Protein AF-0000000067902935 (afdb_homodimer)

Structure (mmCIF, N/CA/C/O backbone):
data_AF-0000000067902935-model_v1
#
loop_
_entity.id
_entity.type
_entity.pdbx_description
1 polymer Copine-4
#
loop_
_atom_site.group_PDB
_atom_site.id
_atom_site.type_symbol
_atom_site.label_atom_id
_atom_site.label_alt_id
_atom_site.label_comp_id
_atom_site.label_asym_id
_atom_site.label_entity_id
_atom_site.label_seq_id
_atom_site.pdbx_PDB_ins_code
_atom_site.Cartn_x
_atom_site.Cartn_y
_atom_site.Cartn_z
_atom_site.occupancy
_atom_site.B_iso_or_equiv
_atom_site.auth_seq_id
_atom_site.auth_comp_id
_atom_site.auth_asym_id
_atom_site.auth_atom_id
_atom_site.pdbx_PDB_model_num
ATOM 1 N N . MET A 1 1 ? 3.053 -13.406 -24.469 1 23.58 1 MET A N 1
ATOM 2 C CA . MET A 1 1 ? 4.062 -12.812 -23.594 1 23.58 1 MET A CA 1
ATOM 3 C C . MET A 1 1 ? 3.422 -12.242 -22.328 1 23.58 1 MET A C 1
ATOM 5 O O . MET A 1 1 ? 2.545 -11.375 -22.406 1 23.58 1 MET A O 1
ATOM 9 N N . SER A 1 2 ? 3.354 -12.961 -21.328 1 30.78 2 SER A N 1
ATOM 10 C CA . SER A 1 2 ? 2.68 -12.734 -20.047 1 30.78 2 SER A CA 1
ATOM 11 C C . SER A 1 2 ? 3.088 -11.398 -19.438 1 30.78 2 SER A C 1
ATOM 13 O O . SER A 1 2 ? 4.266 -11.031 -19.469 1 30.78 2 SER A O 1
ATOM 15 N N . ASN A 1 3 ? 2.295 -10.492 -19.5 1 35.72 3 ASN A N 1
ATOM 16 C CA . ASN A 1 3 ? 2.441 -9.109 -19.047 1 35.72 3 ASN A CA 1
ATOM 17 C C . ASN A 1 3 ? 3.049 -9.039 -17.656 1 35.72 3 ASN A C 1
ATOM 19 O O . ASN A 1 3 ? 2.463 -9.539 -16.688 1 35.72 3 ASN A O 1
ATOM 23 N N . ILE A 1 4 ? 4.359 -8.969 -17.609 1 37.53 4 ILE A N 1
ATOM 24 C CA . ILE A 1 4 ? 5.246 -8.953 -16.453 1 37.53 4 ILE A CA 1
ATOM 25 C C . ILE A 1 4 ? 4.746 -7.941 -15.43 1 37.53 4 ILE A C 1
ATOM 27 O O . ILE A 1 4 ? 5.152 -7.973 -14.266 1 37.53 4 ILE A O 1
ATOM 31 N N . TYR A 1 5 ? 3.91 -7.035 -15.938 1 38.94 5 TYR A N 1
ATOM 32 C CA . TYR A 1 5 ? 3.678 -5.875 -15.078 1 38.94 5 TYR A CA 1
ATOM 33 C C . TYR A 1 5 ? 2.551 -6.145 -14.086 1 38.94 5 TYR A C 1
ATOM 35 O O . TYR A 1 5 ? 2.436 -5.461 -13.07 1 38.94 5 TYR A O 1
ATOM 43 N N . GLU A 1 6 ? 1.551 -7 -14.5 1 44.5 6 GLU A N 1
ATOM 44 C CA . GLU A 1 6 ? 0.349 -7.133 -13.68 1 44.5 6 GLU A CA 1
ATOM 45 C C . GLU A 1 6 ? 0.418 -8.375 -12.805 1 44.5 6 GLU A C 1
ATOM 47 O O . GLU A 1 6 ? 0.829 -9.445 -13.258 1 44.5 6 GLU A O 1
ATOM 52 N N . SER A 1 7 ? 0.485 -8.078 -11.539 1 46 7 SER A N 1
ATOM 53 C CA . SER A 1 7 ? 0.312 -9.234 -10.664 1 46 7 SER A CA 1
ATOM 54 C C . SER A 1 7 ? -0.774 -10.164 -11.188 1 46 7 SER A C 1
ATOM 56 O O . SER A 1 7 ? -1.818 -9.711 -11.656 1 46 7 SER A O 1
ATOM 58 N N . ALA A 1 8 ? -0.438 -11.422 -11.492 1 42.72 8 ALA A N 1
ATOM 59 C CA . ALA A 1 8 ? -1.375 -12.438 -11.961 1 42.72 8 ALA A CA 1
ATOM 60 C C . ALA A 1 8 ? -2.729 -12.305 -11.273 1 42.72 8 ALA A C 1
ATOM 62 O O . ALA A 1 8 ? -3.775 -12.43 -11.906 1 42.72 8 ALA A O 1
ATOM 63 N N . ALA A 1 9 ? -2.686 -11.969 -10.008 1 43.38 9 ALA A N 1
ATOM 64 C CA . ALA A 1 9 ? -3.902 -11.984 -9.195 1 43.38 9 ALA A CA 1
ATOM 65 C C . ALA A 1 9 ? -4.75 -10.742 -9.461 1 43.38 9 ALA A C 1
ATOM 67 O O . ALA A 1 9 ? -5.98 -10.797 -9.406 1 43.38 9 ALA A O 1
ATOM 68 N N . ASN A 1 10 ? -4.086 -9.562 -9.633 1 45.41 10 ASN A N 1
ATOM 69 C CA . ASN A 1 10 ? -4.848 -8.344 -9.883 1 45.41 10 ASN A CA 1
ATOM 70 C C . ASN A 1 10 ? -5.688 -8.461 -11.156 1 45.41 10 ASN A C 1
ATOM 72 O O . ASN A 1 10 ? -6.781 -7.898 -11.234 1 45.41 10 ASN A O 1
ATOM 76 N N . THR A 1 11 ? -5.109 -9.328 -12.047 1 40.44 11 THR A N 1
ATOM 77 C CA . THR A 1 11 ? -5.875 -9.484 -13.281 1 40.44 11 THR A CA 1
ATOM 78 C C . THR A 1 11 ? -7.188 -10.211 -13.008 1 40.44 11 THR A C 1
ATOM 80 O O . THR A 1 11 ? -8.195 -9.961 -13.672 1 40.44 11 THR A O 1
ATOM 83 N N . LEU A 1 12 ? -7.113 -10.992 -11.906 1 40.5 12 LEU A N 1
ATOM 84 C CA . LEU A 1 12 ? -8.32 -11.766 -11.641 1 40.5 12 LEU A CA 1
ATOM 85 C C . LEU A 1 12 ? -9.258 -11.016 -10.695 1 40.5 12 LEU A C 1
ATOM 87 O O . LEU A 1 12 ? -10.375 -11.461 -10.438 1 40.5 12 LEU A O 1
ATOM 91 N N . GLY A 1 13 ? -8.852 -9.727 -10.398 1 45.22 13 GLY A N 1
ATOM 92 C CA . GLY A 1 13 ? -9.719 -8.922 -9.547 1 45.22 13 GLY A CA 1
ATOM 93 C C . GLY A 1 13 ? -10.055 -9.602 -8.234 1 45.22 13 GLY A C 1
ATOM 94 O O . GLY A 1 13 ? -11.148 -9.414 -7.699 1 45.22 13 GLY A O 1
ATOM 95 N N . ILE A 1 14 ? -9.234 -10.484 -7.75 1 46.34 14 ILE A N 1
ATOM 96 C CA . ILE A 1 14 ? -9.547 -11.305 -6.59 1 46.34 14 ILE A CA 1
ATOM 97 C C . ILE A 1 14 ? -9.578 -10.438 -5.332 1 46.34 14 ILE A C 1
ATOM 99 O O . ILE A 1 14 ? -10.398 -10.664 -4.438 1 46.34 14 ILE A O 1
ATOM 103 N N . PHE A 1 15 ? -8.766 -9.312 -5.402 1 48.47 15 PHE A N 1
ATOM 104 C CA . PHE A 1 15 ? -8.727 -8.586 -4.141 1 48.47 15 PHE A CA 1
ATOM 105 C C . PHE A 1 15 ? -9 -7.102 -4.359 1 48.47 15 PHE A C 1
ATOM 107 O O . PHE A 1 15 ? -8.555 -6.52 -5.348 1 48.47 15 PHE A O 1
ATOM 114 N N . ASP A 1 16 ? -9.992 -6.523 -3.592 1 53.53 16 ASP A N 1
ATOM 115 C CA . ASP A 1 16 ? -10.586 -5.207 -3.777 1 53.53 16 ASP A CA 1
ATOM 116 C C . ASP A 1 16 ? -9.805 -4.137 -3.016 1 53.53 16 ASP A C 1
ATOM 118 O O . ASP A 1 16 ? -10.352 -3.088 -2.67 1 53.53 16 ASP A O 1
ATOM 122 N N . SER A 1 17 ? -8.609 -4.406 -2.516 1 60.03 17 SER A N 1
ATOM 123 C CA . SER A 1 17 ? -7.879 -3.404 -1.746 1 60.03 17 SER A CA 1
ATOM 124 C C . SER A 1 17 ? -6.414 -3.342 -2.164 1 60.03 17 SER A C 1
ATOM 126 O O . SER A 1 17 ? -5.887 -4.293 -2.748 1 60.03 17 SER A O 1
ATOM 128 N N . PRO A 1 18 ? -5.918 -2.084 -2.09 1 66.25 18 PRO A N 1
ATOM 129 C CA . PRO A 1 18 ? -4.469 -2.07 -2.303 1 66.25 18 PRO A CA 1
ATOM 130 C C . PRO A 1 18 ? -3.742 -3.131 -1.479 1 66.25 18 PRO A C 1
ATOM 132 O O . PRO A 1 18 ? -4.105 -3.379 -0.325 1 66.25 18 PRO A O 1
ATOM 135 N N . CYS A 1 19 ? -2.955 -3.797 -2.219 1 72.75 19 CYS A N 1
ATOM 136 C CA . CYS A 1 19 ? -2.232 -4.855 -1.525 1 72.75 19 CYS A CA 1
ATOM 137 C C . CYS A 1 19 ? -1.158 -4.277 -0.613 1 72.75 19 CYS A C 1
ATOM 139 O O . CYS A 1 19 ? -0.722 -3.141 -0.804 1 72.75 19 CYS A O 1
ATOM 141 N N . LEU A 1 20 ? -0.864 -4.996 0.431 1 76.75 20 LEU A N 1
ATOM 142 C CA . LEU A 1 20 ? 0.198 -4.602 1.35 1 76.75 20 LEU A CA 1
ATOM 143 C C . LEU A 1 20 ? 1.546 -4.559 0.636 1 76.75 20 LEU A C 1
ATOM 145 O O . LEU A 1 20 ? 2.338 -3.641 0.852 1 76.75 20 LEU A O 1
ATOM 149 N N . ALA A 1 21 ? 1.732 -5.59 -0.207 1 83.56 21 ALA A N 1
ATOM 150 C CA . ALA A 1 21 ? 3.002 -5.715 -0.919 1 83.56 21 ALA A CA 1
ATOM 151 C C . ALA A 1 21 ? 2.875 -6.676 -2.098 1 83.56 21 ALA A C 1
ATOM 153 O O . ALA A 1 21 ? 1.917 -7.449 -2.178 1 83.56 21 ALA A O 1
ATOM 154 N N . LYS A 1 22 ? 3.773 -6.488 -3.021 1 84.38 22 LYS A N 1
ATOM 155 C CA . LYS A 1 22 ? 3.902 -7.477 -4.086 1 84.38 22 LYS A CA 1
ATOM 156 C C . LYS A 1 22 ? 5.023 -8.469 -3.787 1 84.38 22 LYS A C 1
ATOM 158 O O . LYS A 1 22 ? 6.07 -8.086 -3.262 1 84.38 22 LYS A O 1
ATOM 163 N N . VAL A 1 23 ? 4.75 -9.75 -4.094 1 90.81 23 VAL A N 1
ATOM 164 C CA . VAL A 1 23 ? 5.703 -10.812 -3.787 1 90.81 23 VAL A CA 1
ATOM 165 C C . VAL A 1 23 ? 6.051 -11.578 -5.062 1 90.81 23 VAL A C 1
ATOM 167 O O . VAL A 1 23 ? 5.176 -11.867 -5.879 1 90.81 23 VAL A O 1
ATOM 170 N N . GLU A 1 24 ? 7.316 -11.797 -5.262 1 90.5 24 GLU A N 1
ATOM 171 C CA . GLU A 1 24 ? 7.797 -12.648 -6.348 1 90.5 24 GLU A CA 1
ATOM 172 C C . GLU A 1 24 ? 8.062 -14.07 -5.859 1 90.5 24 GLU A C 1
ATOM 174 O O . GLU A 1 24 ? 8.734 -14.266 -4.84 1 90.5 24 GLU A O 1
ATOM 179 N N . LEU A 1 25 ? 7.488 -15.047 -6.555 1 94.19 25 LEU A N 1
ATOM 180 C CA . LEU A 1 25 ? 7.664 -16.453 -6.215 1 94.19 25 LEU A CA 1
ATOM 181 C C . LEU A 1 25 ? 8.508 -17.172 -7.27 1 94.19 25 LEU A C 1
ATOM 183 O O . LEU A 1 25 ? 8.188 -17.125 -8.461 1 94.19 25 LEU A O 1
ATOM 187 N N . ARG A 1 26 ? 9.594 -17.781 -6.836 1 94.56 26 ARG A N 1
ATOM 188 C CA . ARG A 1 26 ? 10.453 -18.594 -7.688 1 94.56 26 ARG A CA 1
ATOM 189 C C . ARG A 1 26 ? 10.258 -20.078 -7.398 1 94.56 26 ARG A C 1
ATOM 191 O O . ARG A 1 26 ? 10.234 -20.484 -6.238 1 94.56 26 ARG A O 1
ATOM 198 N N . VAL A 1 27 ? 10.125 -20.828 -8.5 1 97.12 27 VAL A N 1
ATOM 199 C CA . VAL A 1 27 ? 9.742 -22.234 -8.312 1 97.12 27 VAL A CA 1
ATOM 200 C C . VAL A 1 27 ? 10.805 -23.141 -8.906 1 97.12 27 VAL A C 1
ATOM 202 O O . VAL A 1 27 ? 11.375 -22.844 -9.961 1 97.12 27 VAL A O 1
ATOM 205 N N . SER A 1 28 ? 11.133 -24.234 -8.234 1 96.44 28 SER A N 1
ATOM 206 C CA . SER A 1 28 ? 11.969 -25.328 -8.703 1 96.44 28 SER A CA 1
ATOM 207 C C . SER A 1 28 ? 11.445 -26.672 -8.219 1 96.44 28 SER A C 1
ATOM 209 O O . SER A 1 28 ? 10.672 -26.734 -7.262 1 96.44 28 SER A O 1
ATOM 211 N N . CYS A 1 29 ? 11.75 -27.688 -8.961 1 96.19 29 CYS A N 1
ATOM 212 C CA . CYS A 1 29 ? 11.344 -29.031 -8.578 1 96.19 29 CYS A CA 1
ATOM 213 C C . CYS A 1 29 ? 12.539 -29.984 -8.578 1 96.19 29 CYS A C 1
ATOM 215 O O . CYS A 1 29 ? 13.57 -29.688 -9.172 1 96.19 29 CYS A O 1
ATOM 217 N N . LYS A 1 30 ? 12.406 -31.016 -7.828 1 94.81 30 LYS A N 1
ATOM 218 C CA . LYS A 1 30 ? 13.422 -32.062 -7.777 1 94.81 30 LYS A CA 1
ATOM 219 C C . LYS A 1 30 ? 12.789 -33.438 -7.891 1 94.81 30 LYS A C 1
ATOM 221 O O . LYS A 1 30 ? 11.727 -33.688 -7.316 1 94.81 30 LYS A O 1
ATOM 226 N N . GLY A 1 31 ? 13.453 -34.25 -8.688 1 92.06 31 GLY A N 1
ATOM 227 C CA . GLY A 1 31 ? 13.102 -35.656 -8.742 1 92.06 31 GLY A CA 1
ATOM 228 C C . GLY A 1 31 ? 11.773 -35.906 -9.43 1 92.06 31 GLY A C 1
ATOM 229 O O . GLY A 1 31 ? 11.008 -36.781 -9 1 92.06 31 GLY A O 1
ATOM 230 N N . ILE A 1 32 ? 11.539 -35.062 -10.484 1 88.75 32 ILE A N 1
ATOM 231 C CA . ILE A 1 32 ? 10.258 -35.25 -11.164 1 88.75 32 ILE A CA 1
ATOM 232 C C . ILE A 1 32 ? 10.312 -36.469 -12.062 1 88.75 32 ILE A C 1
ATOM 234 O O . ILE A 1 32 ? 11.273 -36.656 -12.82 1 88.75 32 ILE A O 1
ATOM 238 N N . SER A 1 33 ? 9.766 -37.656 -11.695 1 73.25 33 SER A N 1
ATOM 239 C CA . SER A 1 33 ? 9.906 -38.844 -12.539 1 73.25 33 SER A CA 1
ATOM 240 C C . SER A 1 33 ? 8.586 -39.219 -13.188 1 73.25 33 SER A C 1
ATOM 242 O O . SER A 1 33 ? 7.527 -39.094 -12.57 1 73.25 33 SER A O 1
ATOM 244 N N . ASP A 1 34 ? 8.461 -38.938 -14.547 1 60.84 34 ASP A N 1
ATOM 245 C CA . ASP A 1 34 ? 7.32 -39.562 -15.195 1 60.84 34 ASP A CA 1
ATOM 246 C C . ASP A 1 34 ? 7.457 -41.094 -15.18 1 60.84 34 ASP A C 1
ATOM 248 O O . ASP A 1 34 ? 8.555 -41.625 -15.023 1 60.84 34 ASP A O 1
ATOM 252 N N . ARG A 1 35 ? 6.293 -41.656 -15.086 1 54.38 35 ARG A N 1
ATOM 253 C CA . ARG A 1 35 ? 6.016 -43.062 -15.18 1 54.38 35 ARG A CA 1
ATOM 254 C C . ARG A 1 35 ? 6.797 -43.719 -16.328 1 54.38 35 ARG A C 1
ATOM 256 O O . ARG A 1 35 ? 7.074 -44.906 -16.297 1 54.38 35 ARG A O 1
ATOM 263 N N . ASP A 1 36 ? 6.836 -42.969 -17.531 1 52.22 36 ASP A N 1
ATOM 264 C CA . ASP A 1 36 ? 7.258 -43.812 -18.641 1 52.22 36 ASP A CA 1
ATOM 265 C C . ASP A 1 36 ? 8.773 -44 -18.641 1 52.22 36 ASP A C 1
ATOM 267 O O . ASP A 1 36 ? 9.523 -43.031 -18.531 1 52.22 36 ASP A O 1
ATOM 271 N N . ALA A 1 37 ? 9.312 -45.031 -18.172 1 51.34 37 ALA A N 1
ATOM 272 C CA . ALA A 1 37 ? 10.664 -45.594 -18.062 1 51.34 37 ALA A CA 1
ATOM 273 C C . ALA A 1 37 ? 11.562 -45.031 -19.172 1 51.34 37 ALA A C 1
ATOM 275 O O . ALA A 1 37 ? 12.773 -44.938 -19 1 51.34 37 ALA A O 1
ATOM 276 N N . LEU A 1 38 ? 10.977 -44.594 -20.328 1 56.69 38 LEU A N 1
ATOM 277 C CA . LEU A 1 38 ? 11.867 -44.438 -21.484 1 56.69 38 LEU A CA 1
ATOM 278 C C . LEU A 1 38 ? 12.156 -42.938 -21.734 1 56.69 38 LEU A C 1
ATOM 280 O O . LEU A 1 38 ? 13.109 -42.625 -22.453 1 56.69 38 LEU A O 1
ATOM 284 N N . SER A 1 39 ? 11.195 -41.938 -21.234 1 70.81 39 SER A N 1
ATOM 285 C CA . SER A 1 39 ? 11.516 -40.562 -21.625 1 70.81 39 SER A CA 1
ATOM 286 C C . SER A 1 39 ? 11.367 -39.594 -20.438 1 70.81 39 SER A C 1
ATOM 288 O O . SER A 1 39 ? 10.461 -39.75 -19.625 1 70.81 39 SER A O 1
ATOM 290 N N . LYS A 1 40 ? 12.438 -38.75 -20.25 1 82.56 40 LYS A N 1
ATOM 291 C CA . LYS A 1 40 ? 12.406 -37.688 -19.234 1 82.56 40 LYS A CA 1
ATOM 292 C C . LYS A 1 40 ? 11.266 -36.719 -19.5 1 82.56 40 LYS A C 1
ATOM 294 O O . LYS A 1 40 ? 10.891 -36.469 -20.641 1 82.56 40 LYS A O 1
ATOM 299 N N . PRO A 1 41 ? 10.617 -36.281 -18.484 1 88.62 41 PRO A N 1
ATOM 300 C CA . PRO A 1 41 ? 9.469 -35.375 -18.641 1 88.62 41 PRO A CA 1
ATOM 301 C C . PRO A 1 41 ? 9.859 -33.969 -19.125 1 88.62 41 PRO A C 1
ATOM 303 O O . PRO A 1 41 ? 11.031 -33.594 -19.031 1 88.62 41 PRO A O 1
ATOM 306 N N . ASP A 1 42 ? 8.891 -33.25 -19.703 1 90.56 42 ASP A N 1
ATOM 307 C CA . ASP A 1 42 ? 8.953 -31.812 -20.016 1 90.56 42 ASP A CA 1
ATOM 308 C C . ASP A 1 42 ? 8.094 -31 -19.062 1 90.56 42 ASP A C 1
ATOM 310 O O . ASP A 1 42 ? 6.996 -30.562 -19.422 1 90.56 42 ASP A O 1
ATOM 314 N N . PRO A 1 43 ? 8.602 -30.75 -17.922 1 93.06 43 PRO A N 1
ATOM 315 C CA . PRO A 1 43 ? 7.793 -30.219 -16.828 1 93.06 43 PRO A CA 1
ATOM 316 C C . PRO A 1 43 ? 7.43 -28.75 -17.031 1 93.06 43 PRO A C 1
ATOM 318 O O . PRO A 1 43 ? 8.203 -27.984 -17.609 1 93.06 43 PRO A O 1
ATOM 321 N N . CYS A 1 44 ? 6.281 -28.375 -16.578 1 95 44 CYS A N 1
ATOM 322 C CA . CYS A 1 44 ? 5.727 -27.031 -16.453 1 95 44 CYS A CA 1
ATOM 323 C C . CYS A 1 44 ? 4.918 -26.891 -15.164 1 95 44 CYS A C 1
ATOM 325 O O . CYS A 1 44 ? 4.211 -27.828 -14.766 1 95 44 CYS A O 1
ATOM 327 N N . VAL A 1 45 ? 5.051 -25.734 -14.523 1 96.5 45 VAL A N 1
ATOM 328 C CA . VAL A 1 45 ? 4.305 -25.516 -13.289 1 96.5 45 VAL A CA 1
ATOM 329 C C . VAL A 1 45 ? 3.191 -24.5 -13.531 1 96.5 45 VAL A C 1
ATOM 331 O O . VAL A 1 45 ? 3.441 -23.406 -14.055 1 96.5 45 VAL A O 1
ATOM 334 N N . ILE A 1 46 ? 2.021 -24.875 -13.109 1 94.69 46 ILE A N 1
ATOM 335 C CA . ILE A 1 46 ? 0.863 -23.984 -13.188 1 94.69 46 ILE A CA 1
ATOM 336 C C . ILE A 1 46 ? 0.516 -23.469 -11.789 1 94.69 46 ILE A C 1
ATOM 338 O O . ILE A 1 46 ? 0.417 -24.266 -10.836 1 94.69 46 ILE A O 1
ATOM 342 N N . LEU A 1 47 ? 0.43 -22.188 -11.633 1 94.94 47 LEU A N 1
ATOM 343 C CA . LEU A 1 47 ? 0.001 -21.578 -10.375 1 94.94 47 LEU A CA 1
ATOM 344 C C . LEU A 1 47 ? -1.489 -21.25 -10.406 1 94.94 47 LEU A C 1
ATOM 346 O O . LEU A 1 47 ? -1.954 -20.531 -11.297 1 94.94 47 LEU A O 1
ATOM 350 N N . LYS A 1 48 ? -2.182 -21.828 -9.477 1 91.81 48 LYS A N 1
ATOM 351 C CA . LYS A 1 48 ? -3.6 -21.531 -9.297 1 91.81 48 LYS A CA 1
ATOM 352 C C . LYS A 1 48 ? -3.859 -20.859 -7.957 1 91.81 48 LYS A C 1
ATOM 354 O O . LYS A 1 48 ? -3.133 -21.094 -6.988 1 91.81 48 LYS A O 1
ATOM 359 N N . MET A 1 49 ? -4.805 -19.984 -7.906 1 87.75 49 MET A N 1
ATOM 360 C CA . MET A 1 49 ? -5.27 -19.328 -6.684 1 87.75 49 MET A CA 1
ATOM 361 C C . MET A 1 49 ? -6.758 -19.594 -6.465 1 87.75 49 MET A C 1
ATOM 363 O O . MET A 1 49 ? -7.52 -19.703 -7.422 1 87.75 49 MET A O 1
ATOM 367 N N . GLN A 1 50 ? -7.078 -19.656 -5.219 1 83.88 50 GLN A N 1
ATOM 368 C CA . GLN A 1 50 ? -8.477 -19.938 -4.891 1 83.88 50 GLN A CA 1
ATOM 369 C C . GLN A 1 50 ? -9.25 -18.641 -4.656 1 83.88 50 GLN A C 1
ATOM 371 O O . GLN A 1 50 ? -8.75 -17.719 -3.998 1 83.88 50 GLN A O 1
ATOM 376 N N . SER A 1 51 ? -10.32 -18.5 -5.305 1 71.5 51 SER A N 1
ATOM 377 C CA . SER A 1 51 ? -11.25 -17.391 -5.094 1 71.5 51 SER A CA 1
ATOM 378 C C . SER A 1 51 ? -12.688 -17.891 -4.973 1 71.5 51 SER A C 1
ATOM 380 O O . SER A 1 51 ? -13.148 -18.656 -5.82 1 71.5 51 SER A O 1
ATOM 382 N N . HIS A 1 52 ? -13.375 -17.594 -3.895 1 65.06 52 HIS A N 1
ATOM 383 C CA . HIS A 1 52 ? -14.75 -18.016 -3.627 1 65.06 52 HIS A CA 1
ATOM 384 C C . HIS A 1 52 ? -14.922 -19.516 -3.795 1 65.06 52 HIS A C 1
ATOM 386 O O . HIS A 1 52 ? -15.852 -19.969 -4.469 1 65.06 52 HIS A O 1
ATOM 392 N N . GLY A 1 53 ? -13.93 -20.25 -3.383 1 71.69 53 GLY A N 1
ATOM 393 C CA . GLY A 1 53 ? -14.016 -21.703 -3.334 1 71.69 53 GLY A CA 1
ATOM 394 C C . GLY A 1 53 ? -13.586 -22.375 -4.629 1 71.69 53 GLY A C 1
ATOM 395 O O . GLY A 1 53 ? -13.523 -23.609 -4.707 1 71.69 53 GLY A O 1
ATOM 396 N N . GLN A 1 54 ? -13.273 -21.562 -5.629 1 76.19 54 GLN A N 1
ATOM 397 C CA . GLN A 1 54 ? -12.867 -22.125 -6.914 1 76.19 54 GLN A CA 1
ATOM 398 C C . GLN A 1 54 ? -11.406 -21.797 -7.215 1 76.19 54 GLN A C 1
ATOM 400 O O . GLN A 1 54 ? -10.906 -20.734 -6.832 1 76.19 54 GLN A O 1
ATOM 405 N N . TRP A 1 55 ? -10.766 -22.75 -7.887 1 83.38 55 TRP A N 1
ATOM 406 C CA . TRP A 1 55 ? -9.367 -22.562 -8.266 1 83.38 55 TRP A CA 1
ATOM 407 C C . TRP A 1 55 ? -9.25 -21.953 -9.664 1 83.38 55 TRP A C 1
ATOM 409 O O . TRP A 1 55 ? -9.922 -22.406 -10.594 1 83.38 55 TRP A O 1
ATOM 419 N N . PHE A 1 56 ? -8.422 -20.953 -9.812 1 77.75 56 PHE A N 1
ATOM 420 C CA . PHE A 1 56 ? -8.195 -20.297 -11.094 1 77.75 56 PHE A CA 1
ATOM 421 C C . PHE A 1 56 ? -6.711 -20.234 -11.422 1 77.75 56 PHE A C 1
ATOM 423 O O . PHE A 1 56 ? -5.891 -19.938 -10.547 1 77.75 56 PHE A O 1
ATOM 430 N N . GLU A 1 57 ? -6.414 -20.609 -12.664 1 83.81 57 GLU A N 1
ATOM 431 C CA . GLU A 1 57 ? -5.031 -20.453 -13.102 1 83.81 57 GLU A CA 1
ATOM 432 C C . GLU A 1 57 ? -4.645 -18.984 -13.188 1 83.81 57 GLU A C 1
ATOM 434 O O . GLU A 1 57 ? -5.359 -18.188 -13.797 1 83.81 57 GLU A O 1
ATOM 439 N N . VAL A 1 58 ? -3.58 -18.688 -12.586 1 82.5 58 VAL A N 1
ATOM 440 C CA . VAL A 1 58 ? -3.145 -17.297 -12.57 1 82.5 58 VAL A CA 1
ATOM 441 C C . VAL A 1 58 ? -1.925 -17.109 -13.469 1 82.5 58 VAL A C 1
ATOM 443 O O . VAL A 1 58 ? -1.736 -16.062 -14.07 1 82.5 58 VAL A O 1
ATOM 446 N N . ASP A 1 59 ? -1.077 -18.078 -13.508 1 87.94 59 ASP A N 1
ATOM 447 C CA . ASP A 1 59 ? 0.153 -18 -14.289 1 87.94 59 ASP A CA 1
ATOM 448 C C . ASP A 1 59 ? 0.77 -19.391 -14.477 1 87.94 59 ASP A C 1
ATOM 450 O O . ASP A 1 59 ? 0.278 -20.375 -13.922 1 87.94 59 ASP A O 1
ATOM 454 N N . ARG A 1 60 ? 1.717 -19.5 -15.336 1 91.69 60 ARG A N 1
ATOM 455 C CA . ARG A 1 60 ? 2.43 -20.75 -15.562 1 91.69 60 ARG A CA 1
ATOM 456 C C . ARG A 1 60 ? 3.877 -20.484 -15.969 1 91.69 60 ARG A C 1
ATOM 458 O O . ARG A 1 60 ? 4.199 -19.422 -16.5 1 91.69 60 ARG A O 1
ATOM 465 N N . THR A 1 61 ? 4.703 -21.438 -15.711 1 93.19 61 THR A N 1
ATOM 466 C CA . THR A 1 61 ? 6.113 -21.312 -16.078 1 93.19 61 THR A CA 1
ATOM 467 C C . THR A 1 61 ? 6.344 -21.766 -17.516 1 93.19 61 THR A C 1
ATOM 469 O O . THR A 1 61 ? 5.414 -22.234 -18.172 1 93.19 61 THR A O 1
ATOM 472 N N . GLU A 1 62 ? 7.574 -21.578 -18.031 1 91.44 62 GLU A N 1
ATOM 473 C CA . GLU A 1 62 ? 7.996 -22.172 -19.297 1 91.44 62 GLU A CA 1
ATOM 474 C C . GLU A 1 62 ? 8.094 -23.703 -19.188 1 91.44 62 GLU A C 1
ATOM 476 O O . GLU A 1 62 ? 8.07 -24.25 -18.078 1 91.44 62 GLU A O 1
ATOM 481 N N . ILE A 1 63 ? 8.117 -24.312 -20.344 1 90.81 63 ILE A N 1
ATOM 482 C CA . ILE A 1 63 ? 8.32 -25.766 -20.422 1 90.81 63 ILE A CA 1
ATOM 483 C C . ILE A 1 63 ? 9.812 -26.062 -20.531 1 90.81 63 ILE A C 1
ATOM 485 O O . ILE A 1 63 ? 10.508 -25.5 -21.391 1 90.81 63 ILE A O 1
ATOM 489 N N . ILE A 1 64 ? 10.328 -26.812 -19.578 1 89.44 64 ILE A N 1
ATOM 490 C CA . ILE A 1 64 ? 11.727 -27.234 -19.672 1 89.44 64 ILE A CA 1
ATOM 491 C C . ILE A 1 64 ? 11.797 -28.641 -20.266 1 89.44 64 ILE A C 1
ATOM 493 O O . ILE A 1 64 ? 11.273 -29.594 -19.688 1 89.44 64 ILE A O 1
ATOM 497 N N . ARG A 1 65 ? 12.523 -28.734 -21.328 1 87.88 65 ARG A N 1
ATOM 498 C CA . ARG A 1 65 ? 12.547 -30 -22.047 1 87.88 65 ARG A CA 1
ATOM 499 C C . ARG A 1 65 ? 13.453 -31.016 -21.359 1 87.88 65 ARG A C 1
ATOM 501 O O . ARG A 1 65 ? 14.594 -30.703 -21 1 87.88 65 ARG A O 1
ATOM 508 N N . THR A 1 66 ? 12.93 -32.219 -21.219 1 87.19 66 THR A N 1
ATOM 509 C CA . THR A 1 66 ? 13.656 -33.375 -20.75 1 87.19 66 THR A CA 1
ATOM 510 C C . THR A 1 66 ? 14.43 -33.062 -19.484 1 87.19 66 THR A C 1
ATOM 512 O O . THR A 1 66 ? 15.656 -33.219 -19.438 1 87.19 66 THR A O 1
ATOM 515 N N . CYS A 1 67 ? 13.742 -32.75 -18.438 1 89.06 67 CYS A N 1
ATOM 516 C CA . CYS A 1 67 ? 14.391 -32.344 -17.203 1 89.06 67 CYS A CA 1
ATOM 517 C C . CYS A 1 67 ? 13.688 -32.938 -15.992 1 89.06 67 CYS A C 1
ATOM 519 O O . CYS A 1 67 ? 12.469 -32.812 -15.852 1 89.06 67 CYS A O 1
ATOM 521 N N . ILE A 1 68 ? 14.5 -33.531 -15.055 1 91.19 68 ILE A N 1
ATOM 522 C CA . ILE A 1 68 ? 13.922 -34.156 -13.859 1 91.19 68 ILE A CA 1
ATOM 523 C C . ILE A 1 68 ? 14.062 -33.188 -12.672 1 91.19 68 ILE A C 1
ATOM 525 O O . ILE A 1 68 ? 13.398 -33.375 -11.648 1 91.19 68 ILE A O 1
ATOM 529 N N . ASN A 1 69 ? 14.961 -32.25 -12.742 1 92.81 69 ASN A N 1
ATOM 530 C CA . ASN A 1 69 ? 15.172 -31.25 -11.703 1 92.81 69 ASN A CA 1
ATOM 531 C C . ASN A 1 69 ? 15.086 -29.828 -12.273 1 92.81 69 ASN A C 1
ATOM 533 O O . ASN A 1 69 ? 16.062 -29.078 -12.211 1 92.81 69 ASN A O 1
ATOM 537 N N . PRO A 1 70 ? 13.906 -29.438 -12.688 1 94.31 70 PRO A N 1
ATOM 538 C CA . PRO A 1 70 ? 13.766 -28.141 -13.359 1 94.31 70 PRO A CA 1
ATOM 539 C C . PRO A 1 70 ? 13.883 -26.969 -12.398 1 94.31 70 PRO A C 1
ATOM 541 O O . PRO A 1 70 ? 13.391 -27.031 -11.266 1 94.31 70 PRO A O 1
ATOM 544 N N . ILE A 1 71 ? 14.648 -25.984 -12.766 1 94.62 71 ILE A N 1
ATOM 545 C CA . ILE A 1 71 ? 14.641 -24.656 -12.18 1 94.62 71 ILE A CA 1
ATOM 546 C C . ILE A 1 71 ? 14.047 -23.656 -13.164 1 94.62 71 ILE A C 1
ATOM 548 O O . ILE A 1 71 ? 14.617 -23.406 -14.234 1 94.62 71 ILE A O 1
ATOM 552 N N . PHE A 1 72 ? 12.961 -23.078 -12.805 1 95.38 72 PHE A N 1
ATOM 553 C CA . PHE A 1 72 ? 12.25 -22.219 -13.742 1 95.38 72 PHE A CA 1
ATOM 554 C C . PHE A 1 72 ? 12.719 -20.781 -13.633 1 95.38 72 PHE A C 1
ATOM 556 O O . PHE A 1 72 ? 12.961 -20.281 -12.531 1 95.38 72 PHE A O 1
ATOM 563 N N . SER A 1 73 ? 12.828 -20.125 -14.727 1 92 73 SER A N 1
ATOM 564 C CA . SER A 1 73 ? 13.234 -18.719 -14.75 1 92 73 SER A CA 1
ATOM 565 C C . SER A 1 73 ? 12.031 -17.797 -14.617 1 92 73 SER A C 1
ATOM 567 O O . SER A 1 73 ? 12.156 -16.672 -14.133 1 92 73 SER A O 1
ATOM 569 N N . LYS A 1 74 ? 10.859 -18.297 -15.094 1 92 74 LYS A N 1
ATOM 570 C CA . LYS A 1 74 ? 9.641 -17.5 -14.953 1 92 74 LYS A CA 1
ATOM 571 C C . LYS A 1 74 ? 9.312 -17.25 -13.484 1 92 74 LYS A C 1
ATOM 573 O O . LYS A 1 74 ? 9.297 -18.172 -12.68 1 92 74 LYS A O 1
ATOM 578 N N . ILE A 1 75 ? 9.117 -15.961 -13.188 1 90.75 75 ILE A N 1
ATOM 579 C CA . ILE A 1 75 ? 8.781 -15.555 -11.828 1 90.75 75 ILE A CA 1
ATOM 580 C C . ILE A 1 75 ? 7.281 -15.281 -11.727 1 90.75 75 ILE A C 1
ATOM 582 O O . ILE A 1 75 ? 6.703 -14.641 -12.609 1 90.75 75 ILE A O 1
ATOM 586 N N . PHE A 1 76 ? 6.652 -15.852 -10.703 1 91.5 76 PHE A N 1
ATOM 587 C CA . PHE A 1 76 ? 5.262 -15.508 -10.43 1 91.5 76 PHE A CA 1
ATOM 588 C C . PHE A 1 76 ? 5.18 -14.273 -9.531 1 91.5 76 PHE A C 1
ATOM 590 O O . PHE A 1 76 ? 5.785 -14.234 -8.461 1 91.5 76 PHE A O 1
ATOM 597 N N . THR A 1 77 ? 4.504 -13.234 -9.938 1 87.75 77 THR A N 1
ATOM 598 C CA . THR A 1 77 ? 4.266 -12.062 -9.109 1 87.75 77 THR A CA 1
ATOM 599 C C . THR A 1 77 ? 2.844 -12.07 -8.555 1 87.75 77 THR A C 1
ATOM 601 O O . THR A 1 77 ? 1.877 -12.141 -9.312 1 87.75 77 THR A O 1
ATOM 604 N N . VAL A 1 78 ? 2.795 -12.008 -7.23 1 87.94 78 VAL A N 1
ATOM 605 C CA . VAL A 1 78 ? 1.48 -12.055 -6.598 1 87.94 78 VAL A CA 1
ATOM 606 C C . VAL A 1 78 ? 1.341 -10.914 -5.598 1 87.94 78 VAL A C 1
ATOM 608 O O . VAL A 1 78 ? 2.326 -10.492 -4.988 1 87.94 78 VAL A O 1
ATOM 611 N N . ASP A 1 79 ? 0.088 -10.398 -5.457 1 83.25 79 ASP A N 1
ATOM 612 C CA . ASP A 1 79 ? -0.224 -9.406 -4.434 1 83.25 79 ASP A CA 1
ATOM 613 C C . ASP A 1 79 ? -0.412 -10.062 -3.068 1 83.25 79 ASP A C 1
ATOM 615 O O . ASP A 1 79 ? -1.104 -11.078 -2.953 1 83.25 79 ASP A O 1
ATOM 619 N N . PHE A 1 80 ? 0.17 -9.523 -2.062 1 89.19 80 PHE A N 1
ATOM 620 C CA . PHE A 1 80 ? 0.096 -10.078 -0.715 1 89.19 80 PHE A CA 1
ATOM 621 C C . PHE A 1 80 ? -0.837 -9.25 0.161 1 89.19 80 PHE A C 1
ATOM 623 O O . PHE A 1 80 ? -0.693 -8.023 0.249 1 89.19 80 PHE A O 1
ATOM 630 N N . TYR A 1 81 ? -1.76 -9.961 0.77 1 82.94 81 TYR A N 1
ATOM 631 C CA . TYR A 1 81 ? -2.666 -9.414 1.771 1 82.94 81 TYR A CA 1
ATOM 632 C C . TYR A 1 81 ? -2.506 -10.133 3.105 1 82.94 81 TYR A C 1
ATOM 634 O O . TYR A 1 81 ? -2.857 -11.305 3.229 1 82.94 81 TYR A O 1
ATOM 642 N N . PHE A 1 82 ? -2.043 -9.445 4.113 1 85.38 82 PHE A N 1
ATOM 643 C CA . PHE A 1 82 ? -1.846 -10.07 5.418 1 85.38 82 PHE A CA 1
ATOM 644 C C . PHE A 1 82 ? -3.172 -10.555 5.988 1 85.38 82 PHE A C 1
ATOM 646 O O . PHE A 1 82 ? -3.232 -11.625 6.602 1 85.38 82 PHE A O 1
ATOM 653 N N . GLU A 1 83 ? -4.168 -9.773 5.82 1 79.31 83 GLU A N 1
ATOM 654 C CA . GLU A 1 83 ? -5.449 -9.961 6.492 1 79.31 83 GLU A CA 1
ATOM 655 C C . GLU A 1 83 ? -6.324 -10.961 5.742 1 79.31 83 GLU A C 1
ATOM 657 O O . GLU A 1 83 ? -7.512 -11.102 6.051 1 79.31 83 GLU A O 1
ATOM 662 N N . GLU A 1 84 ? -5.699 -11.641 4.738 1 82.38 84 GLU A N 1
ATOM 663 C CA . GLU A 1 84 ? -6.441 -12.633 3.965 1 82.38 84 GLU A CA 1
ATOM 664 C C . GLU A 1 84 ? -5.648 -13.93 3.822 1 82.38 84 GLU A C 1
ATOM 666 O O . GLU A 1 84 ? -4.43 -13.906 3.639 1 82.38 84 GLU A O 1
ATOM 671 N N . VAL A 1 85 ? -6.484 -15 3.941 1 85.94 85 VAL A N 1
ATOM 672 C CA . VAL A 1 85 ? -5.879 -16.281 3.588 1 85.94 85 VAL A CA 1
ATOM 673 C C . VAL A 1 85 ? -5.848 -16.438 2.07 1 85.94 85 VAL A C 1
ATOM 675 O O . VAL A 1 85 ? -6.895 -16.531 1.428 1 85.94 85 VAL A O 1
ATOM 678 N N . GLN A 1 86 ? -4.727 -16.375 1.52 1 88.56 86 GLN A N 1
ATOM 679 C CA . GLN A 1 86 ? -4.551 -16.562 0.085 1 88.56 86 GLN A CA 1
ATOM 680 C C . GLN A 1 86 ? -4.059 -17.984 -0.218 1 88.56 86 GLN A C 1
ATOM 682 O O . GLN A 1 86 ? -2.877 -18.281 -0.031 1 88.56 86 GLN A O 1
ATOM 687 N N . ARG A 1 87 ? -4.961 -18.797 -0.715 1 91.19 87 ARG A N 1
ATOM 688 C CA . ARG A 1 87 ? -4.641 -20.188 -0.99 1 91.19 87 ARG A CA 1
ATOM 689 C C . ARG A 1 87 ? -4.051 -20.359 -2.389 1 91.19 87 ARG A C 1
ATOM 691 O O . ARG A 1 87 ? -4.598 -19.828 -3.361 1 91.19 87 ARG A O 1
ATOM 698 N N . LEU A 1 88 ? -2.965 -21.078 -2.463 1 94.81 88 LEU A N 1
ATOM 699 C CA . LEU A 1 88 ? -2.242 -21.312 -3.707 1 94.81 88 LEU A CA 1
ATOM 700 C C . LEU A 1 88 ? -2.119 -22.812 -3.988 1 94.81 88 LEU A C 1
ATOM 702 O O . LEU A 1 88 ? -2.004 -23.609 -3.059 1 94.81 88 LEU A O 1
ATOM 706 N N . ARG A 1 89 ? -2.215 -23.109 -5.254 1 95.88 89 ARG A N 1
ATOM 707 C CA . ARG A 1 89 ? -1.954 -24.469 -5.727 1 95.88 89 ARG A CA 1
ATOM 708 C C . ARG A 1 89 ? -0.944 -24.453 -6.871 1 95.88 89 ARG A C 1
ATOM 710 O O . ARG A 1 89 ? -1.115 -23.734 -7.855 1 95.88 89 ARG A O 1
ATOM 717 N N . PHE A 1 90 ? 0.127 -25.188 -6.664 1 97.38 90 PHE A N 1
ATOM 718 C CA . PHE A 1 90 ? 1.125 -25.391 -7.707 1 97.38 90 PHE A CA 1
ATOM 719 C C . PHE A 1 90 ? 0.974 -26.781 -8.328 1 97.38 90 PHE A C 1
ATOM 721 O O . PHE A 1 90 ? 1.087 -27.797 -7.641 1 97.38 90 PHE A O 1
ATOM 728 N N . GLU A 1 91 ? 0.755 -26.781 -9.664 1 96.06 91 GLU A N 1
ATOM 729 C CA . GLU A 1 91 ? 0.605 -28.047 -10.367 1 96.06 91 GLU A CA 1
ATOM 730 C C . GLU A 1 91 ? 1.737 -28.266 -11.375 1 96.06 91 GLU A C 1
ATOM 732 O O . GLU A 1 91 ? 1.98 -27.422 -12.227 1 96.06 91 GLU A O 1
ATOM 737 N N . VAL A 1 92 ? 2.365 -29.406 -11.266 1 95.56 92 VAL A N 1
ATOM 738 C CA . VAL A 1 92 ? 3.412 -29.781 -12.211 1 95.56 92 VAL A CA 1
ATOM 739 C C . VAL A 1 92 ? 2.84 -30.688 -13.289 1 95.56 92 VAL A C 1
ATOM 741 O O . VAL A 1 92 ? 2.207 -31.703 -12.984 1 95.56 92 VAL A O 1
ATOM 744 N N . HIS A 1 93 ? 3.043 -30.281 -14.508 1 93.12 93 HIS A N 1
ATOM 745 C CA . HIS A 1 93 ? 2.531 -31.047 -15.641 1 93.12 93 HIS A CA 1
ATOM 746 C C . HIS A 1 93 ? 3.652 -31.406 -16.609 1 93.12 93 HIS A C 1
ATOM 748 O O . HIS A 1 93 ? 4.648 -30.703 -16.703 1 93.12 93 HIS A O 1
ATOM 754 N N . ASP A 1 94 ? 3.543 -32.562 -17.156 1 91 94 ASP A N 1
ATOM 755 C CA . ASP A 1 94 ? 4.383 -32.969 -18.281 1 91 94 ASP A CA 1
ATOM 756 C C . ASP A 1 94 ? 3.725 -32.625 -19.609 1 91 94 ASP A C 1
ATOM 758 O O . ASP A 1 94 ? 2.689 -33.188 -19.969 1 91 94 ASP A O 1
ATOM 762 N N . ILE A 1 95 ? 4.332 -31.641 -20.234 1 85.81 95 ILE A N 1
ATOM 763 C CA . ILE A 1 95 ? 3.736 -31.172 -21.469 1 85.81 95 ILE A CA 1
ATOM 764 C C . ILE A 1 95 ? 4.359 -31.906 -22.656 1 85.81 95 ILE A C 1
ATOM 766 O O . ILE A 1 95 ? 5.582 -31.922 -22.812 1 85.81 95 ILE A O 1
ATOM 770 N N . SER A 1 96 ? 3.594 -32.906 -23.266 1 72 96 SER A N 1
ATOM 771 C CA . SER A 1 96 ? 4.117 -33.719 -24.359 1 72 96 SER A CA 1
ATOM 772 C C . SER A 1 96 ? 4.293 -32.875 -25.625 1 72 96 SER A C 1
ATOM 774 O O . SER A 1 96 ? 3.57 -31.906 -25.828 1 72 96 SER A O 1
ATOM 776 N N . SER A 1 97 ? 5.555 -32.875 -26.266 1 59.66 97 SER A N 1
ATOM 777 C CA . SER A 1 97 ? 6.059 -32.156 -27.438 1 59.66 97 SER A CA 1
ATOM 778 C C . SER A 1 97 ? 4.98 -32.062 -28.516 1 59.66 97 SER A C 1
ATOM 780 O O . SER A 1 97 ? 4.953 -31.078 -29.266 1 59.66 97 SER A O 1
ATOM 782 N N . ASN A 1 98 ? 4.254 -33.125 -28.797 1 53.16 98 ASN A N 1
ATOM 783 C CA . ASN A 1 98 ? 3.498 -33.062 -30.031 1 53.16 98 ASN A CA 1
ATOM 784 C C . ASN A 1 98 ? 2.389 -32.031 -29.953 1 53.16 98 ASN A C 1
ATOM 786 O O . ASN A 1 98 ? 1.852 -31.594 -30.984 1 53.16 98 ASN A O 1
ATOM 790 N N . HIS A 1 99 ? 1.575 -31.984 -28.891 1 47.5 99 HIS A N 1
ATOM 791 C CA . HIS A 1 99 ? 0.387 -31.141 -28.922 1 47.5 99 HIS A CA 1
ATOM 792 C C . HIS A 1 99 ? 0.518 -29.969 -27.953 1 47.5 99 HIS A C 1
ATOM 794 O O . HIS A 1 99 ? 0.842 -30.156 -26.781 1 47.5 99 HIS A O 1
ATOM 800 N N . ASN A 1 100 ? 0.926 -28.844 -28.438 1 50.06 100 ASN A N 1
ATOM 801 C CA . ASN A 1 100 ? 1.147 -27.562 -27.797 1 50.06 100 ASN A CA 1
ATOM 802 C C . ASN A 1 100 ? 0.084 -27.266 -26.734 1 50.06 100 ASN A C 1
ATOM 804 O O . ASN A 1 100 ? 0.115 -26.219 -26.078 1 50.06 100 ASN A O 1
ATOM 808 N N . GLY A 1 101 ? -1.005 -28.016 -26.656 1 52.94 101 GLY A N 1
ATOM 809 C CA . GLY A 1 101 ? -2.102 -27.547 -25.828 1 52.94 101 GLY A CA 1
ATOM 810 C C . GLY A 1 101 ? -2.223 -28.297 -24.516 1 52.94 101 GLY A C 1
ATOM 811 O O . GLY A 1 101 ? -1.615 -29.359 -24.344 1 52.94 101 GLY A O 1
ATOM 812 N N . LEU A 1 102 ? -2.574 -27.562 -23.312 1 54.44 102 LEU A N 1
ATOM 813 C CA . LEU A 1 102 ? -2.865 -28.062 -21.984 1 54.44 102 LEU A CA 1
ATOM 814 C C . LEU A 1 102 ? -3.75 -29.312 -22.031 1 54.44 102 LEU A C 1
ATOM 816 O O . LEU A 1 102 ? -3.92 -30 -21.031 1 54.44 102 LEU A O 1
ATOM 820 N N . LYS A 1 103 ? -4.355 -29.641 -23.234 1 56.97 103 LYS A N 1
ATOM 821 C CA . LYS A 1 103 ? -5.355 -30.703 -23.297 1 56.97 103 LYS A CA 1
ATOM 822 C C . LYS A 1 103 ? -4.707 -32.062 -23.125 1 56.97 103 LYS A C 1
ATOM 824 O O . LYS A 1 103 ? -5.309 -33 -22.547 1 56.97 103 LYS A O 1
ATOM 829 N N . ASP A 1 104 ? -3.359 -32.156 -23.516 1 63.44 104 ASP A N 1
ATOM 830 C CA . ASP A 1 104 ? -2.752 -33.469 -23.422 1 63.44 104 ASP A CA 1
ATOM 831 C C . ASP A 1 104 ? -1.639 -33.5 -22.375 1 63.44 104 ASP A C 1
ATOM 833 O O . ASP A 1 104 ? -0.689 -34.281 -22.469 1 63.44 104 ASP A O 1
ATOM 837 N N . ALA A 1 105 ? -1.66 -32.625 -21.375 1 79.19 105 ALA A N 1
ATOM 838 C CA . ALA A 1 105 ? -0.651 -32.531 -20.312 1 79.19 105 ALA A CA 1
ATOM 839 C C . ALA A 1 105 ? -0.913 -33.562 -19.219 1 79.19 105 ALA A C 1
ATOM 841 O O . ALA A 1 105 ? -2.066 -33.844 -18.859 1 79.19 105 ALA A O 1
ATOM 842 N N . ASP A 1 106 ? 0.139 -34.344 -18.891 1 86.69 106 ASP A N 1
ATOM 843 C CA . ASP A 1 106 ? 0.05 -35.281 -17.797 1 86.69 106 ASP A CA 1
ATOM 844 C C . ASP A 1 106 ? 0.35 -34.625 -16.453 1 86.69 106 ASP A C 1
ATOM 846 O O . ASP A 1 106 ? 1.38 -33.969 -16.297 1 86.69 106 ASP A O 1
ATOM 850 N N . PHE A 1 107 ? -0.51 -34.844 -15.586 1 91.88 107 PHE A N 1
ATOM 851 C CA . PHE A 1 107 ? -0.353 -34.312 -14.234 1 91.88 107 PHE A CA 1
ATOM 852 C C . PHE A 1 107 ? 0.659 -35.125 -13.445 1 91.88 107 PHE A C 1
ATOM 854 O O . PHE A 1 107 ? 0.472 -36.312 -13.242 1 91.88 107 PHE A O 1
ATOM 861 N N . LEU A 1 108 ? 1.767 -34.5 -13.016 1 91.44 108 LEU A N 1
ATOM 862 C CA . LEU A 1 108 ? 2.842 -35.188 -12.312 1 91.44 108 LEU A CA 1
ATOM 863 C C . LEU A 1 108 ? 2.68 -35.062 -10.805 1 91.44 108 LEU A C 1
ATOM 865 O O . LEU A 1 108 ? 3.197 -35.906 -10.047 1 91.44 108 LEU A O 1
ATOM 869 N N . GLY A 1 109 ? 2.008 -34.031 -10.344 1 93.94 109 GLY A N 1
ATOM 870 C CA . GLY A 1 109 ? 1.782 -33.781 -8.93 1 93.94 109 GLY A CA 1
ATOM 871 C C . GLY A 1 109 ? 1.574 -32.312 -8.609 1 93.94 109 GLY A C 1
ATOM 872 O O . GLY A 1 109 ? 1.825 -31.438 -9.453 1 93.94 109 GLY A O 1
ATOM 873 N N . GLY A 1 110 ? 1.12 -32.094 -7.363 1 95 110 GLY A N 1
ATOM 874 C CA . GLY A 1 110 ? 0.856 -30.703 -6.984 1 95 110 GLY A CA 1
ATOM 875 C C . GLY A 1 110 ? 1.08 -30.438 -5.508 1 95 110 GLY A C 1
ATOM 876 O O . GLY A 1 110 ? 1.356 -31.359 -4.738 1 95 110 GLY A O 1
ATOM 877 N N . MET A 1 111 ? 1.117 -29.219 -5.152 1 96.38 111 MET A N 1
ATOM 878 C CA . MET A 1 111 ? 1.245 -28.734 -3.777 1 96.38 111 MET A CA 1
ATOM 879 C C . MET A 1 111 ? 0.235 -27.625 -3.49 1 96.38 111 MET A C 1
ATOM 881 O O . MET A 1 111 ? 0.003 -26.766 -4.332 1 96.38 111 MET A O 1
ATOM 885 N N . GLU A 1 112 ? -0.412 -27.766 -2.383 1 95.31 112 GLU A N 1
ATOM 886 C CA . GLU A 1 112 ? -1.307 -26.719 -1.905 1 95.31 112 GLU A CA 1
ATOM 887 C C . GLU A 1 112 ? -0.747 -26.031 -0.659 1 95.31 112 GLU A C 1
ATOM 889 O O . GLU A 1 112 ? -0.188 -26.703 0.217 1 95.31 112 GLU A O 1
ATOM 894 N N . CYS A 1 113 ? -0.823 -24.766 -0.6 1 95.38 113 CYS A N 1
ATOM 895 C CA . CYS A 1 113 ? -0.36 -23.984 0.539 1 95.38 113 CYS A CA 1
ATOM 896 C C . CYS A 1 113 ? -1.013 -22.594 0.554 1 95.38 113 CYS A C 1
ATOM 898 O O . CYS A 1 113 ? -1.955 -22.344 -0.199 1 95.38 113 CYS A O 1
ATOM 900 N N . THR A 1 114 ? -0.593 -21.75 1.5 1 93.88 114 THR A N 1
ATOM 901 C CA . THR A 1 114 ? -1.041 -20.375 1.546 1 93.88 114 THR A CA 1
ATOM 902 C C . THR A 1 114 ? 0.126 -19.422 1.305 1 93.88 114 THR A C 1
ATOM 904 O O . THR A 1 114 ? 1.281 -19.766 1.563 1 93.88 114 THR A O 1
ATOM 907 N N . LEU A 1 115 ? -0.172 -18.281 0.723 1 93.69 115 LEU A N 1
ATOM 908 C CA . LEU A 1 115 ? 0.871 -17.281 0.522 1 93.69 115 LEU A CA 1
ATOM 909 C C . LEU A 1 115 ? 1.496 -16.875 1.852 1 93.69 115 LEU A C 1
ATOM 911 O O . LEU A 1 115 ? 2.699 -16.609 1.923 1 93.69 115 LEU A O 1
ATOM 915 N N . GLY A 1 116 ? 0.661 -16.812 2.945 1 92.62 116 GLY A N 1
ATOM 916 C CA . GLY A 1 116 ? 1.18 -16.516 4.273 1 92.62 116 GLY A CA 1
ATOM 917 C C . GLY A 1 116 ? 2.254 -17.5 4.719 1 92.62 116 GLY A C 1
ATOM 918 O O . GLY A 1 116 ? 3.273 -17.094 5.281 1 92.62 116 GLY A O 1
ATOM 919 N N . GLN A 1 117 ? 2.02 -18.703 4.41 1 92.81 117 GLN A N 1
ATOM 920 C CA . GLN A 1 117 ? 2.994 -19.734 4.746 1 92.81 117 GLN A CA 1
ATOM 921 C C . GLN A 1 117 ? 4.297 -19.547 3.977 1 92.81 117 GLN A C 1
ATOM 923 O O . GLN A 1 117 ? 5.383 -19.672 4.543 1 92.81 117 GLN A O 1
ATOM 928 N N . ILE A 1 118 ? 4.164 -19.234 2.707 1 94.38 118 ILE A N 1
ATOM 929 C CA . ILE A 1 118 ? 5.34 -19.078 1.858 1 94.38 118 ILE A CA 1
ATOM 930 C C . ILE A 1 118 ? 6.168 -17.891 2.338 1 94.38 118 ILE A C 1
ATOM 932 O O . ILE A 1 118 ? 7.387 -18 2.506 1 94.38 118 ILE A O 1
ATOM 936 N N . VAL A 1 119 ? 5.535 -16.781 2.619 1 92.81 119 VAL A N 1
ATOM 937 C CA . VAL A 1 119 ? 6.277 -15.586 2.984 1 92.81 119 VAL A CA 1
ATOM 938 C C . VAL A 1 119 ? 6.855 -15.742 4.387 1 92.81 119 VAL A C 1
ATOM 940 O O . VAL A 1 119 ? 7.934 -15.219 4.684 1 92.81 119 VAL A O 1
ATOM 943 N N . SER A 1 120 ? 6.102 -16.406 5.27 1 91 120 SER A N 1
ATOM 944 C CA . SER A 1 120 ? 6.582 -16.625 6.629 1 91 120 SER A CA 1
ATOM 945 C C . SER A 1 120 ? 7.828 -17.5 6.648 1 91 120 SER A C 1
ATOM 947 O O . SER A 1 120 ? 8.727 -17.297 7.461 1 91 120 SER A O 1
ATOM 949 N N . GLN A 1 121 ? 7.867 -18.438 5.711 1 89.44 121 GLN A N 1
ATOM 950 C CA . GLN A 1 121 ? 9 -19.359 5.668 1 89.44 121 GLN A CA 1
ATOM 951 C C . GLN A 1 121 ? 10.047 -18.906 4.66 1 89.44 121 GLN A C 1
ATOM 953 O O . GLN A 1 121 ? 11.195 -19.344 4.707 1 89.44 121 GLN A O 1
ATOM 958 N N . ARG A 1 122 ? 9.648 -18.031 3.768 1 88.62 122 ARG A N 1
ATOM 959 C CA . ARG A 1 122 ? 10.484 -17.484 2.703 1 88.62 122 ARG A CA 1
ATOM 960 C C . ARG A 1 122 ? 10.812 -18.562 1.662 1 88.62 122 ARG A C 1
ATOM 962 O O . ARG A 1 122 ? 10.836 -18.281 0.462 1 88.62 122 ARG A O 1
ATOM 969 N N . LYS A 1 123 ? 11.227 -19.766 2.148 1 90 123 LYS A N 1
ATOM 970 C CA . LYS A 1 123 ? 11.484 -20.922 1.312 1 90 123 LYS A CA 1
ATOM 971 C C . LYS A 1 123 ? 10.664 -22.125 1.776 1 90 123 LYS A C 1
ATOM 973 O O . LYS A 1 123 ? 10.898 -22.656 2.863 1 90 123 LYS A O 1
ATOM 978 N N . LEU A 1 124 ? 9.727 -22.469 0.965 1 94.06 124 LEU A N 1
ATOM 979 C CA . LEU A 1 124 ? 8.852 -23.594 1.284 1 94.06 124 LEU A CA 1
ATOM 980 C C . LEU A 1 124 ? 9.117 -24.781 0.356 1 94.06 124 LEU A C 1
ATOM 982 O O . LEU A 1 124 ? 9.055 -24.641 -0.868 1 94.06 124 LEU A O 1
ATOM 986 N N . SER A 1 125 ? 9.516 -25.922 0.868 1 94.88 125 SER A N 1
ATOM 987 C CA . SER A 1 125 ? 9.719 -27.141 0.109 1 94.88 125 SER A CA 1
ATOM 988 C C . SER A 1 125 ? 8.773 -28.25 0.579 1 94.88 125 SER A C 1
ATOM 990 O O . SER A 1 125 ? 8.695 -28.531 1.776 1 94.88 125 SER A O 1
ATOM 992 N N . LYS A 1 126 ? 8 -28.75 -0.304 1 95.31 126 LYS A N 1
ATOM 993 C CA . LYS A 1 126 ? 7.066 -29.828 0.012 1 95.31 126 LYS A CA 1
ATOM 994 C C . LYS A 1 126 ? 7.105 -30.906 -1.054 1 95.31 126 LYS A C 1
ATOM 996 O O . LYS A 1 126 ? 7.508 -30.656 -2.191 1 95.31 126 LYS A O 1
ATOM 1001 N N . SER A 1 127 ? 6.727 -32.125 -0.638 1 94.94 127 SER A N 1
ATOM 1002 C CA . SER A 1 127 ? 6.582 -33.219 -1.595 1 94.94 127 SER A CA 1
ATOM 1003 C C . SER A 1 127 ? 5.387 -32.969 -2.516 1 94.94 127 SER A C 1
ATOM 1005 O O . SER A 1 127 ? 4.367 -32.438 -2.094 1 94.94 127 SER A O 1
ATOM 1007 N N . LEU A 1 128 ? 5.598 -33.375 -3.725 1 94.69 128 LEU A N 1
ATOM 1008 C CA . LEU A 1 128 ? 4.48 -33.312 -4.66 1 94.69 128 LEU A CA 1
ATOM 1009 C C . LEU A 1 128 ? 3.471 -34.438 -4.371 1 94.69 128 LEU A C 1
ATOM 1011 O O . LEU A 1 128 ? 3.852 -35.562 -4.051 1 94.69 128 LEU A O 1
ATOM 1015 N N . LEU A 1 129 ? 2.227 -34 -4.406 1 93.44 129 LEU A N 1
ATOM 1016 C CA . LEU A 1 129 ? 1.167 -34.969 -4.129 1 93.44 129 LEU A CA 1
ATOM 1017 C C . LEU A 1 129 ? 0.366 -35.281 -5.391 1 93.44 129 LEU A C 1
ATOM 1019 O O . LEU A 1 129 ? 0.087 -34.375 -6.188 1 93.44 129 LEU A O 1
ATOM 1023 N N . LYS A 1 130 ? 0.15 -36.469 -5.668 1 90.06 130 LYS A N 1
ATOM 1024 C CA . LYS A 1 130 ? -0.728 -36.969 -6.73 1 90.06 130 LYS A CA 1
ATOM 1025 C C . LYS A 1 130 ? -1.853 -37.812 -6.164 1 90.06 130 LYS A C 1
ATOM 1027 O O . LYS A 1 130 ? -1.6 -38.875 -5.586 1 90.06 130 LYS A O 1
ATOM 1032 N N . HIS A 1 131 ? -3.078 -37.375 -6.316 1 84.5 131 HIS A N 1
ATOM 1033 C CA . HIS A 1 131 ? -4.258 -38.062 -5.781 1 84.5 131 HIS A CA 1
ATOM 1034 C C . HIS A 1 131 ? -4.105 -38.344 -4.293 1 84.5 131 HIS A C 1
ATOM 1036 O O . HIS A 1 131 ? -4.344 -39.469 -3.846 1 84.5 131 HIS A O 1
ATOM 1042 N N . GLY A 1 132 ? -3.553 -37.375 -3.484 1 82.56 132 GLY A N 1
ATOM 1043 C CA . GLY A 1 132 ? -3.479 -37.469 -2.033 1 82.56 132 GLY A CA 1
ATOM 1044 C C . GLY A 1 132 ? -2.221 -38.125 -1.534 1 82.56 132 GLY A C 1
ATOM 1045 O O . GLY A 1 132 ? -1.936 -38.125 -0.335 1 82.56 132 GLY A O 1
ATOM 1046 N N . ASN A 1 133 ? -1.429 -38.75 -2.488 1 86.25 133 ASN A N 1
ATOM 1047 C CA . ASN A 1 133 ? -0.204 -39.438 -2.113 1 86.25 133 ASN A CA 1
ATOM 1048 C C . ASN A 1 133 ? 1.034 -38.719 -2.66 1 86.25 133 ASN A C 1
ATOM 1050 O O . ASN A 1 133 ? 0.945 -37.969 -3.627 1 86.25 133 ASN A O 1
ATOM 1054 N N . THR A 1 134 ? 2.098 -39.031 -1.937 1 87.31 134 THR A N 1
ATOM 1055 C CA . THR A 1 134 ? 3.355 -38.469 -2.402 1 87.31 134 THR A CA 1
ATOM 1056 C C . THR A 1 134 ? 3.738 -39.031 -3.766 1 87.31 134 THR A C 1
ATOM 1058 O O . THR A 1 134 ? 3.613 -40.219 -3.996 1 87.31 134 THR A O 1
ATOM 1061 N N . ALA A 1 135 ? 4.062 -38.219 -4.668 1 86.44 135 ALA A N 1
ATOM 1062 C CA . ALA A 1 135 ? 4.5 -38.625 -6.004 1 86.44 135 ALA A CA 1
ATOM 1063 C C . ALA A 1 135 ? 5.98 -38.969 -6.008 1 86.44 135 ALA A C 1
ATOM 1065 O O . ALA A 1 135 ? 6.828 -38.188 -6.398 1 86.44 135 ALA A O 1
ATOM 1066 N N . GLY A 1 136 ? 6.254 -40.156 -5.504 1 82.06 136 GLY A N 1
ATOM 1067 C CA . GLY A 1 136 ? 7.645 -40.594 -5.457 1 82.06 136 GLY A CA 1
ATOM 1068 C C . GLY A 1 136 ? 8.5 -39.75 -4.535 1 82.06 136 GLY A C 1
ATOM 1069 O O . GLY A 1 136 ? 8.133 -39.5 -3.383 1 82.06 136 GLY A O 1
ATOM 1070 N N . LYS A 1 137 ? 9.703 -39.375 -5.109 1 88.31 137 LYS A N 1
ATOM 1071 C CA . LYS A 1 137 ? 10.633 -38.531 -4.363 1 88.31 137 LYS A CA 1
ATOM 1072 C C . LYS A 1 137 ? 10.609 -37.094 -4.875 1 88.31 137 LYS A C 1
ATOM 1074 O O . LYS A 1 137 ? 11.555 -36.344 -4.645 1 88.31 137 LYS A O 1
ATOM 1079 N N . SER A 1 138 ? 9.508 -36.812 -5.602 1 93.25 138 SER A N 1
ATOM 1080 C CA . SER A 1 138 ? 9.422 -35.5 -6.223 1 93.25 138 SER A CA 1
ATOM 1081 C C . SER A 1 138 ? 9.07 -34.438 -5.195 1 93.25 138 SER A C 1
ATOM 1083 O O . SER A 1 138 ? 8.32 -34.688 -4.25 1 93.25 138 SER A O 1
ATOM 1085 N N . SER A 1 139 ? 9.734 -33.281 -5.328 1 95.88 139 SER A N 1
ATOM 1086 C CA . SER A 1 139 ? 9.469 -32.156 -4.445 1 95.88 139 SER A CA 1
ATOM 1087 C C . SER A 1 139 ? 9.445 -30.828 -5.223 1 95.88 139 SER A C 1
ATOM 1089 O O . SER A 1 139 ? 9.969 -30.75 -6.332 1 95.88 139 SER A O 1
ATOM 1091 N N . ILE A 1 140 ? 8.766 -29.969 -4.695 1 96.94 140 ILE A N 1
ATOM 1092 C CA . ILE A 1 140 ? 8.703 -28.609 -5.254 1 96.94 140 ILE A CA 1
ATOM 1093 C C . ILE A 1 140 ? 9.148 -27.594 -4.207 1 96.94 140 ILE A C 1
ATOM 1095 O O . ILE A 1 140 ? 8.852 -27.75 -3.02 1 96.94 140 ILE A O 1
ATOM 1099 N N . THR A 1 141 ? 9.945 -26.656 -4.594 1 96.69 141 THR A N 1
ATOM 1100 C CA . THR A 1 141 ? 10.422 -25.578 -3.727 1 96.69 141 THR A CA 1
ATOM 1101 C C . THR A 1 141 ? 9.984 -24.219 -4.262 1 96.69 141 THR A C 1
ATOM 1103 O O . THR A 1 141 ? 10.133 -23.938 -5.453 1 96.69 141 THR A O 1
ATOM 1106 N N . VAL A 1 142 ? 9.375 -23.422 -3.398 1 96.44 142 VAL A N 1
ATOM 1107 C CA . VAL A 1 142 ? 8.961 -22.078 -3.734 1 96.44 142 VAL A CA 1
ATOM 1108 C C . VAL A 1 142 ? 9.688 -21.062 -2.844 1 96.44 142 VAL A C 1
ATOM 1110 O O . VAL A 1 142 ? 9.656 -21.188 -1.617 1 96.44 142 VAL A O 1
ATOM 1113 N N . ILE A 1 143 ? 10.375 -20.141 -3.457 1 92.69 143 ILE A N 1
ATOM 1114 C CA . ILE A 1 143 ? 11.078 -19.078 -2.736 1 92.69 143 ILE A CA 1
ATOM 1115 C C . ILE A 1 143 ? 10.367 -17.75 -2.963 1 92.69 143 ILE A C 1
ATOM 1117 O O . ILE A 1 143 ? 10.047 -17.391 -4.102 1 92.69 143 ILE A O 1
ATOM 1121 N N . ALA A 1 144 ? 10.109 -17.047 -1.838 1 92.62 144 ALA A N 1
ATOM 1122 C CA . ALA A 1 144 ? 9.406 -15.766 -1.925 1 92.62 144 ALA A CA 1
ATOM 1123 C C . ALA A 1 144 ? 10.359 -14.594 -1.677 1 92.62 144 ALA A C 1
ATOM 1125 O O . ALA A 1 144 ? 11.234 -14.672 -0.815 1 92.62 144 ALA A O 1
ATOM 1126 N N . GLU A 1 145 ? 10.18 -13.531 -2.447 1 88.38 145 GLU A N 1
ATOM 1127 C CA . GLU A 1 145 ? 10.867 -12.258 -2.258 1 88.38 145 GLU A CA 1
ATOM 1128 C C . GLU A 1 145 ? 9.914 -11.086 -2.428 1 88.38 145 GLU A C 1
ATOM 1130 O O . GLU A 1 145 ? 9.055 -11.102 -3.312 1 88.38 145 GLU A O 1
ATOM 1135 N N . GLU A 1 146 ? 10.047 -10.133 -1.515 1 88.19 146 GLU A N 1
ATOM 1136 C CA . GLU A 1 146 ? 9.219 -8.938 -1.624 1 88.19 146 GLU A CA 1
ATOM 1137 C C . GLU A 1 146 ? 9.719 -8.016 -2.73 1 88.19 146 GLU A C 1
ATOM 1139 O O . GLU A 1 146 ? 10.93 -7.805 -2.867 1 88.19 146 GLU A O 1
ATOM 1144 N N . LEU A 1 147 ? 8.789 -7.555 -3.549 1 78.38 147 LEU A N 1
ATOM 1145 C CA . LEU A 1 147 ? 9.117 -6.516 -4.52 1 78.38 147 LEU A CA 1
ATOM 1146 C C . LEU A 1 147 ? 9.109 -5.141 -3.865 1 78.38 147 LEU A C 1
ATOM 1148 O O . LEU A 1 147 ? 8.055 -4.531 -3.703 1 78.38 147 LEU A O 1
ATOM 1152 N N . SER A 1 148 ? 10.18 -4.785 -3.135 1 64.38 148 SER A N 1
ATOM 1153 C CA . SER A 1 148 ? 10.25 -3.594 -2.293 1 64.38 148 SER A CA 1
ATOM 1154 C C . SER A 1 148 ? 10.625 -2.361 -3.111 1 64.38 148 SER A C 1
ATOM 1156 O O . SER A 1 148 ? 11.68 -2.33 -3.752 1 64.38 148 SER A O 1
ATOM 1158 N N . GLY A 1 149 ? 9.852 -1.233 -2.979 1 57.22 149 GLY A N 1
ATOM 1159 C CA . GLY A 1 149 ? 10.258 0.122 -3.318 1 57.22 149 GLY A CA 1
ATOM 1160 C C . GLY A 1 149 ? 10.281 0.38 -4.812 1 57.22 149 GLY A C 1
ATOM 1161 O O . GLY A 1 149 ? 9.609 1.294 -5.301 1 57.22 149 GLY A O 1
ATOM 1162 N N . ASN A 1 150 ? 11.445 -0.226 -5.406 1 59.25 150 ASN A N 1
ATOM 1163 C CA . ASN A 1 150 ? 11.719 0.091 -6.801 1 59.25 150 ASN A CA 1
ATOM 1164 C C . ASN A 1 150 ? 11.203 -1.001 -7.734 1 59.25 150 ASN A C 1
ATOM 1166 O O . ASN A 1 150 ? 11.797 -2.078 -7.828 1 59.25 150 ASN A O 1
ATOM 1170 N N . ASP A 1 151 ? 10.055 -0.724 -8.32 1 68.06 151 ASP A N 1
ATOM 1171 C CA . ASP A 1 151 ? 9.414 -1.689 -9.211 1 68.06 151 ASP A CA 1
ATOM 1172 C C . ASP A 1 151 ? 9.898 -1.517 -10.648 1 68.06 151 ASP A C 1
ATOM 1174 O O . ASP A 1 151 ? 9.234 -1.949 -11.594 1 68.06 151 ASP A O 1
ATOM 1178 N N . ASP A 1 152 ? 11.102 -0.98 -10.703 1 81.75 152 ASP A N 1
ATOM 1179 C CA . ASP A 1 152 ? 11.594 -0.759 -12.055 1 81.75 152 ASP A CA 1
ATOM 1180 C C . ASP A 1 152 ? 11.992 -2.076 -12.719 1 81.75 152 ASP A C 1
ATOM 1182 O O . ASP A 1 152 ? 12.336 -3.041 -12.031 1 81.75 152 ASP A O 1
ATOM 1186 N N . TYR A 1 153 ? 11.852 -2.09 -14.031 1 86.69 153 TYR A N 1
ATOM 1187 C CA . TYR A 1 153 ? 12.273 -3.23 -14.836 1 86.69 153 TYR A CA 1
ATOM 1188 C C . TYR A 1 153 ? 13.406 -2.846 -15.781 1 86.69 153 TYR A C 1
ATOM 1190 O O . TYR A 1 153 ? 13.555 -1.673 -16.141 1 86.69 153 TYR A O 1
ATOM 1198 N N . VAL A 1 154 ? 14.164 -3.83 -16.062 1 91.44 154 VAL A N 1
ATOM 1199 C CA . VAL A 1 154 ? 15.234 -3.631 -17.031 1 91.44 154 VAL A CA 1
ATOM 1200 C C . VAL A 1 154 ? 15.039 -4.566 -18.219 1 91.44 154 VAL A C 1
ATOM 1202 O O . VAL A 1 154 ? 14.68 -5.734 -18.047 1 91.44 154 VAL A O 1
ATOM 1205 N N . GLU A 1 155 ? 15.117 -4.012 -19.359 1 93.38 155 GLU A N 1
ATOM 1206 C CA . GLU A 1 155 ? 15.102 -4.785 -20.609 1 93.38 155 GLU A CA 1
ATOM 1207 C C . GLU A 1 155 ? 16.516 -5.027 -21.125 1 93.38 155 GLU A C 1
ATOM 1209 O O . GLU A 1 155 ? 17.266 -4.082 -21.344 1 93.38 155 GLU A O 1
ATOM 1214 N N . LEU A 1 156 ? 16.844 -6.293 -21.312 1 95.88 156 LEU A N 1
ATOM 1215 C CA . LEU A 1 156 ? 18.188 -6.676 -21.734 1 95.88 156 LEU A CA 1
ATOM 1216 C C . LEU A 1 156 ? 18.156 -7.527 -23 1 95.88 156 LEU A C 1
ATOM 1218 O O . LEU A 1 156 ? 17.188 -8.242 -23.234 1 95.88 156 LEU A O 1
ATOM 1222 N N . SER A 1 157 ? 19.172 -7.363 -23.797 1 96.44 157 SER A N 1
ATOM 1223 C CA . SER A 1 157 ? 19.391 -8.211 -24.969 1 96.44 157 SER A CA 1
ATOM 1224 C C . SER A 1 157 ? 20.859 -8.617 -25.094 1 96.44 157 SER A C 1
ATOM 1226 O O . SER A 1 157 ? 21.75 -7.762 -25.141 1 96.44 157 SER A O 1
ATOM 1228 N N . PHE A 1 158 ? 21.047 -9.93 -25.188 1 97.81 158 PHE A N 1
ATOM 1229 C CA . PHE A 1 158 ? 22.406 -10.461 -25.266 1 97.81 158 PHE A CA 1
ATOM 1230 C C . PHE A 1 158 ? 22.641 -11.133 -26.609 1 97.81 158 PHE A C 1
ATOM 1232 O O . PHE A 1 158 ? 21.703 -11.602 -27.25 1 97.81 158 PHE A O 1
ATOM 1239 N N . SER A 1 159 ? 23.859 -11.094 -27.031 1 98.25 159 SER A N 1
ATOM 1240 C CA . SER A 1 159 ? 24.375 -11.898 -28.141 1 98.25 159 SER A CA 1
ATOM 1241 C C . SER A 1 159 ? 25.766 -12.438 -27.828 1 98.25 159 SER A C 1
ATOM 1243 O O . SER A 1 159 ? 26.375 -12.062 -26.828 1 98.25 159 SER A O 1
ATOM 1245 N N . ALA A 1 160 ? 26.125 -13.438 -28.562 1 98.31 160 ALA A N 1
ATOM 1246 C CA . ALA A 1 160 ? 27.484 -13.977 -28.406 1 98.31 160 ALA A CA 1
ATOM 1247 C C . ALA A 1 160 ? 28.156 -14.156 -29.766 1 98.31 160 ALA A C 1
ATOM 1249 O O . ALA A 1 160 ? 27.5 -14.164 -30.797 1 98.31 160 ALA A O 1
ATOM 1250 N N . ARG A 1 161 ? 29.5 -14.203 -29.703 1 98.06 161 ARG A N 1
ATOM 1251 C CA . ARG A 1 161 ? 30.312 -14.398 -30.891 1 98.06 161 ARG A CA 1
ATOM 1252 C C . ARG A 1 161 ? 31.375 -15.477 -30.672 1 98.06 161 ARG A C 1
ATOM 1254 O O . ARG A 1 161 ? 31.953 -15.555 -29.578 1 98.06 161 ARG A O 1
ATOM 1261 N N . LYS A 1 162 ? 31.484 -16.312 -31.672 1 96.81 162 LYS A N 1
ATOM 1262 C CA . LYS A 1 162 ? 32.562 -17.297 -31.75 1 96.81 162 LYS A CA 1
ATOM 1263 C C . LYS A 1 162 ? 32.562 -18.219 -30.531 1 96.81 162 LYS A C 1
ATOM 1265 O O . LYS A 1 162 ? 33.562 -18.391 -29.859 1 96.81 162 LYS A O 1
ATOM 1270 N N . LEU A 1 163 ? 31.406 -18.688 -30.188 1 97.12 163 LEU A N 1
ATOM 1271 C CA . LEU A 1 163 ? 31.312 -19.641 -29.094 1 97.12 163 LEU A CA 1
ATOM 1272 C C . LEU A 1 163 ? 31.953 -20.969 -29.469 1 97.12 163 LEU A C 1
ATOM 1274 O O . LEU A 1 163 ? 32.031 -21.312 -30.656 1 97.12 163 LEU A O 1
ATOM 1278 N N . ASP A 1 164 ? 32.375 -21.656 -28.484 1 93.31 164 ASP A N 1
ATOM 1279 C CA . ASP A 1 164 ? 32.969 -22.969 -28.719 1 93.31 164 ASP A CA 1
ATOM 1280 C C . ASP A 1 164 ? 31.953 -23.922 -29.328 1 93.31 164 ASP A C 1
ATOM 1282 O O . ASP A 1 164 ? 30.781 -23.922 -28.953 1 93.31 164 ASP A O 1
ATOM 1286 N N . ASP A 1 165 ? 32.438 -24.672 -30.25 1 91.12 165 ASP A N 1
ATOM 1287 C CA . ASP A 1 165 ? 31.656 -25.766 -30.781 1 91.12 165 ASP A CA 1
ATOM 1288 C C . ASP A 1 165 ? 31.797 -27.016 -29.922 1 91.12 165 ASP A C 1
ATOM 1290 O O . ASP A 1 165 ? 32.875 -27.641 -29.891 1 91.12 165 ASP A O 1
ATOM 1294 N N . LYS A 1 166 ? 30.766 -27.375 -29.266 1 84.81 166 LYS A N 1
ATOM 1295 C CA . LYS A 1 166 ? 30.797 -28.516 -28.344 1 84.81 166 LYS A CA 1
ATOM 1296 C C . LYS A 1 166 ? 30.219 -29.766 -29 1 84.81 166 LYS A C 1
ATOM 1298 O O . LYS A 1 166 ? 30.344 -30.859 -28.469 1 84.81 166 LYS A O 1
ATOM 1303 N N . ASP A 1 167 ? 29.656 -29.547 -30.125 1 82 167 ASP A N 1
ATOM 1304 C CA . ASP A 1 167 ? 29.047 -30.688 -30.812 1 82 167 ASP A CA 1
ATOM 1305 C C . ASP A 1 167 ? 29.984 -31.266 -31.859 1 82 167 ASP A C 1
ATOM 1307 O O . ASP A 1 167 ? 30.812 -30.547 -32.438 1 82 167 ASP A O 1
ATOM 1311 N N . PHE A 1 168 ? 29.828 -32.531 -32.188 1 75.69 168 PHE A N 1
ATOM 1312 C CA . PHE A 1 168 ? 30.688 -33.219 -33.156 1 75.69 168 PHE A CA 1
ATOM 1313 C C . PHE A 1 168 ? 30.141 -33.094 -34.562 1 75.69 168 PHE A C 1
ATOM 1315 O O . PHE A 1 168 ? 30.906 -32.875 -35.5 1 75.69 168 PHE A O 1
ATOM 1322 N N . PHE A 1 169 ? 28.828 -33.188 -34.75 1 78.38 169 PHE A N 1
ATOM 1323 C CA . PHE A 1 169 ? 28.281 -33.25 -36.094 1 78.38 169 PHE A CA 1
ATOM 1324 C C . PHE A 1 169 ? 27.531 -31.953 -36.438 1 78.38 169 PHE A C 1
ATOM 1326 O O . PHE A 1 169 ? 27.094 -31.766 -37.562 1 78.38 169 PHE A O 1
ATOM 1333 N N . SER A 1 170 ? 27.281 -31.219 -35.469 1 83.44 170 SER A N 1
ATOM 1334 C CA . SER A 1 170 ? 26.594 -29.953 -35.656 1 83.44 170 SER A CA 1
ATOM 1335 C C . SER A 1 170 ? 27.234 -28.844 -34.812 1 83.44 170 SER A C 1
ATOM 1337 O O . SER A 1 170 ? 28.172 -29.094 -34.062 1 83.44 170 SER A O 1
ATOM 1339 N N . LYS A 1 171 ? 26.797 -27.672 -35.125 1 90.75 171 LYS A N 1
ATOM 1340 C CA . LYS A 1 171 ? 27.25 -26.578 -34.25 1 90.75 171 LYS A CA 1
ATOM 1341 C C . LYS A 1 171 ? 26.516 -26.578 -32.938 1 90.75 171 LYS A C 1
ATOM 1343 O O . LYS A 1 171 ? 25.469 -27.203 -32.781 1 90.75 171 LYS A O 1
ATOM 1348 N N . SER A 1 172 ? 27.094 -25.906 -32 1 93.06 172 SER A N 1
ATOM 1349 C CA . SER A 1 172 ? 26.5 -25.812 -30.688 1 93.06 172 SER A CA 1
ATOM 1350 C C . SER A 1 172 ? 25.141 -25.125 -30.75 1 93.06 172 SER A C 1
ATOM 1352 O O . SER A 1 172 ? 24.875 -24.344 -31.656 1 93.06 172 SER A O 1
ATOM 1354 N N . ASP A 1 173 ? 24.234 -25.406 -29.828 1 95.69 173 ASP A N 1
ATOM 1355 C CA . ASP A 1 173 ? 22.922 -24.797 -29.609 1 95.69 173 ASP A CA 1
ATOM 1356 C C . ASP A 1 173 ? 22.906 -23.969 -28.328 1 95.69 173 ASP A C 1
ATOM 1358 O O . ASP A 1 173 ? 22.328 -24.375 -27.328 1 95.69 173 ASP A O 1
ATOM 1362 N N . PRO A 1 174 ? 23.484 -22.844 -28.391 1 97.44 174 PRO A N 1
ATOM 1363 C CA . PRO A 1 174 ? 23.797 -22.094 -27.172 1 97.44 174 PRO A CA 1
ATOM 1364 C C . PRO A 1 174 ? 22.578 -21.438 -26.547 1 97.44 174 PRO A C 1
ATOM 1366 O O . PRO A 1 174 ? 21.688 -20.984 -27.266 1 97.44 174 PRO A O 1
ATOM 1369 N N . PHE A 1 175 ? 22.484 -21.375 -25.25 1 97.38 175 PHE A N 1
ATOM 1370 C CA . PHE A 1 175 ? 21.594 -20.531 -24.453 1 97.38 175 PHE A CA 1
ATOM 1371 C C . PHE A 1 175 ? 22.328 -19.969 -23.234 1 97.38 175 PHE A C 1
ATOM 1373 O O . PHE A 1 175 ? 23.359 -20.5 -22.828 1 97.38 175 PHE A O 1
ATOM 1380 N N . LEU A 1 176 ? 21.828 -18.922 -22.766 1 98 176 LEU A N 1
ATOM 1381 C CA . LEU A 1 176 ? 22.469 -18.188 -21.672 1 98 176 LEU A CA 1
ATOM 1382 C C . LEU A 1 176 ? 21.594 -18.234 -20.422 1 98 176 LEU A C 1
ATOM 1384 O O . LEU A 1 176 ? 20.375 -18.062 -20.5 1 98 176 LEU A O 1
ATOM 1388 N N . GLU A 1 177 ? 22.203 -18.469 -19.266 1 97.25 177 GLU A N 1
ATOM 1389 C CA . GLU A 1 177 ? 21.562 -18.375 -17.953 1 97.25 177 GLU A CA 1
ATOM 1390 C C . GLU A 1 177 ? 22.234 -17.312 -17.094 1 97.25 177 GLU A C 1
ATOM 1392 O O . GLU A 1 177 ? 23.469 -17.266 -17 1 97.25 177 GLU A O 1
ATOM 1397 N N . ALA A 1 178 ? 21.469 -16.484 -16.531 1 97.06 178 ALA A N 1
ATOM 1398 C CA . ALA A 1 178 ? 21.969 -15.461 -15.602 1 97.06 178 ALA A CA 1
ATOM 1399 C C . ALA A 1 178 ? 21.5 -15.742 -14.172 1 97.06 178 ALA A C 1
ATOM 1401 O O . ALA A 1 178 ? 20.328 -15.984 -13.938 1 97.06 178 ALA A O 1
ATOM 1402 N N . PHE A 1 179 ? 22.453 -15.734 -13.234 1 96.69 179 PHE A N 1
ATOM 1403 C CA . PHE A 1 179 ? 22.188 -15.992 -11.828 1 96.69 179 PHE A CA 1
ATOM 1404 C C . PHE A 1 179 ? 22.547 -14.789 -10.969 1 96.69 179 PHE A C 1
ATOM 1406 O O . PHE A 1 179 ? 23.609 -14.18 -11.172 1 96.69 179 PHE A O 1
ATOM 1413 N N . ARG A 1 180 ? 21.672 -14.43 -10.039 1 95.25 180 ARG A N 1
ATOM 1414 C CA . ARG A 1 180 ? 22.016 -13.469 -9.008 1 95.25 180 ARG A CA 1
ATOM 1415 C C . ARG A 1 180 ? 22.719 -14.148 -7.832 1 95.25 180 ARG A C 1
ATOM 1417 O O . ARG A 1 180 ? 22.25 -15.188 -7.348 1 95.25 180 ARG A O 1
ATOM 1424 N N . MET A 1 181 ? 23.781 -13.562 -7.434 1 93.69 181 MET A N 1
ATOM 1425 C CA . MET A 1 181 ? 24.5 -14.094 -6.273 1 93.69 181 MET A CA 1
ATOM 1426 C C . MET A 1 181 ? 24.016 -13.438 -4.988 1 93.69 181 MET A C 1
ATOM 1428 O O . MET A 1 181 ? 24.141 -12.227 -4.82 1 93.69 181 MET A O 1
ATOM 1432 N N . ASN A 1 182 ? 23.469 -14.242 -4.094 1 86.44 182 ASN A N 1
ATOM 1433 C CA . ASN A 1 182 ? 22.969 -13.711 -2.834 1 86.44 182 ASN A CA 1
ATOM 1434 C C . ASN A 1 182 ? 24.078 -13.625 -1.782 1 86.44 182 ASN A C 1
ATOM 1436 O O . ASN A 1 182 ? 25.141 -14.227 -1.938 1 86.44 182 ASN A O 1
ATOM 1440 N N . ASP A 1 183 ? 23.812 -12.938 -0.756 1 80.38 183 ASP A N 1
ATOM 1441 C CA . ASP A 1 183 ? 24.797 -12.711 0.296 1 80.38 183 ASP A CA 1
ATOM 1442 C C . ASP A 1 183 ? 25.125 -14.008 1.025 1 80.38 183 ASP A C 1
ATOM 1444 O O . ASP A 1 183 ? 26.25 -14.18 1.521 1 80.38 183 ASP A O 1
ATOM 1448 N N . ASP A 1 184 ? 24.234 -14.93 1.033 1 76.69 184 ASP A N 1
ATOM 1449 C CA . ASP A 1 184 ? 24.453 -16.188 1.736 1 76.69 184 ASP A CA 1
ATOM 1450 C C . ASP A 1 184 ? 25.203 -17.188 0.85 1 76.69 184 ASP A C 1
ATOM 1452 O O . ASP A 1 184 ? 25.359 -18.344 1.216 1 76.69 184 ASP A O 1
ATOM 1456 N N . GLY A 1 185 ? 25.562 -16.75 -0.33 1 82 185 GLY A N 1
ATOM 1457 C CA . GLY A 1 185 ? 26.328 -17.594 -1.223 1 82 185 GLY A CA 1
ATOM 1458 C C . GLY A 1 185 ? 25.469 -18.391 -2.186 1 82 185 GLY A C 1
ATOM 1459 O O . GLY A 1 185 ? 25.984 -19.031 -3.105 1 82 185 GLY A O 1
ATOM 1460 N N . THR A 1 186 ? 24.188 -18.328 -1.957 1 85.94 186 THR A N 1
ATOM 1461 C CA . THR A 1 186 ? 23.297 -19.047 -2.863 1 85.94 186 THR A CA 1
ATOM 1462 C C . THR A 1 186 ? 23.078 -18.25 -4.148 1 85.94 186 THR A C 1
ATOM 1464 O O . THR A 1 186 ? 23.328 -17.047 -4.188 1 85.94 186 THR A O 1
ATOM 1467 N N . GLN A 1 187 ? 22.781 -19.031 -5.219 1 91.06 187 GLN A N 1
ATOM 1468 C CA . GLN A 1 187 ? 22.5 -18.406 -6.508 1 91.06 187 GLN A CA 1
ATOM 1469 C C . GLN A 1 187 ? 21.031 -18.562 -6.875 1 91.06 187 GLN A C 1
ATOM 1471 O O . GLN A 1 187 ? 20.391 -19.562 -6.531 1 91.06 187 GLN A O 1
ATOM 1476 N N . GLN A 1 188 ? 20.562 -17.531 -7.465 1 90.94 188 GLN A N 1
ATOM 1477 C CA . GLN A 1 188 ? 19.188 -17.547 -7.918 1 90.94 188 GLN A CA 1
ATOM 1478 C C . GLN A 1 188 ? 19.094 -17.25 -9.414 1 90.94 188 GLN A C 1
ATOM 1480 O O . GLN A 1 188 ? 19.641 -16.25 -9.891 1 90.94 188 GLN A O 1
ATOM 1485 N N . LEU A 1 189 ? 18.406 -18.141 -10.125 1 94.56 189 LEU A N 1
ATOM 1486 C CA . LEU A 1 189 ? 18.234 -17.953 -11.562 1 94.56 189 LEU A CA 1
ATOM 1487 C C . LEU A 1 189 ? 17.359 -16.734 -11.844 1 94.56 189 LEU A C 1
ATOM 1489 O O . LEU A 1 189 ? 16.234 -16.656 -11.344 1 94.56 189 LEU A O 1
ATOM 1493 N N . VAL A 1 190 ? 17.859 -15.859 -12.602 1 93.75 190 VAL A N 1
ATOM 1494 C CA . VAL A 1 190 ? 17.156 -14.625 -12.93 1 93.75 190 VAL A CA 1
ATOM 1495 C C . VAL A 1 190 ? 16.484 -14.758 -14.297 1 93.75 190 VAL A C 1
ATOM 1497 O O . VAL A 1 190 ? 15.367 -14.281 -14.492 1 93.75 190 VAL A O 1
ATOM 1500 N N . HIS A 1 191 ? 17.234 -15.344 -15.234 1 95.19 191 HIS A N 1
ATOM 1501 C CA . HIS A 1 191 ? 16.719 -15.469 -16.594 1 95.19 191 HIS A CA 1
ATOM 1502 C C . HIS A 1 191 ? 17.438 -16.578 -17.359 1 95.19 191 HIS A C 1
ATOM 1504 O O . HIS A 1 191 ? 18.594 -16.875 -17.078 1 95.19 191 HIS A O 1
ATOM 1510 N N . ARG A 1 192 ? 16.703 -17.172 -18.219 1 95.75 192 ARG A N 1
ATOM 1511 C CA . ARG A 1 192 ? 17.219 -18.141 -19.188 1 95.75 192 ARG A CA 1
ATOM 1512 C C . ARG A 1 192 ? 16.766 -17.812 -20.594 1 95.75 192 ARG A C 1
ATOM 1514 O O . ARG A 1 192 ? 15.562 -17.672 -20.859 1 95.75 192 ARG A O 1
ATOM 1521 N N . THR A 1 193 ? 17.672 -17.672 -21.516 1 96.06 193 THR A N 1
ATOM 1522 C CA . THR A 1 193 ? 17.344 -17.344 -22.891 1 96.06 193 THR A CA 1
ATOM 1523 C C . THR A 1 193 ? 16.828 -18.578 -23.641 1 96.06 193 THR A C 1
ATOM 1525 O O . THR A 1 193 ? 16.953 -19.703 -23.156 1 96.06 193 THR A O 1
ATOM 1528 N N . GLU A 1 194 ? 16.281 -18.344 -24.812 1 94.5 194 GLU A N 1
ATOM 1529 C CA . GLU A 1 194 ? 15.938 -19.453 -25.703 1 94.5 194 GLU A CA 1
ATOM 1530 C C . GLU A 1 194 ? 17.188 -20.109 -26.266 1 94.5 194 GLU A C 1
ATOM 1532 O O . GLU A 1 194 ? 18.281 -19.531 -26.219 1 94.5 194 GLU A O 1
ATOM 1537 N N . VAL A 1 195 ? 16.984 -21.344 -26.734 1 94.81 195 VAL A N 1
ATOM 1538 C CA . VAL A 1 195 ? 18.047 -22.078 -27.406 1 94.81 195 VAL A CA 1
ATOM 1539 C C . VAL A 1 195 ? 18.094 -21.703 -28.875 1 94.81 195 VAL A C 1
ATOM 1541 O O . VAL A 1 195 ? 17.062 -21.672 -29.562 1 94.81 195 VAL A O 1
ATOM 1544 N N . ILE A 1 196 ? 19.25 -21.312 -29.281 1 96.12 196 ILE A N 1
ATOM 1545 C CA . ILE A 1 196 ? 19.422 -21.078 -30.719 1 96.12 196 ILE A CA 1
ATOM 1546 C C . ILE A 1 196 ? 20.188 -22.25 -31.328 1 96.12 196 ILE A C 1
ATOM 1548 O O . ILE A 1 196 ? 21.359 -22.484 -31 1 96.12 196 ILE A O 1
ATOM 1552 N N . MET A 1 197 ? 19.531 -22.891 -32.281 1 94.06 197 MET A N 1
ATOM 1553 C CA . MET A 1 197 ? 20.078 -24.141 -32.812 1 94.06 197 MET A CA 1
ATOM 1554 C C . MET A 1 197 ? 21.219 -23.875 -33.781 1 94.06 197 MET A C 1
ATOM 1556 O O . MET A 1 197 ? 21.125 -22.969 -34.625 1 94.06 197 MET A O 1
ATOM 1560 N N . ASN A 1 198 ? 22.203 -24.625 -33.656 1 94.44 198 ASN A N 1
ATOM 1561 C CA . ASN A 1 198 ? 23.328 -24.703 -34.594 1 94.44 198 ASN A CA 1
ATOM 1562 C C . ASN A 1 198 ? 23.859 -23.312 -34.906 1 94.44 198 ASN A C 1
ATOM 1564 O O . ASN A 1 198 ? 23.938 -22.938 -36.094 1 94.44 198 ASN A O 1
ATOM 1568 N N . ASN A 1 199 ? 24.25 -22.625 -33.938 1 95.56 199 ASN A N 1
ATOM 1569 C CA . ASN A 1 199 ? 24.672 -21.234 -34.094 1 95.56 199 ASN A CA 1
ATOM 1570 C C . ASN A 1 199 ? 25.766 -20.859 -33.094 1 95.56 199 ASN A C 1
ATOM 1572 O O . ASN A 1 199 ? 25.516 -20.812 -31.906 1 95.56 199 ASN A O 1
ATOM 1576 N N . LEU A 1 200 ? 26.891 -20.531 -33.594 1 96.38 200 LEU A N 1
ATOM 1577 C CA . LEU A 1 200 ? 28 -20.172 -32.719 1 96.38 200 LEU A CA 1
ATOM 1578 C C . LEU A 1 200 ? 28.016 -18.656 -32.469 1 96.38 200 LEU A C 1
ATOM 1580 O O . LEU A 1 200 ? 28.828 -18.172 -31.672 1 96.38 200 LEU A O 1
ATOM 1584 N N . ASN A 1 201 ? 27.172 -17.922 -33.156 1 97.69 201 ASN A N 1
ATOM 1585 C CA . ASN A 1 201 ? 27 -16.484 -33 1 97.69 201 ASN A CA 1
ATOM 1586 C C . ASN A 1 201 ? 25.531 -16.125 -32.719 1 97.69 201 ASN A C 1
ATOM 1588 O O . ASN A 1 201 ? 24.938 -15.344 -33.469 1 97.69 201 ASN A O 1
ATOM 1592 N N . PRO A 1 202 ? 25.016 -16.594 -31.625 1 97.81 202 PRO A N 1
ATOM 1593 C CA . PRO A 1 202 ? 23.578 -16.422 -31.375 1 97.81 202 PRO A CA 1
ATOM 1594 C C . PRO A 1 202 ? 23.234 -14.992 -30.969 1 97.81 202 PRO A C 1
ATOM 1596 O O . PRO A 1 202 ? 24.031 -14.312 -30.328 1 97.81 202 PRO A O 1
ATOM 1599 N N . ALA A 1 203 ? 22.125 -14.516 -31.359 1 98 203 ALA A N 1
ATOM 1600 C CA . ALA A 1 203 ? 21.438 -13.32 -30.859 1 98 203 ALA A CA 1
ATOM 1601 C C . ALA A 1 203 ? 20.141 -13.688 -30.156 1 98 203 ALA A C 1
ATOM 1603 O O . ALA A 1 203 ? 19.141 -14 -30.812 1 98 203 ALA A O 1
ATOM 1604 N N . TRP A 1 204 ? 20.219 -13.609 -28.875 1 97.62 204 TRP A N 1
ATOM 1605 C CA . TRP A 1 204 ? 19.047 -14.008 -28.109 1 97.62 204 TRP A CA 1
ATOM 1606 C C . TRP A 1 204 ? 18.016 -12.875 -28.062 1 97.62 204 TRP A C 1
ATOM 1608 O O . TRP A 1 204 ? 18.375 -11.703 -28.234 1 97.62 204 TRP A O 1
ATOM 1618 N N . LYS A 1 205 ? 16.75 -13.219 -27.828 1 95.69 205 LYS A N 1
ATOM 1619 C CA . LYS A 1 205 ? 15.648 -12.25 -27.734 1 95.69 205 LYS A CA 1
ATOM 1620 C C . LYS A 1 205 ? 15.789 -11.367 -26.5 1 95.69 205 LYS A C 1
ATOM 1622 O O . LYS A 1 205 ? 16.328 -11.797 -25.484 1 95.69 205 LYS A O 1
ATOM 1627 N N . SER A 1 206 ? 15.281 -10.172 -26.656 1 95.19 206 SER A N 1
ATOM 1628 C CA . SER A 1 206 ? 15.25 -9.281 -25.5 1 95.19 206 SER A CA 1
ATOM 1629 C C . SER A 1 206 ? 14.289 -9.789 -24.422 1 95.19 206 SER A C 1
ATOM 1631 O O . SER A 1 206 ? 13.297 -10.445 -24.734 1 95.19 206 SER A O 1
ATOM 1633 N N . PHE A 1 207 ? 14.641 -9.523 -23.219 1 93.25 207 PHE A N 1
ATOM 1634 C CA . PHE A 1 207 ? 13.781 -9.93 -22.109 1 93.25 207 PHE A CA 1
ATOM 1635 C C . PHE A 1 207 ? 13.734 -8.852 -21.031 1 93.25 207 PHE A C 1
ATOM 1637 O O . PHE A 1 207 ? 14.609 -7.992 -20.969 1 93.25 207 PHE A O 1
ATOM 1644 N N . LYS A 1 208 ? 12.656 -8.898 -20.234 1 89.62 208 LYS A N 1
ATOM 1645 C CA . LYS A 1 208 ? 12.469 -7.945 -19.141 1 89.62 208 LYS A CA 1
ATOM 1646 C C . LYS A 1 208 ? 12.547 -8.641 -17.781 1 89.62 208 LYS A C 1
ATOM 1648 O O . LYS A 1 208 ? 12.047 -9.758 -17.625 1 89.62 208 LYS A O 1
ATOM 1653 N N . VAL A 1 209 ? 13.281 -8.023 -16.875 1 90.5 209 VAL A N 1
ATOM 1654 C CA . VAL A 1 209 ? 13.391 -8.516 -15.508 1 90.5 209 VAL A CA 1
ATOM 1655 C C . VAL A 1 209 ? 13.328 -7.348 -14.531 1 90.5 209 VAL A C 1
ATOM 1657 O O . VAL A 1 209 ? 13.727 -6.23 -14.867 1 90.5 209 VAL A O 1
ATOM 1660 N N . SER A 1 210 ? 12.727 -7.613 -13.375 1 87.88 210 SER A N 1
ATOM 1661 C CA . SER A 1 210 ? 12.719 -6.562 -12.359 1 87.88 210 SER A CA 1
ATOM 1662 C C . SER A 1 210 ? 14.109 -6.32 -11.797 1 87.88 210 SER A C 1
ATOM 1664 O O . SER A 1 210 ? 14.914 -7.25 -11.695 1 87.88 210 SER A O 1
ATOM 1666 N N . LEU A 1 211 ? 14.367 -5.055 -11.438 1 87.5 211 LEU A N 1
ATOM 1667 C CA . LEU A 1 211 ? 15.648 -4.742 -10.797 1 87.5 211 LEU A CA 1
ATOM 1668 C C . LEU A 1 211 ? 15.789 -5.5 -9.477 1 87.5 211 LEU A C 1
ATOM 1670 O O . LEU A 1 211 ? 16.906 -5.867 -9.094 1 87.5 211 LEU A O 1
ATOM 1674 N N . ASN A 1 212 ? 14.703 -5.719 -8.875 1 84.5 212 ASN A N 1
ATOM 1675 C CA . ASN A 1 212 ? 14.711 -6.508 -7.648 1 84.5 212 ASN A CA 1
ATOM 1676 C C . ASN A 1 212 ? 15.219 -7.926 -7.895 1 84.5 212 ASN A C 1
ATOM 1678 O O . ASN A 1 212 ? 16.062 -8.43 -7.145 1 84.5 212 ASN A O 1
ATOM 1682 N N . SER A 1 213 ? 14.742 -8.484 -8.945 1 86.56 213 SER A N 1
ATOM 1683 C CA . SER A 1 213 ? 15.164 -9.836 -9.289 1 86.56 213 SER A CA 1
ATOM 1684 C C . SER A 1 213 ? 16.609 -9.867 -9.758 1 86.56 213 SER A C 1
ATOM 1686 O O . SER A 1 213 ? 17.344 -10.812 -9.477 1 86.56 213 SER A O 1
ATOM 1688 N N . LEU A 1 214 ? 16.953 -8.883 -10.43 1 91.12 214 LEU A N 1
ATOM 1689 C CA . LEU A 1 214 ? 18.281 -8.836 -11.039 1 91.12 214 LEU A CA 1
ATOM 1690 C C . LEU A 1 214 ? 19.359 -8.625 -9.977 1 91.12 214 LEU A C 1
ATOM 1692 O O . LEU A 1 214 ? 20.406 -9.273 -10.008 1 91.12 214 LEU A O 1
ATOM 1696 N N . CYS A 1 215 ? 19.094 -7.711 -8.992 1 89.5 215 CYS A N 1
ATOM 1697 C CA . CYS A 1 215 ? 20.188 -7.379 -8.102 1 89.5 215 CYS A CA 1
ATOM 1698 C C . CYS A 1 215 ? 19.672 -6.992 -6.719 1 89.5 215 CYS A C 1
ATOM 1700 O O . CYS A 1 215 ? 20.422 -6.484 -5.887 1 89.5 215 CYS A O 1
ATOM 1702 N N . SER A 1 216 ? 18.422 -7.168 -6.406 1 80.69 216 SER A N 1
ATOM 1703 C CA . SER A 1 216 ? 17.828 -6.852 -5.113 1 80.69 216 SER A CA 1
ATOM 1704 C C . SER A 1 216 ? 18.141 -5.418 -4.695 1 80.69 216 SER A C 1
ATOM 1706 O O . SER A 1 216 ? 18.5 -5.168 -3.547 1 80.69 216 SER A O 1
ATOM 1708 N N . GLY A 1 217 ? 18.188 -4.535 -5.688 1 75.5 217 GLY A N 1
ATOM 1709 C CA . GLY A 1 217 ? 18.375 -3.115 -5.426 1 75.5 217 GLY A CA 1
ATOM 1710 C C . GLY A 1 217 ? 19.828 -2.709 -5.305 1 75.5 217 GLY A C 1
ATOM 1711 O O . GLY A 1 217 ? 20.141 -1.52 -5.262 1 75.5 217 GLY A O 1
ATOM 1712 N N . ASP A 1 218 ? 20.703 -3.672 -5.223 1 83.81 218 ASP A N 1
ATOM 1713 C CA . ASP A 1 218 ? 22.125 -3.4 -5.164 1 83.81 218 ASP A CA 1
ATOM 1714 C C . ASP A 1 218 ? 22.766 -3.529 -6.543 1 83.81 218 ASP A C 1
ATOM 1716 O O . ASP A 1 218 ? 23.078 -4.637 -6.992 1 83.81 218 ASP A O 1
ATOM 1720 N N . HIS A 1 219 ? 23.125 -2.418 -7.066 1 88.81 219 HIS A N 1
ATOM 1721 C CA . HIS A 1 219 ? 23.625 -2.393 -8.438 1 88.81 219 HIS A CA 1
ATOM 1722 C C . HIS A 1 219 ? 25.016 -3.012 -8.523 1 88.81 219 HIS A C 1
ATOM 1724 O O . HIS A 1 219 ? 25.5 -3.326 -9.609 1 88.81 219 HIS A O 1
ATOM 1730 N N . ASP A 1 220 ? 25.641 -3.264 -7.348 1 90.69 220 ASP A N 1
ATOM 1731 C CA . ASP A 1 220 ? 26.969 -3.846 -7.328 1 90.69 220 ASP A CA 1
ATOM 1732 C C . ASP A 1 220 ? 26.922 -5.348 -7.059 1 90.69 220 ASP A C 1
ATOM 1734 O O . ASP A 1 220 ? 27.953 -6.02 -7.031 1 90.69 220 ASP A O 1
ATOM 1738 N N . ARG A 1 221 ? 25.734 -5.82 -6.918 1 92.88 221 ARG A N 1
ATOM 1739 C CA . ARG A 1 221 ? 25.594 -7.25 -6.668 1 92.88 221 ARG A CA 1
ATOM 1740 C C . ARG A 1 221 ? 26.094 -8.062 -7.859 1 92.88 221 ARG A C 1
ATOM 1742 O O . ARG A 1 221 ? 25.812 -7.723 -9.008 1 92.88 221 ARG A O 1
ATOM 1749 N N . LYS A 1 222 ? 26.75 -9.125 -7.555 1 95.88 222 LYS A N 1
ATOM 1750 C CA . LYS A 1 222 ? 27.344 -9.953 -8.602 1 95.88 222 LYS A CA 1
ATOM 1751 C C . LYS A 1 222 ? 26.281 -10.797 -9.312 1 95.88 222 LYS A C 1
ATOM 1753 O O . LYS A 1 222 ? 25.375 -11.328 -8.672 1 95.88 222 LYS A O 1
ATOM 1758 N N . LEU A 1 223 ? 26.438 -10.82 -10.625 1 97.12 223 LEU A N 1
ATOM 1759 C CA . LEU A 1 223 ? 25.641 -11.688 -11.5 1 97.12 223 LEU A CA 1
ATOM 1760 C C . LEU A 1 223 ? 26.531 -12.688 -12.219 1 97.12 223 LEU A C 1
ATOM 1762 O O . LEU A 1 223 ? 27.547 -12.305 -12.805 1 97.12 223 LEU A O 1
ATOM 1766 N N . LYS A 1 224 ? 26.219 -13.898 -12.102 1 97.56 224 LYS A N 1
ATOM 1767 C CA . LYS A 1 224 ? 26.938 -14.945 -12.82 1 97.56 224 LYS A CA 1
ATOM 1768 C C . LYS A 1 224 ? 26.172 -15.391 -14.062 1 97.56 224 LYS A C 1
ATOM 1770 O O . LYS A 1 224 ? 25.016 -15.789 -13.969 1 97.56 224 LYS A O 1
ATOM 1775 N N . CYS A 1 225 ? 26.812 -15.328 -15.188 1 98.06 225 CYS A N 1
ATOM 1776 C CA . CYS A 1 225 ? 26.219 -15.75 -16.453 1 98.06 225 CYS A CA 1
ATOM 1777 C C . CYS A 1 225 ? 26.938 -16.969 -17.016 1 98.06 225 CYS A C 1
ATOM 1779 O O . CYS A 1 225 ? 28.172 -17.031 -17.016 1 98.06 225 CYS A O 1
ATOM 1781 N N . ILE A 1 226 ? 26.125 -17.906 -17.453 1 98.06 226 ILE A N 1
ATOM 1782 C CA . ILE A 1 226 ? 26.688 -19.156 -17.969 1 98.06 226 ILE A CA 1
ATOM 1783 C C . ILE A 1 226 ? 26.109 -19.438 -19.359 1 98.06 226 ILE A C 1
ATOM 1785 O O . ILE A 1 226 ? 24.891 -19.312 -19.562 1 98.06 226 ILE A O 1
ATOM 1789 N N . VAL A 1 227 ? 26.969 -19.797 -20.266 1 98.31 227 VAL A N 1
ATOM 1790 C CA . VAL A 1 227 ? 26.531 -20.219 -21.594 1 98.31 227 VAL A CA 1
ATOM 1791 C C . VAL A 1 227 ? 26.641 -21.734 -21.719 1 98.31 227 VAL A C 1
ATOM 1793 O O . VAL A 1 227 ? 27.688 -22.312 -21.406 1 98.31 227 VAL A O 1
ATOM 1796 N N . TRP A 1 228 ? 25.578 -22.281 -22.188 1 96.81 228 TRP A N 1
ATOM 1797 C CA . TRP A 1 228 ? 25.484 -23.734 -22.344 1 96.81 228 TRP A CA 1
ATOM 1798 C C . TRP A 1 228 ? 25.266 -24.109 -23.812 1 96.81 228 TRP A C 1
ATOM 1800 O O . TRP A 1 228 ? 24.828 -23.281 -24.609 1 96.81 228 TRP A O 1
ATOM 1810 N N . ASP A 1 229 ? 25.656 -25.266 -24.109 1 96.19 229 ASP A N 1
ATOM 1811 C CA . ASP A 1 229 ? 25.234 -25.953 -25.328 1 96.19 229 ASP A CA 1
ATOM 1812 C C . ASP A 1 229 ? 24.109 -26.938 -25.047 1 96.19 229 ASP A C 1
ATOM 1814 O O . ASP A 1 229 ? 24.312 -27.922 -24.344 1 96.19 229 ASP A O 1
ATOM 1818 N N . TRP A 1 230 ? 22.969 -26.656 -25.641 1 93.69 230 TRP A N 1
ATOM 1819 C CA . TRP A 1 230 ? 21.781 -27.438 -25.359 1 93.69 230 TRP A CA 1
ATOM 1820 C C . TRP A 1 230 ? 21.875 -28.812 -26 1 93.69 230 TRP A C 1
ATOM 1822 O O . TRP A 1 230 ? 22.297 -28.953 -27.156 1 93.69 230 TRP A O 1
ATOM 1832 N N . ASP A 1 231 ? 21.531 -29.859 -25.266 1 90.56 231 ASP A N 1
ATOM 1833 C CA . ASP A 1 231 ? 21.469 -31.234 -25.75 1 90.56 231 ASP A CA 1
ATOM 1834 C C . ASP A 1 231 ? 20.094 -31.844 -25.484 1 90.56 231 ASP A C 1
ATOM 1836 O O . ASP A 1 231 ? 19.484 -31.609 -24.438 1 90.56 231 ASP A O 1
ATOM 1840 N N . SER A 1 232 ? 19.672 -32.688 -26.359 1 84.19 232 SER A N 1
ATOM 1841 C CA . SER A 1 232 ? 18.328 -33.25 -26.297 1 84.19 232 SER A CA 1
ATOM 1842 C C . SER A 1 232 ? 18.188 -34.219 -25.109 1 84.19 232 SER A C 1
ATOM 1844 O O . SER A 1 232 ? 17.078 -34.469 -24.656 1 84.19 232 SER A O 1
ATOM 1846 N N . ASN A 1 233 ? 19.297 -34.719 -24.672 1 82.88 233 ASN A N 1
ATOM 1847 C CA . ASN A 1 233 ? 19.25 -35.688 -23.578 1 82.88 233 ASN A CA 1
ATOM 1848 C C . ASN A 1 233 ? 19.141 -34.969 -22.219 1 82.88 233 ASN A C 1
ATOM 1850 O O . ASN A 1 233 ? 19.016 -35.625 -21.188 1 82.88 233 ASN A O 1
ATOM 1854 N N . GLY A 1 234 ? 19.219 -33.625 -22.203 1 82.75 234 GLY A N 1
ATOM 1855 C CA . GLY A 1 234 ? 19.062 -32.875 -20.969 1 82.75 234 GLY A CA 1
ATOM 1856 C C . GLY A 1 234 ? 20.391 -32.531 -20.312 1 82.75 234 GLY A C 1
ATOM 1857 O O . GLY A 1 234 ? 20.453 -31.656 -19.438 1 82.75 234 GLY A O 1
ATOM 1858 N N . LYS A 1 235 ? 21.391 -33.156 -20.672 1 87.94 235 LYS A N 1
ATOM 1859 C CA . LYS A 1 235 ? 22.719 -32.875 -20.141 1 87.94 235 LYS A CA 1
ATOM 1860 C C . LYS A 1 235 ? 23.453 -31.875 -21.031 1 87.94 235 LYS A C 1
ATOM 1862 O O . LYS A 1 235 ? 24.234 -32.281 -21.891 1 87.94 235 LYS A O 1
ATOM 1867 N N . HIS A 1 236 ? 23.312 -30.719 -20.719 1 92.62 236 HIS A N 1
ATOM 1868 C CA . HIS A 1 236 ? 23.875 -29.641 -21.531 1 92.62 236 HIS A CA 1
ATOM 1869 C C . HIS A 1 236 ? 25.375 -29.5 -21.297 1 92.62 236 HIS A C 1
ATOM 1871 O O . HIS A 1 236 ? 25.859 -29.75 -20.188 1 92.62 236 HIS A O 1
ATOM 1877 N N . ASP A 1 237 ? 26.062 -29.078 -22.266 1 94.75 237 ASP A N 1
ATOM 1878 C CA . ASP A 1 237 ? 27.5 -28.906 -22.172 1 94.75 237 ASP A CA 1
ATOM 1879 C C . ASP A 1 237 ? 27.859 -27.469 -21.812 1 94.75 237 ASP A C 1
ATOM 1881 O O . ASP A 1 237 ? 27.344 -26.516 -22.422 1 94.75 237 ASP A O 1
ATOM 1885 N N . PHE A 1 238 ? 28.703 -27.469 -20.922 1 96.69 238 PHE A N 1
ATOM 1886 C CA . PHE A 1 238 ? 29.203 -26.172 -20.453 1 96.69 238 PHE A CA 1
ATOM 1887 C C . PHE A 1 238 ? 30.125 -25.547 -21.5 1 96.69 238 PHE A C 1
ATOM 1889 O O . PHE A 1 238 ? 31.109 -26.172 -21.922 1 96.69 238 PHE A O 1
ATOM 1896 N N . ILE A 1 239 ? 29.859 -24.312 -21.891 1 96.94 239 ILE A N 1
ATOM 1897 C CA . ILE A 1 239 ? 30.719 -23.609 -22.844 1 96.94 239 ILE A CA 1
ATOM 1898 C C . ILE A 1 239 ? 31.656 -22.672 -22.078 1 96.94 239 ILE A C 1
ATOM 1900 O O . ILE A 1 239 ? 32.875 -22.734 -22.234 1 96.94 239 ILE A O 1
ATOM 1904 N N . GLY A 1 240 ? 31.016 -21.812 -21.25 1 97.94 240 GLY A N 1
ATOM 1905 C CA . GLY A 1 240 ? 31.781 -20.875 -20.469 1 97.94 240 GLY A CA 1
ATOM 1906 C C . GLY A 1 240 ? 30.938 -20 -19.578 1 97.94 240 GLY A C 1
ATOM 1907 O O . GLY A 1 240 ? 29.703 -20.141 -19.531 1 97.94 240 GLY A O 1
ATOM 1908 N N . GLU A 1 241 ? 31.609 -19.172 -18.781 1 98.19 241 GLU A N 1
ATOM 1909 C CA . GLU A 1 241 ? 30.906 -18.297 -17.859 1 98.19 241 GLU A CA 1
ATOM 1910 C C . GLU A 1 241 ? 31.625 -16.953 -17.703 1 98.19 241 GLU A C 1
ATOM 1912 O O . GLU A 1 241 ? 32.781 -16.812 -18.109 1 98.19 241 GLU A O 1
ATOM 1917 N N . PHE A 1 242 ? 30.922 -15.969 -17.234 1 98.06 242 PHE A N 1
ATOM 1918 C CA . PHE A 1 242 ? 31.484 -14.68 -16.844 1 98.06 242 PHE A CA 1
ATOM 1919 C C . PHE A 1 242 ? 30.656 -14.062 -15.719 1 98.06 242 PHE A C 1
ATOM 1921 O O . PHE A 1 242 ? 29.547 -14.516 -15.43 1 98.06 242 PHE A O 1
ATOM 1928 N N . THR A 1 243 ? 31.25 -13.148 -15.031 1 97.56 243 THR A N 1
ATOM 1929 C CA . THR A 1 243 ? 30.578 -12.438 -13.945 1 97.56 243 THR A CA 1
ATOM 1930 C C . THR A 1 243 ? 30.469 -10.945 -14.266 1 97.56 243 THR A C 1
ATOM 1932 O O . THR A 1 243 ? 31.344 -10.375 -14.914 1 97.56 243 THR A O 1
ATOM 1935 N N . THR A 1 244 ? 29.375 -10.391 -13.852 1 97.31 244 THR A N 1
ATOM 1936 C CA . THR A 1 244 ? 29.141 -8.969 -14.07 1 97.31 244 THR A CA 1
ATOM 1937 C C . THR A 1 244 ? 28.266 -8.391 -12.961 1 97.31 244 THR A C 1
ATOM 1939 O O . THR A 1 244 ? 27.969 -9.07 -11.977 1 97.31 244 THR A O 1
ATOM 1942 N N . THR A 1 245 ? 27.969 -7.09 -13.039 1 96.88 245 THR A N 1
ATOM 1943 C CA . THR A 1 245 ? 27.047 -6.383 -12.164 1 96.88 245 THR A CA 1
ATOM 1944 C C . THR A 1 2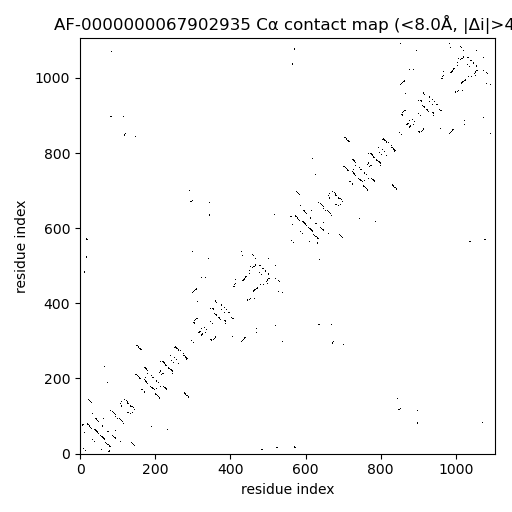45 ? 26.094 -5.508 -12.977 1 96.88 245 THR A C 1
ATOM 1946 O O . THR A 1 245 ? 26.359 -5.215 -14.141 1 96.88 245 THR A O 1
ATOM 1949 N N . PHE A 1 246 ? 24.984 -5.203 -12.336 1 95.06 246 PHE A N 1
ATOM 1950 C CA . PHE A 1 246 ? 24.078 -4.305 -13.031 1 95.06 246 PHE A CA 1
ATOM 1951 C C . PHE A 1 246 ? 24.75 -2.963 -13.312 1 95.06 246 PHE A C 1
ATOM 1953 O O . PHE A 1 246 ? 24.5 -2.344 -14.352 1 95.06 246 PHE A O 1
ATOM 1960 N N . LYS A 1 247 ? 25.531 -2.521 -12.391 1 93.25 247 LYS A N 1
ATOM 1961 C CA . LYS A 1 247 ? 26.281 -1.287 -12.602 1 93.25 247 LYS A CA 1
ATOM 1962 C C . LYS A 1 247 ? 27.078 -1.34 -13.914 1 93.25 247 LYS A C 1
ATOM 1964 O O . LYS A 1 247 ? 27.078 -0.376 -14.68 1 93.25 247 LYS A O 1
ATOM 1969 N N . GLU A 1 248 ? 27.719 -2.42 -14.18 1 95.12 248 GLU A N 1
ATOM 1970 C CA . GLU A 1 248 ? 28.469 -2.609 -15.422 1 95.12 248 GLU A CA 1
ATOM 1971 C C . GLU A 1 248 ? 27.531 -2.666 -16.625 1 95.12 248 GLU A C 1
ATOM 1973 O O . GLU A 1 248 ? 27.828 -2.1 -17.672 1 95.12 248 GLU A O 1
ATOM 1978 N N . MET A 1 249 ? 26.438 -3.332 -16.484 1 95.75 249 MET A N 1
ATOM 1979 C CA . MET A 1 249 ? 25.484 -3.502 -17.578 1 95.75 249 MET A CA 1
ATOM 1980 C C . MET A 1 249 ? 24.906 -2.16 -18 1 95.75 249 MET A C 1
ATOM 1982 O O . MET A 1 249 ? 24.562 -1.97 -19.172 1 95.75 249 MET A O 1
ATOM 1986 N N . ARG A 1 250 ? 24.781 -1.282 -17.047 1 93.19 250 ARG A N 1
ATOM 1987 C CA . ARG A 1 250 ? 24.203 0.027 -17.312 1 93.19 250 ARG A CA 1
ATOM 1988 C C . ARG A 1 250 ? 25.016 0.798 -18.344 1 93.19 250 ARG A C 1
ATOM 1990 O O . ARG A 1 250 ? 24.516 1.739 -18.969 1 93.19 250 ARG A O 1
ATOM 1997 N N . ASP A 1 251 ? 26.234 0.38 -18.5 1 91.25 251 ASP A N 1
ATOM 1998 C CA . ASP A 1 251 ? 27.078 1.016 -19.5 1 91.25 251 ASP A CA 1
ATOM 1999 C C . ASP A 1 251 ? 26.578 0.721 -20.906 1 91.25 251 ASP A C 1
ATOM 2001 O O . ASP A 1 251 ? 26.969 1.389 -21.859 1 91.25 251 ASP A O 1
ATOM 2005 N N . ALA A 1 252 ? 25.766 -0.233 -21.031 1 90.31 252 ALA A N 1
ATOM 2006 C CA . ALA A 1 252 ? 25.188 -0.581 -22.328 1 90.31 252 ALA A CA 1
ATOM 2007 C C . ALA A 1 252 ? 23.922 0.211 -22.578 1 90.31 252 ALA A C 1
ATOM 2009 O O . ALA A 1 252 ? 23.156 -0.115 -23.5 1 90.31 252 ALA A O 1
ATOM 2010 N N . MET A 1 253 ? 23.719 1.238 -21.906 1 87.88 253 MET A N 1
ATOM 2011 C CA . MET A 1 253 ? 22.547 2.082 -22.125 1 87.88 253 MET A CA 1
ATOM 2012 C C . MET A 1 253 ? 22.75 3.025 -23.297 1 87.88 253 MET A C 1
ATOM 2014 O O . MET A 1 253 ? 23.891 3.346 -23.641 1 87.88 253 MET A O 1
ATOM 2018 N N . GLU A 1 254 ? 21.766 3.521 -23.969 1 84 254 GLU A N 1
ATOM 2019 C CA . GLU A 1 254 ? 21.75 4.535 -25.016 1 84 254 GLU A CA 1
ATOM 2020 C C . GLU A 1 254 ? 22.578 4.102 -26.219 1 84 254 GLU A C 1
ATOM 2022 O O . GLU A 1 254 ? 23.422 4.859 -26.703 1 84 254 GLU A O 1
ATOM 2027 N N . GLY A 1 255 ? 22.5 2.891 -26.641 1 82.19 255 GLY A N 1
ATOM 2028 C CA . GLY A 1 255 ? 23.078 2.406 -27.891 1 82.19 255 GLY A CA 1
ATOM 2029 C C . GLY A 1 255 ? 24.469 1.836 -27.703 1 82.19 255 GLY A C 1
ATOM 2030 O O . GLY A 1 255 ? 25.031 1.271 -28.641 1 82.19 255 GLY A O 1
ATOM 2031 N N . ARG A 1 256 ? 25.109 1.923 -26.578 1 89.25 256 ARG A N 1
ATOM 2032 C CA . ARG A 1 256 ? 26.422 1.328 -26.312 1 89.25 256 ARG A CA 1
ATOM 2033 C C . ARG A 1 256 ? 26.297 -0.168 -26.047 1 89.25 256 ARG A C 1
ATOM 2035 O O . ARG A 1 256 ? 25.203 -0.669 -25.797 1 89.25 256 ARG A O 1
ATOM 2042 N N . GLN A 1 257 ? 27.422 -0.782 -26.203 1 94.19 257 GLN A N 1
ATOM 2043 C CA . GLN A 1 257 ? 27.469 -2.213 -25.922 1 94.19 257 GLN A CA 1
ATOM 2044 C C . GLN A 1 257 ? 28.547 -2.523 -24.875 1 94.19 257 GLN A C 1
ATOM 2046 O O . GLN A 1 257 ? 29.516 -1.768 -24.734 1 94.19 257 GLN A O 1
ATOM 2051 N N . VAL A 1 258 ? 28.281 -3.488 -24.156 1 96.94 258 VAL A N 1
ATOM 2052 C CA . VAL A 1 258 ? 29.25 -4.027 -23.203 1 96.94 258 VAL A CA 1
ATOM 2053 C C . VAL A 1 258 ? 29.516 -5.496 -23.516 1 96.94 258 VAL A C 1
ATOM 2055 O O . VAL A 1 258 ? 28.609 -6.223 -23.938 1 96.94 258 VAL A O 1
ATOM 2058 N N . GLN A 1 259 ? 30.75 -5.875 -23.406 1 97.56 259 GLN A N 1
ATOM 2059 C CA . GLN A 1 259 ? 31.078 -7.258 -23.75 1 97.56 259 GLN A CA 1
ATOM 2060 C C . GLN A 1 259 ? 31.938 -7.902 -22.672 1 97.56 259 GLN A C 1
ATOM 2062 O O . GLN A 1 259 ? 32.656 -7.207 -21.938 1 97.56 259 GLN A O 1
ATOM 2067 N N . TRP A 1 260 ? 31.828 -9.18 -22.562 1 98.06 260 TRP A N 1
ATOM 2068 C CA . TRP A 1 260 ? 32.625 -9.984 -21.625 1 98.06 260 TRP A CA 1
ATOM 2069 C C . TRP A 1 260 ? 33.188 -11.219 -22.328 1 98.06 260 TRP A C 1
ATOM 2071 O O . TRP A 1 260 ? 32.562 -11.773 -23.234 1 98.06 260 TRP A O 1
ATOM 2081 N N . GLU A 1 261 ? 34.344 -11.617 -21.906 1 97.81 261 GLU A N 1
ATOM 2082 C CA . GLU A 1 261 ? 34.906 -12.898 -22.344 1 97.81 261 GLU A CA 1
ATOM 2083 C C . GLU A 1 261 ? 34.25 -14.062 -21.625 1 97.81 261 GLU A C 1
ATOM 2085 O O . GLU A 1 261 ? 34.125 -14.055 -20.391 1 97.81 261 GLU A O 1
ATOM 2090 N N . CYS A 1 262 ? 33.75 -14.93 -22.406 1 97.75 262 CYS A N 1
ATOM 2091 C CA . CYS A 1 262 ? 33.219 -16.172 -21.859 1 97.75 262 CYS A CA 1
ATOM 2092 C C . CYS A 1 262 ? 34.344 -17.172 -21.578 1 97.75 262 CYS A C 1
ATOM 2094 O O . CYS A 1 262 ? 35.031 -17.625 -22.5 1 97.75 262 CYS A O 1
ATOM 2096 N N . ILE A 1 263 ? 34.5 -17.562 -20.312 1 97.94 263 ILE A N 1
ATOM 2097 C CA . ILE A 1 263 ? 35.688 -18.312 -19.938 1 97.94 263 ILE A CA 1
ATOM 2098 C C . ILE A 1 263 ? 35.281 -19.719 -19.469 1 97.94 263 ILE A C 1
ATOM 2100 O O . ILE A 1 263 ? 34.312 -19.859 -18.719 1 97.94 263 ILE A O 1
ATOM 2104 N N . ASN A 1 264 ? 35.906 -20.672 -19.922 1 96.94 264 ASN A N 1
ATOM 2105 C CA . ASN A 1 264 ? 35.875 -22.016 -19.375 1 96.94 264 ASN A CA 1
ATOM 2106 C C . ASN A 1 264 ? 37.031 -22.281 -18.422 1 96.94 264 ASN A C 1
ATOM 2108 O O . ASN A 1 264 ? 38.156 -22.484 -18.859 1 96.94 264 ASN A O 1
ATOM 2112 N N . PRO A 1 265 ? 36.719 -22.344 -17.234 1 94.75 265 PRO A N 1
ATOM 2113 C CA . PRO A 1 265 ? 37.812 -22.484 -16.266 1 94.75 265 PRO A CA 1
ATOM 2114 C C . PRO A 1 265 ? 38.656 -23.75 -16.5 1 94.75 265 PRO A C 1
ATOM 2116 O O . PRO A 1 265 ? 39.844 -23.734 -16.266 1 94.75 265 PRO A O 1
ATOM 2119 N N . LYS A 1 266 ? 38.062 -24.797 -16.922 1 94.44 266 LYS A N 1
ATOM 2120 C CA . LYS A 1 266 ? 38.781 -26.047 -17.188 1 94.44 266 LYS A CA 1
ATOM 2121 C C . LYS A 1 266 ? 39.781 -25.859 -18.344 1 94.44 266 LYS A C 1
ATOM 2123 O O . LYS A 1 266 ? 40.938 -26.312 -18.266 1 94.44 266 LYS A O 1
ATOM 2128 N N . TYR A 1 267 ? 39.344 -25.219 -19.422 1 93.5 267 TYR A N 1
ATOM 2129 C CA . TYR A 1 267 ? 40.188 -24.969 -20.562 1 93.5 267 TYR A CA 1
ATOM 2130 C C . TYR A 1 267 ? 41.312 -23.984 -20.203 1 93.5 267 TYR A C 1
ATOM 2132 O O . TYR A 1 267 ? 42.438 -24.109 -20.672 1 93.5 267 TYR A O 1
ATOM 2140 N N . LYS A 1 268 ? 40.969 -23.016 -19.422 1 92.44 268 LYS A N 1
ATOM 2141 C CA . LYS A 1 268 ? 41.969 -22 -19.016 1 92.44 268 LYS A CA 1
ATOM 2142 C C . LYS A 1 268 ? 43.125 -22.641 -18.266 1 92.44 268 LYS A C 1
ATOM 2144 O O . LYS A 1 268 ? 44.281 -22.219 -18.406 1 92.44 268 LYS A O 1
ATOM 2149 N N . THR A 1 269 ? 42.875 -23.641 -17.516 1 92.81 269 THR A N 1
ATOM 2150 C CA . THR A 1 269 ? 43.906 -24.312 -16.734 1 92.81 269 THR A CA 1
ATOM 2151 C C . THR A 1 269 ? 44.656 -25.328 -17.594 1 92.81 269 THR A C 1
ATOM 2153 O O . THR A 1 269 ? 45.844 -25.484 -17.453 1 92.81 269 THR A O 1
ATOM 2156 N N . LYS A 1 270 ? 44.031 -25.969 -18.547 1 92.12 270 LYS A N 1
ATOM 2157 C CA . LYS A 1 270 ? 44.594 -27.109 -19.25 1 92.12 270 LYS A CA 1
ATOM 2158 C C . LYS A 1 270 ? 45.25 -26.688 -20.562 1 92.12 270 LYS A C 1
ATOM 2160 O O . LYS A 1 270 ? 46.25 -27.266 -20.984 1 92.12 270 LYS A O 1
ATOM 2165 N N . LYS A 1 271 ? 44.656 -25.703 -21.156 1 89.38 271 LYS A N 1
ATOM 2166 C CA . LYS A 1 271 ? 45.156 -25.312 -22.484 1 89.38 271 LYS A CA 1
ATOM 2167 C C . LYS A 1 271 ? 46.062 -24.109 -22.391 1 89.38 271 LYS A C 1
ATOM 2169 O O . LYS A 1 271 ? 45.688 -23.047 -21.922 1 89.38 271 LYS A O 1
ATOM 2174 N N . LYS A 1 272 ? 47.312 -24.156 -22.781 1 89 272 LYS A N 1
ATOM 2175 C CA . LYS A 1 272 ? 48.344 -23.125 -22.688 1 89 272 LYS A CA 1
ATOM 2176 C C . LYS A 1 272 ? 47.969 -21.906 -23.516 1 89 272 LYS A C 1
ATOM 2178 O O . LYS A 1 272 ? 48.156 -20.766 -23.078 1 89 272 LYS A O 1
ATOM 2183 N N . ASN A 1 273 ? 47.375 -22.125 -24.812 1 91.19 273 ASN A N 1
ATOM 2184 C CA . ASN A 1 273 ? 47.062 -21 -25.688 1 91.19 273 ASN A CA 1
ATOM 2185 C C . ASN A 1 273 ? 45.594 -20.641 -25.609 1 91.19 273 ASN A C 1
ATOM 2187 O O . ASN A 1 273 ? 45.031 -20.031 -26.547 1 91.19 273 ASN A O 1
ATOM 2191 N N . TYR A 1 274 ? 44.938 -20.906 -24.453 1 93.75 274 TYR A N 1
ATOM 2192 C CA . TYR A 1 274 ? 43.531 -20.625 -24.281 1 93.75 274 TYR A CA 1
ATOM 2193 C C . TYR A 1 274 ? 43.281 -19.141 -24.094 1 93.75 274 TYR A C 1
ATOM 2195 O O . TYR A 1 274 ? 43.938 -18.484 -23.281 1 93.75 274 TYR A O 1
ATOM 2203 N N . LYS A 1 275 ? 42.438 -18.531 -24.797 1 94 275 LYS A N 1
ATOM 2204 C CA . LYS A 1 275 ? 42.031 -17.141 -24.625 1 94 275 LYS A CA 1
ATOM 2205 C C . LYS A 1 275 ? 40.656 -17.031 -24 1 94 275 LYS A C 1
ATOM 2207 O O . LYS A 1 275 ? 40.5 -16.5 -22.891 1 94 275 LYS A O 1
ATOM 2212 N N . ASN A 1 276 ? 39.625 -17.531 -24.703 1 96.56 276 ASN A N 1
ATOM 2213 C CA . ASN A 1 276 ? 38.25 -17.547 -24.25 1 96.56 276 ASN A CA 1
ATOM 2214 C C . ASN A 1 276 ? 37.406 -18.531 -25.062 1 96.56 276 ASN A C 1
ATOM 2216 O O . ASN A 1 276 ? 37.906 -19.141 -26.016 1 96.56 276 ASN A O 1
ATOM 2220 N N . SER A 1 277 ? 36.25 -18.828 -24.656 1 97.31 277 SER A N 1
ATOM 2221 C CA . SER A 1 277 ? 35.312 -19.703 -25.344 1 97.31 277 SER A CA 1
ATOM 2222 C C . SER A 1 277 ? 34.219 -18.906 -26.031 1 97.31 277 SER A C 1
ATOM 2224 O O . SER A 1 277 ? 33.062 -19.328 -26.094 1 97.31 277 SER A O 1
ATOM 2226 N N . GLY A 1 278 ? 34.562 -17.703 -26.406 1 97.31 278 GLY A N 1
ATOM 2227 C CA . GLY A 1 278 ? 33.625 -16.797 -27.062 1 97.31 278 GLY A CA 1
ATOM 2228 C C . GLY A 1 278 ? 33.438 -15.484 -26.328 1 97.31 278 GLY A C 1
ATOM 2229 O O . GLY A 1 278 ? 34.094 -15.258 -25.281 1 97.31 278 GLY A O 1
ATOM 2230 N N . ILE A 1 279 ? 32.719 -14.648 -26.969 1 98.31 279 ILE A N 1
ATOM 2231 C CA . ILE A 1 279 ? 32.469 -13.336 -26.406 1 98.31 279 ILE A CA 1
ATOM 2232 C C . ILE A 1 279 ? 30.938 -13.133 -26.281 1 98.31 279 ILE A C 1
ATOM 2234 O O . ILE A 1 279 ? 30.203 -13.43 -27.219 1 98.31 279 ILE A O 1
ATOM 2238 N N . VAL A 1 280 ? 30.547 -12.75 -25.109 1 98.5 280 VAL A N 1
ATOM 2239 C CA . VAL A 1 280 ? 29.141 -12.422 -24.906 1 98.5 280 VAL A CA 1
ATOM 2240 C C . VAL A 1 280 ? 28.953 -10.906 -24.906 1 98.5 280 VAL A C 1
ATOM 2242 O O . VAL A 1 280 ? 29.734 -10.18 -24.281 1 98.5 280 VAL A O 1
ATOM 2245 N N . ILE A 1 281 ? 27.969 -10.422 -25.656 1 98.25 281 ILE A N 1
ATOM 2246 C CA . ILE A 1 281 ? 27.734 -9 -25.844 1 98.25 281 ILE A CA 1
ATOM 2247 C C . ILE A 1 281 ? 26.359 -8.617 -25.328 1 98.25 281 ILE A C 1
ATOM 2249 O O . ILE A 1 281 ? 25.375 -9.305 -25.609 1 98.25 281 ILE A O 1
ATOM 2253 N N . LEU A 1 282 ? 26.281 -7.57 -24.484 1 98 282 LEU A N 1
ATOM 2254 C CA . LEU A 1 282 ? 25.016 -6.926 -24.141 1 98 282 LEU A CA 1
ATOM 2255 C C . LEU A 1 282 ? 24.688 -5.816 -25.125 1 98 282 LEU A C 1
ATOM 2257 O O . LEU A 1 282 ? 25.344 -4.773 -25.141 1 98 282 LEU A O 1
ATOM 2261 N N . ASN A 1 283 ? 23.672 -6.047 -25.891 1 95.69 283 ASN A N 1
ATOM 2262 C CA . ASN A 1 283 ? 23.328 -5.156 -27 1 95.69 283 ASN A CA 1
ATOM 2263 C C . ASN A 1 283 ? 22.453 -3.994 -26.531 1 95.69 283 ASN A C 1
ATOM 2265 O O . ASN A 1 283 ? 22.406 -2.951 -27.188 1 95.69 283 ASN A O 1
ATOM 2269 N N . GLN A 1 284 ? 21.734 -4.359 -25.5 1 94 284 GLN A N 1
ATOM 2270 C CA . GLN A 1 284 ? 20.766 -3.367 -25.062 1 94 284 GLN A CA 1
ATOM 2271 C C . GLN A 1 284 ? 20.531 -3.461 -23.547 1 94 284 GLN A C 1
ATOM 2273 O O . GLN A 1 284 ? 20.469 -4.562 -23 1 94 284 GLN A O 1
ATOM 2278 N N . CYS A 1 285 ? 20.516 -2.342 -22.922 1 94.62 285 CYS A N 1
ATOM 2279 C CA . CYS A 1 285 ? 20.109 -2.176 -21.531 1 94.62 285 CYS A CA 1
ATOM 2280 C C . CYS A 1 285 ? 19.203 -0.96 -21.375 1 94.62 285 CYS A C 1
ATOM 2282 O O . CYS A 1 285 ? 19.656 0.178 -21.5 1 94.62 285 CYS A O 1
ATOM 2284 N N . LYS A 1 286 ? 17.938 -1.266 -21.203 1 92.06 286 LYS A N 1
ATOM 2285 C CA . LYS A 1 286 ? 16.969 -0.191 -21.078 1 92.06 286 LYS A CA 1
ATOM 2286 C C . LYS A 1 286 ? 16.203 -0.292 -19.75 1 92.06 286 LYS A C 1
ATOM 2288 O O . LYS A 1 286 ? 15.656 -1.344 -19.438 1 92.06 286 LYS A O 1
ATOM 2293 N N . ILE A 1 287 ? 16.219 0.744 -19.016 1 88.31 287 ILE A N 1
ATOM 2294 C CA . ILE A 1 287 ? 15.5 0.774 -17.75 1 88.31 287 ILE A CA 1
ATOM 2295 C C . ILE A 1 287 ? 14.094 1.323 -17.969 1 88.31 287 ILE A C 1
ATOM 2297 O O . ILE A 1 287 ? 13.922 2.387 -18.562 1 88.31 287 ILE A O 1
ATOM 2301 N N . HIS A 1 288 ? 13.133 0.525 -17.562 1 86.31 288 HIS A N 1
ATOM 2302 C CA . HIS A 1 288 ? 11.734 0.951 -17.562 1 86.31 288 HIS A CA 1
ATOM 2303 C C . HIS A 1 288 ? 11.297 1.353 -16.156 1 86.31 288 HIS A C 1
ATOM 2305 O O . HIS A 1 288 ? 11.078 0.492 -15.297 1 86.31 288 HIS A O 1
ATOM 2311 N N . LYS A 1 289 ? 11.172 2.613 -16.016 1 83.94 289 LYS A N 1
ATOM 2312 C CA . LYS A 1 289 ? 10.766 3.125 -14.703 1 83.94 289 LYS A CA 1
ATOM 2313 C C . LYS A 1 289 ? 9.266 2.928 -14.477 1 83.94 289 LYS A C 1
ATOM 2315 O O . LYS A 1 289 ? 8.453 3.238 -15.352 1 83.94 289 LYS A O 1
ATOM 2320 N N . MET A 1 290 ? 8.93 2.293 -13.406 1 83.69 290 MET A N 1
ATOM 2321 C CA . MET A 1 290 ? 7.527 2.158 -13.016 1 83.69 290 MET A CA 1
ATOM 2322 C C . MET A 1 290 ? 7.082 3.334 -12.156 1 83.69 290 MET A C 1
ATOM 2324 O O . MET A 1 290 ? 7.832 3.791 -11.289 1 83.69 290 MET A O 1
ATOM 2328 N N . HIS A 1 291 ? 5.898 3.838 -12.477 1 86.31 291 HIS A N 1
ATOM 2329 C CA . HIS A 1 291 ? 5.398 5.012 -11.766 1 86.31 291 HIS A CA 1
ATOM 2330 C C . HIS A 1 291 ? 4.18 4.66 -10.922 1 86.31 291 HIS A C 1
ATOM 2332 O O . HIS A 1 291 ? 3.416 3.758 -11.266 1 86.31 291 HIS A O 1
ATOM 2338 N N . SER A 1 292 ? 4.094 5.312 -9.766 1 87.44 292 SER A N 1
ATOM 2339 C CA . SER A 1 292 ? 2.965 5.109 -8.867 1 87.44 292 SER A CA 1
ATOM 2340 C C . SER A 1 292 ? 1.741 5.895 -9.328 1 87.44 292 SER A C 1
ATOM 2342 O O . SER A 1 292 ? 1.827 6.691 -10.266 1 87.44 292 SER A O 1
ATOM 2344 N N . PHE A 1 293 ? 0.585 5.59 -8.734 1 91.69 293 PHE A N 1
ATOM 2345 C CA . PHE A 1 293 ? -0.647 6.328 -8.992 1 91.69 293 PHE A CA 1
ATOM 2346 C C . PHE A 1 293 ? -0.45 7.816 -8.742 1 91.69 293 PHE A C 1
ATOM 2348 O O . PHE A 1 293 ? -0.849 8.648 -9.555 1 91.69 293 PHE A O 1
ATOM 2355 N N . LEU A 1 294 ? 0.168 8.227 -7.648 1 88.94 294 LEU A N 1
ATOM 2356 C CA . LEU A 1 294 ? 0.353 9.625 -7.281 1 88.94 294 LEU A CA 1
ATOM 2357 C C . LEU A 1 294 ? 1.349 10.305 -8.219 1 88.94 294 LEU A C 1
ATOM 2359 O O . LEU A 1 294 ? 1.259 11.508 -8.453 1 88.94 294 LEU A O 1
ATOM 2363 N N . ASP A 1 295 ? 2.285 9.539 -8.766 1 88.5 295 ASP A N 1
ATOM 2364 C CA . ASP A 1 295 ? 3.146 10.117 -9.797 1 88.5 295 ASP A CA 1
ATOM 2365 C C . ASP A 1 295 ? 2.32 10.719 -10.93 1 88.5 295 ASP A C 1
ATOM 2367 O O . ASP A 1 295 ? 2.607 11.82 -11.391 1 88.5 295 ASP A O 1
ATOM 2371 N N . TYR A 1 296 ? 1.36 9.945 -11.305 1 91.25 296 TYR A N 1
ATOM 2372 C CA . TYR A 1 296 ? 0.534 10.391 -12.422 1 91.25 296 TYR A CA 1
ATOM 2373 C C . TYR A 1 296 ? -0.367 11.547 -12.008 1 91.25 296 TYR A C 1
ATOM 2375 O O . TYR A 1 296 ? -0.473 12.547 -12.719 1 91.25 296 TYR A O 1
ATOM 2383 N N . ILE A 1 297 ? -1.033 11.383 -10.859 1 92.5 297 ILE A N 1
ATOM 2384 C CA . ILE A 1 297 ? -1.948 12.414 -10.375 1 92.5 297 ILE A CA 1
ATOM 2385 C C . ILE A 1 297 ? -1.187 13.727 -10.164 1 92.5 297 ILE A C 1
ATOM 2387 O O . ILE A 1 297 ? -1.612 14.781 -10.641 1 92.5 297 ILE A O 1
ATOM 2391 N N . MET A 1 298 ? -0.063 13.648 -9.508 1 89.25 298 MET A N 1
ATOM 2392 C CA . MET A 1 298 ? 0.729 14.836 -9.219 1 89.25 298 MET A CA 1
ATOM 2393 C C . MET A 1 298 ? 1.393 15.375 -10.484 1 89.25 298 MET A C 1
ATOM 2395 O O . MET A 1 298 ? 1.81 16.531 -10.523 1 89.25 298 MET A O 1
ATOM 2399 N N . GLY A 1 299 ? 1.511 14.5 -11.461 1 87.75 299 GLY A N 1
ATOM 2400 C CA . GLY A 1 299 ? 2.031 14.914 -12.75 1 87.75 299 GLY A CA 1
ATOM 2401 C C . GLY A 1 299 ? 1.009 15.648 -13.602 1 87.75 299 GLY A C 1
ATOM 2402 O O . GLY A 1 299 ? 1.317 16.094 -14.711 1 87.75 299 GLY A O 1
ATOM 2403 N N . GLY A 1 300 ? -0.176 15.719 -13.094 1 88.12 300 GLY A N 1
ATOM 2404 C CA . GLY A 1 300 ? -1.178 16.516 -13.781 1 88.12 300 GLY A CA 1
ATOM 2405 C C . GLY A 1 300 ? -2.307 15.672 -14.359 1 88.12 300 GLY A C 1
ATOM 2406 O O . GLY A 1 300 ? -3.186 16.203 -15.047 1 88.12 300 GLY A O 1
ATOM 2407 N N . CYS A 1 301 ? -2.256 14.445 -14.148 1 91.81 301 CYS A N 1
ATOM 2408 C CA . CYS A 1 301 ? -3.326 13.586 -14.656 1 91.81 301 CYS A CA 1
ATOM 2409 C C . CYS A 1 301 ? -4.656 13.93 -13.992 1 91.81 301 CYS A C 1
ATOM 2411 O O . CYS A 1 301 ? -4.75 13.977 -12.766 1 91.81 301 CYS A O 1
ATOM 2413 N N . GLN A 1 302 ? -5.668 14.227 -14.805 1 93.25 302 GLN A N 1
ATOM 2414 C CA . GLN A 1 302 ? -7.008 14.523 -14.312 1 93.25 302 GLN A CA 1
ATOM 2415 C C . GLN A 1 302 ? -7.93 13.32 -14.453 1 93.25 302 GLN A C 1
ATOM 2417 O O . GLN A 1 302 ? -7.785 12.531 -15.391 1 93.25 302 GLN A O 1
ATOM 2422 N N . ILE A 1 303 ? -8.789 13.227 -13.484 1 93.94 303 ILE A N 1
ATOM 2423 C CA . ILE A 1 303 ? -9.797 12.172 -13.547 1 93.94 303 ILE A CA 1
ATOM 2424 C C . ILE A 1 303 ? -11.117 12.75 -14.047 1 93.94 303 ILE A C 1
ATOM 2426 O O . ILE A 1 303 ? -11.719 13.609 -13.391 1 93.94 303 ILE A O 1
ATOM 2430 N N . GLN A 1 304 ? -11.469 12.305 -15.211 1 94.94 304 GLN A N 1
ATOM 2431 C CA . GLN A 1 304 ? -12.766 12.68 -15.766 1 94.94 304 GLN A CA 1
ATOM 2432 C C . GLN A 1 304 ? -13.867 11.742 -15.266 1 94.94 304 GLN A C 1
ATOM 2434 O O . GLN A 1 304 ? -13.922 10.57 -15.656 1 94.94 304 GLN A O 1
ATOM 2439 N N . PHE A 1 305 ? -14.766 12.328 -14.508 1 96.44 305 PHE A N 1
ATOM 2440 C CA . PHE A 1 305 ? -15.805 11.562 -13.828 1 96.44 305 PHE A CA 1
ATOM 2441 C C . PHE A 1 305 ? -17.141 11.695 -14.555 1 96.44 305 PHE A C 1
ATOM 2443 O O . PHE A 1 305 ? -17.594 12.812 -14.812 1 96.44 305 PHE A O 1
ATOM 2450 N N . THR A 1 306 ? -17.734 10.547 -14.961 1 97.81 306 THR A N 1
ATOM 2451 C CA . THR A 1 306 ? -19.031 10.492 -15.625 1 97.81 306 THR A CA 1
ATOM 2452 C C . THR A 1 306 ? -19.984 9.578 -14.875 1 97.81 306 THR A C 1
ATOM 2454 O O . THR A 1 306 ? -19.578 8.523 -14.367 1 97.81 306 THR A O 1
ATOM 2457 N N . VAL A 1 307 ? -21.25 10.008 -14.781 1 97.88 307 VAL A N 1
ATOM 2458 C CA . VAL A 1 307 ? -22.25 9.211 -14.07 1 97.88 307 VAL A CA 1
ATOM 2459 C C . VAL A 1 307 ? -23.344 8.781 -15.039 1 97.88 307 VAL A C 1
ATOM 2461 O O . VAL A 1 307 ? -23.766 9.562 -15.898 1 97.88 307 VAL A O 1
ATOM 2464 N N . ALA A 1 308 ? -23.734 7.523 -14.977 1 98.38 308 ALA A N 1
ATOM 2465 C CA . ALA A 1 308 ? -24.875 6.984 -15.703 1 98.38 308 ALA A CA 1
ATOM 2466 C C . ALA A 1 308 ? -25.922 6.414 -14.734 1 98.38 308 ALA A C 1
ATOM 2468 O O . ALA A 1 308 ? -25.594 5.586 -13.883 1 98.38 308 ALA A O 1
ATOM 2469 N N . ILE A 1 309 ? -27.141 6.824 -14.875 1 98.06 309 ILE A N 1
ATOM 2470 C CA . ILE A 1 309 ? -28.203 6.441 -13.953 1 98.06 309 ILE A CA 1
ATOM 2471 C C . ILE A 1 309 ? -29.266 5.633 -14.688 1 98.06 309 ILE A C 1
ATOM 2473 O O . ILE A 1 309 ? -29.672 5.98 -15.805 1 98.06 309 ILE A O 1
ATOM 2477 N N . ASP A 1 310 ? -29.734 4.586 -14.094 1 97.94 310 ASP A N 1
ATOM 2478 C CA . ASP A 1 310 ? -30.75 3.697 -14.648 1 97.94 310 ASP A CA 1
ATOM 2479 C C . ASP A 1 310 ? -32.156 4.242 -14.391 1 97.94 310 ASP A C 1
ATOM 2481 O O . ASP A 1 310 ? -32.594 4.359 -13.242 1 97.94 310 ASP A O 1
ATOM 2485 N N . PHE A 1 311 ? -32.906 4.508 -15.492 1 97.31 311 PHE A N 1
ATOM 2486 C CA . PHE A 1 311 ? -34.281 4.992 -15.375 1 97.31 311 PHE A CA 1
ATOM 2487 C C . PHE A 1 311 ? -35.25 4.004 -16 1 97.31 311 PHE A C 1
ATOM 2489 O O . PHE A 1 311 ? -36.219 4.41 -16.641 1 97.31 311 PHE A O 1
ATOM 2496 N N . THR A 1 312 ? -34.938 2.748 -15.867 1 96.31 312 THR A N 1
ATOM 2497 C CA . THR A 1 312 ? -35.844 1.73 -16.391 1 96.31 312 THR A CA 1
ATOM 2498 C C . THR A 1 312 ? -37.031 1.558 -15.477 1 96.31 312 THR A C 1
ATOM 2500 O O . THR A 1 312 ? -37 1.952 -14.305 1 96.31 312 THR A O 1
ATOM 2503 N N . ALA A 1 313 ? -38.094 0.884 -15.953 1 94.75 313 ALA A N 1
ATOM 2504 C CA . ALA A 1 313 ? -39.344 0.73 -15.25 1 94.75 313 ALA A CA 1
ATOM 2505 C C . ALA A 1 313 ? -39.219 -0.198 -14.047 1 94.75 313 ALA A C 1
ATOM 2507 O O . ALA A 1 313 ? -40 -0.135 -13.102 1 94.75 313 ALA A O 1
ATOM 2508 N N . SER A 1 314 ? -38.25 -1.038 -14.062 1 93.69 314 SER A N 1
ATOM 2509 C CA . SER A 1 314 ? -38.031 -1.974 -12.961 1 93.69 314 SER A CA 1
ATOM 2510 C C . SER A 1 314 ? -37.781 -1.238 -11.648 1 93.69 314 SER A C 1
ATOM 2512 O O . SER A 1 314 ? -37.938 -1.812 -10.57 1 93.69 314 SER A O 1
ATOM 2514 N N . ASN A 1 315 ? -37.375 0.054 -11.672 1 95.56 315 ASN A N 1
ATOM 2515 C CA . ASN A 1 315 ? -37.125 0.862 -10.484 1 95.56 315 ASN A CA 1
ATOM 2516 C C . ASN A 1 315 ? -38.406 1.229 -9.758 1 95.56 315 ASN A C 1
ATOM 2518 O O . ASN A 1 315 ? -38.406 1.611 -8.594 1 95.56 315 ASN A O 1
ATOM 2522 N N . GLY A 1 316 ? -39.5 1.109 -10.422 1 93.56 316 GLY A N 1
ATOM 2523 C CA . GLY A 1 316 ? -40.781 1.528 -9.859 1 93.56 316 GLY A CA 1
ATOM 2524 C C . GLY A 1 316 ? -41.125 2.982 -10.141 1 93.56 316 GLY A C 1
ATOM 2525 O O . GLY A 1 316 ? -40.219 3.781 -10.43 1 93.56 316 GLY A O 1
ATOM 2526 N N . ASP A 1 317 ? -42.344 3.312 -10.047 1 93.38 317 ASP A N 1
ATOM 2527 C CA . ASP A 1 317 ? -42.812 4.68 -10.258 1 93.38 317 ASP A CA 1
ATOM 2528 C C . ASP A 1 317 ? -42.281 5.613 -9.18 1 93.38 317 ASP A C 1
ATOM 2530 O O . ASP A 1 317 ? -42.531 5.422 -7.988 1 93.38 317 ASP A O 1
ATOM 2534 N N . PRO A 1 318 ? -41.594 6.648 -9.625 1 93.81 318 PRO A N 1
ATOM 2535 C CA . PRO A 1 318 ? -40.938 7.535 -8.664 1 93.81 318 PRO A CA 1
ATOM 2536 C C . PRO A 1 318 ? -41.938 8.211 -7.711 1 93.81 318 PRO A C 1
ATOM 2538 O O . PRO A 1 318 ? -41.531 8.719 -6.66 1 93.81 318 PRO A O 1
ATOM 2541 N N . ARG A 1 319 ? -43.25 8.211 -8.062 1 91.25 319 ARG A N 1
ATOM 2542 C CA . ARG A 1 319 ? -44.25 8.836 -7.219 1 91.25 319 ARG A CA 1
ATOM 2543 C C . ARG A 1 319 ? -44.625 7.918 -6.059 1 91.25 319 ARG A C 1
ATOM 2545 O O . ARG A 1 319 ? -45.219 8.367 -5.078 1 91.25 319 ARG A O 1
ATOM 2552 N N . ASN A 1 320 ? -44.156 6.668 -6.137 1 92.75 320 ASN A N 1
ATOM 2553 C CA . ASN A 1 320 ? -44.406 5.68 -5.094 1 92.75 320 ASN A CA 1
ATOM 2554 C C . ASN A 1 320 ? -43.25 5.574 -4.117 1 92.75 320 ASN A C 1
ATOM 2556 O O . ASN A 1 320 ? -42.094 5.57 -4.531 1 92.75 320 ASN A O 1
ATOM 2560 N N . SER A 1 321 ? -43.562 5.41 -2.865 1 90.62 321 SER A N 1
ATOM 2561 C CA . SER A 1 321 ? -42.562 5.379 -1.816 1 90.62 321 SER A CA 1
ATOM 2562 C C . SER A 1 321 ? -41.688 4.121 -1.913 1 90.62 321 SER A C 1
ATOM 2564 O O . SER A 1 321 ? -40.594 4.086 -1.39 1 90.62 321 SER A O 1
ATOM 2566 N N . CYS A 1 322 ? -42.188 3.137 -2.611 1 90.88 322 CYS A N 1
ATOM 2567 C CA . CYS A 1 322 ? -41.438 1.89 -2.744 1 90.88 322 CYS A CA 1
ATOM 2568 C C . CYS A 1 322 ? -40.469 1.954 -3.922 1 90.88 322 CYS A C 1
ATOM 2570 O O . CYS A 1 322 ? -39.625 1.069 -4.09 1 90.88 322 CYS A O 1
ATOM 2572 N N . SER A 1 323 ? -40.562 2.994 -4.684 1 94.62 323 SER A N 1
ATOM 2573 C CA . SER A 1 323 ? -39.688 3.154 -5.836 1 94.62 323 SER A CA 1
ATOM 2574 C C . SER A 1 323 ? -38.25 3.41 -5.395 1 94.62 323 SER A C 1
ATOM 2576 O O . SER A 1 323 ? -38 4.117 -4.41 1 94.62 323 SER A O 1
ATOM 2578 N N . LEU A 1 324 ? -37.312 2.867 -6.145 1 95.88 324 LEU A N 1
ATOM 2579 C CA . LEU A 1 324 ? -35.906 3.094 -5.859 1 95.88 324 LEU A CA 1
ATOM 2580 C C . LEU A 1 324 ? -35.5 4.527 -6.191 1 95.88 324 LEU A C 1
ATOM 2582 O O . LEU A 1 324 ? -34.469 5.016 -5.727 1 95.88 324 LEU A O 1
ATOM 2586 N N . HIS A 1 325 ? -36.375 5.25 -7.02 1 96.19 325 HIS A N 1
ATOM 2587 C CA . HIS A 1 325 ? -36.125 6.637 -7.395 1 96.19 325 HIS A CA 1
ATOM 2588 C C . HIS A 1 325 ? -36.938 7.602 -6.543 1 96.19 325 HIS A C 1
ATOM 2590 O O . HIS A 1 325 ? -36.938 8.812 -6.781 1 96.19 325 HIS A O 1
ATOM 2596 N N . TYR A 1 326 ? -37.656 7.035 -5.555 1 95.75 326 TYR A N 1
ATOM 2597 C CA . TYR A 1 326 ? -38.469 7.91 -4.723 1 95.75 326 TYR A CA 1
ATOM 2598 C C . TYR A 1 326 ? -37.625 8.945 -4.004 1 95.75 326 TYR A C 1
ATOM 2600 O O . TYR A 1 326 ? -36.594 8.602 -3.385 1 95.75 326 TYR A O 1
ATOM 2608 N N . ILE A 1 327 ? -37.969 10.203 -4.098 1 93.62 327 ILE A N 1
ATOM 2609 C CA . ILE A 1 327 ? -37.25 11.289 -3.434 1 93.62 327 ILE A CA 1
ATOM 2610 C C . ILE A 1 327 ? -37.969 11.633 -2.119 1 93.62 327 ILE A C 1
ATOM 2612 O O . ILE A 1 327 ? -38.906 12.438 -2.1 1 93.62 327 ILE A O 1
ATOM 2616 N N . HIS A 1 328 ? -37.375 11.102 -1.096 1 90.06 328 HIS A N 1
ATOM 2617 C CA . HIS A 1 328 ? -37.875 11.438 0.233 1 90.06 328 HIS A CA 1
ATOM 2618 C C . HIS A 1 328 ? -37.406 12.828 0.663 1 90.06 328 HIS A C 1
ATOM 2620 O O . HIS A 1 328 ? -36.281 13.211 0.399 1 90.06 328 HIS A O 1
ATOM 2626 N N . PRO A 1 329 ? -38.312 13.609 1.335 1 86.5 329 PRO A N 1
ATOM 2627 C CA . PRO A 1 329 ? -37.938 14.977 1.715 1 86.5 329 PRO A CA 1
ATOM 2628 C C . PRO A 1 329 ? -36.812 15.031 2.727 1 86.5 329 PRO A C 1
ATOM 2630 O O . PRO A 1 329 ? -36.031 16 2.76 1 86.5 329 PRO A O 1
ATOM 2633 N N . TYR A 1 330 ? -36.562 13.945 3.488 1 86.5 330 TYR A N 1
ATOM 2634 C CA . TYR A 1 330 ? -35.594 14.031 4.586 1 86.5 330 TYR A CA 1
ATOM 2635 C C . TYR A 1 330 ? -34.469 13.023 4.406 1 86.5 330 TYR A C 1
ATOM 2637 O O . TYR A 1 330 ? -33.406 13.148 5.031 1 86.5 330 TYR A O 1
ATOM 2645 N N . GLN A 1 331 ? -34.75 12.031 3.619 1 88.5 331 GLN A N 1
ATOM 2646 C CA . GLN A 1 331 ? -33.75 10.984 3.473 1 88.5 331 GLN A CA 1
ATOM 2647 C C . GLN A 1 331 ? -33.438 10.711 2.002 1 88.5 331 GLN A C 1
ATOM 2649 O O . GLN A 1 331 ? -34.344 10.375 1.235 1 88.5 331 GLN A O 1
ATOM 2654 N N . PRO A 1 332 ? -32.219 10.852 1.703 1 92.38 332 PRO A N 1
ATOM 2655 C CA . PRO A 1 332 ? -31.891 10.547 0.311 1 92.38 332 PRO A CA 1
ATOM 2656 C C . PRO A 1 332 ? -32.031 9.062 -0.022 1 92.38 332 PRO A C 1
ATOM 2658 O O . PRO A 1 332 ? -31.859 8.203 0.848 1 92.38 332 PRO A O 1
ATOM 2661 N N . ASN A 1 333 ? -32.438 8.75 -1.317 1 93.69 333 ASN A N 1
ATOM 2662 C CA . ASN A 1 333 ? -32.531 7.359 -1.753 1 93.69 333 ASN A CA 1
ATOM 2663 C C . ASN A 1 333 ? -31.172 6.777 -2.062 1 93.69 333 ASN A C 1
ATOM 2665 O O . ASN A 1 333 ? -30.156 7.469 -1.951 1 93.69 333 ASN A O 1
ATOM 2669 N N . GLU A 1 334 ? -31.109 5.508 -2.457 1 93.94 334 GLU A N 1
ATOM 2670 C CA . GLU A 1 334 ? -29.828 4.805 -2.639 1 93.94 334 GLU A CA 1
ATOM 2671 C C . GLU A 1 334 ? -29.062 5.348 -3.842 1 93.94 334 GLU A C 1
ATOM 2673 O O . GLU A 1 334 ? -27.844 5.387 -3.836 1 93.94 334 GLU A O 1
ATOM 2678 N N . TYR A 1 335 ? -29.797 5.793 -4.895 1 95.94 335 TYR A N 1
ATOM 2679 C CA . TYR A 1 335 ? -29.156 6.414 -6.047 1 95.94 335 TYR A CA 1
ATOM 2680 C C . TYR A 1 335 ? -28.359 7.652 -5.629 1 95.94 335 TYR A C 1
ATOM 2682 O O . TYR A 1 335 ? -27.188 7.801 -5.984 1 95.94 335 TYR A O 1
ATOM 2690 N N . LEU A 1 336 ? -29.016 8.461 -4.855 1 95.38 336 LEU A N 1
ATOM 2691 C CA . LEU A 1 336 ? -28.406 9.703 -4.406 1 95.38 336 LEU A CA 1
ATOM 2692 C C . LEU A 1 336 ? -27.234 9.43 -3.457 1 95.38 336 LEU A C 1
ATOM 2694 O O . LEU A 1 336 ? -26.203 10.086 -3.535 1 95.38 336 LEU A O 1
ATOM 2698 N N . LYS A 1 337 ? -27.422 8.508 -2.604 1 94.38 337 LYS A N 1
ATOM 2699 C CA . LYS A 1 337 ? -26.359 8.172 -1.651 1 94.38 337 LYS A CA 1
ATOM 2700 C C . LYS A 1 337 ? -25.109 7.703 -2.371 1 94.38 337 LYS A C 1
ATOM 2702 O O . LYS A 1 337 ? -24 8.148 -2.057 1 94.38 337 LYS A O 1
ATOM 2707 N N . ALA A 1 338 ? -25.297 6.793 -3.285 1 94.75 338 ALA A N 1
ATOM 2708 C CA . ALA A 1 338 ? -24.172 6.266 -4.043 1 94.75 338 ALA A CA 1
ATOM 2709 C C . ALA A 1 338 ? -23.5 7.359 -4.867 1 94.75 338 ALA A C 1
ATOM 2711 O O . ALA A 1 338 ? -22.266 7.461 -4.895 1 94.75 338 ALA A O 1
ATOM 2712 N N . LEU A 1 339 ? -24.312 8.141 -5.496 1 95.19 339 LEU A N 1
ATOM 2713 C CA . LEU A 1 339 ? -23.828 9.219 -6.352 1 95.19 339 LEU A CA 1
ATOM 2714 C C . LEU A 1 339 ? -22.969 10.203 -5.559 1 95.19 339 LEU A C 1
ATOM 2716 O O . LEU A 1 339 ? -21.859 10.539 -5.969 1 95.19 339 LEU A O 1
ATOM 2720 N N . VAL A 1 340 ? -23.438 10.609 -4.449 1 94.19 340 VAL A N 1
ATOM 2721 C CA . VAL A 1 340 ? -22.766 11.609 -3.641 1 94.19 340 VAL A CA 1
ATOM 2722 C C . VAL A 1 340 ? -21.5 11.016 -3.031 1 94.19 340 VAL A C 1
ATOM 2724 O O . VAL A 1 340 ? -20.438 11.648 -3.035 1 94.19 340 VAL A O 1
ATOM 2727 N N . ALA A 1 341 ? -21.578 9.805 -2.525 1 91.75 341 ALA A N 1
ATOM 2728 C CA . ALA A 1 341 ? -20.438 9.148 -1.872 1 91.75 341 ALA A CA 1
ATOM 2729 C C . ALA A 1 341 ? -19.25 9.023 -2.826 1 91.75 341 ALA A C 1
ATOM 2731 O O . ALA A 1 341 ? -18.109 9.273 -2.441 1 91.75 341 ALA A O 1
ATOM 2732 N N . VAL A 1 342 ? -19.531 8.664 -4.047 1 93.5 342 VAL A N 1
ATOM 2733 C CA . VAL A 1 342 ? -18.469 8.445 -5.027 1 93.5 342 VAL A CA 1
ATOM 2734 C C . VAL A 1 342 ? -18.047 9.773 -5.641 1 93.5 342 VAL A C 1
ATOM 2736 O O . VAL A 1 342 ? -16.844 10.031 -5.82 1 93.5 342 VAL A O 1
ATOM 2739 N N . GLY A 1 343 ? -18.969 10.602 -5.91 1 94.44 343 GLY A N 1
ATOM 2740 C CA . GLY A 1 343 ? -18.703 11.883 -6.547 1 94.44 343 GLY A CA 1
ATOM 2741 C C . GLY A 1 343 ? -17.828 12.797 -5.715 1 94.44 343 GLY A C 1
ATOM 2742 O O . GLY A 1 343 ? -16.984 13.516 -6.25 1 94.44 343 GLY A O 1
ATOM 2743 N N . GLU A 1 344 ? -18 12.758 -4.438 1 91.19 344 GLU A N 1
ATOM 2744 C CA . GLU A 1 344 ? -17.234 13.625 -3.545 1 91.19 344 GLU A CA 1
ATOM 2745 C C . GLU A 1 344 ? -15.75 13.289 -3.586 1 91.19 344 GLU A C 1
ATOM 2747 O O . GLU A 1 344 ? -14.906 14.164 -3.393 1 91.19 344 GLU A O 1
ATOM 2752 N N . ILE A 1 345 ? -15.469 12.125 -3.822 1 91.88 345 ILE A N 1
ATOM 2753 C CA . ILE A 1 345 ? -14.07 11.703 -3.914 1 91.88 345 ILE A CA 1
ATOM 2754 C C . ILE A 1 345 ? -13.508 12.086 -5.281 1 91.88 345 ILE A C 1
ATOM 2756 O O . ILE A 1 345 ? -12.461 12.734 -5.367 1 91.88 345 ILE A O 1
ATOM 2760 N N . CYS A 1 346 ? -14.25 11.773 -6.336 1 93.06 346 CYS A N 1
ATOM 2761 C CA . CYS A 1 346 ? -13.75 11.945 -7.695 1 93.06 346 CYS A CA 1
ATOM 2762 C C . CYS A 1 346 ? -13.586 13.422 -8.031 1 93.06 346 CYS A C 1
ATOM 2764 O O . CYS A 1 346 ? -12.719 13.789 -8.828 1 93.06 346 CYS A O 1
ATOM 2766 N N . GLN A 1 347 ? -14.305 14.242 -7.473 1 93 347 GLN A N 1
ATOM 2767 C CA . GLN A 1 347 ? -14.312 15.656 -7.84 1 93 347 GLN A CA 1
ATOM 2768 C C . GLN A 1 347 ? -12.984 16.312 -7.492 1 93 347 GLN A C 1
ATOM 2770 O O . GLN A 1 347 ? -12.617 17.328 -8.094 1 93 347 GLN A O 1
ATOM 2775 N N . ASP A 1 348 ? -12.258 15.797 -6.539 1 92.38 348 ASP A N 1
ATOM 2776 C CA . ASP A 1 348 ? -10.984 16.359 -6.125 1 92.38 348 ASP A CA 1
ATOM 2777 C C . ASP A 1 348 ? -9.938 16.234 -7.227 1 92.38 348 ASP A C 1
ATOM 2779 O O . ASP A 1 348 ? -8.922 16.938 -7.223 1 92.38 348 ASP A O 1
ATOM 2783 N N . TYR A 1 349 ? -10.156 15.359 -8.117 1 93.12 349 TYR A N 1
ATOM 2784 C CA . TYR A 1 349 ? -9.141 15.039 -9.117 1 93.12 349 TYR A CA 1
ATOM 2785 C C . TYR A 1 349 ? -9.523 15.602 -10.484 1 93.12 349 TYR A C 1
ATOM 2787 O O . TYR A 1 349 ? -8.914 15.266 -11.5 1 93.12 349 TYR A O 1
ATOM 2795 N N . ASP A 1 350 ? -10.57 16.281 -10.477 1 90.62 350 ASP A N 1
ATOM 2796 C CA . ASP A 1 350 ? -11.031 17.016 -11.648 1 90.62 350 ASP A CA 1
ATOM 2797 C C . ASP A 1 350 ? -10.93 18.516 -11.422 1 90.62 350 ASP A C 1
ATOM 2799 O O . ASP A 1 350 ? -11.602 19.062 -10.547 1 90.62 350 ASP A O 1
ATOM 2803 N N . SER A 1 351 ? -10.258 19.234 -12.227 1 85.69 351 SER A N 1
ATOM 2804 C CA . SER A 1 351 ? -9.938 20.641 -11.992 1 85.69 351 SER A CA 1
ATOM 2805 C C . SER A 1 351 ? -11.148 21.531 -12.227 1 85.69 351 SER A C 1
ATOM 2807 O O . SER A 1 351 ? -11.383 22.484 -11.484 1 85.69 351 SER A O 1
ATOM 2809 N N . ASP A 1 352 ? -11.945 21.25 -13.25 1 89.19 352 ASP A N 1
ATOM 2810 C CA . ASP A 1 352 ? -13.047 22.141 -13.578 1 89.19 352 ASP A CA 1
ATOM 2811 C C . ASP A 1 352 ? -14.305 21.781 -12.797 1 89.19 352 ASP A C 1
ATOM 2813 O O . ASP A 1 352 ? -15.258 22.562 -12.734 1 89.19 352 ASP A O 1
ATOM 2817 N N . LYS A 1 353 ? -14.336 20.562 -12.234 1 92.19 353 LYS A N 1
ATOM 2818 C CA . LYS A 1 353 ? -15.445 20.078 -11.422 1 92.19 353 LYS A CA 1
ATOM 2819 C C . LYS A 1 353 ? -16.75 20.109 -12.203 1 92.19 353 LYS A C 1
ATOM 2821 O O . LYS A 1 353 ? -17.781 20.562 -11.688 1 92.19 353 LYS A O 1
ATOM 2826 N N . MET A 1 354 ? -16.672 19.891 -13.461 1 95.19 354 MET A N 1
ATOM 2827 C CA . MET A 1 354 ? -17.828 19.672 -14.344 1 95.19 354 MET A CA 1
ATOM 2828 C C . MET A 1 354 ? -17.984 18.203 -14.688 1 95.19 354 MET A C 1
ATOM 2830 O O . MET A 1 354 ? -17.047 17.562 -15.156 1 95.19 354 MET A O 1
ATOM 2834 N N . PHE A 1 355 ? -19.203 17.672 -14.477 1 96.56 355 PHE A N 1
ATOM 2835 C CA . PHE A 1 355 ? -19.375 16.234 -14.586 1 96.56 355 PHE A CA 1
ATOM 2836 C C . PHE A 1 355 ? -20.516 15.891 -15.523 1 96.56 355 PHE A C 1
ATOM 2838 O O . PHE A 1 355 ? -21.656 16.281 -15.281 1 96.56 355 PHE A O 1
ATOM 2845 N N . PRO A 1 356 ? -20.203 15.188 -16.641 1 97.38 356 PRO A N 1
ATOM 2846 C CA . PRO A 1 356 ? -21.297 14.695 -17.469 1 97.38 356 PRO A CA 1
ATOM 2847 C C . PRO A 1 356 ? -22.141 13.633 -16.766 1 97.38 356 PRO A C 1
ATOM 2849 O O . PRO A 1 356 ? -21.609 12.766 -16.078 1 97.38 356 PRO A O 1
ATOM 2852 N N . VAL A 1 357 ? -23.438 13.758 -16.891 1 97.81 357 VAL A N 1
ATOM 2853 C CA . VAL A 1 357 ? -24.359 12.789 -16.312 1 97.81 357 VAL A CA 1
ATOM 2854 C C . VAL A 1 357 ? -25.359 12.336 -17.375 1 97.81 357 VAL A C 1
ATOM 2856 O O . VAL A 1 357 ? -25.984 13.164 -18.047 1 97.81 357 VAL A O 1
ATOM 2859 N N . TYR A 1 358 ? -25.531 11.031 -17.469 1 98.06 358 TYR A N 1
ATOM 2860 C CA . TYR A 1 358 ? -26.406 10.453 -18.469 1 98.06 358 TYR A CA 1
ATOM 2861 C C . TYR A 1 358 ? -27.438 9.531 -17.828 1 98.06 358 TYR A C 1
ATOM 2863 O O . TYR A 1 358 ? -27.25 9.078 -16.688 1 98.06 358 TYR A O 1
ATOM 2871 N N . GLY A 1 359 ? -28.531 9.367 -18.531 1 97.56 359 GLY A N 1
ATOM 2872 C CA . GLY A 1 359 ? -29.547 8.391 -18.172 1 97.56 359 GLY A CA 1
ATOM 2873 C C . GLY A 1 359 ? -29.766 7.348 -19.25 1 97.56 359 GLY A C 1
ATOM 2874 O O . GLY A 1 359 ? -29.422 7.562 -20.406 1 97.56 359 GLY A O 1
ATOM 2875 N N . PHE A 1 360 ? -30.281 6.254 -18.844 1 97.31 360 PHE A N 1
ATOM 2876 C CA . PHE A 1 360 ? -30.594 5.223 -19.828 1 97.31 360 PHE A CA 1
ATOM 2877 C C . PHE A 1 360 ? -31.859 4.469 -19.438 1 97.31 360 PHE A C 1
ATOM 2879 O O . PHE A 1 360 ? -32.219 4.418 -18.266 1 97.31 360 PHE A O 1
ATOM 2886 N N . GLY A 1 361 ? -32.531 3.943 -20.453 1 96.19 361 GLY A N 1
ATOM 2887 C CA . GLY A 1 361 ? -33.688 3.076 -20.266 1 96.19 361 GLY A CA 1
ATOM 2888 C C . GLY A 1 361 ? -35 3.838 -20.062 1 96.19 361 GLY A C 1
ATOM 2889 O O . GLY A 1 361 ? -35.906 3.334 -19.422 1 96.19 361 GLY A O 1
ATOM 2890 N N . ALA A 1 362 ? -35.094 5.066 -20.531 1 96.75 362 ALA A N 1
ATOM 2891 C CA . ALA A 1 362 ? -36.281 5.871 -20.328 1 96.75 362 ALA A CA 1
ATOM 2892 C C . ALA A 1 362 ? -36.719 6.531 -21.625 1 96.75 362 ALA A C 1
ATOM 2894 O O . ALA A 1 362 ? -35.969 6.625 -22.578 1 96.75 362 ALA A O 1
ATOM 2895 N N . ARG A 1 363 ? -38 6.879 -21.672 1 96.94 363 ARG A N 1
ATOM 2896 C CA . ARG A 1 363 ? -38.5 7.758 -22.703 1 96.94 363 ARG A CA 1
ATOM 2897 C C . ARG A 1 363 ? -38.375 9.227 -22.297 1 96.94 363 ARG A C 1
ATOM 2899 O O . ARG A 1 363 ? -38.812 9.609 -21.219 1 96.94 363 ARG A O 1
ATOM 2906 N N . ILE A 1 364 ? -37.812 10 -23.219 1 95.19 364 ILE A N 1
ATOM 2907 C CA . ILE A 1 364 ? -37.438 11.352 -22.812 1 95.19 364 ILE A CA 1
ATOM 2908 C C . ILE A 1 364 ? -38.188 12.367 -23.688 1 95.19 364 ILE A C 1
ATOM 2910 O O . ILE A 1 364 ? -38.469 12.094 -24.859 1 95.19 364 ILE A O 1
ATOM 2914 N N . PRO A 1 365 ? -38.5 13.508 -23.094 1 91.75 365 PRO A N 1
ATOM 2915 C CA . PRO A 1 365 ? -39.094 14.578 -23.891 1 91.75 365 PRO A CA 1
ATOM 2916 C C . PRO A 1 365 ? -38.156 15.109 -24.969 1 91.75 365 PRO A C 1
ATOM 2918 O O . PRO A 1 365 ? -36.938 15 -24.844 1 91.75 365 PRO A O 1
ATOM 2921 N N . PRO A 1 366 ? -38.656 15.711 -25.969 1 89.44 366 PRO A N 1
ATOM 2922 C CA . PRO A 1 366 ? -40.094 15.977 -26.203 1 89.44 366 PRO A CA 1
ATOM 2923 C C . PRO A 1 366 ? -40.812 14.82 -26.906 1 89.44 366 PRO A C 1
ATOM 2925 O O . PRO A 1 366 ? -42.031 14.742 -26.875 1 89.44 366 PRO A O 1
ATOM 2928 N N . ASP A 1 367 ? -40.062 13.938 -27.594 1 90.81 367 ASP A N 1
ATOM 2929 C CA . ASP A 1 367 ? -40.656 12.914 -28.438 1 90.81 367 ASP A CA 1
ATOM 2930 C C . ASP A 1 367 ? -40.969 11.656 -27.641 1 90.81 367 ASP A C 1
ATOM 2932 O O . ASP A 1 367 ? -41.719 10.789 -28.094 1 90.81 367 ASP A O 1
ATOM 2936 N N . PHE A 1 368 ? -40.438 11.531 -26.562 1 92.5 368 PHE A N 1
ATOM 2937 C CA . PHE A 1 368 ? -40.625 10.406 -25.656 1 92.5 368 PHE A CA 1
ATOM 2938 C C . PHE A 1 368 ? -40.219 9.094 -26.328 1 92.5 368 PHE A C 1
ATOM 2940 O O . PHE A 1 368 ? -40.938 8.102 -26.219 1 92.5 368 PHE A O 1
ATOM 2947 N N . LYS A 1 369 ? -39.188 9.188 -27.078 1 94.31 369 LYS A N 1
ATOM 2948 C CA . LYS A 1 369 ? -38.5 7.992 -27.578 1 94.31 369 LYS A CA 1
ATOM 2949 C C . LYS A 1 369 ? -37.562 7.422 -26.531 1 94.31 369 LYS A C 1
ATOM 2951 O O . LYS A 1 369 ? -37 8.164 -25.734 1 94.31 369 LYS A O 1
ATOM 2956 N N . VAL A 1 370 ? -37.469 6.086 -26.625 1 95.94 370 VAL A N 1
ATOM 2957 C CA . VAL A 1 370 ? -36.594 5.418 -25.672 1 95.94 370 VAL A CA 1
ATOM 2958 C C . VAL A 1 370 ? -35.125 5.793 -25.953 1 95.94 370 VAL A C 1
ATOM 2960 O O . VAL A 1 370 ? -34.719 5.844 -27.125 1 95.94 370 VAL A O 1
ATOM 2963 N N . SER A 1 371 ? -34.438 6.188 -24.969 1 95.5 371 SER A N 1
ATOM 2964 C CA . SER A 1 371 ? -33 6.52 -25.078 1 95.5 371 SER A CA 1
ATOM 2965 C C . SER A 1 371 ? -32.188 5.777 -24.031 1 95.5 371 SER A C 1
ATOM 2967 O O . SER A 1 371 ? -32.656 5.5 -22.938 1 95.5 371 SER A O 1
ATOM 2969 N N . HIS A 1 372 ? -30.969 5.375 -24.438 1 95.94 372 HIS A N 1
ATOM 2970 C CA . HIS A 1 372 ? -30.109 4.617 -23.531 1 95.94 372 HIS A CA 1
ATOM 2971 C C . HIS A 1 372 ? -28.828 5.387 -23.219 1 95.94 372 HIS A C 1
ATOM 2973 O O . HIS A 1 372 ? -27.891 4.836 -22.625 1 95.94 372 HIS A O 1
ATOM 2979 N N . ASP A 1 373 ? -28.734 6.617 -23.531 1 96.06 373 ASP A N 1
ATOM 2980 C CA . ASP A 1 373 ? -27.547 7.43 -23.25 1 96.06 373 ASP A CA 1
ATOM 2981 C C . ASP A 1 373 ? -27.875 8.922 -23.312 1 96.06 373 ASP A C 1
ATOM 2983 O O . ASP A 1 373 ? -27.125 9.703 -23.891 1 96.06 373 ASP A O 1
ATOM 2987 N N . PHE A 1 374 ? -28.969 9.352 -22.781 1 96.31 374 PHE A N 1
ATOM 2988 C CA . PHE A 1 374 ? -29.391 10.75 -22.844 1 96.31 374 PHE A CA 1
ATOM 2989 C C . PHE A 1 374 ? -28.766 11.547 -21.703 1 96.31 374 PHE A C 1
ATOM 2991 O O . PHE A 1 374 ? -28.531 11.016 -20.625 1 96.31 374 PHE A O 1
ATOM 2998 N N . ALA A 1 375 ? -28.547 12.844 -21.984 1 97 375 ALA A N 1
ATOM 2999 C CA . ALA A 1 375 ? -28.078 13.742 -20.922 1 97 375 ALA A CA 1
ATOM 3000 C C . ALA A 1 375 ? -29.203 14.078 -19.953 1 97 375 ALA A C 1
ATOM 3002 O O . ALA A 1 375 ? -30.312 14.461 -20.375 1 97 375 ALA A O 1
ATOM 3003 N N . ILE A 1 376 ? -28.953 13.984 -18.703 1 95.94 376 ILE A N 1
ATOM 3004 C CA . ILE A 1 376 ? -30.047 14.141 -17.75 1 95.94 376 ILE A CA 1
ATOM 3005 C C . ILE A 1 376 ? -30.438 15.609 -17.641 1 95.94 376 ILE A C 1
ATOM 3007 O O . ILE A 1 376 ? -31.516 15.93 -17.141 1 95.94 376 ILE A O 1
ATOM 3011 N N . ASN A 1 377 ? -29.5 16.516 -17.969 1 94.06 377 ASN A N 1
ATOM 3012 C CA . ASN A 1 377 ? -29.859 17.922 -18.016 1 94.06 377 ASN A CA 1
ATOM 3013 C C . ASN A 1 377 ? -30.562 18.266 -19.328 1 94.06 377 ASN A C 1
ATOM 3015 O O . ASN A 1 377 ? -30.844 19.438 -19.594 1 94.06 377 ASN A O 1
ATOM 3019 N N . PHE A 1 378 ? -30.734 17.375 -20.281 1 93.06 378 PHE A N 1
ATOM 3020 C CA . PHE A 1 378 ? -31.453 17.438 -21.547 1 93.06 378 PHE A CA 1
ATOM 3021 C C . PHE A 1 378 ? -30.734 18.344 -22.547 1 93.06 378 PHE A C 1
ATOM 3023 O O . PHE A 1 378 ? -31.344 18.891 -23.453 1 93.06 378 PHE A O 1
ATOM 3030 N N . ASN A 1 379 ? -29.453 18.578 -22.234 1 93.25 379 ASN A N 1
ATOM 3031 C CA . ASN A 1 379 ? -28.562 19.266 -23.156 1 93.25 379 ASN A CA 1
ATOM 3032 C C . ASN A 1 379 ? -27.5 18.344 -23.719 1 93.25 379 ASN A C 1
ATOM 3034 O O . ASN A 1 379 ? -26.406 18.234 -23.141 1 93.25 379 ASN A O 1
ATOM 3038 N N . GLU A 1 380 ? -27.688 17.828 -24.859 1 90.69 380 GLU A N 1
ATOM 3039 C CA . GLU A 1 380 ? -26.797 16.828 -25.438 1 90.69 380 GLU A CA 1
ATOM 3040 C C . GLU A 1 380 ? -25.453 17.453 -25.828 1 90.69 380 GLU A C 1
ATOM 3042 O O . GLU A 1 380 ? -24.422 16.766 -25.844 1 90.69 380 GLU A O 1
ATOM 3047 N N . ASP A 1 381 ? -25.469 18.703 -26.078 1 91.94 381 ASP A N 1
ATOM 3048 C CA . ASP A 1 381 ? -24.234 19.375 -26.484 1 91.94 381 ASP A CA 1
ATOM 3049 C C . ASP A 1 381 ? -23.344 19.656 -25.266 1 91.94 381 ASP A C 1
ATOM 3051 O O . ASP A 1 381 ? -22.125 19.797 -25.406 1 91.94 381 ASP A O 1
ATOM 3055 N N . ASN A 1 382 ? -24.016 19.797 -24.156 1 94.31 382 ASN A N 1
ATOM 3056 C CA . ASN A 1 382 ? -23.281 20.031 -22.922 1 94.31 382 ASN A CA 1
ATOM 3057 C C . ASN A 1 382 ? -23.891 19.281 -21.75 1 94.31 382 ASN A C 1
ATOM 3059 O O . ASN A 1 382 ? -24.516 19.875 -20.875 1 94.31 382 ASN A O 1
ATOM 3063 N N . PRO A 1 383 ? -23.562 18.047 -21.703 1 95.75 383 PRO A N 1
ATOM 3064 C CA . PRO A 1 383 ? -24.156 17.203 -20.656 1 95.75 383 PRO A CA 1
ATOM 3065 C C . PRO A 1 383 ? -23.516 17.422 -19.297 1 95.75 383 PRO A C 1
ATOM 3067 O O . PRO A 1 383 ? -23.828 16.719 -18.344 1 95.75 383 PRO A O 1
ATOM 3070 N N . GLU A 1 384 ? -22.719 18.469 -19.062 1 96.12 384 GLU A N 1
ATOM 3071 C CA . GLU A 1 384 ? -21.922 18.672 -17.844 1 96.12 384 GLU A CA 1
ATOM 3072 C C . GLU A 1 384 ? -22.734 19.375 -16.766 1 96.12 384 GLU A C 1
ATOM 3074 O O . GLU A 1 384 ? -23.516 20.281 -17.062 1 96.12 384 GLU A O 1
ATOM 3079 N N . CYS A 1 385 ? -22.672 18.875 -15.586 1 96.44 385 CYS A N 1
ATOM 3080 C CA . CYS A 1 385 ? -23.25 19.469 -14.391 1 96.44 385 CYS A CA 1
ATOM 3081 C C . CYS A 1 385 ? -22.172 20.047 -13.484 1 96.44 385 CYS A C 1
ATOM 3083 O O . CYS A 1 385 ? -21.109 19.453 -13.328 1 96.44 385 CYS A O 1
ATOM 3085 N N . ALA A 1 386 ? -22.453 21.156 -12.883 1 94.94 386 ALA A N 1
ATOM 3086 C CA . ALA A 1 386 ? -21.469 21.859 -12.062 1 94.94 386 ALA A CA 1
ATOM 3087 C C . ALA A 1 386 ? -21.359 21.25 -10.672 1 94.94 386 ALA A C 1
ATOM 3089 O O . ALA A 1 386 ? -22.266 21.438 -9.844 1 94.94 386 ALA A O 1
ATOM 3090 N N . GLY A 1 387 ? -20.328 20.625 -10.398 1 94.19 387 GLY A N 1
ATOM 3091 C CA . GLY A 1 387 ? -20.125 20.016 -9.094 1 94.19 387 GLY A CA 1
ATOM 3092 C C . GLY A 1 387 ? -21.078 18.875 -8.82 1 94.19 387 GLY A C 1
ATOM 3093 O O . GLY A 1 387 ? -21.984 18.594 -9.617 1 94.19 387 GLY A O 1
ATOM 3094 N N . ILE A 1 388 ? -20.859 18.219 -7.711 1 93.56 388 ILE A N 1
ATOM 3095 C CA . ILE A 1 388 ? -21.703 17.094 -7.332 1 93.56 388 ILE A CA 1
ATOM 3096 C C . ILE A 1 388 ? -23.109 17.594 -6.977 1 93.56 388 ILE A C 1
ATOM 3098 O O . ILE A 1 388 ? -24.094 16.922 -7.25 1 93.56 388 ILE A O 1
ATOM 3102 N N . GLN A 1 389 ? -23.109 18.781 -6.445 1 94.12 389 GLN A N 1
ATOM 3103 C CA . GLN A 1 389 ? -24.422 19.391 -6.164 1 94.12 389 GLN A CA 1
ATOM 3104 C C . GLN A 1 389 ? -25.203 19.609 -7.453 1 94.12 389 GLN A C 1
ATOM 3106 O O . GLN A 1 389 ? -26.422 19.422 -7.484 1 94.12 389 GLN A O 1
ATOM 3111 N N . GLY A 1 390 ? -24.469 20.031 -8.422 1 95.94 390 GLY A N 1
ATOM 3112 C CA . GLY A 1 390 ? -25.125 20.172 -9.719 1 95.94 390 GLY A CA 1
ATOM 3113 C C . GLY A 1 390 ? -25.656 18.859 -10.266 1 95.94 390 GLY A C 1
ATOM 3114 O O . GLY A 1 390 ? -26.719 18.828 -10.875 1 95.94 390 GLY A O 1
ATOM 3115 N N . VAL A 1 391 ? -24.984 17.828 -10.047 1 96.19 391 VAL A N 1
ATOM 3116 C CA . VAL A 1 391 ? -25.391 16.5 -10.492 1 96.19 391 VAL A CA 1
ATOM 3117 C C . VAL A 1 391 ? -26.656 16.062 -9.758 1 96.19 391 VAL A C 1
ATOM 3119 O O . VAL A 1 391 ? -27.594 15.555 -10.367 1 96.19 391 VAL A O 1
ATOM 3122 N N . VAL A 1 392 ? -26.672 16.297 -8.461 1 95.44 392 VAL A N 1
ATOM 3123 C CA . VAL A 1 392 ? -27.828 15.938 -7.625 1 95.44 392 VAL A CA 1
ATOM 3124 C C . VAL A 1 392 ? -29.047 16.719 -8.094 1 95.44 392 VAL A C 1
ATOM 3126 O O . VAL A 1 392 ? -30.141 16.141 -8.234 1 95.44 392 VAL A O 1
ATOM 3129 N N . GLU A 1 393 ? -28.844 17.984 -8.352 1 95.81 393 GLU A N 1
ATOM 3130 C CA . GLU A 1 393 ? -29.953 18.828 -8.797 1 95.81 393 GLU A CA 1
ATOM 3131 C C . GLU A 1 393 ? -30.469 18.375 -10.164 1 95.81 393 GLU A C 1
ATOM 3133 O O . GLU A 1 393 ? -31.672 18.344 -10.391 1 95.81 393 GLU A O 1
ATOM 3138 N N . ALA A 1 394 ? -29.562 18.109 -11.047 1 96.75 394 ALA A N 1
ATOM 3139 C CA . ALA A 1 394 ? -29.969 17.641 -12.375 1 96.75 394 ALA A CA 1
ATOM 3140 C C . ALA A 1 394 ? -30.766 16.344 -12.273 1 96.75 394 ALA A C 1
ATOM 3142 O O . ALA A 1 394 ? -31.75 16.156 -12.992 1 96.75 394 ALA A O 1
ATOM 3143 N N . TYR A 1 395 ? -30.375 15.438 -11.461 1 97.25 395 TYR A N 1
ATOM 3144 C CA . TYR A 1 395 ? -31.062 14.164 -11.242 1 97.25 395 TYR A CA 1
ATOM 3145 C C . TYR A 1 395 ? -32.469 14.391 -10.727 1 97.25 395 TYR A C 1
ATOM 3147 O O . TYR A 1 395 ? -33.438 13.828 -11.266 1 97.25 395 TYR A O 1
ATOM 3155 N N . GLN A 1 396 ? -32.594 15.266 -9.719 1 94.94 396 GLN A N 1
ATOM 3156 C CA . GLN A 1 396 ? -33.906 15.539 -9.109 1 94.94 396 GLN A CA 1
ATOM 3157 C C . GLN A 1 396 ? -34.812 16.25 -10.086 1 94.94 396 GLN A C 1
ATOM 3159 O O . GLN A 1 396 ? -36.031 16 -10.086 1 94.94 396 GLN A O 1
ATOM 3164 N N . ASN A 1 397 ? -34.25 17.062 -10.922 1 94.44 397 ASN A N 1
ATOM 3165 C CA . ASN A 1 397 ? -35.031 17.844 -11.867 1 94.44 397 ASN A CA 1
ATOM 3166 C C . ASN A 1 397 ? -35.469 17 -13.055 1 94.44 397 ASN A C 1
ATOM 3168 O O . ASN A 1 397 ? -36.5 17.266 -13.664 1 94.44 397 ASN A O 1
ATOM 3172 N N . CYS A 1 398 ? -34.75 16.078 -13.391 1 95.31 398 CYS A N 1
ATOM 3173 C CA . CYS A 1 398 ? -35 15.281 -14.594 1 95.31 398 CYS A CA 1
ATOM 3174 C C . CYS A 1 398 ? -36.031 14.203 -14.32 1 95.31 398 CYS A C 1
ATOM 3176 O O . CYS A 1 398 ? -36.812 13.836 -15.203 1 95.31 398 CYS A O 1
ATOM 3178 N N . LEU A 1 399 ? -36.156 13.734 -13.164 1 94.75 399 LEU A N 1
ATOM 3179 C CA . LEU A 1 399 ? -36.938 12.562 -12.781 1 94.75 399 LEU A CA 1
ATOM 3180 C C . LEU A 1 399 ? -38.406 12.75 -13.125 1 94.75 399 LEU A C 1
ATOM 3182 O O . LEU A 1 399 ? -39.031 11.883 -13.75 1 94.75 399 LEU A O 1
ATOM 3186 N N . PRO A 1 400 ? -38.969 13.938 -12.797 1 92.88 400 PRO A N 1
ATOM 3187 C CA . PRO A 1 400 ? -40.406 14.109 -13.086 1 92.88 400 PRO A CA 1
ATOM 3188 C C . PRO A 1 400 ? -40.688 14.242 -14.578 1 92.88 400 PRO A C 1
ATOM 3190 O O . PRO A 1 400 ? -41.844 14.109 -15 1 92.88 400 PRO A O 1
ATOM 3193 N N . LYS A 1 401 ? -39.688 14.453 -15.32 1 94.44 401 LYS A N 1
ATOM 3194 C CA . LYS A 1 401 ? -39.875 14.703 -16.75 1 94.44 401 LYS A CA 1
ATOM 3195 C C . LYS A 1 401 ? -39.719 13.422 -17.562 1 94.44 401 LYS A C 1
ATOM 3197 O O . LYS A 1 401 ? -40.031 13.398 -18.75 1 94.44 401 LYS A O 1
ATOM 3202 N N . LEU A 1 402 ? -39.375 12.367 -16.891 1 95.25 402 LEU A N 1
ATOM 3203 C CA . LEU A 1 402 ? -39.062 11.117 -17.578 1 95.25 402 LEU A CA 1
ATOM 3204 C C . LEU A 1 402 ? -40.25 10.148 -17.469 1 95.25 402 LEU A C 1
ATOM 3206 O O . LEU A 1 402 ? -41.062 10.242 -16.547 1 95.25 402 LEU A O 1
ATOM 3210 N N . GLN A 1 403 ? -40.375 9.336 -18.516 1 95.38 403 GLN A N 1
ATOM 3211 C CA . GLN A 1 403 ? -41.156 8.125 -18.422 1 95.38 403 GLN A CA 1
ATOM 3212 C C . GLN A 1 403 ? -40.281 6.887 -18.344 1 95.38 403 GLN A C 1
ATOM 3214 O O . GLN A 1 403 ? -39.625 6.512 -19.312 1 95.38 403 GLN A O 1
ATOM 3219 N N . LEU A 1 404 ? -40.281 6.289 -17.094 1 95.69 404 LEU A N 1
ATOM 3220 C CA . LEU A 1 404 ? -39.5 5.082 -16.922 1 95.69 404 LEU A CA 1
ATOM 3221 C C . LEU A 1 404 ? -39.969 3.984 -17.875 1 95.69 404 LEU A C 1
ATOM 3223 O O . LEU A 1 404 ? -41.156 3.816 -18.094 1 95.69 404 LEU A O 1
ATOM 3227 N N . TYR A 1 405 ? -39.031 3.262 -18.469 1 94.5 405 TYR A N 1
ATOM 3228 C CA . TYR A 1 405 ? -39.375 2.275 -19.484 1 94.5 405 TYR A CA 1
ATOM 3229 C C . TYR A 1 405 ? -38.344 1.154 -19.531 1 94.5 405 TYR A C 1
ATOM 3231 O O . TYR A 1 405 ? -38.156 0.439 -18.547 1 94.5 405 TYR A O 1
ATOM 3239 N N . GLY A 1 406 ? -37.688 0.83 -20.547 1 90.44 406 GLY A N 1
ATOM 3240 C CA . GLY A 1 406 ? -36.688 -0.199 -20.781 1 90.44 406 GLY A CA 1
ATOM 3241 C C . GLY A 1 406 ? -36.312 -0.359 -22.234 1 90.44 406 GLY A C 1
ATOM 3242 O O . GLY A 1 406 ? -36.75 0.428 -23.078 1 90.44 406 GLY A O 1
ATOM 3243 N N . PRO A 1 407 ? -35.469 -1.213 -22.578 1 94.06 407 PRO A N 1
ATOM 3244 C CA . PRO A 1 407 ? -34.719 -2.193 -21.797 1 94.06 407 PRO A CA 1
ATOM 3245 C C . PRO A 1 407 ? -33.531 -1.577 -21.062 1 94.06 407 PRO A C 1
ATOM 3247 O O . PRO A 1 407 ? -33.281 -0.379 -21.203 1 94.06 407 PRO A O 1
ATOM 3250 N N . THR A 1 408 ? -32.875 -2.281 -20.172 1 94.38 408 THR A N 1
ATOM 3251 C CA . THR A 1 408 ? -31.719 -1.834 -19.406 1 94.38 408 THR A CA 1
ATOM 3252 C C . THR A 1 408 ? -30.438 -2.082 -20.203 1 94.38 408 THR A C 1
ATOM 3254 O O . THR A 1 408 ? -29.703 -3.025 -19.906 1 94.38 408 THR A O 1
ATOM 3257 N N . ASN A 1 409 ? -30.203 -1.227 -21.234 1 96.12 409 ASN A N 1
ATOM 3258 C CA . ASN A 1 409 ? -29 -1.299 -22.062 1 96.12 409 ASN A CA 1
ATOM 3259 C C . ASN A 1 409 ? -27.922 -0.332 -21.578 1 96.12 409 ASN A C 1
ATOM 3261 O O . ASN A 1 409 ? -28.141 0.881 -21.547 1 96.12 409 ASN A O 1
ATOM 3265 N N . ILE A 1 410 ? -26.766 -0.867 -21.281 1 96.12 410 ILE A N 1
ATOM 3266 C CA . ILE A 1 410 ? -25.75 0.021 -20.734 1 96.12 410 ILE A CA 1
ATOM 3267 C C . ILE A 1 410 ? -24.578 0.114 -21.703 1 96.12 410 ILE A C 1
ATOM 3269 O O . ILE A 1 410 ? -23.703 0.97 -21.547 1 96.12 410 ILE A O 1
ATOM 3273 N N . ALA A 1 411 ? -24.5 -0.736 -22.75 1 97.19 411 ALA A N 1
ATOM 3274 C CA . ALA A 1 411 ? -23.406 -0.736 -23.719 1 97.19 411 ALA A CA 1
ATOM 3275 C C . ALA A 1 411 ? -23.25 0.637 -24.375 1 97.19 411 ALA A C 1
ATOM 3277 O O . ALA A 1 411 ? -22.125 1.121 -24.547 1 97.19 411 ALA A O 1
ATOM 3278 N N . PRO A 1 412 ? -24.344 1.287 -24.719 1 97.44 412 PRO A N 1
ATOM 3279 C CA . PRO A 1 412 ? -24.203 2.588 -25.391 1 97.44 412 PRO A CA 1
ATOM 3280 C C . PRO A 1 412 ? -23.469 3.609 -24.531 1 97.44 412 PRO A C 1
ATOM 3282 O O . PRO A 1 412 ? -22.672 4.398 -25.047 1 97.44 412 PRO A O 1
ATOM 3285 N N . ILE A 1 413 ? -23.703 3.633 -23.266 1 97.06 413 ILE A N 1
ATOM 3286 C CA . ILE A 1 413 ? -23.062 4.602 -22.391 1 97.06 413 ILE A CA 1
ATOM 3287 C C . ILE A 1 413 ? -21.578 4.281 -22.281 1 97.06 413 ILE A C 1
ATOM 3289 O O . ILE A 1 413 ? -20.734 5.188 -22.234 1 97.06 413 ILE A O 1
ATOM 3293 N N . ILE A 1 414 ? -21.25 3 -22.094 1 97.88 414 ILE A N 1
ATOM 3294 C CA . ILE A 1 414 ? -19.859 2.586 -22.031 1 97.88 414 ILE A CA 1
ATOM 3295 C C . ILE A 1 414 ? -19.125 3.008 -23.297 1 97.88 414 ILE A C 1
ATOM 3297 O O . ILE A 1 414 ? -18.016 3.543 -23.25 1 97.88 414 ILE A O 1
ATOM 3301 N N . GLN A 1 415 ? -19.781 2.836 -24.438 1 97.56 415 GLN A N 1
ATOM 3302 C CA . GLN A 1 415 ? -19.188 3.205 -25.719 1 97.56 415 GLN A CA 1
ATOM 3303 C C . GLN A 1 415 ? -19.016 4.715 -25.828 1 97.56 415 GLN A C 1
ATOM 3305 O O . GLN A 1 415 ? -18.016 5.188 -26.391 1 97.56 415 GLN A O 1
ATOM 3310 N N . LYS A 1 416 ? -19.922 5.398 -25.344 1 96.19 416 LYS A N 1
ATOM 3311 C CA . LYS A 1 416 ? -19.844 6.855 -25.375 1 96.19 416 LYS A CA 1
ATOM 3312 C C . LYS A 1 416 ? -18.625 7.352 -24.594 1 96.19 416 LYS A C 1
ATOM 3314 O O . LYS A 1 416 ? -17.859 8.188 -25.094 1 96.19 416 LYS A O 1
ATOM 3319 N N . VAL A 1 417 ? -18.438 6.895 -23.375 1 96.62 417 VAL A N 1
ATOM 3320 C CA . VAL A 1 417 ? -17.297 7.297 -22.562 1 96.62 417 VAL A CA 1
ATOM 3321 C C . VAL A 1 417 ? -16 6.773 -23.172 1 96.62 417 VAL A C 1
ATOM 3323 O O . VAL A 1 417 ? -14.977 7.457 -23.141 1 96.62 417 VAL A O 1
ATOM 3326 N N . ALA A 1 418 ? -16.047 5.574 -23.703 1 97.06 418 ALA A N 1
ATOM 3327 C CA . ALA A 1 418 ? -14.883 4.988 -24.375 1 97.06 418 ALA A CA 1
ATOM 3328 C C . ALA A 1 418 ? -14.422 5.855 -25.547 1 97.06 418 ALA A C 1
ATOM 3330 O O . ALA A 1 418 ? -13.227 5.98 -25.797 1 97.06 418 ALA A O 1
ATOM 3331 N N . LYS A 1 419 ? -15.367 6.371 -26.25 1 95.31 419 LYS A N 1
ATOM 3332 C CA . LYS A 1 419 ? -15.031 7.254 -27.359 1 95.31 419 LYS A CA 1
ATOM 3333 C C . LYS A 1 419 ? -14.281 8.484 -26.875 1 95.31 419 LYS A C 1
ATOM 3335 O O . LYS A 1 419 ? -13.281 8.891 -27.469 1 95.31 419 LYS A O 1
ATOM 3340 N N . ALA A 1 420 ? -14.711 9.086 -25.859 1 92.62 420 ALA A N 1
ATOM 3341 C CA . ALA A 1 420 ? -14.023 10.227 -25.266 1 92.62 420 ALA A CA 1
ATOM 3342 C C . ALA A 1 420 ? -12.617 9.852 -24.812 1 92.62 420 ALA A C 1
ATOM 3344 O O . ALA A 1 420 ? -11.664 10.602 -25.031 1 92.62 420 ALA A O 1
ATOM 3345 N N . ALA A 1 421 ? -12.484 8.711 -24.172 1 94.5 421 ALA A N 1
ATOM 3346 C CA . ALA A 1 421 ? -11.188 8.234 -23.703 1 94.5 421 ALA A CA 1
ATOM 3347 C C . ALA A 1 421 ? -10.25 7.949 -24.875 1 94.5 421 ALA A C 1
ATOM 3349 O O . ALA A 1 421 ? -9.039 8.172 -24.766 1 94.5 421 ALA A O 1
ATOM 3350 N N . SER A 1 422 ? -10.828 7.457 -25.969 1 93.06 422 SER A N 1
ATOM 3351 C CA . SER A 1 422 ? -10.031 7.137 -27.141 1 93.06 422 SER A CA 1
ATOM 3352 C C . SER A 1 422 ? -9.422 8.391 -27.766 1 93.06 422 SER A C 1
ATOM 3354 O O . SER A 1 422 ? -8.32 8.344 -28.328 1 93.06 422 SER A O 1
ATOM 3356 N N . GLU A 1 423 ? -10.07 9.438 -27.688 1 87.38 423 GLU A N 1
ATOM 3357 C CA . GLU A 1 423 ? -9.57 10.703 -28.203 1 87.38 423 GLU A CA 1
ATOM 3358 C C . GLU A 1 423 ? -8.352 11.18 -27.422 1 87.38 423 GLU A C 1
ATOM 3360 O O . GLU A 1 423 ? -7.465 11.836 -27.984 1 87.38 423 GLU A O 1
ATOM 3365 N N . GLU A 1 424 ? -8.25 10.797 -26.172 1 81.69 424 GLU A N 1
ATOM 3366 C CA . GLU A 1 424 ? -7.129 11.18 -25.328 1 81.69 424 GLU A CA 1
ATOM 3367 C C . GLU A 1 424 ? -5.922 10.281 -25.562 1 81.69 424 GLU A C 1
ATOM 3369 O O . GLU A 1 424 ? -4.781 10.688 -25.328 1 81.69 424 GLU A O 1
ATOM 3374 N N . THR A 1 425 ? -6.121 9.102 -26 1 80.06 425 THR A N 1
ATOM 3375 C CA . THR A 1 425 ? -5.051 8.133 -26.203 1 80.06 425 THR A CA 1
ATOM 3376 C C . THR A 1 425 ? -4.098 8.602 -27.297 1 80.06 425 THR A C 1
ATOM 3378 O O . THR A 1 425 ? -2.918 8.242 -27.297 1 80.06 425 THR A O 1
ATOM 3381 N N . HIS A 1 426 ? -4.586 9.414 -28.125 1 78.06 426 HIS A N 1
ATOM 3382 C CA . HIS A 1 426 ? -3.773 9.828 -29.266 1 78.06 426 HIS A CA 1
ATOM 3383 C C . HIS A 1 426 ? -2.629 10.734 -28.828 1 78.06 426 HIS A C 1
ATOM 3385 O O . HIS A 1 426 ? -1.604 10.82 -29.516 1 78.06 426 HIS A O 1
ATOM 3391 N N . THR A 1 427 ? -2.707 11.312 -27.75 1 76.75 427 THR A N 1
ATOM 3392 C CA . THR A 1 427 ? -1.677 12.234 -27.297 1 76.75 427 THR A CA 1
ATOM 3393 C C . THR A 1 427 ? -0.568 11.492 -26.562 1 76.75 427 THR A C 1
ATOM 3395 O O . THR A 1 427 ? 0.529 12.023 -26.375 1 76.75 427 THR A O 1
ATOM 3398 N N . MET A 1 428 ? -0.713 10.281 -26.234 1 77.12 428 MET A N 1
ATOM 3399 C CA . MET A 1 428 ? 0.243 9.484 -25.469 1 77.12 428 MET A CA 1
ATOM 3400 C C . MET A 1 428 ? 0.721 10.25 -24.25 1 77.12 428 MET A C 1
ATOM 3402 O O . MET A 1 428 ? 1.918 10.289 -23.953 1 77.12 428 MET A O 1
ATOM 3406 N N . GLU A 1 429 ? -0.179 11.047 -23.734 1 83.19 429 GLU A N 1
ATOM 3407 C CA . GLU A 1 429 ? 0.087 11.773 -22.5 1 83.19 429 GLU A CA 1
ATOM 3408 C C . GLU A 1 429 ? -0.807 11.281 -21.359 1 83.19 429 GLU A C 1
ATOM 3410 O O . GLU A 1 429 ? -1.877 10.719 -21.609 1 83.19 429 GLU A O 1
ATOM 3415 N N . SER A 1 430 ? -0.282 11.32 -20.266 1 84.5 430 SER A N 1
ATOM 3416 C CA . SER A 1 430 ? -1.037 10.898 -19.078 1 84.5 430 SER A CA 1
ATOM 3417 C C . SER A 1 430 ? -1.812 12.062 -18.484 1 84.5 430 SER A C 1
ATOM 3419 O O . SER A 1 430 ? -1.717 12.328 -17.281 1 84.5 430 SER A O 1
ATOM 3421 N N . THR A 1 431 ? -2.697 12.625 -19.297 1 86.5 431 THR A N 1
ATOM 3422 C CA . THR A 1 431 ? -3.322 13.867 -18.844 1 86.5 431 THR A CA 1
ATOM 3423 C C . THR A 1 431 ? -4.73 13.602 -18.328 1 86.5 431 THR A C 1
ATOM 3425 O O . THR A 1 431 ? -5.203 14.297 -17.422 1 86.5 431 THR A O 1
ATOM 3428 N N . GLN A 1 432 ? -5.367 12.578 -18.953 1 92.94 432 GLN A N 1
ATOM 3429 C CA . GLN A 1 432 ? -6.754 12.359 -18.562 1 92.94 432 GLN A CA 1
ATOM 3430 C C . GLN A 1 432 ? -7.055 10.875 -18.406 1 92.94 432 GLN A C 1
ATOM 3432 O O . GLN A 1 432 ? -6.703 10.07 -19.266 1 92.94 432 GLN A O 1
ATOM 3437 N N . TYR A 1 433 ? -7.594 10.508 -17.375 1 95.69 433 TYR A N 1
ATOM 3438 C CA . TYR A 1 433 ? -8.141 9.18 -17.125 1 95.69 433 TYR A CA 1
ATOM 3439 C C . TYR A 1 433 ? -9.633 9.25 -16.844 1 95.69 433 TYR A C 1
ATOM 3441 O O . TYR A 1 433 ? -10.102 10.172 -16.172 1 95.69 433 TYR A O 1
ATOM 3449 N N . PHE A 1 434 ? -10.406 8.32 -17.328 1 97.25 434 PHE A N 1
ATOM 3450 C CA . PHE A 1 434 ? -11.859 8.422 -17.281 1 97.25 434 PHE A CA 1
ATOM 3451 C C . PHE A 1 434 ? -12.445 7.395 -16.312 1 97.25 434 PHE A C 1
ATOM 3453 O O . PHE A 1 434 ? -12 6.246 -16.281 1 97.25 434 PHE A O 1
ATOM 3460 N N . ILE A 1 435 ? -13.359 7.828 -15.477 1 97.38 435 ILE A N 1
ATOM 3461 C CA . ILE A 1 435 ? -14.125 6.941 -14.609 1 97.38 435 ILE A CA 1
ATOM 3462 C C . ILE A 1 435 ? -15.609 7.043 -14.945 1 97.38 435 ILE A C 1
ATOM 3464 O O . ILE A 1 435 ? -16.188 8.133 -14.914 1 97.38 435 ILE A O 1
ATOM 3468 N N . LEU A 1 436 ? -16.234 5.914 -15.297 1 98.38 436 LEU A N 1
ATOM 3469 C CA . LEU A 1 436 ? -17.672 5.82 -15.508 1 98.38 436 LEU A CA 1
ATOM 3470 C C . LEU A 1 436 ? -18.359 5.113 -14.336 1 98.38 436 LEU A C 1
ATOM 3472 O O . LEU A 1 436 ? -18.062 3.947 -14.062 1 98.38 436 LEU A O 1
ATOM 3476 N N . LEU A 1 437 ? -19.156 5.836 -13.641 1 98 437 LEU A N 1
ATOM 3477 C CA . LEU A 1 437 ? -19.984 5.254 -12.594 1 98 437 LEU A CA 1
ATOM 3478 C C . LEU A 1 437 ? -21.375 4.914 -13.117 1 98 437 LEU A C 1
ATOM 3480 O O . LEU A 1 437 ? -22.094 5.793 -13.602 1 98 437 LEU A O 1
ATOM 3484 N N . ILE A 1 438 ? -21.781 3.662 -13.062 1 97.81 438 ILE A N 1
ATOM 3485 C CA . ILE A 1 438 ? -23.109 3.213 -13.484 1 97.81 438 ILE A CA 1
ATOM 3486 C C . ILE A 1 438 ? -23.938 2.811 -12.258 1 97.81 438 ILE A C 1
ATOM 3488 O O . ILE A 1 438 ? -23.531 1.931 -11.5 1 97.81 438 ILE A O 1
ATOM 3492 N N . LEU A 1 439 ? -25.016 3.477 -12.055 1 97.5 439 LEU A N 1
ATOM 3493 C CA . LEU A 1 439 ? -25.969 3.129 -11.008 1 97.5 439 LEU A CA 1
ATOM 3494 C C . LEU A 1 439 ? -27.188 2.412 -11.602 1 97.5 439 LEU A C 1
ATOM 3496 O O . LEU A 1 439 ? -27.906 2.979 -12.422 1 97.5 439 LEU A O 1
ATOM 3500 N N . THR A 1 440 ? -27.391 1.163 -11.211 1 96.94 440 THR A N 1
ATOM 3501 C CA . THR A 1 440 ? -28.438 0.371 -11.852 1 96.94 440 THR A CA 1
ATOM 3502 C C . THR A 1 440 ? -29.062 -0.606 -10.852 1 96.94 440 THR A C 1
ATOM 3504 O O . THR A 1 440 ? -28.422 -0.991 -9.875 1 96.94 440 THR A O 1
ATOM 3507 N N . ASP A 1 441 ? -30.359 -1.009 -11.047 1 92.75 441 ASP A N 1
ATOM 3508 C CA . ASP A 1 441 ? -31.031 -1.934 -10.141 1 92.75 441 ASP A CA 1
ATOM 3509 C C . ASP A 1 441 ? -30.797 -3.383 -10.562 1 92.75 441 ASP A C 1
ATOM 3511 O O . ASP A 1 441 ? -31.344 -4.309 -9.961 1 92.75 441 ASP A O 1
ATOM 3515 N N . GLY A 1 442 ? -29.891 -3.807 -11.516 1 78.75 442 GLY A N 1
ATOM 3516 C CA . GLY A 1 442 ? -29.281 -5.129 -11.523 1 78.75 442 GLY A CA 1
ATOM 3517 C C . GLY A 1 442 ? -29.469 -5.871 -12.828 1 78.75 442 GLY A C 1
ATOM 3518 O O . GLY A 1 442 ? -28.641 -6.699 -13.211 1 78.75 442 GLY A O 1
ATOM 3519 N N . VAL A 1 443 ? -30.672 -5.863 -13.578 1 84.62 443 VAL A N 1
ATOM 3520 C CA . VAL A 1 443 ? -30.844 -6.734 -14.742 1 84.62 443 VAL A CA 1
ATOM 3521 C C . VAL A 1 443 ? -30.453 -5.984 -16.016 1 84.62 443 VAL A C 1
ATOM 3523 O O . VAL A 1 443 ? -31.109 -4.996 -16.375 1 84.62 443 VAL A O 1
ATOM 3526 N N . ILE A 1 444 ? -29.344 -6.539 -16.625 1 90.88 444 ILE A N 1
ATOM 3527 C CA . ILE A 1 444 ? -28.875 -5.934 -17.859 1 90.88 444 ILE A CA 1
ATOM 3528 C C . ILE A 1 444 ? -29.422 -6.711 -19.047 1 90.88 444 ILE A C 1
ATOM 3530 O O . ILE A 1 444 ? -29.344 -7.941 -19.094 1 90.88 444 ILE A O 1
ATOM 3534 N N . THR A 1 445 ? -29.891 -6.074 -20.047 1 93.12 445 THR A N 1
ATOM 3535 C CA . THR A 1 445 ? -30.562 -6.715 -21.172 1 93.12 445 THR A CA 1
ATOM 3536 C C . THR A 1 445 ? -29.594 -6.906 -22.344 1 93.12 445 THR A C 1
ATOM 3538 O O . THR A 1 445 ? -29.812 -7.758 -23.203 1 93.12 445 THR A O 1
ATOM 3541 N N . ASP A 1 446 ? -28.531 -6.152 -22.391 1 94.81 446 ASP A N 1
ATOM 3542 C CA . ASP A 1 446 ? -27.609 -6.223 -23.516 1 94.81 446 ASP A CA 1
ATOM 3543 C C . ASP A 1 446 ? -26.234 -6.734 -23.078 1 94.81 446 ASP A C 1
ATOM 3545 O O . ASP A 1 446 ? -25.219 -6.121 -23.375 1 94.81 446 ASP A O 1
ATOM 3549 N N . MET A 1 447 ? -26.203 -7.855 -22.562 1 93.94 447 MET A N 1
ATOM 3550 C CA . MET A 1 447 ? -24.984 -8.422 -21.969 1 93.94 447 MET A CA 1
ATOM 3551 C C . MET A 1 447 ? -23.906 -8.617 -23.016 1 93.94 447 MET A C 1
ATOM 3553 O O . MET A 1 447 ? -22.734 -8.297 -22.766 1 93.94 447 MET A O 1
ATOM 3557 N N . ALA A 1 448 ? -24.281 -9.156 -24.172 1 94.5 448 ALA A N 1
ATOM 3558 C CA . ALA A 1 448 ? -23.297 -9.398 -25.234 1 94.5 448 ALA A CA 1
ATOM 3559 C C . ALA A 1 448 ? -22.641 -8.102 -25.672 1 94.5 448 ALA A C 1
ATOM 3561 O O . ALA A 1 448 ? -21.406 -8.031 -25.781 1 94.5 448 ALA A O 1
ATOM 3562 N N . ASP A 1 449 ? -23.453 -7.102 -25.922 1 96.44 449 ASP A N 1
ATOM 3563 C CA . ASP A 1 449 ? -22.938 -5.801 -26.344 1 96.44 449 ASP A CA 1
ATOM 3564 C C . ASP A 1 449 ? -22.109 -5.168 -25.234 1 96.44 449 ASP A C 1
ATOM 3566 O O . ASP A 1 449 ? -21.109 -4.496 -25.5 1 96.44 449 ASP A O 1
ATOM 3570 N N . THR A 1 450 ? -22.578 -5.301 -24.047 1 96.5 450 THR A N 1
ATOM 3571 C CA . THR A 1 450 ? -21.859 -4.75 -22.891 1 96.5 450 THR A CA 1
ATOM 3572 C C . THR A 1 450 ? -20.484 -5.379 -22.766 1 96.5 450 THR A C 1
ATOM 3574 O O . THR A 1 450 ? -19.484 -4.672 -22.547 1 96.5 450 THR A O 1
ATOM 3577 N N . ARG A 1 451 ? -20.359 -6.664 -22.875 1 95.25 451 ARG A N 1
ATOM 3578 C CA . ARG A 1 451 ? -19.078 -7.355 -22.828 1 95.25 451 ARG A CA 1
ATOM 3579 C C . ARG A 1 451 ? -18.141 -6.855 -23.922 1 95.25 451 ARG A C 1
ATOM 3581 O O . ARG A 1 451 ? -16.953 -6.633 -23.672 1 95.25 451 ARG A O 1
ATOM 3588 N N . GLU A 1 452 ? -18.703 -6.719 -25.125 1 96.44 452 GLU A N 1
ATOM 3589 C CA . GLU A 1 452 ? -17.906 -6.191 -26.219 1 96.44 452 GLU A CA 1
ATOM 3590 C C . GLU A 1 452 ? -17.406 -4.781 -25.906 1 96.44 452 GLU A C 1
ATOM 3592 O O . GLU A 1 452 ? -16.234 -4.461 -26.172 1 96.44 452 GLU A O 1
ATOM 3597 N N . ALA A 1 453 ? -18.281 -3.988 -25.406 1 97.31 453 ALA A N 1
ATOM 3598 C CA . ALA A 1 453 ? -17.922 -2.611 -25.062 1 97.31 453 ALA A CA 1
ATOM 3599 C C . ALA A 1 453 ? -16.844 -2.568 -24 1 97.31 453 ALA A C 1
ATOM 3601 O O . ALA A 1 453 ? -15.922 -1.741 -24.062 1 97.31 453 ALA A O 1
ATOM 3602 N N . ILE A 1 454 ? -16.891 -3.438 -23 1 96.31 454 ILE A N 1
ATOM 3603 C CA . ILE A 1 454 ? -15.938 -3.461 -21.906 1 96.31 454 ILE A CA 1
ATOM 3604 C C . ILE A 1 454 ? -14.578 -3.93 -22.438 1 96.31 454 ILE A C 1
ATOM 3606 O O . ILE A 1 454 ? -13.539 -3.379 -22.062 1 96.31 454 ILE A O 1
ATOM 3610 N N . VAL A 1 455 ? -14.586 -4.938 -23.25 1 94.81 455 VAL A N 1
ATOM 3611 C CA . VAL A 1 455 ? -13.336 -5.438 -23.828 1 94.81 455 VAL A CA 1
ATOM 3612 C C . VAL A 1 455 ? -12.648 -4.324 -24.609 1 94.81 455 VAL A C 1
ATOM 3614 O O . VAL A 1 455 ? -11.438 -4.121 -24.484 1 94.81 455 VAL A O 1
ATOM 3617 N N . HIS A 1 456 ? -13.414 -3.629 -25.375 1 95.94 456 HIS A N 1
ATOM 3618 C CA . HIS A 1 456 ? -12.867 -2.496 -26.109 1 95.94 456 HIS A CA 1
ATOM 3619 C C . HIS A 1 456 ? -12.344 -1.425 -25.172 1 95.94 456 HIS A C 1
ATOM 3621 O O . HIS A 1 456 ? -11.242 -0.905 -25.359 1 95.94 456 HIS A O 1
ATOM 3627 N N . ALA A 1 457 ? -13.109 -1.1 -24.172 1 96.38 457 ALA A N 1
ATOM 3628 C CA . ALA A 1 457 ? -12.766 -0.06 -23.203 1 96.38 457 ALA A CA 1
ATOM 3629 C C . ALA A 1 457 ? -11.508 -0.438 -22.422 1 96.38 457 ALA A C 1
ATOM 3631 O O . ALA A 1 457 ? -10.797 0.436 -21.922 1 96.38 457 ALA A O 1
ATOM 3632 N N . SER A 1 458 ? -11.203 -1.702 -22.281 1 93.94 458 SER A N 1
ATOM 3633 C CA . SER A 1 458 ? -10.062 -2.18 -21.516 1 93.94 458 SER A CA 1
ATOM 3634 C C . SER A 1 458 ? -8.742 -1.737 -22.156 1 93.94 458 SER A C 1
ATOM 3636 O O . SER A 1 458 ? -7.703 -1.744 -21.5 1 93.94 458 SER A O 1
ATOM 3638 N N . HIS A 1 459 ? -8.773 -1.281 -23.422 1 93.69 459 HIS A N 1
ATOM 3639 C CA . HIS A 1 459 ? -7.594 -0.781 -24.125 1 93.69 459 HIS A CA 1
ATOM 3640 C C . HIS A 1 459 ? -7.426 0.72 -23.922 1 93.69 459 HIS A C 1
ATOM 3642 O O . HIS A 1 459 ? -6.449 1.311 -24.391 1 93.69 459 HIS A O 1
ATOM 3648 N N . LEU A 1 460 ? -8.32 1.287 -23.25 1 95.5 460 LEU A N 1
ATOM 3649 C CA . LEU A 1 460 ? -8.367 2.738 -23.109 1 95.5 460 LEU A CA 1
ATOM 3650 C C . LEU A 1 460 ? -8.164 3.146 -21.656 1 95.5 460 LEU A C 1
ATOM 3652 O O . LEU A 1 460 ? -8.227 2.305 -20.766 1 95.5 460 LEU A O 1
ATOM 3656 N N . PRO A 1 461 ? -7.777 4.426 -21.406 1 95.56 461 PRO A N 1
ATOM 3657 C CA . PRO A 1 461 ? -7.609 4.902 -20.031 1 95.56 461 PRO A CA 1
ATOM 3658 C C . PRO A 1 461 ? -8.938 5.16 -19.328 1 95.56 461 PRO A C 1
ATOM 3660 O O . PRO A 1 461 ? -9.297 6.312 -19.078 1 95.56 461 PRO A O 1
ATOM 3663 N N . MET A 1 462 ? -9.617 4.09 -18.953 1 96.5 462 MET A N 1
ATOM 3664 C CA . MET A 1 462 ? -10.898 4.297 -18.297 1 96.5 462 MET A CA 1
ATOM 3665 C C . MET A 1 462 ? -11.211 3.143 -17.344 1 96.5 462 MET A C 1
ATOM 3667 O O . MET A 1 462 ? -10.664 2.047 -17.5 1 96.5 462 MET A O 1
ATOM 3671 N N . SER A 1 463 ? -11.977 3.418 -16.359 1 96.12 463 SER A N 1
ATOM 3672 C CA . SER A 1 463 ? -12.547 2.463 -15.422 1 96.12 463 SER A CA 1
ATOM 3673 C C . SER A 1 463 ? -14.078 2.508 -15.445 1 96.12 463 SER A C 1
ATOM 3675 O O . SER A 1 463 ? -14.664 3.568 -15.656 1 96.12 463 SER A O 1
ATOM 3677 N N . VAL A 1 464 ? -14.664 1.315 -15.266 1 96.94 464 VAL A N 1
ATOM 3678 C CA . VAL A 1 464 ? -16.109 1.206 -15.18 1 96.94 464 VAL A CA 1
ATOM 3679 C C . VAL A 1 464 ? -16.516 0.712 -13.789 1 96.94 464 VAL A C 1
ATOM 3681 O O . VAL A 1 464 ? -16.188 -0.415 -13.406 1 96.94 464 VAL A O 1
ATOM 3684 N N . ILE A 1 465 ? -17.219 1.579 -13.141 1 95.88 465 ILE A N 1
ATOM 3685 C CA . ILE A 1 465 ? -17.688 1.256 -11.797 1 95.88 465 ILE A CA 1
ATOM 3686 C C . ILE A 1 465 ? -19.203 1.059 -11.82 1 95.88 465 ILE A C 1
ATOM 3688 O O . ILE A 1 465 ? -19.938 1.904 -12.336 1 95.88 465 ILE A O 1
ATOM 3692 N N . ILE A 1 466 ? -19.656 -0.084 -11.266 1 95.31 466 ILE A N 1
ATOM 3693 C CA . ILE A 1 466 ? -21.094 -0.375 -11.25 1 95.31 466 ILE A CA 1
ATOM 3694 C C . ILE A 1 466 ? -21.562 -0.54 -9.805 1 95.31 466 ILE A C 1
ATOM 3696 O O . ILE A 1 466 ? -20.984 -1.315 -9.039 1 95.31 466 ILE A O 1
ATOM 3700 N N . VAL A 1 467 ? -22.5 0.223 -9.422 1 94.81 467 VAL A N 1
ATOM 3701 C CA . VAL A 1 467 ? -23.141 0.059 -8.125 1 94.81 467 VAL A CA 1
ATOM 3702 C C . VAL A 1 467 ? -24.562 -0.486 -8.32 1 94.81 467 VAL A C 1
ATOM 3704 O O . VAL A 1 467 ? -25.375 0.132 -9.008 1 94.81 467 VAL A O 1
ATOM 3707 N N . GLY A 1 468 ? -24.797 -1.666 -7.77 1 95.06 468 GLY A N 1
ATOM 3708 C CA . GLY A 1 468 ? -26.141 -2.25 -7.82 1 95.06 468 GLY A CA 1
ATOM 3709 C C . GLY A 1 468 ? -27.078 -1.692 -6.766 1 95.06 468 GLY A C 1
ATOM 3710 O O . GLY A 1 468 ? -26.797 -1.805 -5.566 1 95.06 468 GLY A O 1
ATOM 3711 N N . ILE A 1 469 ? -28.188 -1.153 -7.23 1 95.69 469 ILE A N 1
ATOM 3712 C CA . ILE A 1 469 ? -29.156 -0.513 -6.344 1 95.69 469 ILE A CA 1
ATOM 3713 C C . ILE A 1 469 ? -30.359 -1.439 -6.129 1 95.69 469 ILE A C 1
ATOM 3715 O O . ILE A 1 469 ? -30.875 -2.025 -7.082 1 95.69 469 ILE A O 1
ATOM 3719 N N . GLY A 1 470 ? -30.797 -1.584 -4.918 1 92.62 470 GLY A N 1
ATOM 3720 C CA . GLY A 1 470 ? -31.938 -2.424 -4.613 1 92.62 470 GLY A CA 1
ATOM 3721 C C . GLY A 1 470 ? -31.562 -3.861 -4.305 1 92.62 470 GLY A C 1
ATOM 3722 O O . GLY A 1 470 ? -30.469 -4.129 -3.814 1 92.62 470 GLY A O 1
ATOM 3723 N N . ASN A 1 471 ? -32.531 -4.77 -4.453 1 88.56 471 ASN A N 1
ATOM 3724 C CA . ASN A 1 471 ? -32.344 -6.145 -4 1 88.56 471 ASN A CA 1
ATOM 3725 C C . ASN A 1 471 ? -32.5 -7.137 -5.145 1 88.56 471 ASN A C 1
ATOM 3727 O O . ASN A 1 471 ? -32.75 -8.32 -4.914 1 88.56 471 ASN A O 1
ATOM 3731 N N . ALA A 1 472 ? -32.375 -6.645 -6.277 1 87.19 472 ALA A N 1
ATOM 3732 C CA . ALA A 1 472 ? -32.531 -7.523 -7.434 1 87.19 472 ALA A CA 1
ATOM 3733 C C . ALA A 1 472 ? -31.344 -8.477 -7.566 1 87.19 472 ALA A C 1
ATOM 3735 O O . ALA A 1 472 ? -30.469 -8.523 -6.691 1 87.19 472 ALA A O 1
ATOM 3736 N N . ASP A 1 473 ? -31.406 -9.297 -8.633 1 88.06 473 ASP A N 1
ATOM 3737 C CA . ASP A 1 473 ? -30.328 -10.234 -8.953 1 88.06 473 ASP A CA 1
ATOM 3738 C C . ASP A 1 473 ? -29.156 -9.516 -9.625 1 88.06 473 ASP A C 1
ATOM 3740 O O . ASP A 1 473 ? -29.344 -8.852 -10.656 1 88.06 473 ASP A O 1
ATOM 3744 N N . PHE A 1 474 ? -28 -9.672 -9.023 1 88.75 474 PHE A N 1
ATOM 3745 C CA . PHE A 1 474 ? -26.828 -8.938 -9.516 1 88.75 474 PHE A CA 1
ATOM 3746 C C . PHE A 1 474 ? -25.844 -9.883 -10.188 1 88.75 474 PHE A C 1
ATOM 3748 O O . PHE A 1 474 ? -24.672 -9.555 -10.344 1 88.75 474 PHE A O 1
ATOM 3755 N N . SER A 1 475 ? -26.281 -11.039 -10.664 1 86.19 475 SER A N 1
ATOM 3756 C CA . SER A 1 475 ? -25.406 -12.047 -11.25 1 86.19 475 SER A CA 1
ATOM 3757 C C . SER A 1 475 ? -24.688 -11.516 -12.492 1 86.19 475 SER A C 1
ATOM 3759 O O . SER A 1 475 ? -23.5 -11.773 -12.695 1 86.19 475 SER A O 1
ATOM 3761 N N . ASP A 1 476 ? -25.453 -10.766 -13.32 1 87.75 476 ASP A N 1
ATOM 3762 C CA . ASP A 1 476 ? -24.875 -10.203 -14.531 1 87.75 476 ASP A CA 1
ATOM 3763 C C . ASP A 1 476 ? -23.719 -9.25 -14.203 1 87.75 476 ASP A C 1
ATOM 3765 O O . ASP A 1 476 ? -22.656 -9.305 -14.836 1 87.75 476 ASP A O 1
ATOM 3769 N N . MET A 1 477 ? -23.953 -8.406 -13.234 1 89.5 477 MET A N 1
ATOM 3770 C CA . MET A 1 477 ? -22.938 -7.41 -12.859 1 89.5 477 MET A CA 1
ATOM 3771 C C . MET A 1 477 ? -21.734 -8.078 -12.219 1 89.5 477 MET A C 1
ATOM 3773 O O . MET A 1 477 ? -20.594 -7.641 -12.422 1 89.5 477 MET A O 1
ATOM 3777 N N . GLN A 1 478 ? -21.953 -9.109 -11.5 1 84.81 478 GLN A N 1
ATOM 3778 C CA . GLN A 1 478 ? -20.875 -9.883 -10.906 1 84.81 478 GLN A CA 1
ATOM 3779 C C . GLN A 1 478 ? -20.016 -10.547 -11.977 1 84.81 478 GLN A C 1
ATOM 3781 O O . GLN A 1 478 ? -18.797 -10.609 -11.844 1 84.81 478 GLN A O 1
ATOM 3786 N N . MET A 1 479 ? -20.656 -11 -12.969 1 83.5 479 MET A N 1
ATOM 3787 C CA . MET A 1 479 ? -19.953 -11.609 -14.094 1 83.5 479 MET A CA 1
ATOM 3788 C C . MET A 1 479 ? -19.062 -10.578 -14.797 1 83.5 479 MET A C 1
ATOM 3790 O O . MET A 1 479 ? -17.938 -10.891 -15.188 1 83.5 479 MET A O 1
ATOM 3794 N N . LEU A 1 480 ? -19.578 -9.406 -14.914 1 87.56 480 LEU A N 1
ATOM 3795 C CA . LEU A 1 480 ? -18.828 -8.359 -15.586 1 87.56 480 LEU A CA 1
ATOM 3796 C C . LEU A 1 480 ? -17.578 -7.988 -14.781 1 87.56 480 LEU A C 1
ATOM 3798 O O . LEU A 1 480 ? -16.578 -7.543 -15.344 1 87.56 480 LEU A O 1
ATOM 3802 N N . ASP A 1 481 ? -17.625 -8.07 -13.477 1 82.81 481 ASP A N 1
ATOM 3803 C CA . ASP A 1 481 ? -16.516 -7.742 -12.586 1 82.81 481 ASP A CA 1
ATOM 3804 C C . ASP A 1 481 ? -15.445 -8.836 -12.617 1 82.81 481 ASP A C 1
ATOM 3806 O O . ASP A 1 481 ? -14.344 -8.648 -12.094 1 82.81 481 ASP A O 1
ATOM 3810 N N . GLY A 1 482 ? -15.609 -9.883 -13.328 1 69.88 482 GLY A N 1
ATOM 3811 C CA . GLY A 1 482 ? -14.609 -10.922 -13.516 1 69.88 482 GLY A CA 1
ATOM 3812 C C . GLY A 1 482 ? -14.516 -11.867 -12.336 1 69.88 482 GLY A C 1
ATOM 3813 O O . GLY A 1 482 ? -13.469 -12.484 -12.109 1 69.88 482 GLY A O 1
ATOM 3814 N N . ASP A 1 483 ? -15.445 -11.898 -11.492 1 61.16 483 ASP A N 1
ATOM 3815 C CA . ASP A 1 483 ? -15.43 -12.781 -10.328 1 61.16 483 ASP A CA 1
ATOM 3816 C C . ASP A 1 483 ? -15.352 -14.242 -10.758 1 61.16 483 ASP A C 1
ATOM 3818 O O . ASP A 1 483 ? -14.812 -15.078 -10.023 1 61.16 483 ASP A O 1
ATOM 3822 N N . ASP A 1 484 ? -15.867 -14.461 -11.922 1 61.22 484 ASP A N 1
ATOM 3823 C CA . ASP A 1 484 ? -15.93 -15.844 -12.383 1 61.22 484 ASP A CA 1
ATOM 3824 C C . ASP A 1 484 ? -14.852 -16.125 -13.43 1 61.22 484 ASP A C 1
ATOM 3826 O O . ASP A 1 484 ? -14.938 -17.109 -14.172 1 61.22 484 ASP A O 1
ATOM 3830 N N . GLY A 1 485 ? -13.977 -15.25 -13.594 1 66.81 485 GLY A N 1
ATOM 3831 C CA . GLY A 1 485 ? -12.93 -15.438 -14.586 1 66.81 485 GLY A CA 1
ATOM 3832 C C . GLY A 1 485 ? -12.688 -14.203 -15.438 1 66.81 485 GLY A C 1
ATOM 3833 O O . GLY A 1 485 ? -13.258 -13.141 -15.172 1 66.81 485 GLY A O 1
ATOM 3834 N N . ILE A 1 486 ? -11.82 -14.445 -16.438 1 73 486 ILE A N 1
ATOM 3835 C CA . ILE A 1 486 ? -11.469 -13.352 -17.328 1 73 486 ILE A CA 1
ATOM 3836 C C . ILE A 1 486 ? -12.641 -13.023 -18.25 1 73 486 ILE A C 1
ATOM 3838 O O . ILE A 1 486 ? -13.18 -13.914 -18.906 1 73 486 ILE A O 1
ATOM 3842 N N . LEU A 1 487 ? -13.133 -11.812 -18.203 1 86 487 LEU A N 1
ATOM 3843 C CA . LEU A 1 487 ? -14.219 -11.367 -19.062 1 86 487 LEU A CA 1
ATOM 3844 C C . LEU A 1 487 ? -13.797 -11.398 -20.531 1 86 487 LEU A C 1
ATOM 3846 O O . LEU A 1 487 ? -12.68 -10.992 -20.859 1 86 487 LEU A O 1
ATOM 3850 N N . ARG A 1 488 ? -14.609 -11.961 -21.391 1 89.44 488 ARG A N 1
ATOM 3851 C CA . ARG A 1 488 ? -14.336 -12.078 -22.812 1 89.44 488 ARG A CA 1
ATOM 3852 C C . ARG A 1 488 ? -15.484 -11.508 -23.641 1 89.44 488 ARG A C 1
ATOM 3854 O O . ARG A 1 488 ? -16.641 -11.555 -23.219 1 89.44 488 ARG A O 1
ATOM 3861 N N . SER A 1 489 ? -15.148 -11.031 -24.797 1 92.5 489 SER A N 1
ATOM 3862 C CA . SER A 1 489 ? -16.172 -10.633 -25.75 1 92.5 489 SER A CA 1
ATOM 3863 C C . SER A 1 489 ? -16.906 -11.844 -26.328 1 92.5 489 SER A C 1
ATOM 3865 O O . SER A 1 489 ? -16.453 -12.977 -26.156 1 92.5 489 SER A O 1
ATOM 3867 N N . PRO A 1 490 ? -18.062 -11.555 -26.953 1 91.81 490 PRO A N 1
ATOM 3868 C CA . PRO A 1 490 ? -18.766 -12.672 -27.578 1 91.81 490 PRO A CA 1
ATOM 3869 C C . PRO A 1 490 ? -17.906 -13.406 -28.609 1 91.81 490 PRO A C 1
ATOM 3871 O O . PRO A 1 490 ? -18.078 -14.609 -28.812 1 91.81 490 PRO A O 1
ATOM 3874 N N . LYS A 1 491 ? -16.953 -12.773 -29.141 1 92.94 491 LYS A N 1
ATOM 3875 C CA . LYS A 1 491 ? -16.047 -13.367 -30.109 1 92.94 491 LYS A CA 1
ATOM 3876 C C . LYS A 1 491 ? -14.891 -14.094 -29.422 1 92.94 491 LYS A C 1
ATOM 3878 O O . LYS A 1 491 ? -14.062 -14.719 -30.078 1 92.94 491 LYS A O 1
ATOM 3883 N N . GLY A 1 492 ? -14.75 -13.906 -28.125 1 90.19 492 GLY A N 1
ATOM 3884 C CA . GLY A 1 492 ? -13.766 -14.656 -27.375 1 90.19 492 GLY A CA 1
ATOM 3885 C C . GLY A 1 492 ? -12.555 -13.828 -26.984 1 90.19 492 GLY A C 1
ATOM 3886 O O . GLY A 1 492 ? -11.625 -14.336 -26.344 1 90.19 492 GLY A O 1
ATOM 3887 N N . GLU A 1 493 ? -12.539 -12.672 -27.391 1 90.5 493 GLU A N 1
ATOM 3888 C CA . GLU A 1 493 ? -11.414 -11.805 -27.062 1 90.5 493 GLU A CA 1
ATOM 3889 C C . GLU A 1 493 ? -11.438 -11.43 -25.578 1 90.5 493 GLU A C 1
ATOM 3891 O O . GLU A 1 493 ? -12.438 -10.914 -25.078 1 90.5 493 GLU A O 1
ATOM 3896 N N . PRO A 1 494 ? -10.367 -11.727 -24.891 1 86.75 494 PRO A N 1
ATOM 3897 C CA . PRO A 1 494 ? -10.336 -11.375 -23.469 1 86.75 494 PRO A CA 1
ATOM 3898 C C . PRO A 1 494 ? -10.086 -9.883 -23.234 1 86.75 494 PRO A C 1
ATOM 3900 O O . PRO A 1 494 ? -9.57 -9.195 -24.125 1 86.75 494 PRO A O 1
ATOM 3903 N N . VAL A 1 495 ? -10.484 -9.398 -22.031 1 89.75 495 VAL A N 1
ATOM 3904 C CA . VAL A 1 495 ? -10.141 -8.039 -21.641 1 89.75 495 VAL A CA 1
ATOM 3905 C C . VAL A 1 495 ? -8.625 -7.914 -21.484 1 89.75 495 VAL A C 1
ATOM 3907 O O . VAL A 1 495 ? -7.957 -8.859 -21.047 1 89.75 495 VAL A O 1
ATOM 3910 N N . LEU A 1 496 ? -8.07 -6.777 -21.875 1 85.5 496 LEU A N 1
ATOM 3911 C CA . LEU A 1 496 ? -6.637 -6.531 -21.734 1 85.5 496 LEU A CA 1
ATOM 3912 C C . LEU A 1 496 ? -6.266 -6.273 -20.281 1 85.5 496 LEU A C 1
ATOM 3914 O O . LEU A 1 496 ? -5.199 -6.691 -19.828 1 85.5 496 LEU A O 1
ATOM 3918 N N . ARG A 1 497 ? -7.102 -5.523 -19.609 1 86.25 497 ARG A N 1
ATOM 3919 C CA . ARG A 1 497 ? -6.949 -5.172 -18.203 1 86.25 497 ARG A CA 1
ATOM 3920 C C . ARG A 1 497 ? -8.289 -5.211 -17.484 1 86.25 497 ARG A C 1
ATOM 3922 O O . ARG A 1 497 ? -9.344 -5.047 -18.109 1 86.25 497 ARG A O 1
ATOM 3929 N N . ASP A 1 498 ? -8.219 -5.48 -16.266 1 84.56 498 ASP A N 1
ATOM 3930 C CA . ASP A 1 498 ? -9.422 -5.391 -15.445 1 84.56 498 ASP A CA 1
ATOM 3931 C C . ASP A 1 498 ? -9.805 -3.932 -15.188 1 84.56 498 ASP A C 1
ATOM 3933 O O . ASP A 1 498 ? -9.078 -3.201 -14.516 1 84.56 498 ASP A O 1
ATOM 3937 N N . ILE A 1 499 ? -10.953 -3.551 -15.727 1 92.38 499 ILE A N 1
ATOM 3938 C CA . ILE A 1 499 ? -11.32 -2.145 -15.594 1 92.38 499 ILE A CA 1
ATOM 3939 C C . ILE A 1 499 ? -12.68 -2.031 -14.898 1 92.38 499 ILE A C 1
ATOM 3941 O O . ILE A 1 499 ? -13.195 -0.929 -14.711 1 92.38 499 ILE A O 1
ATOM 3945 N N . VAL A 1 500 ? -13.312 -3.172 -14.508 1 92.62 500 VAL A N 1
ATOM 3946 C CA . VAL A 1 500 ? -14.672 -3.148 -13.969 1 92.62 500 VAL A CA 1
ATOM 3947 C C . VAL A 1 500 ? -14.633 -3.436 -12.469 1 92.62 500 VAL A C 1
ATOM 3949 O O . VAL A 1 500 ? -13.898 -4.312 -12.016 1 92.62 500 VAL A O 1
ATOM 3952 N N . GLN A 1 501 ? -15.383 -2.676 -11.75 1 89.69 501 GLN A N 1
ATOM 3953 C CA . GLN A 1 501 ? -15.625 -2.91 -10.328 1 89.69 501 GLN A CA 1
ATOM 3954 C C . GLN A 1 501 ? -17.109 -2.855 -10.008 1 89.69 501 GLN A C 1
ATOM 3956 O O . GLN A 1 501 ? -17.797 -1.884 -10.352 1 89.69 501 GLN A O 1
ATOM 3961 N N . PHE A 1 502 ? -17.625 -3.941 -9.391 1 91.06 502 PHE A N 1
ATOM 3962 C CA . PHE A 1 502 ? -19.031 -3.996 -9.016 1 91.06 502 PHE A CA 1
ATOM 3963 C C . PHE A 1 502 ? -19.188 -4.055 -7.5 1 91.06 502 PHE A C 1
ATOM 3965 O O . PHE A 1 502 ? -18.453 -4.777 -6.82 1 91.06 502 PHE A O 1
ATOM 3972 N N . VAL A 1 503 ? -20.125 -3.262 -6.992 1 87.75 503 VAL A N 1
ATOM 3973 C CA . VAL A 1 503 ? -20.453 -3.279 -5.566 1 87.75 503 VAL A CA 1
ATOM 3974 C C . VAL A 1 503 ? -21.953 -3.188 -5.379 1 87.75 503 VAL A C 1
ATOM 3976 O O . VAL A 1 503 ? -22.594 -2.24 -5.852 1 87.75 503 VAL A O 1
ATOM 3979 N N . PRO A 1 504 ? -22.578 -4.234 -4.785 1 90.19 504 PRO A N 1
ATOM 3980 C CA . PRO A 1 504 ? -23.984 -4.105 -4.438 1 90.19 504 PRO A CA 1
ATOM 3981 C C . PRO A 1 504 ? -24.219 -3.174 -3.252 1 90.19 504 PRO A C 1
ATOM 3983 O O . PRO A 1 504 ? -23.688 -3.408 -2.164 1 90.19 504 PRO A O 1
ATOM 3986 N N . PHE A 1 505 ? -25.094 -2.227 -3.373 1 90.81 505 PHE A N 1
ATOM 3987 C CA . PHE A 1 505 ? -25.359 -1.224 -2.344 1 90.81 505 PHE A CA 1
ATOM 3988 C C . PHE A 1 505 ? -25.938 -1.866 -1.092 1 90.81 505 PHE A C 1
ATOM 3990 O O . PHE A 1 505 ? -25.688 -1.405 0.024 1 90.81 505 PHE A O 1
ATOM 3997 N N . ARG A 1 506 ? -26.625 -2.916 -1.23 1 86.25 506 ARG A N 1
ATOM 3998 C CA . ARG A 1 506 ? -27.312 -3.553 -0.115 1 86.25 506 ARG A CA 1
ATOM 3999 C C . ARG A 1 506 ? -26.328 -4.004 0.956 1 86.25 506 ARG A C 1
ATOM 4001 O O . ARG A 1 506 ? -26.688 -4.098 2.133 1 86.25 506 ARG A O 1
ATOM 4008 N N . ASN A 1 507 ? -25.156 -4.242 0.513 1 77.12 507 ASN A N 1
ATOM 4009 C CA . ASN A 1 507 ? -24.125 -4.641 1.469 1 77.12 507 ASN A CA 1
ATOM 4010 C C . ASN A 1 507 ? -23.703 -3.469 2.352 1 77.12 507 ASN A C 1
ATOM 4012 O O . ASN A 1 507 ? -23.047 -3.664 3.375 1 77.12 507 ASN A O 1
ATOM 4016 N N . PHE A 1 508 ? -24.141 -2.279 2.072 1 78.62 508 PHE A N 1
ATOM 4017 C CA . PHE A 1 508 ? -23.656 -1.092 2.77 1 78.62 508 PHE A CA 1
ATOM 4018 C C . PHE A 1 508 ? -24.828 -0.261 3.295 1 78.62 508 PHE A C 1
ATOM 4020 O O . PHE A 1 508 ? -24.656 0.916 3.623 1 78.62 508 PHE A O 1
ATOM 4027 N N . LYS A 1 509 ? -25.922 -0.867 3.354 1 78.88 509 LYS A N 1
ATOM 4028 C CA . LYS A 1 509 ? -27.125 -0.14 3.764 1 78.88 509 LYS A CA 1
ATOM 4029 C C . LYS A 1 509 ? -26.953 0.452 5.16 1 78.88 509 LYS A C 1
ATOM 4031 O O . LYS A 1 509 ? -27.453 1.545 5.441 1 78.88 509 LYS A O 1
ATOM 4036 N N . HIS A 1 510 ? -26.219 -0.202 5.984 1 70.81 510 HIS A N 1
ATOM 4037 C CA . HIS A 1 510 ? -26.062 0.262 7.355 1 70.81 510 HIS A CA 1
ATOM 4038 C C . HIS A 1 510 ? -24.641 0.738 7.613 1 70.81 510 HIS A C 1
ATOM 4040 O O . HIS A 1 510 ? -24.25 0.95 8.766 1 70.81 510 HIS A O 1
ATOM 4046 N N . ALA A 1 511 ? -23.984 0.848 6.559 1 69.06 511 ALA A N 1
ATOM 4047 C CA . ALA A 1 511 ? -22.609 1.323 6.668 1 69.06 511 ALA A CA 1
ATOM 4048 C C . ALA A 1 511 ? -22.5 2.807 6.324 1 69.06 511 ALA A C 1
ATOM 4050 O O . ALA A 1 511 ? -23.484 3.41 5.863 1 69.06 511 ALA A O 1
ATOM 4051 N N . SER A 1 512 ? -21.375 3.375 6.68 1 72.12 512 SER A N 1
ATOM 4052 C CA . SER A 1 512 ? -21.141 4.773 6.344 1 72.12 512 SER A CA 1
ATOM 4053 C C . SER A 1 512 ? -20.938 4.957 4.844 1 72.12 512 SER A C 1
ATOM 4055 O O . SER A 1 512 ? -20.531 4.027 4.148 1 72.12 512 SER A O 1
ATOM 4057 N N . PRO A 1 513 ? -21.328 6.152 4.316 1 79.31 513 PRO A N 1
ATOM 4058 C CA . PRO A 1 513 ? -21.047 6.449 2.906 1 79.31 513 PRO A CA 1
ATOM 4059 C C . PRO A 1 513 ? -19.578 6.27 2.535 1 79.31 513 PRO A C 1
ATOM 4061 O O . PRO A 1 513 ? -19.266 5.855 1.415 1 79.31 513 PRO A O 1
ATOM 4064 N N . ALA A 1 514 ? -18.797 6.504 3.484 1 76.75 514 ALA A N 1
ATOM 4065 C CA . ALA A 1 514 ? -17.375 6.348 3.244 1 76.75 514 ALA A CA 1
ATOM 4066 C C . ALA A 1 514 ? -17.016 4.891 2.971 1 76.75 514 ALA A C 1
ATOM 4068 O O . ALA A 1 514 ? -16.141 4.602 2.156 1 76.75 514 ALA A O 1
ATOM 4069 N N . ALA A 1 515 ? -17.688 4.016 3.619 1 75.94 515 ALA A N 1
ATOM 4070 C CA . ALA A 1 515 ? -17.453 2.59 3.43 1 75.94 515 ALA A CA 1
ATOM 4071 C C . ALA A 1 515 ? -17.828 2.152 2.016 1 75.94 515 ALA A C 1
ATOM 4073 O O . ALA A 1 515 ? -17.125 1.339 1.406 1 75.94 515 ALA A O 1
ATOM 4074 N N . LEU A 1 516 ? -18.922 2.646 1.518 1 82.31 516 LEU A N 1
ATOM 4075 C CA . LEU A 1 516 ? -19.328 2.346 0.15 1 82.31 516 LEU A CA 1
ATOM 4076 C C . LEU A 1 516 ? -18.281 2.826 -0.849 1 82.31 516 LEU A C 1
ATOM 4078 O O . LEU A 1 516 ? -17.859 2.068 -1.725 1 82.31 516 LEU A O 1
ATOM 4082 N N . ALA A 1 517 ? -17.938 4.059 -0.698 1 84.81 517 ALA A N 1
ATOM 4083 C CA . ALA A 1 517 ? -16.984 4.66 -1.631 1 84.81 517 ALA A CA 1
ATOM 4084 C C . ALA A 1 517 ? -15.656 3.918 -1.618 1 84.81 517 ALA A C 1
ATOM 4086 O O . ALA A 1 517 ? -15.031 3.734 -2.664 1 84.81 517 ALA A O 1
ATOM 4087 N N . LYS A 1 518 ? -15.227 3.52 -0.444 1 80.69 518 LYS A N 1
ATOM 4088 C CA . LYS A 1 518 ? -13.984 2.768 -0.288 1 80.69 518 LYS A CA 1
ATOM 4089 C C . LYS A 1 518 ? -14 1.498 -1.136 1 80.69 518 LYS A C 1
ATOM 4091 O O . LYS A 1 518 ? -13.016 1.186 -1.812 1 80.69 518 LYS A O 1
ATOM 4096 N N . SER A 1 519 ? -15.078 0.819 -1.114 1 79.88 519 SER A N 1
ATOM 4097 C CA . SER A 1 519 ? -15.203 -0.434 -1.852 1 79.88 519 SER A CA 1
ATOM 4098 C C . SER A 1 519 ? -15.344 -0.182 -3.35 1 79.88 519 SER A C 1
ATOM 4100 O O . SER A 1 519 ? -14.773 -0.909 -4.164 1 79.88 519 SER A O 1
ATOM 4102 N N . VAL A 1 520 ? -16.031 0.84 -3.652 1 86.5 520 VAL A N 1
ATOM 4103 C CA . VAL A 1 520 ? -16.375 1.138 -5.039 1 86.5 520 VAL A CA 1
ATOM 4104 C C . VAL A 1 520 ? -15.133 1.599 -5.797 1 86.5 520 VAL A C 1
ATOM 4106 O O . VAL A 1 520 ? -14.953 1.261 -6.969 1 86.5 520 VAL A O 1
ATOM 4109 N N . LEU A 1 521 ? -14.25 2.297 -5.141 1 89.31 521 LEU A N 1
ATOM 4110 C CA . LEU A 1 521 ? -13.125 2.932 -5.816 1 89.31 521 LEU A CA 1
ATOM 4111 C C . LEU A 1 521 ? -11.82 2.211 -5.496 1 89.31 521 LEU A C 1
ATOM 4113 O O . LEU A 1 521 ? -10.742 2.652 -5.906 1 89.31 521 LEU A O 1
ATOM 4117 N N . ALA A 1 522 ? -11.836 1.085 -4.891 1 81.5 522 ALA A N 1
ATOM 4118 C CA . ALA A 1 522 ? -10.68 0.374 -4.34 1 81.5 522 ALA A CA 1
ATOM 4119 C C . ALA A 1 522 ? -9.68 0.029 -5.434 1 81.5 522 ALA A C 1
ATOM 4121 O O . ALA A 1 522 ? -8.469 0.086 -5.211 1 81.5 522 ALA A O 1
ATOM 4122 N N . GLU A 1 523 ? -10.117 -0.223 -6.688 1 85.75 523 GLU A N 1
ATOM 4123 C CA . GLU A 1 523 ? -9.25 -0.768 -7.723 1 85.75 523 GLU A CA 1
ATOM 4124 C C . GLU A 1 523 ? -8.773 0.325 -8.672 1 85.75 523 GLU A C 1
ATOM 4126 O O . GLU A 1 523 ? -7.855 0.107 -9.469 1 85.75 523 GLU A O 1
ATOM 4131 N N . VAL A 1 524 ? -9.32 1.464 -8.562 1 90.31 524 VAL A N 1
ATOM 4132 C CA . VAL A 1 524 ? -9.109 2.508 -9.562 1 90.31 524 VAL A CA 1
ATOM 4133 C C . VAL A 1 524 ? -7.629 2.875 -9.617 1 90.31 524 VAL A C 1
ATOM 4135 O O . VAL A 1 524 ? -7.047 2.965 -10.703 1 90.31 524 VAL A O 1
ATOM 4138 N N . PRO A 1 525 ? -6.918 3.09 -8.492 1 89.44 525 PRO A N 1
ATOM 4139 C CA . PRO A 1 525 ? -5.5 3.447 -8.578 1 89.44 525 PRO A CA 1
ATOM 4140 C C . PRO A 1 525 ? -4.68 2.418 -9.344 1 89.44 525 PRO A C 1
ATOM 4142 O O . PRO A 1 525 ? -3.863 2.783 -10.195 1 89.44 525 PRO A O 1
ATOM 4145 N N . ASN A 1 526 ? -4.934 1.156 -9.102 1 85.94 526 ASN A N 1
ATOM 4146 C CA . ASN A 1 526 ? -4.211 0.107 -9.812 1 85.94 526 ASN A CA 1
ATOM 4147 C C . ASN A 1 526 ? -4.559 0.093 -11.297 1 85.94 526 ASN A C 1
ATOM 4149 O O . ASN A 1 526 ? -3.699 -0.174 -12.141 1 85.94 526 ASN A O 1
ATOM 4153 N N . GLN A 1 527 ? -5.809 0.328 -11.586 1 90.12 527 GLN A N 1
ATOM 4154 C CA . GLN A 1 527 ? -6.242 0.356 -12.977 1 90.12 527 GLN A CA 1
ATOM 4155 C C . GLN A 1 527 ? -5.562 1.488 -13.742 1 90.12 527 GLN A C 1
ATOM 4157 O O . GLN A 1 527 ? -5.203 1.326 -14.906 1 90.12 527 GLN A O 1
ATOM 4162 N N . VAL A 1 528 ? -5.367 2.58 -13.094 1 92.25 528 VAL A N 1
ATOM 4163 C CA . VAL A 1 528 ? -4.691 3.725 -13.703 1 92.25 528 VAL A CA 1
ATOM 4164 C C . VAL A 1 528 ? -3.232 3.371 -13.984 1 92.25 528 VAL A C 1
ATOM 4166 O O . VAL A 1 528 ? -2.748 3.564 -15.102 1 92.25 528 VAL A O 1
ATOM 4169 N N . VAL A 1 529 ? -2.57 2.83 -13 1 89.06 529 VAL A N 1
ATOM 4170 C CA . VAL A 1 529 ? -1.151 2.508 -13.102 1 89.06 529 VAL A CA 1
ATOM 4171 C C . VAL A 1 529 ? -0.938 1.435 -14.172 1 89.06 529 VAL A C 1
ATOM 4173 O O . VAL A 1 529 ? -0.004 1.524 -14.969 1 89.06 529 VAL A O 1
ATOM 4176 N N . ASP A 1 530 ? -1.839 0.487 -14.227 1 86.19 530 ASP A N 1
ATOM 4177 C CA . ASP A 1 530 ? -1.736 -0.593 -15.203 1 86.19 530 ASP A CA 1
ATOM 4178 C C . ASP A 1 530 ? -1.812 -0.052 -16.625 1 86.19 530 ASP A C 1
ATOM 4180 O O . ASP A 1 530 ? -1.082 -0.508 -17.516 1 86.19 530 ASP A O 1
ATOM 4184 N N . TYR A 1 531 ? -2.652 0.848 -16.844 1 90.81 531 TYR A N 1
ATOM 4185 C CA . TYR A 1 531 ? -2.795 1.4 -18.188 1 90.81 531 TYR A CA 1
ATOM 4186 C C . TYR A 1 531 ? -1.547 2.174 -18.594 1 90.81 531 TYR A C 1
ATOM 4188 O O . TYR A 1 531 ? -0.94 1.886 -19.625 1 90.81 531 TYR A O 1
ATOM 4196 N N . TYR A 1 532 ? -1.142 3.123 -17.844 1 91.31 532 TYR A N 1
ATOM 4197 C CA . TYR A 1 532 ? -0.072 4.035 -18.234 1 91.31 532 TYR A CA 1
ATOM 4198 C C . TYR A 1 532 ? 1.275 3.324 -18.234 1 91.31 532 TYR A C 1
ATOM 4200 O O . TYR A 1 532 ? 2.062 3.486 -19.172 1 91.31 532 TYR A O 1
ATOM 4208 N N . ASN A 1 533 ? 1.542 2.559 -17.188 1 86.31 533 ASN A N 1
ATOM 4209 C CA . ASN A 1 533 ? 2.783 1.793 -17.172 1 86.31 533 ASN A CA 1
ATOM 4210 C C . ASN A 1 533 ? 2.807 0.749 -18.297 1 86.31 533 ASN A C 1
ATOM 4212 O O . ASN A 1 533 ? 3.85 0.508 -18.906 1 86.31 533 ASN A O 1
ATOM 4216 N N . GLY A 1 534 ? 1.656 0.138 -18.5 1 82.69 534 GLY A N 1
ATOM 4217 C CA . GLY A 1 534 ? 1.563 -0.849 -19.562 1 82.69 534 GLY A CA 1
ATOM 4218 C C . GLY A 1 534 ? 1.876 -0.28 -20.938 1 82.69 534 GLY A C 1
ATOM 4219 O O . GLY A 1 534 ? 2.459 -0.963 -21.781 1 82.69 534 GLY A O 1
ATOM 4220 N N . LYS A 1 535 ? 1.541 0.948 -21.109 1 87.12 535 LYS A N 1
ATOM 4221 C CA . LYS A 1 535 ? 1.769 1.604 -22.391 1 87.12 535 LYS A CA 1
ATOM 4222 C C . LYS A 1 535 ? 3.088 2.373 -22.391 1 87.12 535 LYS A C 1
ATOM 4224 O O . LYS A 1 535 ? 3.447 3.002 -23.391 1 87.12 535 LYS A O 1
ATOM 4229 N N . GLY A 1 536 ? 3.771 2.369 -21.25 1 84.5 536 GLY A N 1
ATOM 4230 C CA . GLY A 1 536 ? 5.039 3.072 -21.141 1 84.5 536 GLY A CA 1
ATOM 4231 C C . GLY A 1 536 ? 4.887 4.582 -21.125 1 84.5 536 GLY A C 1
ATOM 4232 O O . GLY A 1 536 ? 5.793 5.309 -21.531 1 84.5 536 GLY A O 1
ATOM 4233 N N . ILE A 1 537 ? 3.717 5.02 -20.75 1 89.94 537 ILE A N 1
ATOM 4234 C CA . ILE A 1 537 ? 3.469 6.457 -20.688 1 89.94 537 ILE A CA 1
ATOM 4235 C C . ILE A 1 537 ? 3.965 7.004 -19.344 1 89.94 537 ILE A C 1
ATOM 4237 O O . ILE A 1 537 ? 3.541 6.547 -18.281 1 89.94 537 ILE A O 1
ATOM 4241 N N . LYS A 1 538 ? 4.816 7.977 -19.359 1 89.38 538 LYS A N 1
ATOM 4242 C CA . LYS A 1 538 ? 5.391 8.562 -18.156 1 89.38 538 LYS A CA 1
ATOM 4243 C C . LYS A 1 538 ? 4.57 9.758 -17.688 1 89.38 538 LYS A C 1
ATOM 4245 O O . LYS A 1 538 ? 3.906 10.422 -18.484 1 89.38 538 LYS A O 1
ATOM 4250 N N . PRO A 1 539 ? 4.57 9.945 -16.312 1 89.31 539 PRO A N 1
ATOM 4251 C CA . PRO A 1 539 ? 3.947 11.18 -15.828 1 89.31 539 PRO A CA 1
ATOM 4252 C C . PRO A 1 539 ? 4.648 12.438 -16.344 1 89.31 539 PRO A C 1
ATOM 4254 O O . PRO A 1 539 ? 5.848 12.398 -16.641 1 89.31 539 PRO A O 1
ATOM 4257 N N . LYS A 1 540 ? 3.924 13.477 -16.469 1 82.12 540 LYS A N 1
ATOM 4258 C CA . LYS A 1 540 ? 4.504 14.734 -16.938 1 82.12 540 LYS A CA 1
ATOM 4259 C C . LYS A 1 540 ? 5.32 15.398 -15.828 1 82.12 540 LYS A C 1
ATOM 4261 O O . LYS A 1 540 ? 5.008 15.258 -14.648 1 82.12 540 LYS A O 1
ATOM 4266 N N . CYS A 1 541 ? 6.531 15.898 -16.156 1 62.94 541 CYS A N 1
ATOM 4267 C CA . CYS A 1 541 ? 7.398 16.578 -15.195 1 62.94 541 CYS A CA 1
ATOM 4268 C C . CYS A 1 541 ? 6.836 17.953 -14.836 1 62.94 541 CYS A C 1
ATOM 4270 O O . CYS A 1 541 ? 6.062 18.531 -15.594 1 62.94 541 CYS A O 1
ATOM 4272 N N . MET A 1 542 ? 6.934 18.422 -13.547 1 57.03 542 MET A N 1
ATOM 4273 C CA . MET A 1 542 ? 6.461 19.672 -12.969 1 57.03 542 MET A CA 1
ATOM 4274 C C . MET A 1 542 ? 6.641 20.828 -13.945 1 57.03 542 MET A C 1
ATOM 4276 O O . MET A 1 542 ? 5.809 21.734 -14.008 1 57.03 542 MET A O 1
ATOM 4280 N N . SER A 1 543 ? 7.719 20.938 -14.578 1 51.19 543 SER A N 1
ATOM 4281 C CA . SER A 1 543 ? 7.945 22.141 -15.375 1 51.19 543 SER A CA 1
ATOM 4282 C C . SER A 1 543 ? 6.883 22.281 -16.453 1 51.19 543 SER A C 1
ATOM 4284 O O . SER A 1 543 ? 6.484 23.406 -16.797 1 51.19 543 SER A O 1
ATOM 4286 N N . ASP A 1 544 ? 6.406 21.25 -16.844 1 45.72 544 ASP A N 1
ATOM 4287 C CA . ASP A 1 544 ? 5.48 21.344 -17.969 1 45.72 544 ASP A CA 1
ATOM 4288 C C . ASP A 1 544 ? 4.07 21.688 -17.484 1 45.72 544 ASP A C 1
ATOM 4290 O O . ASP A 1 544 ? 3.287 22.281 -18.234 1 45.72 544 ASP A O 1
ATOM 4294 N N . TYR A 1 545 ? 3.678 21.266 -16.375 1 43.84 545 TYR A N 1
ATOM 4295 C CA . TYR A 1 545 ? 2.305 21.391 -15.891 1 43.84 545 TYR A CA 1
ATOM 4296 C C . TYR A 1 545 ? 1.98 22.828 -15.516 1 43.84 545 TYR A C 1
ATOM 4298 O O . TYR A 1 545 ? 0.859 23.297 -15.727 1 43.84 545 TYR A O 1
ATOM 4306 N N . GLU A 1 546 ? 2.734 23.578 -14.789 1 43.97 546 GLU A N 1
ATOM 4307 C CA . GLU A 1 546 ? 2.369 24.938 -14.414 1 43.97 546 GLU A CA 1
ATOM 4308 C C . GLU A 1 546 ? 1.997 25.766 -15.633 1 43.97 546 GLU A C 1
ATOM 4310 O O . GLU A 1 546 ? 1.212 26.719 -15.531 1 43.97 546 GLU A O 1
ATOM 4315 N N . SER A 1 547 ? 2.523 25.484 -16.766 1 36.97 547 SER A N 1
ATOM 4316 C CA . SER A 1 547 ? 2.182 26.344 -17.875 1 36.97 547 SER A CA 1
ATOM 4317 C C . SER A 1 547 ? 0.761 26.078 -18.375 1 36.97 547 SER A C 1
ATOM 4319 O O . SER A 1 547 ? 0.142 26.953 -18.984 1 36.97 547 SER A O 1
ATOM 4321 N N . SER A 1 548 ? 0.285 24.906 -18.266 1 36.03 548 SER A N 1
ATOM 4322 C CA . SER A 1 548 ? -0.966 24.672 -18.984 1 36.03 548 SER A CA 1
ATOM 4323 C C . SER A 1 548 ? -2.172 24.938 -18.078 1 36.03 548 SER A C 1
ATOM 4325 O O . SER A 1 548 ? -3.314 24.875 -18.547 1 36.03 548 SER A O 1
ATOM 4327 N N . ARG A 1 549 ? -2.236 24.891 -16.859 1 38.69 549 ARG A N 1
ATOM 4328 C CA . ARG A 1 549 ? -3.459 25.094 -16.078 1 38.69 549 ARG A CA 1
ATOM 4329 C C . ARG A 1 549 ? -3.787 26.578 -15.977 1 38.69 549 ARG A C 1
ATOM 4331 O O . ARG A 1 549 ? -3.088 27.328 -15.281 1 38.69 549 ARG A O 1
ATOM 4338 N N . THR A 1 550 ? -4.297 27.25 -16.953 1 31.62 550 THR A N 1
ATOM 4339 C CA . THR A 1 550 ? -4.973 28.531 -16.828 1 31.62 550 THR A CA 1
ATOM 4340 C C . THR A 1 550 ? -5.965 28.516 -15.664 1 31.62 550 THR A C 1
ATOM 4342 O O . THR A 1 550 ? -6.883 27.688 -15.641 1 31.62 550 THR A O 1
ATOM 4345 N N . LEU A 1 551 ? -5.539 28.828 -14.516 1 31.88 551 LEU A N 1
ATOM 4346 C CA . LEU A 1 551 ? -6.492 29.188 -13.469 1 31.88 551 LEU A CA 1
ATOM 4347 C C . LEU A 1 551 ? -7.648 30 -14.039 1 31.88 551 LEU A C 1
ATOM 4349 O O . LEU A 1 551 ? -7.43 31.047 -14.656 1 31.88 551 LEU A O 1
ATOM 4353 N N . GLY A 1 552 ? -8.633 29.484 -14.586 1 23.45 552 GLY A N 1
ATOM 4354 C CA . GLY A 1 552 ? -9.734 30.406 -14.82 1 23.45 552 GLY A CA 1
ATOM 4355 C C . GLY A 1 552 ? -9.953 31.391 -13.688 1 23.45 552 GLY A C 1
ATOM 4356 O O . GLY A 1 552 ? -9.578 31.125 -12.547 1 23.45 552 GLY A O 1
ATOM 4357 N N . PRO A 1 553 ? -10.305 32.719 -14.039 1 25.38 553 PRO A N 1
ATOM 4358 C CA . PRO A 1 553 ? -10.695 33.656 -12.992 1 25.38 553 PRO A CA 1
ATOM 4359 C C . PRO A 1 553 ? -11.602 33.031 -11.938 1 25.38 553 PRO A C 1
ATOM 4361 O O . PRO A 1 553 ? -12.305 32.062 -12.227 1 25.38 553 PRO A O 1
ATOM 4364 N N . MET B 1 1 ? 9.883 15.383 20.703 1 23.91 1 MET B N 1
ATOM 4365 C CA . MET B 1 1 ? 10.453 15.133 19.391 1 23.91 1 MET B CA 1
ATOM 4366 C C . MET B 1 1 ? 9.523 14.25 18.547 1 23.91 1 MET B C 1
ATOM 4368 O O . MET B 1 1 ? 9.18 13.141 18.969 1 23.91 1 MET B O 1
ATOM 4372 N N . SER B 1 2 ? 8.719 14.766 17.781 1 30.84 2 SER B N 1
ATOM 4373 C CA . SER B 1 2 ? 7.629 14.195 16.984 1 30.84 2 SER B CA 1
ATOM 4374 C C . SER B 1 2 ? 8.117 13.031 16.141 1 30.84 2 SER B C 1
ATOM 4376 O O . SER B 1 2 ? 9.195 13.102 15.531 1 30.84 2 SER B O 1
ATOM 4378 N N . ASN B 1 3 ? 7.867 11.898 16.484 1 35.84 3 ASN B N 1
ATOM 4379 C CA . ASN B 1 3 ? 8.242 10.617 15.891 1 35.84 3 ASN B CA 1
ATOM 4380 C C . ASN B 1 3 ? 8.047 10.617 14.383 1 35.84 3 ASN B C 1
ATOM 4382 O O . ASN B 1 3 ? 6.926 10.773 13.898 1 35.84 3 ASN B O 1
ATOM 4386 N N . ILE B 1 4 ? 9.078 11.023 13.664 1 37.75 4 ILE B N 1
ATOM 4387 C CA . ILE B 1 4 ? 9.203 11.195 12.219 1 37.75 4 ILE B CA 1
ATOM 4388 C C . ILE B 1 4 ? 8.656 9.961 11.5 1 37.75 4 ILE B C 1
ATOM 4390 O O . ILE B 1 4 ? 8.383 10.008 10.297 1 37.75 4 ILE B O 1
ATOM 4394 N N . TYR B 1 5 ? 8.602 8.867 12.273 1 39.03 5 TYR B N 1
ATOM 4395 C CA . TYR B 1 5 ? 8.414 7.613 11.547 1 39.03 5 TYR B CA 1
ATOM 4396 C C . TYR B 1 5 ? 6.93 7.348 11.297 1 39.03 5 TYR B C 1
ATOM 4398 O O . TYR B 1 5 ? 6.578 6.551 10.422 1 39.03 5 TYR B O 1
ATOM 4406 N N . GLU B 1 6 ? 6.043 7.848 12.219 1 44.03 6 GLU B N 1
ATOM 4407 C CA . GLU B 1 6 ? 4.637 7.461 12.148 1 44.03 6 GLU B CA 1
ATOM 4408 C C . GLU B 1 6 ? 3.795 8.562 11.516 1 44.03 6 GLU B C 1
ATOM 4410 O O . GLU B 1 6 ? 3.975 9.742 11.82 1 44.03 6 GLU B O 1
ATOM 4415 N N . SER B 1 7 ? 3.305 8.172 10.352 1 44.72 7 SER B N 1
ATOM 4416 C CA . SER B 1 7 ? 2.303 9.102 9.844 1 44.72 7 SER B CA 1
ATOM 4417 C C . SER B 1 7 ? 1.387 9.594 10.961 1 44.72 7 SER B C 1
ATOM 4419 O O . SER B 1 7 ? 0.98 8.812 11.82 1 44.72 7 SER B O 1
ATOM 4421 N N . ALA B 1 8 ? 1.383 10.922 11.203 1 43.94 8 ALA B N 1
ATOM 4422 C CA . ALA B 1 8 ? 0.529 11.555 12.211 1 43.94 8 ALA B CA 1
ATOM 4423 C C . ALA B 1 8 ? -0.84 10.883 12.258 1 43.94 8 ALA B C 1
ATOM 4425 O O . ALA B 1 8 ? -1.39 10.664 13.344 1 43.94 8 ALA B O 1
ATOM 4426 N N . ALA B 1 9 ? -1.332 10.477 11.109 1 43.47 9 ALA B N 1
ATOM 4427 C CA . ALA B 1 9 ? -2.701 9.977 11.016 1 43.47 9 ALA B CA 1
ATOM 4428 C C . ALA B 1 9 ? -2.791 8.531 11.516 1 43.47 9 ALA B C 1
ATOM 4430 O O . ALA B 1 9 ? -3.803 8.133 12.094 1 43.47 9 ALA B O 1
ATOM 4431 N N . ASN B 1 10 ? -1.734 7.727 11.203 1 45 10 ASN B N 1
ATOM 4432 C CA . ASN B 1 10 ? -1.77 6.344 11.664 1 45 10 ASN B CA 1
ATOM 4433 C C . ASN B 1 10 ? -1.826 6.258 13.188 1 45 10 ASN B C 1
ATOM 4435 O O . ASN B 1 10 ? -2.445 5.348 13.742 1 45 10 ASN B O 1
ATOM 4439 N N . THR B 1 11 ? -1.234 7.355 13.766 1 39.88 11 THR B N 1
ATOM 4440 C CA . THR B 1 11 ? -1.269 7.344 15.227 1 39.88 11 THR B CA 1
ATOM 4441 C C . THR B 1 11 ? -2.697 7.52 15.734 1 39.88 11 THR B C 1
ATOM 4443 O O . THR B 1 11 ? -3.059 6.977 16.781 1 39.88 11 THR B O 1
ATOM 4446 N N . LEU B 1 12 ? -3.484 8.172 14.828 1 40.25 12 LEU B N 1
ATOM 4447 C CA . LEU B 1 12 ? -4.844 8.43 15.289 1 40.25 12 LEU B CA 1
ATOM 4448 C C . LEU B 1 12 ? -5.785 7.305 14.867 1 40.25 12 LEU B C 1
ATOM 4450 O O . LEU B 1 12 ? -6.957 7.297 15.25 1 40.25 12 LEU B O 1
ATOM 4454 N N . GLY B 1 13 ? -5.152 6.215 14.266 1 45.34 13 GLY B N 1
ATOM 4455 C CA . GLY B 1 13 ? -5.973 5.074 13.891 1 45.34 13 GLY B CA 1
ATOM 4456 C C . GLY B 1 13 ? -7.141 5.449 13 1 45.34 13 GLY B C 1
ATOM 4457 O O . GLY B 1 13 ? -8.211 4.84 13.078 1 45.34 13 GLY B O 1
ATOM 4458 N N . ILE B 1 14 ? -7.055 6.52 12.25 1 46.47 14 ILE B N 1
ATOM 4459 C CA . ILE B 1 14 ? -8.18 7.055 11.492 1 46.47 14 ILE B CA 1
ATOM 4460 C C . ILE B 1 14 ? -8.523 6.117 10.336 1 46.47 14 ILE B C 1
ATOM 4462 O O . ILE B 1 14 ? -9.695 5.949 9.992 1 46.47 14 ILE B O 1
ATOM 4466 N N . PHE B 1 15 ? -7.438 5.355 9.883 1 48.59 15 PHE B N 1
ATOM 4467 C CA . PHE B 1 15 ? -7.777 4.57 8.703 1 48.59 15 PHE B CA 1
ATOM 4468 C C . PHE B 1 15 ? -7.359 3.117 8.875 1 48.59 15 PHE B C 1
ATOM 4470 O O . PHE B 1 15 ? -6.309 2.83 9.453 1 48.59 15 PHE B O 1
ATOM 4477 N N . ASP B 1 16 ? -8.305 2.158 8.641 1 53.5 16 ASP B N 1
ATOM 4478 C CA . ASP B 1 16 ? -8.219 0.734 8.953 1 53.5 16 ASP B CA 1
ATOM 4479 C C . ASP B 1 16 ? -7.605 -0.048 7.797 1 53.5 16 ASP B C 1
ATOM 4481 O O . ASP B 1 16 ? -7.832 -1.251 7.66 1 53.5 16 ASP B O 1
ATOM 4485 N N . SER B 1 17 ? -7.004 0.583 6.805 1 60.31 17 SER B N 1
ATOM 4486 C CA . SER B 1 17 ? -6.453 -0.157 5.676 1 60.31 17 SER B CA 1
ATOM 4487 C C . SER B 1 17 ? -5.07 0.358 5.297 1 60.31 17 SER B C 1
ATOM 4489 O O . SER B 1 17 ? -4.707 1.486 5.637 1 60.31 17 SER B O 1
ATOM 4491 N N . PRO B 1 18 ? -4.266 -0.631 4.84 1 66.25 18 PRO B N 1
ATOM 4492 C CA . PRO B 1 18 ? -3.012 -0.097 4.297 1 66.25 18 PRO B CA 1
ATOM 4493 C C . PRO B 1 18 ? -3.234 1.071 3.34 1 66.25 18 PRO B C 1
ATOM 4495 O O . PRO B 1 18 ? -4.184 1.058 2.553 1 66.25 18 PRO B O 1
ATOM 4498 N N . CYS B 1 19 ? -2.492 2.039 3.654 1 73.19 19 CYS B N 1
ATOM 4499 C CA . CYS B 1 19 ? -2.652 3.217 2.809 1 73.19 19 CYS B CA 1
ATOM 4500 C C . CYS B 1 19 ? -2.057 2.98 1.427 1 73.19 19 CYS B C 1
ATOM 4502 O O . CYS B 1 19 ? -1.2 2.111 1.255 1 73.19 19 CYS B O 1
ATOM 4504 N N . LEU B 1 20 ? -2.605 3.648 0.452 1 77 20 LEU B N 1
ATOM 4505 C CA . LEU B 1 20 ? -2.09 3.578 -0.911 1 77 20 LEU B CA 1
ATOM 4506 C C . LEU B 1 20 ? -0.66 4.105 -0.979 1 77 20 LEU B C 1
ATOM 4508 O O . LEU B 1 20 ? 0.188 3.523 -1.66 1 77 20 LEU B O 1
ATOM 4512 N N . ALA B 1 21 ? -0.464 5.219 -0.244 1 83.69 21 ALA B N 1
ATOM 4513 C CA . ALA B 1 21 ? 0.844 5.867 -0.255 1 83.69 21 ALA B CA 1
ATOM 4514 C C . ALA B 1 21 ? 0.991 6.828 0.921 1 83.69 21 ALA B C 1
ATOM 4516 O O . ALA B 1 21 ? -0.001 7.207 1.549 1 83.69 21 ALA B O 1
ATOM 4517 N N . LYS B 1 22 ? 2.229 7.07 1.249 1 84.5 22 LYS B N 1
ATOM 4518 C CA . LYS B 1 22 ? 2.504 8.141 2.203 1 84.5 22 LYS B CA 1
ATOM 4519 C C . LYS B 1 22 ? 2.875 9.438 1.487 1 84.5 22 LYS B C 1
ATOM 4521 O O . LYS B 1 22 ? 3.57 9.414 0.469 1 84.5 22 LYS B O 1
ATOM 4526 N N . VAL B 1 23 ? 2.348 10.555 2.018 1 90.88 23 VAL B N 1
ATOM 4527 C CA . VAL B 1 23 ? 2.551 11.852 1.385 1 90.88 23 VAL B CA 1
ATOM 4528 C C . VAL B 1 23 ? 3.186 12.82 2.383 1 90.88 23 VAL B C 1
ATOM 4530 O O . VAL B 1 23 ? 2.805 12.852 3.555 1 90.88 23 VAL B O 1
ATOM 4533 N N . GLU B 1 24 ? 4.195 13.5 1.947 1 90.62 24 GLU B N 1
ATOM 4534 C CA . GLU B 1 24 ? 4.805 14.578 2.727 1 90.62 24 GLU B CA 1
ATOM 4535 C C . GLU B 1 24 ? 4.254 15.938 2.318 1 90.62 24 GLU B C 1
ATOM 4537 O O . GLU B 1 24 ? 4.195 16.266 1.13 1 90.62 24 GLU B O 1
ATOM 4542 N N . LEU B 1 25 ? 3.801 16.703 3.303 1 94.25 25 LEU B N 1
ATOM 4543 C CA . LEU B 1 25 ? 3.256 18.031 3.068 1 94.25 25 LEU B CA 1
ATOM 4544 C C . LEU B 1 25 ? 4.184 19.109 3.627 1 94.25 25 LEU B C 1
ATOM 4546 O O . LEU B 1 25 ? 4.547 19.078 4.805 1 94.25 25 LEU B O 1
ATOM 4550 N N . ARG B 1 26 ? 4.598 20.031 2.775 1 94.56 26 ARG B N 1
ATOM 4551 C CA . ARG B 1 26 ? 5.402 21.188 3.162 1 94.56 26 ARG B CA 1
ATOM 4552 C C . ARG B 1 26 ? 4.559 22.453 3.166 1 94.56 26 ARG B C 1
ATOM 4554 O O . ARG B 1 26 ? 3.807 22.719 2.223 1 94.56 26 ARG B O 1
ATOM 4561 N N . VAL B 1 27 ? 4.738 23.219 4.254 1 97.12 27 VAL B N 1
ATOM 4562 C CA . VAL B 1 27 ? 3.832 24.344 4.434 1 97.12 27 VAL B CA 1
ATOM 4563 C C . VAL B 1 27 ? 4.633 25.656 4.504 1 97.12 27 VAL B C 1
ATOM 4565 O O . VAL B 1 27 ? 5.715 25.688 5.098 1 97.12 27 VAL B O 1
ATOM 4568 N N . SER B 1 28 ? 4.152 26.703 3.873 1 96.44 28 SER B N 1
ATOM 4569 C CA . SER B 1 28 ? 4.648 28.078 3.975 1 96.44 28 SER B CA 1
ATOM 4570 C C . SER B 1 28 ? 3.502 29.078 3.957 1 96.44 28 SER B C 1
ATOM 4572 O O . SER B 1 28 ? 2.391 28.75 3.531 1 96.44 28 SER B O 1
ATOM 4574 N N . CYS B 1 29 ? 3.746 30.188 4.543 1 96.19 29 CYS B N 1
ATOM 4575 C CA . CYS B 1 29 ? 2.744 31.25 4.562 1 96.19 29 CYS B CA 1
ATOM 4576 C C . CYS B 1 29 ? 3.332 32.562 4.062 1 96.19 29 CYS B C 1
ATOM 4578 O O . CYS B 1 29 ? 4.551 32.719 4.027 1 96.19 29 CYS B O 1
ATOM 4580 N N . LYS B 1 30 ? 2.479 33.406 3.596 1 94.81 30 LYS B N 1
ATOM 4581 C CA . LYS B 1 30 ? 2.871 34.719 3.148 1 94.81 30 LYS B CA 1
ATOM 4582 C C . LYS B 1 30 ? 1.931 35.781 3.705 1 94.81 30 LYS B C 1
ATOM 4584 O O . LYS B 1 30 ? 0.718 35.594 3.773 1 94.81 30 LYS B O 1
ATOM 4589 N N . GLY B 1 31 ? 2.562 36.875 4.141 1 92.12 31 GLY B N 1
ATOM 4590 C CA . GLY B 1 31 ? 1.802 38.062 4.508 1 92.12 31 GLY B CA 1
ATOM 4591 C C . GLY B 1 31 ? 1.013 37.875 5.793 1 92.12 31 GLY B C 1
ATOM 4592 O O . GLY B 1 31 ? -0.117 38.344 5.902 1 92.12 31 GLY B O 1
ATOM 4593 N N . ILE B 1 32 ? 1.665 37.125 6.727 1 88.75 32 ILE B N 1
ATOM 4594 C CA . ILE B 1 32 ? 0.95 36.875 7.977 1 88.75 32 ILE B CA 1
ATOM 4595 C C . ILE B 1 32 ? 0.997 38.125 8.844 1 88.75 32 ILE B C 1
ATOM 4597 O O . ILE B 1 32 ? 2.059 38.719 9.023 1 88.75 32 ILE B O 1
ATOM 4601 N N . SER B 1 33 ? -0.042 38.969 8.945 1 73.62 33 SER B N 1
ATOM 4602 C CA . SER B 1 33 ? 0.061 40.188 9.719 1 73.62 33 SER B CA 1
ATOM 4603 C C . SER B 1 33 ? -0.802 40.125 10.977 1 73.62 33 SER B C 1
ATOM 4605 O O . SER B 1 33 ? -1.906 39.594 10.945 1 73.62 33 SER B O 1
ATOM 4607 N N . ASP B 1 34 ? -0.125 39.969 12.188 1 61.41 34 ASP B N 1
ATOM 4608 C CA . ASP B 1 34 ? -0.929 40.219 13.383 1 61.41 34 ASP B CA 1
ATOM 4609 C C . ASP B 1 34 ? -1.358 41.656 13.477 1 61.41 34 ASP B C 1
ATOM 4611 O O . ASP B 1 34 ? -0.74 42.531 12.859 1 61.41 34 ASP B O 1
ATOM 4615 N N . ARG B 1 35 ? -2.529 41.75 14.016 1 54.5 35 ARG B N 1
ATOM 4616 C CA . ARG B 1 35 ? -3.211 43 14.383 1 54.5 35 ARG B CA 1
ATOM 4617 C C . ARG B 1 35 ? -2.254 43.969 15.062 1 54.5 35 ARG B C 1
ATOM 4619 O O . ARG B 1 35 ? -2.473 45.188 15.039 1 54.5 35 ARG B O 1
ATOM 4626 N N . ASP B 1 36 ? -1.348 43.375 16 1 52.5 36 ASP B N 1
ATOM 4627 C CA . ASP B 1 36 ? -0.768 44.438 16.844 1 52.5 36 ASP B CA 1
ATOM 4628 C C . ASP B 1 36 ? 0.346 45.188 16.109 1 52.5 36 ASP B C 1
ATOM 4630 O O . ASP B 1 36 ? 1.232 44.562 15.523 1 52.5 36 ASP B O 1
ATOM 4634 N N . ALA B 1 37 ? 0.141 46.281 15.516 1 51.53 37 ALA B N 1
ATOM 4635 C CA . ALA B 1 37 ? 0.943 47.281 14.812 1 51.53 37 ALA B CA 1
ATOM 4636 C C . ALA B 1 37 ? 2.404 47.219 15.258 1 51.53 37 ALA B C 1
ATOM 4638 O O . ALA B 1 37 ? 3.305 47.562 14.484 1 51.53 37 ALA B O 1
ATOM 4639 N N . LEU B 1 38 ? 2.703 46.719 16.484 1 56.53 38 LEU B N 1
ATOM 4640 C CA . LEU B 1 38 ? 4.035 47 17 1 56.53 38 LEU B CA 1
ATOM 4641 C C . LEU B 1 38 ? 4.934 45.781 16.922 1 56.53 38 LEU B C 1
ATOM 4643 O O . LEU B 1 38 ? 6.156 45.875 17.031 1 56.53 38 LEU B O 1
ATOM 4647 N N . SER B 1 39 ? 4.293 44.406 16.875 1 70.56 39 SER B N 1
ATOM 4648 C CA . SER B 1 39 ? 5.234 43.312 16.906 1 70.56 39 SER B CA 1
ATOM 4649 C C . SER B 1 39 ? 4.875 42.25 15.859 1 70.56 39 SER B C 1
ATOM 4651 O O . SER B 1 39 ? 3.695 42 15.609 1 70.56 39 SER B O 1
ATOM 4653 N N . LYS B 1 40 ? 5.922 41.812 15.078 1 82.44 40 LYS B N 1
ATOM 4654 C CA . LYS B 1 40 ? 5.77 40.75 14.109 1 82.44 40 LYS B CA 1
ATOM 4655 C C . LYS B 1 40 ? 5.355 39.438 14.805 1 82.44 40 LYS B C 1
ATOM 4657 O O . LYS B 1 40 ? 5.723 39.188 15.953 1 82.44 40 LYS B O 1
ATOM 4662 N N . PRO B 1 41 ? 4.52 38.688 14.203 1 88.62 41 PRO B N 1
ATOM 4663 C CA . PRO B 1 41 ? 4.016 37.469 14.82 1 88.62 41 PRO B CA 1
ATOM 4664 C C . PRO B 1 41 ? 5.066 36.344 14.891 1 88.62 41 PRO B C 1
ATOM 4666 O O . PRO B 1 41 ? 6.086 36.438 14.195 1 88.62 41 PRO B O 1
ATOM 4669 N N . ASP B 1 42 ? 4.859 35.375 15.789 1 90.5 42 ASP B N 1
ATOM 4670 C CA . ASP B 1 42 ? 5.586 34.125 15.883 1 90.5 42 ASP B CA 1
ATOM 4671 C C . ASP B 1 42 ? 4.727 32.938 15.398 1 90.5 42 ASP B C 1
ATOM 4673 O O . ASP B 1 42 ? 4.199 32.188 16.219 1 90.5 42 ASP B O 1
ATOM 4677 N N . PRO B 1 43 ? 4.652 32.781 14.141 1 93.06 43 PRO B N 1
ATOM 4678 C CA . PRO B 1 43 ? 3.664 31.891 13.547 1 93.06 43 PRO B CA 1
ATOM 4679 C C . PRO B 1 43 ? 4.008 30.422 13.75 1 93.06 43 PRO B C 1
ATOM 4681 O O . PRO B 1 43 ? 5.188 30.062 13.781 1 93.06 43 PRO B O 1
ATOM 4684 N N . CYS B 1 44 ? 3.01 29.625 13.898 1 94.94 44 CYS B N 1
ATOM 4685 C CA . CYS B 1 44 ? 3 28.156 13.938 1 94.94 44 CYS B CA 1
ATOM 4686 C C . CYS B 1 44 ? 1.773 27.609 13.219 1 94.94 44 CYS B C 1
ATOM 4688 O O . CYS B 1 44 ? 0.683 28.172 13.32 1 94.94 44 CYS B O 1
ATOM 4690 N N . VAL B 1 45 ? 1.985 26.516 12.477 1 96.5 45 VAL B N 1
ATOM 4691 C CA . VAL B 1 45 ? 0.857 25.922 11.773 1 96.5 45 VAL B CA 1
ATOM 4692 C C . VAL B 1 45 ? 0.48 24.594 12.43 1 96.5 45 VAL B C 1
ATOM 4694 O O . VAL B 1 45 ? 1.338 23.734 12.648 1 96.5 45 VAL B O 1
ATOM 4697 N N . ILE B 1 46 ? -0.778 24.469 12.703 1 94.62 46 ILE B N 1
ATOM 4698 C CA . ILE B 1 46 ? -1.329 23.234 13.25 1 94.62 46 ILE B CA 1
ATOM 4699 C C . ILE B 1 46 ? -2.115 22.484 12.172 1 94.62 46 ILE B C 1
ATOM 4701 O O . ILE B 1 46 ? -2.957 23.078 11.492 1 94.62 46 ILE B O 1
ATOM 4705 N N . LEU B 1 47 ? -1.796 21.25 11.945 1 94.88 47 LEU B N 1
ATOM 4706 C CA . LEU B 1 47 ? -2.541 20.406 11.023 1 94.88 47 LEU B CA 1
ATOM 4707 C C . LEU B 1 47 ? -3.578 19.562 11.766 1 94.88 47 LEU B C 1
ATOM 4709 O O . LEU B 1 47 ? -3.236 18.812 12.688 1 94.88 47 LEU B O 1
ATOM 4713 N N . LYS B 1 48 ? -4.793 19.75 11.375 1 91.69 48 LYS B N 1
ATOM 4714 C CA . LYS B 1 48 ? -5.891 18.953 11.906 1 91.69 48 LYS B CA 1
ATOM 4715 C C . LYS B 1 48 ? -6.523 18.094 10.805 1 91.69 48 LYS B C 1
ATOM 4717 O O . LYS B 1 48 ? -6.527 18.484 9.641 1 91.69 48 LYS B O 1
ATOM 4722 N N . MET B 1 49 ? -6.977 16.938 11.148 1 87.69 49 MET B N 1
ATOM 4723 C CA . MET B 1 49 ? -7.719 16.047 10.266 1 87.69 49 MET B CA 1
ATOM 4724 C C . MET B 1 49 ? -9.086 15.711 10.844 1 87.69 49 MET B C 1
ATOM 4726 O O . MET B 1 49 ? -9.25 15.641 12.062 1 87.69 49 MET B O 1
ATOM 4730 N N . GLN B 1 50 ? -9.992 15.539 9.945 1 83.75 50 GLN B N 1
ATOM 4731 C CA . GLN B 1 50 ? -11.352 15.242 10.398 1 83.75 50 GLN B CA 1
ATOM 4732 C C . GLN B 1 50 ? -11.602 13.742 10.445 1 83.75 50 GLN B C 1
ATOM 4734 O O . GLN B 1 50 ? -11.203 13.008 9.531 1 83.75 50 GLN B O 1
ATOM 4739 N N . SER B 1 51 ? -12.055 13.273 11.523 1 71.44 51 SER B N 1
ATOM 4740 C CA . SER B 1 51 ? -12.492 11.891 11.688 1 71.44 51 SER B CA 1
ATOM 4741 C C . SER B 1 51 ? -13.859 11.82 12.359 1 71.44 51 SER B C 1
ATOM 4743 O O . SER B 1 51 ? -14.078 12.445 13.398 1 71.44 51 SER B O 1
ATOM 4745 N N . HIS B 1 52 ? -14.836 11.195 11.734 1 65.12 52 HIS B N 1
ATOM 4746 C CA . HIS B 1 52 ? -16.203 11.039 12.234 1 65.12 52 HIS B CA 1
ATOM 4747 C C . HIS B 1 52 ? -16.797 12.391 12.625 1 65.12 52 HIS B C 1
ATOM 4749 O O . HIS B 1 52 ? -17.344 12.539 13.711 1 65.12 52 HIS B O 1
ATOM 4755 N N . GLY B 1 53 ? -16.5 13.406 11.859 1 71.62 53 GLY B N 1
ATOM 4756 C CA . GLY B 1 53 ? -17.109 14.711 12.008 1 71.62 53 GLY B CA 1
ATOM 4757 C C . GLY B 1 53 ? -16.375 15.609 12.977 1 71.62 53 GLY B C 1
ATOM 4758 O O . GLY B 1 53 ? -16.719 16.781 13.148 1 71.62 53 GLY B O 1
ATOM 4759 N N . GLN B 1 54 ? -15.328 15.07 13.594 1 76.12 54 GLN B N 1
ATOM 4760 C CA . GLN B 1 54 ? -14.562 15.867 14.547 1 76.12 54 GLN B CA 1
ATOM 4761 C C . GLN B 1 54 ? -13.148 16.125 14.047 1 76.12 54 GLN B C 1
ATOM 4763 O O . GLN B 1 54 ? -12.562 15.289 13.359 1 76.12 54 GLN B O 1
ATOM 4768 N N . TRP B 1 55 ? -12.656 17.312 14.406 1 83.25 55 TRP B N 1
ATOM 4769 C CA . TRP B 1 55 ? -11.305 17.672 14.008 1 83.25 55 TRP B CA 1
ATOM 4770 C C . TRP B 1 55 ? -10.297 17.312 15.086 1 83.25 55 TRP B C 1
ATOM 4772 O O . TRP B 1 55 ? -10.523 17.578 16.266 1 83.25 55 TRP B O 1
ATOM 4782 N N . PHE B 1 56 ? -9.203 16.703 14.695 1 77.69 56 PHE B N 1
ATOM 4783 C CA . PHE B 1 56 ? -8.141 16.312 15.617 1 77.69 56 PHE B CA 1
ATOM 4784 C C . PHE B 1 56 ? -6.789 16.828 15.148 1 77.69 56 PHE B C 1
ATOM 4786 O O . PHE B 1 56 ? -6.477 16.766 13.953 1 77.69 56 PHE B O 1
ATOM 4793 N N . GLU B 1 57 ? -6.07 17.406 16.109 1 83.69 57 GLU B N 1
ATOM 4794 C CA . GLU B 1 57 ? -4.707 17.812 15.766 1 83.69 57 GLU B CA 1
ATOM 4795 C C . GLU B 1 57 ? -3.826 16.594 15.5 1 83.69 57 GLU B C 1
ATOM 4797 O O . GLU B 1 57 ? -3.789 15.656 16.297 1 83.69 57 GLU B O 1
ATOM 4802 N N . VAL B 1 58 ? -3.186 16.641 14.414 1 82.38 58 VAL B N 1
ATOM 4803 C CA . VAL B 1 58 ? -2.35 15.5 14.031 1 82.38 58 VAL B CA 1
ATOM 4804 C C . VAL B 1 58 ? -0.875 15.875 14.172 1 82.38 58 VAL B C 1
ATOM 4806 O O . VAL B 1 58 ? -0.038 15.023 14.477 1 82.38 58 VAL B O 1
ATOM 4809 N N . ASP B 1 59 ? -0.545 17.078 13.883 1 87.88 59 ASP B N 1
ATOM 4810 C CA . ASP B 1 59 ? 0.839 17.547 13.93 1 87.88 59 ASP B CA 1
ATOM 4811 C C . ASP B 1 59 ? 0.913 19.062 13.93 1 87.88 59 ASP B C 1
ATOM 4813 O O . ASP B 1 59 ? -0.11 19.75 13.797 1 87.88 59 ASP B O 1
ATOM 4817 N N . ARG B 1 60 ? 2.043 19.609 14.195 1 91.56 60 ARG B N 1
ATOM 4818 C CA . ARG B 1 60 ? 2.26 21.047 14.172 1 91.56 60 ARG B CA 1
ATOM 4819 C C . ARG B 1 60 ? 3.693 21.375 13.766 1 91.56 60 ARG B C 1
ATOM 4821 O O . ARG B 1 60 ? 4.598 20.562 13.945 1 91.56 60 ARG B O 1
ATOM 4828 N N . THR B 1 61 ? 3.873 22.516 13.234 1 93.25 61 THR B N 1
ATOM 4829 C CA . THR B 1 61 ? 5.203 22.969 12.828 1 93.25 61 THR B CA 1
ATOM 4830 C C . THR B 1 61 ? 5.941 23.609 14 1 93.25 61 THR B C 1
ATOM 4832 O O . THR B 1 61 ? 5.375 23.766 15.078 1 93.25 61 THR B O 1
ATOM 4835 N N . GLU B 1 62 ? 7.238 23.938 13.812 1 91.38 62 GLU B N 1
ATOM 4836 C CA . GLU B 1 62 ? 7.988 24.781 14.742 1 91.38 62 GLU B CA 1
ATOM 4837 C C . GLU B 1 62 ? 7.453 26.203 14.758 1 91.38 62 GLU B C 1
ATOM 4839 O O . GLU B 1 62 ? 6.691 26.594 13.867 1 91.38 62 GLU B O 1
ATOM 4844 N N . ILE B 1 63 ? 7.824 26.906 15.797 1 90.75 63 ILE B N 1
ATOM 4845 C CA . ILE B 1 63 ? 7.504 28.328 15.914 1 90.75 63 ILE B CA 1
ATOM 4846 C C . ILE B 1 63 ? 8.617 29.156 15.281 1 90.75 63 ILE B C 1
ATOM 4848 O O . ILE B 1 63 ? 9.797 28.984 15.609 1 90.75 63 ILE B O 1
ATOM 4852 N N . ILE B 1 64 ? 8.281 29.938 14.289 1 89.56 64 ILE B N 1
ATOM 4853 C CA . ILE B 1 64 ? 9.266 30.859 13.711 1 89.56 64 ILE B CA 1
ATOM 4854 C C . ILE B 1 64 ? 9.102 32.25 14.328 1 89.56 64 ILE B C 1
ATOM 4856 O O . ILE B 1 64 ? 8.055 32.875 14.195 1 89.56 64 ILE B O 1
ATOM 4860 N N . ARG B 1 65 ? 10.164 32.719 14.891 1 87.81 65 ARG B N 1
ATOM 4861 C CA . ARG B 1 65 ? 10.086 33.969 15.633 1 87.81 65 ARG B CA 1
ATOM 4862 C C . ARG B 1 65 ? 10.086 35.156 14.695 1 87.81 65 ARG B C 1
ATOM 4864 O O . ARG B 1 65 ? 10.922 35.25 13.797 1 87.81 65 ARG B O 1
ATOM 4871 N N . THR B 1 66 ? 9.164 36.062 14.961 1 87.12 66 THR B N 1
ATOM 4872 C CA . THR B 1 66 ? 9.078 37.375 14.312 1 87.12 66 THR B CA 1
ATOM 4873 C C . THR B 1 66 ? 9.156 37.219 12.797 1 87.12 66 THR B C 1
ATOM 4875 O O . THR B 1 66 ? 10.039 37.812 12.164 1 87.12 66 THR B O 1
ATOM 4878 N N . CYS B 1 67 ? 8.211 36.594 12.211 1 89 67 CYS B N 1
ATOM 4879 C CA . CYS B 1 67 ? 8.25 36.312 10.773 1 89 67 CYS B CA 1
ATOM 4880 C C . CYS B 1 67 ? 6.871 36.5 10.148 1 89 67 CYS B C 1
ATOM 4882 O O . CYS B 1 67 ? 5.891 35.906 10.633 1 89 67 CYS B O 1
ATOM 4884 N N . ILE B 1 68 ? 6.828 37.219 9.008 1 91.19 68 ILE B N 1
ATOM 4885 C CA . ILE B 1 68 ? 5.555 37.469 8.336 1 91.19 68 ILE B CA 1
ATOM 4886 C C . ILE B 1 68 ? 5.414 36.5 7.148 1 91.19 68 ILE B C 1
ATOM 4888 O O . ILE B 1 68 ? 4.316 36.344 6.617 1 91.19 68 ILE B O 1
ATOM 4892 N N . ASN B 1 69 ? 6.5 35.969 6.656 1 92.75 69 ASN B N 1
ATOM 4893 C CA . ASN B 1 69 ? 6.512 35.031 5.555 1 92.75 69 ASN B CA 1
ATOM 4894 C C . ASN B 1 69 ? 7.242 33.75 5.941 1 92.75 69 ASN B C 1
ATOM 4896 O O . ASN B 1 69 ? 8.25 33.375 5.324 1 92.75 69 ASN B O 1
ATOM 4900 N N . PRO B 1 70 ? 6.672 33 6.844 1 94.31 70 PRO B N 1
ATOM 4901 C CA . PRO B 1 70 ? 7.371 31.812 7.352 1 94.31 70 PRO B CA 1
ATOM 4902 C C . PRO B 1 70 ? 7.402 30.656 6.344 1 94.31 70 PRO B C 1
ATOM 4904 O O . PRO B 1 70 ? 6.422 30.438 5.629 1 94.31 70 PRO B O 1
ATOM 4907 N N . ILE B 1 71 ? 8.539 30.062 6.191 1 94.62 71 ILE B N 1
ATOM 4908 C CA . ILE B 1 71 ? 8.727 28.766 5.547 1 94.62 71 ILE B CA 1
ATOM 4909 C C . ILE B 1 71 ? 9.125 27.719 6.594 1 94.62 71 ILE B C 1
ATOM 4911 O O . ILE B 1 71 ? 10.188 27.812 7.203 1 94.62 71 ILE B O 1
ATOM 4915 N N . PHE B 1 72 ? 8.305 26.75 6.754 1 95.38 72 PHE B N 1
ATOM 4916 C CA . PHE B 1 72 ? 8.523 25.797 7.832 1 95.38 72 PHE B CA 1
ATOM 4917 C C . PHE B 1 72 ? 9.367 24.625 7.355 1 95.38 72 PHE B C 1
ATOM 4919 O O . PHE B 1 72 ? 9.18 24.141 6.234 1 95.38 72 PHE B O 1
ATOM 4926 N N . SER B 1 73 ? 10.234 24.172 8.18 1 91.94 73 SER B N 1
ATOM 4927 C CA . SER B 1 73 ? 11.078 23.031 7.855 1 91.94 73 SER B CA 1
ATOM 4928 C C . SER B 1 73 ? 10.398 21.719 8.25 1 91.94 73 SER B C 1
ATOM 4930 O O . SER B 1 73 ? 10.656 20.672 7.641 1 91.94 73 SER B O 1
ATOM 4932 N N . LYS B 1 74 ? 9.539 21.812 9.289 1 92 74 LYS B N 1
ATOM 4933 C CA . LYS B 1 74 ? 8.805 20.609 9.703 1 92 74 LYS B CA 1
ATOM 4934 C C . LYS B 1 74 ? 7.906 20.109 8.578 1 92 74 LYS B C 1
ATOM 4936 O O . LYS B 1 74 ? 7.148 20.875 7.984 1 92 74 LYS B O 1
ATOM 4941 N N . ILE B 1 75 ? 8.07 18.812 8.281 1 90.75 75 ILE B N 1
ATOM 4942 C CA . ILE B 1 75 ? 7.266 18.188 7.242 1 90.75 75 ILE B CA 1
ATOM 4943 C C . ILE B 1 75 ? 6.145 17.375 7.879 1 90.75 75 ILE B C 1
ATOM 4945 O O . ILE B 1 75 ? 6.367 16.656 8.859 1 90.75 75 ILE B O 1
ATOM 4949 N N . PHE B 1 76 ? 4.926 17.562 7.379 1 91.5 76 PHE B N 1
ATOM 4950 C CA . PHE B 1 76 ? 3.824 16.703 7.801 1 91.5 76 PHE B CA 1
ATOM 4951 C C . PHE B 1 76 ? 3.762 15.445 6.949 1 91.5 76 PHE B C 1
ATOM 4953 O O . PHE B 1 76 ? 3.711 15.523 5.719 1 91.5 76 PHE B O 1
ATOM 4960 N N . THR B 1 77 ? 3.807 14.281 7.527 1 87.75 77 THR B N 1
ATOM 4961 C CA . THR B 1 77 ? 3.631 13.016 6.812 1 87.75 77 THR B CA 1
ATOM 4962 C C . THR B 1 77 ? 2.232 12.453 7.047 1 87.75 77 THR B C 1
ATOM 4964 O O . THR B 1 77 ? 1.826 12.25 8.195 1 87.75 77 THR B O 1
ATOM 4967 N N . VAL B 1 78 ? 1.556 12.25 5.93 1 88 78 VAL B N 1
ATOM 4968 C CA . VAL B 1 78 ? 0.188 11.75 6.051 1 88 78 VAL B CA 1
ATOM 4969 C C . VAL B 1 78 ? -0.003 10.539 5.145 1 88 78 VAL B C 1
ATOM 4971 O O . VAL B 1 78 ? 0.625 10.438 4.09 1 88 78 VAL B O 1
ATOM 4974 N N . ASP B 1 79 ? -0.874 9.586 5.59 1 83.56 79 ASP B N 1
ATOM 4975 C CA . ASP B 1 79 ? -1.272 8.453 4.766 1 83.56 79 ASP B CA 1
ATOM 4976 C C . ASP B 1 79 ? -2.344 8.852 3.756 1 83.56 79 ASP B C 1
ATOM 4978 O O . ASP B 1 79 ? -3.311 9.531 4.105 1 83.56 79 ASP B O 1
ATOM 4982 N N . PHE B 1 80 ? -2.162 8.453 2.547 1 89.19 80 PHE B N 1
ATOM 4983 C CA . PHE B 1 80 ? -3.094 8.797 1.482 1 89.19 80 PHE B CA 1
ATOM 4984 C C . PHE B 1 80 ? -3.965 7.605 1.111 1 89.19 80 PHE B C 1
ATOM 4986 O O . PHE B 1 80 ? -3.453 6.523 0.818 1 89.19 80 PHE B O 1
ATOM 4993 N N . TYR B 1 81 ? -5.27 7.887 1.14 1 82.88 81 TYR B N 1
ATOM 4994 C CA . TYR B 1 81 ? -6.289 6.949 0.679 1 82.88 81 TYR B CA 1
ATOM 4995 C C . TYR B 1 81 ? -7.098 7.543 -0.469 1 82.88 81 TYR B C 1
ATOM 4997 O O . TYR B 1 81 ? -7.859 8.492 -0.273 1 82.88 81 TYR B O 1
ATOM 5005 N N . PHE B 1 82 ? -6.984 6.992 -1.66 1 86.19 82 PHE B N 1
ATOM 5006 C CA . PHE B 1 82 ? -7.719 7.508 -2.809 1 86.19 82 PHE B CA 1
ATOM 5007 C C . PHE B 1 82 ? -9.219 7.41 -2.578 1 86.19 82 PHE B C 1
ATOM 5009 O O . PHE B 1 82 ? -9.969 8.32 -2.945 1 86.19 82 PHE B O 1
ATOM 5016 N N . GLU B 1 83 ? -9.633 6.332 -2.01 1 80.88 83 GLU B N 1
ATOM 5017 C CA . GLU B 1 83 ? -11.039 5.961 -1.921 1 80.88 83 GLU B CA 1
ATOM 5018 C C . GLU B 1 83 ? -11.719 6.648 -0.739 1 80.88 83 GLU B C 1
ATOM 5020 O O . GLU B 1 83 ? -12.859 6.332 -0.4 1 80.88 83 GLU B O 1
ATOM 5025 N N . GLU B 1 84 ? -10.977 7.617 -0.127 1 82.75 84 GLU B N 1
ATOM 5026 C CA . GLU B 1 84 ? -11.539 8.344 1.01 1 82.75 84 GLU B CA 1
ATOM 5027 C C . GLU B 1 84 ? -11.312 9.844 0.869 1 82.75 84 GLU B C 1
ATOM 5029 O O . GLU B 1 84 ? -10.258 10.281 0.412 1 82.75 84 GLU B O 1
ATOM 5034 N N . VAL B 1 85 ? -12.422 10.508 1.296 1 86.19 85 VAL B N 1
ATOM 5035 C CA . VAL B 1 85 ? -12.234 11.945 1.429 1 86.19 85 VAL B CA 1
ATOM 5036 C C . VAL B 1 85 ? -11.5 12.25 2.734 1 86.19 85 VAL B C 1
ATOM 5038 O O . VAL B 1 85 ? -12.039 12.023 3.82 1 86.19 85 VAL B O 1
ATOM 5041 N N . GLN B 1 86 ? -10.328 12.664 2.637 1 88.5 86 GLN B N 1
ATOM 5042 C CA . GLN B 1 86 ? -9.539 13.055 3.803 1 88.5 86 GLN B CA 1
ATOM 5043 C C . GLN B 1 86 ? -9.516 14.57 3.963 1 88.5 86 GLN B C 1
ATOM 5045 O O . GLN B 1 86 ? -8.789 15.266 3.246 1 88.5 86 GLN B O 1
ATOM 5050 N N . ARG B 1 87 ? -10.273 15.055 4.926 1 91.25 87 ARG B N 1
ATOM 5051 C CA . ARG B 1 87 ? -10.391 16.484 5.148 1 91.25 87 ARG B CA 1
ATOM 5052 C C . ARG B 1 87 ? -9.281 17 6.07 1 91.25 87 ARG B C 1
ATOM 5054 O O . ARG B 1 87 ? -9.031 16.406 7.125 1 91.25 87 ARG B O 1
ATOM 5061 N N . LEU B 1 88 ? -8.656 18.062 5.656 1 94.81 88 LEU B N 1
ATOM 5062 C CA . LEU B 1 88 ? -7.551 18.672 6.391 1 94.81 88 LEU B CA 1
ATOM 5063 C C . LEU B 1 88 ? -7.855 20.125 6.723 1 94.81 88 LEU B C 1
ATOM 5065 O O . LEU B 1 88 ? -8.523 20.812 5.949 1 94.81 88 LEU B O 1
ATOM 5069 N N . ARG B 1 89 ? -7.418 20.5 7.891 1 95.81 89 ARG B N 1
ATOM 5070 C CA . ARG B 1 89 ? -7.465 21.891 8.305 1 95.81 89 ARG B CA 1
ATOM 5071 C C . ARG B 1 89 ? -6.098 22.375 8.781 1 95.81 89 ARG B C 1
ATOM 5073 O O . ARG B 1 89 ? -5.477 21.734 9.641 1 95.81 89 ARG B O 1
ATOM 5080 N N . PHE B 1 90 ? -5.617 23.406 8.141 1 97.38 90 PHE B N 1
ATOM 5081 C CA . PHE B 1 90 ? -4.387 24.078 8.555 1 97.38 90 PHE B CA 1
ATOM 5082 C C . PHE B 1 90 ? -4.695 25.359 9.312 1 97.38 90 PHE B C 1
ATOM 5084 O O . PHE B 1 90 ? -5.328 26.266 8.773 1 97.38 90 PHE B O 1
ATOM 5091 N N . GLU B 1 91 ? -4.203 25.422 10.562 1 96.06 91 GLU B N 1
ATOM 5092 C CA . GLU B 1 91 ? -4.43 26.625 11.375 1 96.06 91 GLU B CA 1
ATOM 5093 C C . GLU B 1 91 ? -3.115 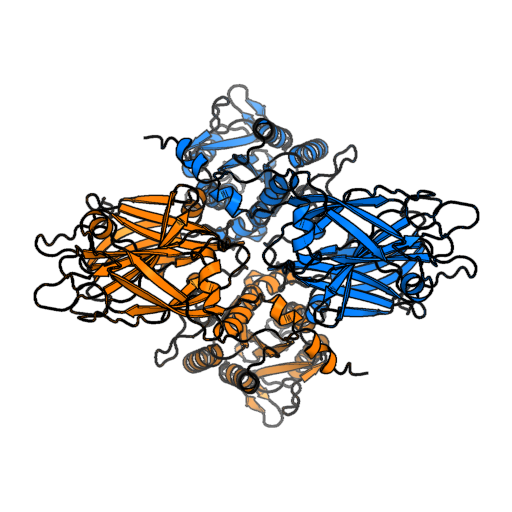27.328 11.695 1 96.06 91 GLU B C 1
ATOM 5095 O O . GLU B 1 91 ? -2.184 26.719 12.219 1 96.06 91 GLU B O 1
ATOM 5100 N N . VAL B 1 92 ? -3.096 28.594 11.406 1 95.5 92 VAL B N 1
ATOM 5101 C CA . VAL B 1 92 ? -1.929 29.422 11.734 1 95.5 92 VAL B CA 1
ATOM 5102 C C . VAL B 1 92 ? -2.172 30.156 13.047 1 95.5 92 VAL B C 1
ATOM 5104 O O . VAL B 1 92 ? -3.193 30.844 13.203 1 95.5 92 VAL B O 1
ATOM 5107 N N . HIS B 1 93 ? -1.245 29.984 13.938 1 93.12 93 HIS B N 1
ATOM 5108 C CA . HIS B 1 93 ? -1.357 30.625 15.25 1 93.12 93 HIS B CA 1
ATOM 5109 C C . HIS B 1 93 ? -0.127 31.469 15.555 1 93.12 93 HIS B C 1
ATOM 5111 O O . HIS B 1 93 ? 0.968 31.172 15.07 1 93.12 93 HIS B O 1
ATOM 5117 N N . ASP B 1 94 ? -0.363 32.531 16.203 1 90.94 94 ASP B N 1
ATOM 5118 C CA . ASP B 1 94 ? 0.709 33.344 16.797 1 90.94 94 ASP B CA 1
ATOM 5119 C C . ASP B 1 94 ? 0.987 32.906 18.234 1 90.94 94 ASP B C 1
ATOM 5121 O O . ASP B 1 94 ? 0.145 33.094 19.125 1 90.94 94 ASP B O 1
ATOM 5125 N N . ILE B 1 95 ? 2.133 32.281 18.359 1 85.62 95 ILE B N 1
ATOM 5126 C CA . ILE B 1 95 ? 2.459 31.766 19.688 1 85.62 95 ILE B CA 1
ATOM 5127 C C . ILE B 1 95 ? 3.275 32.781 20.469 1 85.62 95 ILE B C 1
ATOM 5129 O O . ILE B 1 95 ? 4.324 33.25 20 1 85.62 95 ILE B O 1
ATOM 5133 N N . SER B 1 96 ? 2.613 33.5 21.469 1 71.69 96 SER B N 1
ATOM 5134 C CA . SER B 1 96 ? 3.283 34.562 22.219 1 71.69 96 SER B CA 1
ATOM 5135 C C . SER B 1 96 ? 4.355 33.969 23.141 1 71.69 96 SER B C 1
ATOM 5137 O O . SER B 1 96 ? 4.246 32.812 23.594 1 71.69 96 SER B O 1
ATOM 5139 N N . SER B 1 97 ? 5.676 34.469 23.062 1 59.66 97 SER B N 1
ATOM 5140 C CA . SER B 1 97 ? 6.91 34.125 23.766 1 59.66 97 SER B CA 1
ATOM 5141 C C . SER B 1 97 ? 6.637 33.75 25.219 1 59.66 97 SER B C 1
ATOM 5143 O O . SER B 1 97 ? 7.34 32.906 25.781 1 59.66 97 SER B O 1
ATOM 5145 N N . ASN B 1 98 ? 5.797 34.531 25.922 1 53.12 98 ASN B N 1
ATOM 5146 C CA . ASN B 1 98 ? 5.848 34.312 27.359 1 53.12 98 ASN B CA 1
ATOM 5147 C C . ASN B 1 98 ? 5.309 32.938 27.75 1 53.12 98 ASN B C 1
ATOM 5149 O O . ASN B 1 98 ? 5.527 32.469 28.875 1 53.12 98 ASN B O 1
ATOM 5153 N N . HIS B 1 99 ? 4.195 32.469 27.203 1 47.69 99 HIS B N 1
ATOM 5154 C CA . HIS B 1 99 ? 3.596 31.266 27.734 1 47.69 99 HIS B CA 1
ATOM 5155 C C . HIS B 1 99 ? 3.633 30.141 26.719 1 47.69 99 HIS B C 1
ATOM 5157 O O . HIS B 1 99 ? 3.221 30.312 25.562 1 47.69 99 HIS B O 1
ATOM 5163 N N . ASN B 1 100 ? 4.602 29.266 26.797 1 49.91 100 ASN B N 1
ATOM 5164 C CA . ASN B 1 100 ? 4.914 28.109 25.984 1 49.91 100 ASN B CA 1
ATOM 5165 C C . ASN B 1 100 ? 3.652 27.344 25.578 1 49.91 100 ASN B C 1
ATOM 5167 O O . ASN B 1 100 ? 3.727 26.328 24.891 1 49.91 100 ASN B O 1
ATOM 5171 N N . GLY B 1 101 ? 2.498 27.625 26.156 1 52.75 101 GLY B N 1
ATOM 5172 C CA . GLY B 1 101 ? 1.393 26.703 25.953 1 52.75 101 GLY B CA 1
ATOM 5173 C C . GLY B 1 101 ? 0.362 27.219 24.969 1 52.75 101 GLY B C 1
ATOM 5174 O O . GLY B 1 101 ? 0.369 28.406 24.609 1 52.75 101 GLY B O 1
ATOM 5175 N N . LEU B 1 102 ? -0.259 26.297 24.031 1 54.34 102 LEU B N 1
ATOM 5176 C CA . LEU B 1 102 ? -1.346 26.516 23.094 1 54.34 102 LEU B CA 1
ATOM 5177 C C . LEU B 1 102 ? -2.457 27.359 23.719 1 54.34 102 LEU B C 1
ATOM 5179 O O . LEU B 1 102 ? -3.354 27.828 23.016 1 54.34 102 LEU B O 1
ATOM 5183 N N . LYS B 1 103 ? -2.449 27.562 25.094 1 57.03 103 LYS B N 1
ATOM 5184 C CA . LYS B 1 103 ? -3.59 28.188 25.75 1 57.03 103 LYS B CA 1
ATOM 5185 C C . LYS B 1 103 ? -3.662 29.688 25.438 1 57.03 103 LYS B C 1
ATOM 5187 O O . LYS B 1 103 ? -4.754 30.25 25.328 1 57.03 103 LYS B O 1
ATOM 5192 N N . ASP B 1 104 ? -2.441 30.281 25.094 1 63.53 104 ASP B N 1
ATOM 5193 C CA . ASP B 1 104 ? -2.498 31.719 24.828 1 63.53 104 ASP B CA 1
ATOM 5194 C C . ASP B 1 104 ? -2.152 32.031 23.375 1 63.53 104 ASP B C 1
ATOM 5196 O O . ASP B 1 104 ? -1.628 33.094 23.078 1 63.53 104 ASP B O 1
ATOM 5200 N N . ALA B 1 105 ? -2.354 31.125 22.438 1 79.25 105 ALA B N 1
ATOM 5201 C CA . ALA B 1 105 ? -2.061 31.297 21.031 1 79.25 105 ALA B CA 1
ATOM 5202 C C . ALA B 1 105 ? -3.191 32.03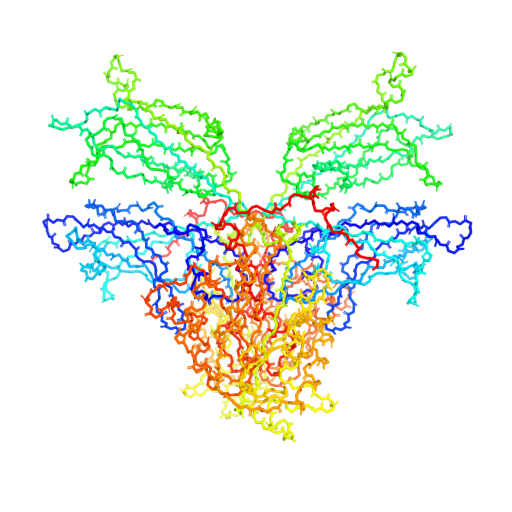1 20.328 1 79.25 105 ALA B C 1
ATOM 5204 O O . ALA B 1 105 ? -4.367 31.828 20.625 1 79.25 105 ALA B O 1
ATOM 5205 N N . ASP B 1 106 ? -2.811 33.094 19.594 1 86.75 106 ASP B N 1
ATOM 5206 C CA . ASP B 1 106 ? -3.779 33.844 18.797 1 86.75 106 ASP B CA 1
ATOM 5207 C C . ASP B 1 106 ? -3.971 33.219 17.422 1 86.75 106 ASP B C 1
ATOM 5209 O O . ASP B 1 106 ? -2.998 32.969 16.703 1 86.75 106 ASP B O 1
ATOM 5213 N N . PHE B 1 107 ? -5.156 33 17.125 1 91.88 107 PHE B N 1
ATOM 5214 C CA . PHE B 1 107 ? -5.516 32.438 15.828 1 91.88 107 PHE B CA 1
ATOM 5215 C C . PHE B 1 107 ? -5.414 33.469 14.727 1 91.88 107 PHE B C 1
ATOM 5217 O O . PHE B 1 107 ? -6.102 34.5 14.773 1 91.88 107 PHE B O 1
ATOM 5224 N N . LEU B 1 108 ? -4.535 33.281 13.742 1 91.5 108 LEU B N 1
ATOM 5225 C CA . LEU B 1 108 ? -4.293 34.25 12.672 1 91.5 108 LEU B CA 1
ATOM 5226 C C . LEU B 1 108 ? -5.129 33.906 11.438 1 91.5 108 LEU B C 1
ATOM 5228 O O . LEU B 1 108 ? -5.398 34.781 10.617 1 91.5 108 LEU B O 1
ATOM 5232 N N . GLY B 1 109 ? -5.504 32.656 11.273 1 93.94 109 GLY B N 1
ATOM 5233 C CA . GLY B 1 109 ? -6.297 32.188 10.141 1 93.94 109 GLY B CA 1
ATOM 5234 C C . GLY B 1 109 ? -6.086 30.734 9.82 1 93.94 109 GLY B C 1
ATOM 5235 O O . GLY B 1 109 ? -5.145 30.109 10.328 1 93.94 109 GLY B O 1
ATOM 5236 N N . GLY B 1 110 ? -6.992 30.234 8.953 1 95 110 GLY B N 1
ATOM 5237 C CA . GLY B 1 110 ? -6.891 28.828 8.617 1 95 110 GLY B CA 1
ATOM 5238 C C . GLY B 1 110 ? -7.359 28.516 7.211 1 95 110 GLY B C 1
ATOM 5239 O O . GLY B 1 110 ? -7.859 29.391 6.508 1 95 110 GLY B O 1
ATOM 5240 N N . MET B 1 111 ? -7.059 27.344 6.766 1 96.38 111 MET B N 1
ATOM 5241 C CA . MET B 1 111 ? -7.473 26.812 5.473 1 96.38 111 MET B CA 1
ATOM 5242 C C . MET B 1 111 ? -8.008 25.391 5.617 1 96.38 111 MET B C 1
ATOM 5244 O O . MET B 1 111 ? -7.453 24.594 6.367 1 96.38 111 MET B O 1
ATOM 5248 N N . GLU B 1 112 ? -9.125 25.172 5.008 1 95.31 112 GLU B N 1
ATOM 5249 C CA . GLU B 1 112 ? -9.688 23.828 4.938 1 95.31 112 GLU B CA 1
ATOM 5250 C C . GLU B 1 112 ? -9.625 23.281 3.516 1 95.31 112 GLU B C 1
ATOM 5252 O O . GLU B 1 112 ? -9.867 24.016 2.553 1 95.31 112 GLU B O 1
ATOM 5257 N N . CYS B 1 113 ? -9.258 22.062 3.371 1 95.38 113 CYS B N 1
ATOM 5258 C CA . CYS B 1 113 ? -9.18 21.391 2.08 1 95.38 113 CYS B CA 1
ATOM 5259 C C . CYS B 1 113 ? -9.195 19.875 2.25 1 95.38 113 CYS B C 1
ATOM 5261 O O . CYS B 1 113 ? -9.461 19.375 3.344 1 95.38 113 CYS B O 1
ATOM 5263 N N . THR B 1 114 ? -9.023 19.156 1.142 1 93.94 114 THR B N 1
ATOM 5264 C CA . THR B 1 114 ? -8.898 17.703 1.183 1 93.94 114 THR B CA 1
ATOM 5265 C C . THR B 1 114 ? -7.512 17.266 0.704 1 93.94 114 THR B C 1
ATOM 5267 O O . THR B 1 114 ? -6.863 17.984 -0.06 1 93.94 114 THR B O 1
ATOM 5270 N N . LEU B 1 115 ? -7.047 16.172 1.233 1 93.69 115 LEU B N 1
ATOM 5271 C CA . LEU B 1 115 ? -5.762 15.641 0.779 1 93.69 115 LEU B CA 1
ATOM 5272 C C . LEU B 1 115 ? -5.793 15.359 -0.719 1 93.69 115 LEU B C 1
ATOM 5274 O O . LEU B 1 115 ? -4.789 15.547 -1.411 1 93.69 115 LEU B O 1
ATOM 5278 N N . GLY B 1 116 ? -6.977 14.891 -1.241 1 92.75 116 GLY B N 1
ATOM 5279 C CA . GLY B 1 116 ? -7.133 14.68 -2.672 1 92.75 116 GLY B CA 1
ATOM 5280 C C . GLY B 1 116 ? -6.863 15.93 -3.492 1 92.75 116 GLY B C 1
ATOM 5281 O O . GLY B 1 116 ? -6.195 15.867 -4.527 1 92.75 116 GLY B O 1
ATOM 5282 N N . GLN B 1 117 ? -7.336 16.984 -2.99 1 92.81 117 GLN B N 1
ATOM 5283 C CA . GLN B 1 117 ? -7.117 18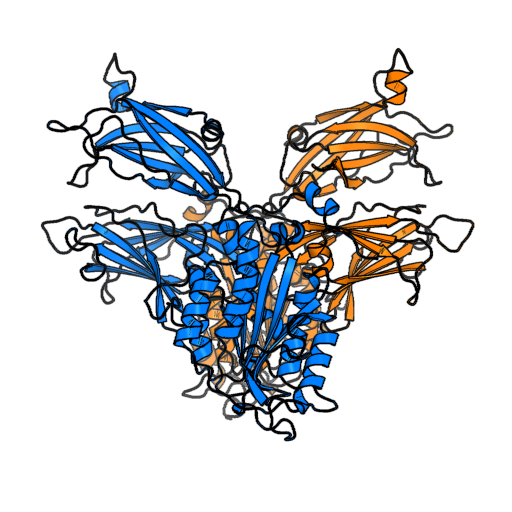.266 -3.662 1 92.81 117 GLN B CA 1
ATOM 5284 C C . GLN B 1 117 ? -5.637 18.641 -3.67 1 92.81 117 GLN B C 1
ATOM 5286 O O . GLN B 1 117 ? -5.113 19.094 -4.684 1 92.81 117 GLN B O 1
ATOM 5291 N N . ILE B 1 118 ? -4.988 18.438 -2.551 1 94.44 118 ILE B N 1
ATOM 5292 C CA . ILE B 1 118 ? -3.584 18.812 -2.424 1 94.44 118 ILE B CA 1
ATOM 5293 C C . ILE B 1 118 ? -2.74 17.969 -3.377 1 94.44 118 ILE B C 1
ATOM 5295 O O . ILE B 1 118 ? -1.91 18.5 -4.117 1 94.44 118 ILE B O 1
ATOM 5299 N N . VAL B 1 119 ? -2.98 16.672 -3.414 1 92.94 119 VAL B N 1
ATOM 5300 C CA . VAL B 1 119 ? -2.145 15.797 -4.227 1 92.94 119 VAL B CA 1
ATOM 5301 C C . VAL B 1 119 ? -2.453 16.016 -5.707 1 92.94 119 VAL B C 1
ATOM 5303 O O . VAL B 1 119 ? -1.565 15.898 -6.555 1 92.94 119 VAL B O 1
ATOM 5306 N N . SER B 1 120 ? -3.73 16.281 -6.012 1 91 120 SER B N 1
ATOM 5307 C CA . SER B 1 120 ? -4.109 16.516 -7.402 1 91 120 SER B CA 1
ATOM 5308 C C . SER B 1 120 ? -3.465 17.781 -7.949 1 91 120 SER B C 1
ATOM 5310 O O . SER B 1 120 ? -3.092 17.828 -9.125 1 91 120 SER B O 1
ATOM 5312 N N . GLN B 1 121 ? -3.299 18.75 -7.074 1 89.56 121 GLN B N 1
ATOM 5313 C CA . GLN B 1 121 ? -2.727 20.031 -7.508 1 89.56 121 GLN B CA 1
ATOM 5314 C C . GLN B 1 121 ? -1.229 20.078 -7.215 1 89.56 121 GLN B C 1
ATOM 5316 O O . GLN B 1 121 ? -0.511 20.906 -7.789 1 89.56 121 GLN B O 1
ATOM 5321 N N . ARG B 1 122 ? -0.783 19.219 -6.336 1 88.81 122 ARG B N 1
ATOM 5322 C CA . ARG B 1 122 ? 0.606 19.125 -5.898 1 88.81 122 ARG B CA 1
ATOM 5323 C C . ARG B 1 122 ? 1.001 20.328 -5.062 1 88.81 122 ARG B C 1
ATOM 5325 O O . ARG B 1 122 ? 1.72 20.203 -4.07 1 88.81 122 ARG B O 1
ATOM 5332 N N . LYS B 1 123 ? 0.645 21.562 -5.578 1 90.06 123 LYS B N 1
ATOM 5333 C CA . LYS B 1 123 ? 0.844 22.812 -4.871 1 90.06 123 LYS B CA 1
ATOM 5334 C C . LYS B 1 123 ? -0.468 23.578 -4.73 1 90.06 123 LYS B C 1
ATOM 5336 O O . LYS B 1 123 ? -1.021 24.062 -5.723 1 90.06 123 LYS B O 1
ATOM 5341 N N . LEU B 1 124 ? -0.926 23.625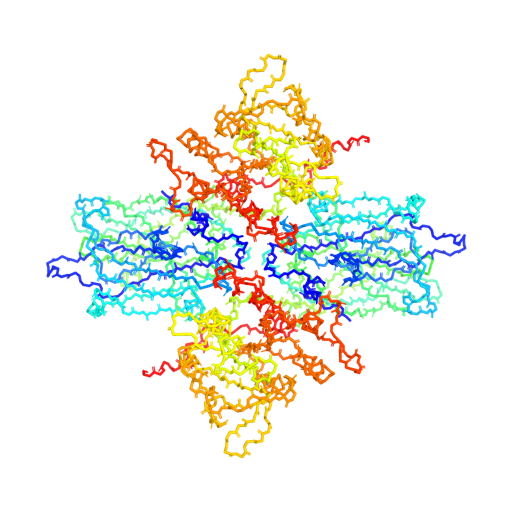 -3.516 1 94.12 124 LEU B N 1
ATOM 5342 C CA . LEU B 1 124 ? -2.182 24.312 -3.232 1 94.12 124 LEU B CA 1
ATOM 5343 C C . LEU B 1 124 ? -1.938 25.594 -2.445 1 94.12 124 LEU B C 1
ATOM 5345 O O . LEU B 1 124 ? -1.32 25.562 -1.379 1 94.12 124 LEU B O 1
ATOM 5349 N N . SER B 1 125 ? -2.287 26.734 -2.973 1 94.88 125 SER B N 1
ATOM 5350 C CA . SER B 1 125 ? -2.195 28.031 -2.295 1 94.88 125 SER B CA 1
ATOM 5351 C C . SER B 1 125 ? -3.572 28.656 -2.113 1 94.88 125 SER B C 1
ATOM 5353 O O . SER B 1 125 ? -4.344 28.766 -3.07 1 94.88 125 SER B O 1
ATOM 5355 N N . LYS B 1 126 ? -3.916 28.938 -0.902 1 95.38 126 LYS B N 1
ATOM 5356 C CA . LYS B 1 126 ? -5.199 29.547 -0.594 1 95.38 126 LYS B CA 1
ATOM 5357 C C . LYS B 1 126 ? -5.031 30.688 0.414 1 95.38 126 LYS B C 1
ATOM 5359 O O . LYS B 1 126 ? -4.055 30.719 1.165 1 95.38 126 LYS B O 1
ATOM 5364 N N . SER B 1 127 ? -5.98 31.609 0.366 1 94.88 127 SER B N 1
ATOM 5365 C CA . SER B 1 127 ? -6.012 32.656 1.375 1 94.88 127 SER B CA 1
ATOM 5366 C C . SER B 1 127 ? -6.402 32.125 2.74 1 94.88 127 SER B C 1
ATOM 5368 O O . SER B 1 127 ? -7.215 31.188 2.832 1 94.88 127 SER B O 1
ATOM 5370 N N . LEU B 1 128 ? -5.785 32.688 3.719 1 94.62 128 LEU B N 1
ATOM 5371 C CA . LEU B 1 128 ? -6.172 32.312 5.078 1 94.62 128 LEU B CA 1
ATOM 5372 C C . LEU B 1 128 ? -7.508 32.938 5.453 1 94.62 128 LEU B C 1
ATOM 5374 O O . LEU B 1 128 ? -7.781 34.094 5.105 1 94.62 128 LEU B O 1
ATOM 5378 N N . LEU B 1 129 ? -8.312 32.094 6.062 1 93.44 129 LEU B N 1
ATOM 5379 C CA . LEU B 1 129 ? -9.633 32.562 6.457 1 93.44 129 LEU B CA 1
ATOM 5380 C C . LEU B 1 129 ? -9.734 32.688 7.977 1 93.44 129 LEU B C 1
ATOM 5382 O O . LEU B 1 129 ? -9.219 31.844 8.703 1 93.44 129 LEU B O 1
ATOM 5386 N N . LYS B 1 130 ? -10.211 33.75 8.445 1 90 130 LYS B N 1
ATOM 5387 C CA . LYS B 1 130 ? -10.539 34 9.852 1 90 130 LYS B CA 1
ATOM 5388 C C . LYS B 1 130 ? -12.016 34.312 10.016 1 90 130 LYS B C 1
ATOM 5390 O O . LYS B 1 130 ? -12.492 35.344 9.5 1 90 130 LYS B O 1
ATOM 5395 N N . HIS B 1 131 ? -12.742 33.5 10.719 1 84.38 131 HIS B N 1
ATOM 5396 C CA . HIS B 1 131 ? -14.18 33.625 10.93 1 84.38 131 HIS B CA 1
ATOM 5397 C C . HIS B 1 131 ? -14.914 33.781 9.602 1 84.38 131 HIS B C 1
ATOM 5399 O O . HIS B 1 131 ? -15.734 34.719 9.453 1 84.38 131 HIS B O 1
ATOM 5405 N N . GLY B 1 132 ? -14.531 33.031 8.523 1 82.5 132 GLY B N 1
ATOM 5406 C CA . GLY B 1 132 ? -15.234 32.969 7.254 1 82.5 132 GLY B CA 1
ATOM 5407 C C . GLY B 1 132 ? -14.75 34.031 6.262 1 82.5 132 GLY B C 1
ATOM 5408 O O . GLY B 1 132 ? -15.117 34 5.09 1 82.5 132 GLY B O 1
ATOM 5409 N N . ASN B 1 133 ? -13.867 34.969 6.746 1 86.25 133 ASN B N 1
ATOM 5410 C CA . ASN B 1 133 ? -13.352 36.031 5.879 1 86.25 133 ASN B CA 1
ATOM 5411 C C . ASN B 1 133 ? -11.844 35.875 5.656 1 86.25 133 ASN B C 1
ATOM 5413 O O . ASN B 1 133 ? -11.156 35.219 6.453 1 86.25 133 ASN B O 1
ATOM 5417 N N . THR B 1 134 ? -11.477 36.469 4.531 1 87.25 134 THR B N 1
ATOM 5418 C CA . THR B 1 134 ? -10.047 36.438 4.242 1 87.25 134 THR B CA 1
ATOM 5419 C C . THR B 1 134 ? -9.273 37.25 5.285 1 87.25 134 THR B C 1
ATOM 5421 O O . THR B 1 134 ? -9.695 38.344 5.672 1 87.25 134 THR B O 1
ATOM 5424 N N . ALA B 1 135 ? -8.273 36.719 5.797 1 86.31 135 ALA B N 1
ATOM 5425 C CA . ALA B 1 135 ? -7.398 37.375 6.77 1 86.31 135 ALA B CA 1
ATOM 5426 C C . ALA B 1 135 ? -6.371 38.25 6.07 1 86.31 135 ALA B C 1
ATOM 5428 O O . ALA B 1 135 ? -5.219 37.844 5.895 1 86.31 135 ALA B O 1
ATOM 5429 N N . GLY B 1 136 ? -6.836 39.375 5.621 1 82.06 136 GLY B N 1
ATOM 5430 C CA . GLY B 1 136 ? -5.926 40.281 4.93 1 82.06 136 GLY B CA 1
ATOM 5431 C C . GLY B 1 136 ? -5.406 39.719 3.621 1 82.06 136 GLY B C 1
ATOM 5432 O O . GLY B 1 136 ? -6.188 39.25 2.789 1 82.06 136 GLY B O 1
ATOM 5433 N N . LYS B 1 137 ? -4.035 39.875 3.471 1 88.31 137 LYS B N 1
ATOM 5434 C CA . LYS B 1 137 ? -3.375 39.375 2.273 1 88.31 137 LYS B CA 1
ATOM 5435 C C . LYS B 1 137 ? -2.615 38.062 2.574 1 88.31 137 LYS B C 1
ATOM 5437 O O . LYS B 1 137 ? -1.716 37.688 1.823 1 88.31 137 LYS B O 1
ATOM 5442 N N . SER B 1 138 ? -3.023 37.5 3.721 1 93.25 138 SER B N 1
ATOM 5443 C CA . SER B 1 138 ? -2.303 36.312 4.164 1 93.25 138 SER B CA 1
ATOM 5444 C C . SER B 1 138 ? -2.697 35.062 3.344 1 93.25 138 SER B C 1
ATOM 5446 O O . SER B 1 138 ? -3.852 34.938 2.938 1 93.25 138 SER B O 1
ATOM 5448 N N . SER B 1 139 ? -1.687 34.281 3.01 1 95.94 139 SER B N 1
ATOM 5449 C CA . SER B 1 139 ? -1.925 33.031 2.268 1 95.94 139 SER B CA 1
ATOM 5450 C C . SER B 1 139 ? -1.076 31.891 2.809 1 95.94 139 SER B C 1
ATOM 5452 O O . SER B 1 139 ? -0.079 32.125 3.498 1 95.94 139 SER B O 1
ATOM 5454 N N . ILE B 1 140 ? -1.564 30.781 2.607 1 96.94 140 ILE B N 1
ATOM 5455 C CA . ILE B 1 140 ? -0.841 29.562 2.98 1 96.94 140 ILE B CA 1
ATOM 5456 C C . ILE B 1 140 ? -0.645 28.688 1.749 1 96.94 140 ILE B C 1
ATOM 5458 O O . ILE B 1 140 ? -1.529 28.594 0.894 1 96.94 140 ILE B O 1
ATOM 5462 N N . THR B 1 141 ? 0.514 28.141 1.596 1 96.69 141 THR B N 1
ATOM 5463 C CA . THR B 1 141 ? 0.844 27.234 0.501 1 96.69 141 THR B CA 1
ATOM 5464 C C . THR B 1 141 ? 1.266 25.875 1.037 1 96.69 141 THR B C 1
ATOM 5466 O O . THR B 1 141 ? 2.08 25.781 1.958 1 96.69 141 THR B O 1
ATOM 5469 N N . VAL B 1 142 ? 0.641 24.828 0.514 1 96.44 142 VAL B N 1
ATOM 5470 C CA . VAL B 1 142 ? 0.974 23.453 0.873 1 96.44 142 VAL B CA 1
ATOM 5471 C C . VAL B 1 142 ? 1.463 22.703 -0.363 1 96.44 142 VAL B C 1
ATOM 5473 O O . VAL B 1 142 ? 0.782 22.672 -1.391 1 96.44 142 VAL B O 1
ATOM 5476 N N . ILE B 1 143 ? 2.658 22.156 -0.278 1 92.69 143 ILE B N 1
ATOM 5477 C CA . ILE B 1 143 ? 3.229 21.359 -1.359 1 92.69 143 ILE B CA 1
ATOM 5478 C C . ILE B 1 143 ? 3.273 19.891 -0.949 1 92.69 143 ILE B C 1
ATOM 5480 O O . ILE B 1 143 ? 3.721 19.562 0.152 1 92.69 143 ILE B O 1
ATOM 5484 N N . ALA B 1 144 ? 2.762 19.031 -1.856 1 92.69 144 ALA B N 1
ATOM 5485 C CA . ALA B 1 144 ? 2.721 17.594 -1.562 1 92.69 144 ALA B CA 1
ATOM 5486 C C . ALA B 1 144 ? 3.77 16.844 -2.371 1 92.69 144 ALA B C 1
ATOM 5488 O O . ALA B 1 144 ? 4.004 17.156 -3.541 1 92.69 144 ALA B O 1
ATOM 5489 N N . GLU B 1 145 ? 4.395 15.867 -1.73 1 88.44 145 GLU B N 1
ATOM 5490 C CA . GLU B 1 145 ? 5.301 14.922 -2.371 1 88.44 145 GLU B CA 1
ATOM 5491 C C . GLU B 1 145 ? 5.066 13.5 -1.866 1 88.44 145 GLU B C 1
ATOM 5493 O O . GLU B 1 145 ? 4.828 13.289 -0.675 1 88.44 145 GLU B O 1
ATOM 5498 N N . GLU B 1 146 ? 5.062 12.586 -2.826 1 88.25 146 GLU B N 1
ATOM 5499 C CA . GLU B 1 146 ? 4.902 11.18 -2.441 1 88.25 146 GLU B CA 1
ATOM 5500 C C . GLU B 1 146 ? 6.188 10.625 -1.843 1 88.25 146 GLU B C 1
ATOM 5502 O O . GLU B 1 146 ? 7.281 10.883 -2.354 1 88.25 146 GLU B O 1
ATOM 5507 N N . LEU B 1 147 ? 6.027 9.938 -0.708 1 78.56 147 LEU B N 1
ATOM 5508 C CA . LEU B 1 147 ? 7.148 9.195 -0.145 1 78.56 147 LEU B CA 1
ATOM 5509 C C . LEU B 1 147 ? 7.316 7.852 -0.847 1 78.56 147 LEU B C 1
ATOM 5511 O O . LEU B 1 147 ? 6.648 6.875 -0.495 1 78.56 147 LEU B O 1
ATOM 5515 N N . SER B 1 148 ? 7.883 7.824 -2.057 1 64.31 148 SER B N 1
ATOM 5516 C CA . SER B 1 148 ? 7.941 6.66 -2.932 1 64.31 148 SER B CA 1
ATOM 5517 C C . SER B 1 148 ? 9.125 5.762 -2.574 1 64.31 148 SER B C 1
ATOM 5519 O O . SER B 1 148 ? 10.273 6.211 -2.562 1 64.31 148 SER B O 1
ATOM 5521 N N . GLY B 1 149 ? 8.883 4.41 -2.455 1 57.22 149 GLY B N 1
ATOM 5522 C CA . GLY B 1 149 ? 9.891 3.365 -2.537 1 57.22 149 GLY B CA 1
ATOM 5523 C C . GLY B 1 149 ? 10.742 3.256 -1.283 1 57.22 149 GLY B C 1
ATOM 5524 O O . GLY B 1 149 ? 10.805 2.195 -0.66 1 57.22 149 GLY B O 1
ATOM 5525 N N . ASN B 1 150 ? 11.688 4.324 -1.232 1 59.41 150 ASN B N 1
ATOM 5526 C CA . ASN B 1 150 ? 12.711 4.262 -0.195 1 59.41 150 ASN B CA 1
ATOM 5527 C C . ASN B 1 150 ? 12.375 5.18 0.978 1 59.41 150 ASN B C 1
ATOM 5529 O O . ASN B 1 150 ? 12.477 6.402 0.864 1 59.41 150 ASN B O 1
ATOM 5533 N N . ASP B 1 151 ? 11.883 4.559 2.041 1 68.25 151 ASP B N 1
ATOM 5534 C CA . ASP B 1 151 ? 11.484 5.309 3.225 1 68.25 151 ASP B CA 1
ATOM 5535 C C . ASP B 1 151 ? 12.648 5.469 4.199 1 68.25 151 ASP B C 1
ATOM 5537 O O . ASP B 1 151 ? 12.438 5.723 5.387 1 68.25 151 ASP B O 1
ATOM 5541 N N . ASP B 1 152 ? 13.812 5.418 3.588 1 81.88 152 ASP B N 1
ATOM 5542 C CA . ASP B 1 152 ? 14.961 5.531 4.484 1 81.88 152 ASP B CA 1
ATOM 5543 C C . ASP B 1 152 ? 15.125 6.965 4.984 1 81.88 152 ASP B C 1
ATOM 5545 O O . ASP B 1 152 ? 14.703 7.914 4.32 1 81.88 152 ASP B O 1
ATOM 5549 N N . TYR B 1 153 ? 15.664 7.066 6.18 1 86.81 153 TYR B N 1
ATOM 5550 C CA . TYR B 1 153 ? 15.984 8.359 6.785 1 86.81 153 TYR B CA 1
ATOM 5551 C C . TYR B 1 153 ? 17.484 8.508 6.984 1 86.81 153 TYR B C 1
ATOM 5553 O O . TYR B 1 153 ? 18.219 7.516 7.09 1 86.81 153 TYR B O 1
ATOM 5561 N N . VAL B 1 154 ? 17.875 9.727 6.949 1 91.5 154 VAL B N 1
ATOM 5562 C CA . VAL B 1 154 ? 19.281 1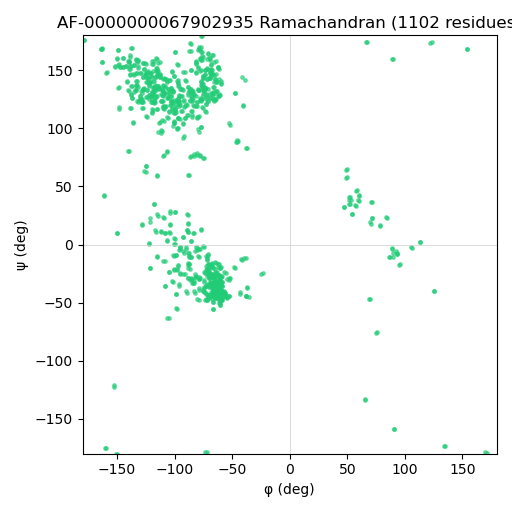0.031 7.219 1 91.5 154 VAL B CA 1
ATOM 5563 C C . VAL B 1 154 ? 19.375 10.945 8.438 1 91.5 154 VAL B C 1
ATOM 5565 O O . VAL B 1 154 ? 18.578 11.875 8.602 1 91.5 154 VAL B O 1
ATOM 5568 N N . GLU B 1 155 ? 20.219 10.578 9.32 1 93.44 155 GLU B N 1
ATOM 5569 C CA . GLU B 1 155 ? 20.547 11.406 10.477 1 93.44 155 GLU B CA 1
ATOM 5570 C C . GLU B 1 155 ? 21.828 12.203 10.234 1 93.44 155 GLU B C 1
ATOM 5572 O O . GLU B 1 155 ? 22.875 11.625 9.953 1 93.44 155 GLU B O 1
ATOM 5577 N N . LEU B 1 156 ? 21.734 13.508 10.375 1 95.88 156 LEU B N 1
ATOM 5578 C CA . LEU B 1 156 ? 22.844 14.391 10.086 1 95.88 156 LEU B CA 1
ATOM 5579 C C . LEU B 1 156 ? 23.156 15.289 11.281 1 95.88 156 LEU B C 1
ATOM 5581 O O . LEU B 1 156 ? 22.25 15.625 12.047 1 95.88 156 LEU B O 1
ATOM 5585 N N . SER B 1 157 ? 24.406 15.602 11.445 1 96.5 157 SER B N 1
ATOM 5586 C CA . SER B 1 157 ? 24.859 16.578 12.43 1 96.5 157 SER B CA 1
ATOM 5587 C C . SER B 1 157 ? 25.922 17.5 11.836 1 96.5 157 SER B C 1
ATOM 5589 O O . SER B 1 157 ? 26.953 17.047 11.344 1 96.5 157 SER B O 1
ATOM 5591 N N . PHE B 1 158 ? 25.641 18.797 11.953 1 97.81 158 PHE B N 1
ATOM 5592 C CA . PHE B 1 158 ? 26.547 19.797 11.398 1 97.81 158 PHE B CA 1
ATOM 5593 C C . PHE B 1 158 ? 27.172 20.641 12.5 1 97.81 158 PHE B C 1
ATOM 5595 O O . PHE B 1 158 ? 26.594 20.797 13.578 1 97.81 158 PHE B O 1
ATOM 5602 N N . SER B 1 159 ? 28.359 21.094 12.258 1 98.25 159 SER B N 1
ATOM 5603 C CA . SER B 1 159 ? 29.016 22.141 13.039 1 98.25 159 SER B CA 1
ATOM 5604 C C . SER B 1 159 ? 29.75 23.109 12.133 1 98.25 159 SER B C 1
ATOM 5606 O O . SER B 1 159 ? 29.859 22.891 10.922 1 98.25 159 SER B O 1
ATOM 5608 N N . ALA B 1 160 ? 30.062 24.234 12.68 1 98.31 160 ALA B N 1
ATOM 5609 C CA . ALA B 1 160 ? 30.844 25.203 11.922 1 98.31 160 ALA B CA 1
ATOM 5610 C C . ALA B 1 160 ? 31.984 25.766 12.766 1 98.31 160 ALA B C 1
ATOM 5612 O O . ALA B 1 160 ? 31.984 25.641 13.992 1 98.31 160 ALA B O 1
ATOM 5613 N N . ARG B 1 161 ? 32.969 26.297 12.047 1 98.06 161 ARG B N 1
ATOM 5614 C CA . ARG B 1 161 ? 34.125 26.891 12.688 1 98.06 161 ARG B CA 1
ATOM 5615 C C . ARG B 1 161 ? 34.469 28.25 12.07 1 98.06 161 ARG B C 1
ATOM 5617 O O . ARG B 1 161 ? 34.344 28.438 10.859 1 98.06 161 ARG B O 1
ATOM 5624 N N . LYS B 1 162 ? 34.75 29.156 12.953 1 96.81 162 LYS B N 1
ATOM 5625 C CA . LYS B 1 162 ? 35.281 30.469 12.578 1 96.81 162 LYS B CA 1
ATOM 5626 C C . LYS B 1 162 ? 34.344 31.188 11.641 1 96.81 162 LYS B C 1
ATOM 5628 O O . LYS B 1 162 ? 34.719 31.672 10.578 1 96.81 162 LYS B O 1
ATOM 5633 N N . LEU B 1 163 ? 33.094 31.188 11.977 1 97.19 163 LEU B N 1
ATOM 5634 C CA . LEU B 1 163 ? 32.125 31.922 11.188 1 97.19 163 LEU B CA 1
ATOM 5635 C C . LEU B 1 163 ? 32.344 33.438 11.328 1 97.19 163 LEU B C 1
ATOM 5637 O O . LEU B 1 163 ? 32.875 33.906 12.336 1 97.19 163 LEU B O 1
ATOM 5641 N N . ASP B 1 164 ? 31.906 34.125 10.344 1 93.38 164 ASP B N 1
ATOM 5642 C CA . ASP B 1 164 ? 32.031 35.562 10.383 1 93.38 164 ASP B CA 1
ATOM 5643 C C . ASP B 1 164 ? 31.172 36.156 11.516 1 93.38 164 ASP B C 1
ATOM 5645 O O . ASP B 1 164 ? 30.078 35.688 11.789 1 93.38 164 ASP B O 1
ATOM 5649 N N . ASP B 1 165 ? 31.75 37.094 12.133 1 91.12 165 ASP B N 1
ATOM 5650 C CA . ASP B 1 165 ? 31.016 37.875 13.109 1 91.12 165 ASP B CA 1
ATOM 5651 C C . ASP B 1 165 ? 30.234 39.031 12.43 1 91.12 165 ASP B C 1
ATOM 5653 O O . ASP B 1 165 ? 30.828 39.969 11.93 1 91.12 165 ASP B O 1
ATOM 5657 N N . LYS B 1 166 ? 28.969 38.906 12.414 1 84.88 166 LYS B N 1
ATOM 5658 C CA . LYS B 1 166 ? 28.125 39.875 11.727 1 84.88 166 LYS B CA 1
ATOM 5659 C C . LYS B 1 166 ? 27.547 40.875 12.703 1 84.88 166 LYS B C 1
ATOM 5661 O O . LYS B 1 166 ? 26.969 41.906 12.281 1 84.88 166 LYS B O 1
ATOM 5666 N N . ASP B 1 167 ? 27.734 40.594 13.938 1 82 167 ASP B N 1
ATOM 5667 C CA . ASP B 1 167 ? 27.188 41.5 14.945 1 82 167 ASP B CA 1
ATOM 5668 C C . ASP B 1 167 ? 28.25 42.469 15.445 1 82 167 ASP B C 1
ATOM 5670 O O . ASP B 1 167 ? 29.438 42.188 15.438 1 82 167 ASP B O 1
ATOM 5674 N N . PHE B 1 168 ? 27.828 43.625 15.938 1 76.06 168 PHE B N 1
ATOM 5675 C CA . PHE B 1 168 ? 28.734 44.656 16.406 1 76.06 168 PHE B CA 1
ATOM 5676 C C . PHE B 1 168 ? 29.062 44.469 17.875 1 76.06 168 PHE B C 1
ATOM 5678 O O . PHE B 1 168 ? 30.203 44.688 18.297 1 76.06 168 PHE B O 1
ATOM 5685 N N . PHE B 1 169 ? 28.078 44.125 18.703 1 78.5 169 PHE B N 1
ATOM 5686 C CA . PHE B 1 169 ? 28.297 44.094 20.141 1 78.5 169 PHE B CA 1
ATOM 5687 C C . PHE B 1 169 ? 28.344 42.656 20.672 1 78.5 169 PHE B C 1
ATOM 5689 O O . PHE B 1 169 ? 28.625 42.438 21.859 1 78.5 169 PHE B O 1
ATOM 5696 N N . SER B 1 170 ? 27.938 41.812 19.891 1 83.5 170 SER B N 1
ATOM 5697 C CA . SER B 1 170 ? 27.953 40.406 20.266 1 83.5 170 SER B CA 1
ATOM 5698 C C . SER B 1 170 ? 28.438 39.531 19.094 1 83.5 170 SER B C 1
ATOM 5700 O O . SER B 1 170 ? 28.688 40.031 18 1 83.5 170 SER B O 1
ATOM 5702 N N . LYS B 1 171 ? 28.688 38.312 19.438 1 90.94 171 LYS B N 1
ATOM 5703 C CA . LYS B 1 171 ? 29.016 37.375 18.375 1 90.94 171 LYS B CA 1
ATOM 5704 C C . LYS B 1 171 ? 27.766 36.969 17.594 1 90.94 171 LYS B C 1
ATOM 5706 O O . LYS B 1 171 ? 26.641 37.156 18.078 1 90.94 171 LYS B O 1
ATOM 5711 N N . SER B 1 172 ? 28 36.469 16.438 1 93.31 172 SER B N 1
ATOM 5712 C CA . SER B 1 172 ? 26.891 36.031 15.602 1 93.31 172 SER B CA 1
ATOM 5713 C C . SER B 1 172 ? 26.109 34.906 16.266 1 93.31 172 SER B C 1
ATOM 5715 O O . SER B 1 172 ? 26.641 34.188 17.094 1 93.31 172 SER B O 1
ATOM 5717 N N . ASP B 1 173 ? 24.828 34.75 15.969 1 95.75 173 ASP B N 1
ATOM 5718 C CA . ASP B 1 173 ? 23.938 33.688 16.375 1 95.75 173 ASP B CA 1
ATOM 5719 C C . ASP B 1 173 ? 23.578 32.781 15.195 1 95.75 173 ASP B C 1
ATOM 5721 O O . ASP B 1 173 ? 22.469 32.844 14.672 1 95.75 173 ASP B O 1
ATOM 5725 N N . PRO B 1 174 ? 24.469 31.953 14.836 1 97.44 174 PRO B N 1
ATOM 5726 C CA . PRO B 1 174 ? 24.375 31.25 13.555 1 97.44 174 PRO B CA 1
ATOM 5727 C C . PRO B 1 174 ? 23.344 30.125 13.57 1 97.44 174 PRO B C 1
ATOM 5729 O O . PRO B 1 174 ? 23.172 29.453 14.594 1 97.44 174 PRO B O 1
ATOM 5732 N N . PHE B 1 175 ? 22.641 29.906 12.492 1 97.38 175 PHE B N 1
ATOM 5733 C CA . PHE B 1 175 ? 21.859 28.719 12.172 1 97.38 175 PHE B CA 1
ATOM 5734 C C . PHE B 1 175 ? 22.016 28.359 10.703 1 97.38 175 PHE B C 1
ATOM 5736 O O . PHE B 1 175 ? 22.422 29.188 9.883 1 97.38 175 PHE B O 1
ATOM 5743 N N . LEU B 1 176 ? 21.766 27.141 10.43 1 98 176 LEU B N 1
ATOM 5744 C CA . LEU B 1 176 ? 21.984 26.594 9.094 1 98 176 LEU B CA 1
ATOM 5745 C C . LEU B 1 176 ? 20.656 26.188 8.461 1 98 176 LEU B C 1
ATOM 5747 O O . LEU B 1 176 ? 19.812 25.594 9.125 1 98 176 LEU B O 1
ATOM 5751 N N . GLU B 1 177 ? 20.453 26.516 7.191 1 97.31 177 GLU B N 1
ATOM 5752 C CA . GLU B 1 177 ? 19.344 26.047 6.379 1 97.31 177 GLU B CA 1
ATOM 5753 C C . GLU B 1 177 ? 19.812 25.234 5.188 1 97.31 177 GLU B C 1
ATOM 5755 O O . GLU B 1 177 ? 20.75 25.625 4.492 1 97.31 177 GLU B O 1
ATOM 5760 N N . ALA B 1 178 ? 19.234 24.125 5.004 1 97 178 ALA B N 1
ATOM 5761 C CA . ALA B 1 178 ? 19.531 23.266 3.854 1 97 178 ALA B CA 1
ATOM 5762 C C . ALA B 1 178 ? 18.359 23.219 2.887 1 97 178 ALA B C 1
ATOM 5764 O O . ALA B 1 178 ? 17.219 22.984 3.299 1 97 178 ALA B O 1
ATOM 5765 N N . PHE B 1 179 ? 18.625 23.469 1.604 1 96.69 179 PHE B N 1
ATOM 5766 C CA . PHE B 1 179 ? 17.609 23.469 0.559 1 96.69 179 PHE B CA 1
ATOM 5767 C C . PHE B 1 179 ? 17.922 22.406 -0.49 1 96.69 179 PHE B C 1
ATOM 5769 O O . PHE B 1 179 ? 19.062 22.234 -0.906 1 96.69 179 PHE B O 1
ATOM 5776 N N . ARG B 1 180 ? 16.875 21.656 -0.881 1 95.31 180 ARG B N 1
ATOM 5777 C CA . ARG B 1 180 ? 16.969 20.781 -2.049 1 95.31 180 ARG B CA 1
ATOM 5778 C C . ARG B 1 180 ? 16.672 21.562 -3.332 1 95.31 180 ARG B C 1
ATOM 5780 O O . ARG B 1 180 ? 15.695 22.297 -3.404 1 95.31 180 ARG B O 1
ATOM 5787 N N . MET B 1 181 ? 17.547 21.375 -4.273 1 93.81 181 MET B N 1
ATOM 5788 C CA . MET B 1 181 ? 17.328 22.016 -5.566 1 93.81 181 MET B CA 1
ATOM 5789 C C . MET B 1 181 ? 16.531 21.094 -6.5 1 93.81 181 MET B C 1
ATOM 5791 O O . MET B 1 181 ? 17 20 -6.832 1 93.81 181 MET B O 1
ATOM 5795 N N . ASN B 1 182 ? 15.375 21.562 -6.91 1 86.5 182 ASN B N 1
ATOM 5796 C CA . ASN B 1 182 ? 14.539 20.75 -7.797 1 86.5 182 ASN B CA 1
ATOM 5797 C C . ASN B 1 182 ? 14.898 20.969 -9.266 1 86.5 182 ASN B C 1
ATOM 5799 O O . ASN B 1 182 ? 15.586 21.938 -9.602 1 86.5 182 ASN B O 1
ATOM 5803 N N . ASP B 1 183 ? 14.43 20.125 -10.094 1 80.5 183 ASP B N 1
ATOM 5804 C CA . ASP B 1 183 ? 14.75 20.172 -11.516 1 80.5 183 ASP B CA 1
ATOM 5805 C C . ASP B 1 183 ? 14.164 21.422 -12.172 1 80.5 183 ASP B C 1
ATOM 5807 O O . ASP B 1 183 ? 14.727 21.938 -13.141 1 80.5 183 ASP B O 1
ATOM 5811 N N . ASP B 1 184 ? 13.117 21.938 -11.633 1 76.75 184 ASP B N 1
ATOM 5812 C CA . ASP B 1 184 ? 12.477 23.109 -12.219 1 76.75 184 ASP B CA 1
ATOM 5813 C C . ASP B 1 184 ? 13.133 24.391 -11.727 1 76.75 184 ASP B C 1
ATOM 5815 O O . ASP B 1 184 ? 12.641 25.5 -12 1 76.75 184 ASP B O 1
ATOM 5819 N N . GLY B 1 185 ? 14.164 24.25 -10.938 1 82.12 185 GLY B N 1
ATOM 5820 C CA . GLY B 1 185 ? 14.906 25.406 -10.469 1 82.12 185 GLY B CA 1
ATOM 5821 C C . GLY B 1 185 ? 14.422 25.922 -9.125 1 82.12 185 GLY B C 1
ATOM 5822 O O . GLY B 1 185 ? 15.055 26.797 -8.531 1 82.12 185 GLY B O 1
ATOM 5823 N N . THR B 1 186 ? 13.328 25.375 -8.68 1 86 186 THR B N 1
ATOM 5824 C CA . THR B 1 186 ? 12.828 25.797 -7.379 1 86 186 THR B CA 1
ATOM 5825 C C . THR B 1 186 ? 13.602 25.109 -6.25 1 86 186 THR B C 1
ATOM 5827 O O . THR B 1 186 ? 14.258 24.094 -6.469 1 86 186 THR B O 1
ATOM 5830 N N . GLN B 1 187 ? 13.633 25.844 -5.102 1 91.06 187 GLN B N 1
ATOM 5831 C CA . GLN B 1 187 ? 14.281 25.297 -3.92 1 91.06 187 GLN B CA 1
ATOM 5832 C C . GLN B 1 187 ? 13.258 24.922 -2.85 1 91.06 187 GLN B C 1
ATOM 5834 O O . GLN B 1 187 ? 12.227 25.578 -2.719 1 91.06 187 GLN B O 1
ATOM 5839 N N . GLN B 1 188 ? 13.586 23.859 -2.219 1 91 188 GLN B N 1
ATOM 5840 C CA . GLN B 1 188 ? 12.727 23.406 -1.131 1 91 188 GLN B CA 1
ATOM 5841 C C . GLN B 1 188 ? 13.516 23.25 0.166 1 91 188 GLN B C 1
ATOM 5843 O O . GLN B 1 188 ? 14.555 22.594 0.19 1 91 188 GLN B O 1
ATOM 5848 N N . LEU B 1 189 ? 13.008 23.906 1.213 1 94.56 189 LEU B N 1
ATOM 5849 C CA . LEU B 1 189 ? 13.664 23.812 2.512 1 94.56 189 LEU B CA 1
ATOM 5850 C C . LEU B 1 189 ? 13.562 22.391 3.07 1 94.56 189 LEU B C 1
ATOM 5852 O O . LEU B 1 189 ? 12.461 21.859 3.195 1 94.56 189 LEU B O 1
ATOM 5856 N N . VAL B 1 190 ? 14.664 21.844 3.381 1 93.75 190 VAL B N 1
ATOM 5857 C CA . VAL B 1 190 ? 14.734 20.469 3.883 1 93.75 190 VAL B CA 1
ATOM 5858 C C . VAL B 1 190 ? 14.844 20.484 5.406 1 93.75 190 VAL B C 1
ATOM 5860 O O . VAL B 1 190 ? 14.234 19.656 6.086 1 93.75 190 VAL B O 1
ATOM 5863 N N . HIS B 1 191 ? 15.68 21.406 5.902 1 95.19 191 HIS B N 1
ATOM 5864 C CA . HIS B 1 191 ? 15.914 21.469 7.34 1 95.19 191 HIS B CA 1
ATOM 5865 C C . HIS B 1 191 ? 16.453 22.828 7.758 1 95.19 191 HIS B C 1
ATOM 5867 O O . HIS B 1 191 ? 17.125 23.5 6.969 1 95.19 191 HIS B O 1
ATOM 5873 N N . ARG B 1 192 ? 16.094 23.219 8.914 1 95.75 192 ARG B N 1
ATOM 5874 C CA . ARG B 1 192 ? 16.625 24.391 9.586 1 95.75 192 ARG B CA 1
ATOM 5875 C C . ARG B 1 192 ? 17.109 24.062 11 1 95.75 192 ARG B C 1
ATOM 5877 O O . ARG B 1 192 ? 16.344 23.531 11.805 1 95.75 192 ARG B O 1
ATOM 5884 N N . THR B 1 193 ? 18.328 24.359 11.32 1 96.06 193 THR B N 1
ATOM 5885 C CA . THR B 1 193 ? 18.875 24.062 12.641 1 96.06 193 THR B CA 1
ATOM 5886 C C . THR B 1 193 ? 18.422 25.094 13.664 1 96.06 193 THR B C 1
ATOM 5888 O O . THR B 1 193 ? 17.859 26.125 13.297 1 96.06 193 THR B O 1
ATOM 5891 N N . GLU B 1 194 ? 18.656 24.797 14.922 1 94.56 194 GLU B N 1
ATOM 5892 C CA . GLU B 1 194 ? 18.438 25.781 15.969 1 94.56 194 GLU B CA 1
ATOM 5893 C C . GLU B 1 194 ? 19.453 26.906 15.891 1 94.56 194 GLU B C 1
ATOM 5895 O O . GLU B 1 194 ? 20.5 26.766 15.25 1 94.56 194 GLU B O 1
ATOM 5900 N N . VAL B 1 195 ? 19.078 28.031 16.531 1 94.88 195 VAL B N 1
ATOM 5901 C CA . VAL B 1 195 ? 19.984 29.156 16.641 1 94.88 195 VAL B CA 1
ATOM 5902 C C . VAL B 1 195 ? 20.906 28.969 17.844 1 94.88 195 VAL B C 1
ATOM 5904 O O . VAL B 1 195 ? 20.453 28.641 18.938 1 94.88 195 VAL B O 1
ATOM 5907 N N . ILE B 1 196 ? 22.141 29.078 17.578 1 96.19 196 ILE B N 1
ATOM 5908 C CA . ILE B 1 196 ? 23.078 29.078 18.688 1 96.19 196 ILE B CA 1
ATOM 5909 C C . ILE B 1 196 ? 23.578 30.5 18.953 1 96.19 196 ILE B C 1
ATOM 5911 O O . ILE B 1 196 ? 24.234 31.094 18.109 1 96.19 196 ILE B O 1
ATOM 5915 N N . MET B 1 197 ? 23.312 30.953 20.156 1 94.12 197 MET B N 1
ATOM 5916 C CA . MET B 1 197 ? 23.547 32.344 20.484 1 94.12 197 MET B CA 1
ATOM 5917 C C . MET B 1 197 ? 25.031 32.625 20.703 1 94.12 197 MET B C 1
ATOM 5919 O O . MET B 1 197 ? 25.719 31.844 21.375 1 94.12 197 MET B O 1
ATOM 5923 N N . ASN B 1 198 ? 25.469 33.688 20.172 1 94.44 198 ASN B N 1
ATOM 5924 C CA . ASN B 1 198 ? 26.781 34.25 20.422 1 94.44 198 ASN B CA 1
ATOM 5925 C C . ASN B 1 198 ? 27.875 33.188 20.297 1 94.44 198 ASN B C 1
ATOM 5927 O O . ASN B 1 198 ? 28.672 32.969 21.234 1 94.44 198 ASN B O 1
ATOM 5931 N N . ASN B 1 199 ? 27.922 32.594 19.188 1 95.62 199 ASN B N 1
ATOM 5932 C CA . ASN B 1 199 ? 28.859 31.484 18.984 1 95.62 199 ASN B CA 1
ATOM 5933 C C . ASN B 1 199 ? 29.344 31.422 17.531 1 95.62 199 ASN B C 1
ATOM 5935 O O . ASN B 1 199 ? 28.562 31.156 16.625 1 95.62 199 ASN B O 1
ATOM 5939 N N . LEU B 1 200 ? 30.594 31.578 17.344 1 96.44 200 LEU B N 1
ATOM 5940 C CA . LEU B 1 200 ? 31.156 31.562 16 1 96.44 200 LEU B CA 1
ATOM 5941 C C . LEU B 1 200 ? 31.609 30.141 15.633 1 96.44 200 LEU B C 1
ATOM 5943 O O . LEU B 1 200 ? 32.031 29.906 14.5 1 96.44 200 LEU B O 1
ATOM 5947 N N . ASN B 1 201 ? 31.547 29.234 16.562 1 97.69 201 ASN B N 1
ATOM 5948 C CA . ASN B 1 201 ? 31.844 27.812 16.359 1 97.69 201 ASN B CA 1
ATOM 5949 C C . ASN B 1 201 ? 30.703 26.922 16.828 1 97.69 201 ASN B C 1
ATOM 5951 O O . ASN B 1 201 ? 30.891 26.062 17.688 1 97.69 201 ASN B O 1
ATOM 5955 N N . PRO B 1 202 ? 29.578 27.062 16.203 1 97.88 202 PRO B N 1
ATOM 5956 C CA . PRO B 1 202 ? 28.391 26.344 16.703 1 97.88 202 PRO B CA 1
ATOM 5957 C C . PRO B 1 202 ? 28.422 24.844 16.375 1 97.88 202 PRO B C 1
ATOM 5959 O O . PRO B 1 202 ? 28.984 24.453 15.344 1 97.88 202 PRO B O 1
ATOM 5962 N N . ALA B 1 203 ? 27.938 24.047 17.219 1 98 203 ALA B N 1
ATOM 5963 C CA . ALA B 1 203 ? 27.578 22.656 17 1 98 203 ALA B CA 1
ATOM 5964 C C . ALA B 1 203 ? 26.078 22.438 17.094 1 98 203 ALA B C 1
ATOM 5966 O O . ALA B 1 203 ? 25.516 22.438 18.188 1 98 203 ALA B O 1
ATOM 5967 N N . TRP B 1 204 ? 25.516 22.266 15.945 1 97.62 204 TRP B N 1
ATOM 5968 C CA . TRP B 1 204 ? 24.062 22.125 15.93 1 97.62 204 TRP B CA 1
ATOM 5969 C C . TRP B 1 204 ? 23.656 20.703 16.281 1 97.62 204 TRP B C 1
ATOM 5971 O O . TRP B 1 204 ? 24.438 19.766 16.141 1 97.62 204 TRP B O 1
ATOM 5981 N N . LYS B 1 205 ? 22.406 20.531 16.75 1 95.75 205 LYS B N 1
ATOM 5982 C CA . LYS B 1 205 ? 21.859 19.234 17.125 1 95.75 205 LYS B CA 1
ATOM 5983 C C . LYS B 1 205 ? 21.672 18.344 15.898 1 95.75 205 LYS B C 1
ATOM 5985 O O . LYS B 1 205 ? 21.422 18.828 14.789 1 95.75 205 LYS B O 1
ATOM 5990 N N . SER B 1 206 ? 21.766 17.047 16.141 1 95.19 206 SER B N 1
ATOM 5991 C CA . SER B 1 206 ? 21.484 16.094 15.078 1 95.19 206 SER B CA 1
ATOM 5992 C C . SER B 1 206 ? 20.016 16.109 14.695 1 95.19 206 SER B C 1
ATOM 5994 O O . SER B 1 206 ? 19.156 16.391 15.531 1 95.19 206 SER B O 1
ATOM 5996 N N . PHE B 1 207 ? 19.766 15.883 13.453 1 93.31 207 PHE B N 1
ATOM 5997 C CA . PHE B 1 207 ? 18.391 15.836 12.977 1 93.31 207 PHE B CA 1
ATOM 5998 C C . PHE B 1 207 ? 18.203 14.711 11.969 1 93.31 207 PHE B C 1
ATOM 6000 O O . PHE B 1 207 ? 19.188 14.234 11.383 1 93.31 207 PHE B O 1
ATOM 6007 N N . LYS B 1 208 ? 16.953 14.281 11.812 1 89.75 208 LYS B N 1
ATOM 6008 C CA . LYS B 1 208 ? 16.594 13.219 10.867 1 89.75 208 LYS B CA 1
ATOM 6009 C C . LYS B 1 208 ? 15.719 13.75 9.742 1 89.75 208 LYS B C 1
ATOM 6011 O O . LYS B 1 208 ? 14.844 14.586 9.969 1 89.75 208 LYS B O 1
ATOM 6016 N N . VAL B 1 209 ? 16.062 13.352 8.531 1 90.62 209 VAL B N 1
ATOM 6017 C CA . VAL B 1 209 ? 15.273 13.711 7.355 1 90.62 209 VAL B CA 1
ATOM 6018 C C . VAL B 1 209 ? 15.164 12.508 6.426 1 90.62 209 VAL B C 1
ATOM 6020 O O . VAL B 1 209 ? 16.047 11.656 6.391 1 90.62 209 VAL B O 1
ATOM 6023 N N . SER B 1 210 ? 14.016 12.43 5.762 1 88 210 SER B N 1
ATOM 6024 C CA . SER B 1 210 ? 13.875 11.352 4.785 1 88 210 SER B CA 1
ATOM 6025 C C . SER B 1 210 ? 14.781 11.578 3.58 1 88 210 SER B C 1
ATOM 6027 O O . SER B 1 210 ? 15.031 12.719 3.188 1 88 210 SER B O 1
ATOM 6029 N N . LEU B 1 211 ? 15.258 10.469 3.01 1 87.56 211 LEU B N 1
ATOM 6030 C CA . LEU B 1 211 ? 16.062 10.578 1.79 1 87.56 211 LEU B CA 1
ATOM 6031 C C . LEU B 1 211 ? 15.234 11.195 0.663 1 87.56 211 LEU B C 1
ATOM 6033 O O . LEU B 1 211 ? 15.781 11.906 -0.189 1 87.56 211 LEU B O 1
ATOM 6037 N N . ASN B 1 212 ? 14.008 10.945 0.712 1 84.56 212 ASN B N 1
ATOM 6038 C CA . ASN B 1 212 ? 13.117 11.555 -0.267 1 84.56 212 ASN B CA 1
ATOM 6039 C C . ASN B 1 212 ? 13.125 13.078 -0.16 1 84.56 212 ASN B C 1
ATOM 6041 O O . ASN B 1 212 ? 13.219 13.773 -1.171 1 84.56 212 ASN B O 1
ATOM 6045 N N . SER B 1 213 ? 13.055 13.523 1.036 1 86.69 213 SER B N 1
ATOM 6046 C CA . SER B 1 213 ? 13.07 14.961 1.268 1 86.69 213 SER B CA 1
ATOM 6047 C C . SER B 1 213 ? 14.43 15.562 0.943 1 86.69 213 SER B C 1
ATOM 6049 O O . SER B 1 213 ? 14.516 16.688 0.434 1 86.69 213 SER B O 1
ATOM 6051 N N . LEU B 1 214 ? 15.391 14.852 1.232 1 91.25 214 LEU B N 1
ATOM 6052 C CA . LEU B 1 214 ? 16.75 15.352 1.082 1 91.25 214 LEU B CA 1
ATOM 6053 C C . LEU B 1 214 ? 17.141 15.438 -0.39 1 91.25 214 LEU B C 1
ATOM 6055 O O . LEU B 1 214 ? 17.75 16.422 -0.819 1 91.25 214 LEU B O 1
ATOM 6059 N N . CYS B 1 215 ? 16.781 14.391 -1.194 1 89.62 215 CYS B N 1
ATOM 6060 C CA . CYS B 1 215 ? 17.312 14.398 -2.553 1 89.62 215 CYS B CA 1
ATOM 6061 C C . CYS B 1 215 ? 16.344 13.711 -3.518 1 89.62 215 CYS B C 1
ATOM 6063 O O . CYS B 1 215 ? 16.703 13.445 -4.668 1 89.62 215 CYS B O 1
ATOM 6065 N N . SER B 1 216 ? 15.148 13.391 -3.133 1 80.56 216 SER B N 1
ATOM 6066 C CA . SER B 1 216 ? 14.148 12.742 -3.973 1 80.56 216 SER B CA 1
ATOM 6067 C C . SER B 1 216 ? 14.703 11.484 -4.637 1 80.56 216 SER B C 1
ATOM 6069 O O . SER B 1 216 ? 14.5 11.273 -5.832 1 80.56 216 SER B O 1
ATOM 6071 N N . GLY B 1 217 ? 15.578 10.789 -3.908 1 75.56 217 GLY B N 1
ATOM 6072 C CA . GLY B 1 217 ? 16.109 9.516 -4.367 1 75.56 217 GLY B CA 1
ATOM 6073 C C . GLY B 1 217 ? 17.328 9.656 -5.246 1 75.56 217 GLY B C 1
ATOM 6074 O O . GLY B 1 217 ? 18 8.664 -5.562 1 75.56 217 GLY B O 1
ATOM 6075 N N . ASP B 1 218 ? 17.609 10.859 -5.656 1 83.81 218 ASP B N 1
ATOM 6076 C CA . ASP B 1 218 ? 18.812 11.125 -6.453 1 83.81 218 ASP B CA 1
ATOM 6077 C C . ASP B 1 218 ? 19.953 11.617 -5.578 1 83.81 218 ASP B C 1
ATOM 6079 O O . ASP B 1 218 ? 20.016 12.797 -5.227 1 83.81 218 ASP B O 1
ATOM 6083 N N . HIS B 1 219 ? 20.906 10.773 -5.426 1 88.94 219 HIS B N 1
ATOM 6084 C CA . HIS B 1 219 ? 21.984 11.07 -4.508 1 88.94 219 HIS B CA 1
ATOM 6085 C C . HIS B 1 219 ? 22.906 12.156 -5.066 1 88.94 219 HIS B C 1
ATOM 6087 O O . HIS B 1 219 ? 23.719 12.727 -4.336 1 88.94 219 HIS B O 1
ATOM 6093 N N . ASP B 1 220 ? 22.703 12.5 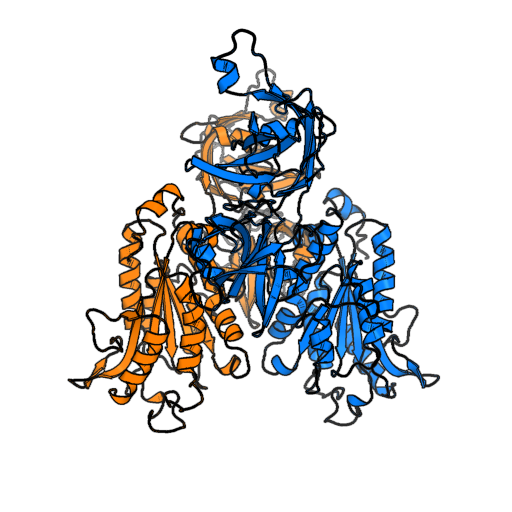-6.352 1 90.75 220 ASP B N 1
ATOM 6094 C CA . ASP B 1 220 ? 23.531 13.523 -6.98 1 90.75 220 ASP B CA 1
ATOM 6095 C C . ASP B 1 220 ? 22.797 14.867 -7.023 1 90.75 220 ASP B C 1
ATOM 6097 O O . ASP B 1 220 ? 23.344 15.867 -7.496 1 90.75 220 ASP B O 1
ATOM 6101 N N . ARG B 1 221 ? 21.609 14.859 -6.504 1 92.94 221 ARG B N 1
ATOM 6102 C CA . ARG B 1 221 ? 20.859 16.109 -6.496 1 92.94 221 ARG B CA 1
ATOM 6103 C C . ARG B 1 221 ? 21.547 17.156 -5.641 1 92.94 221 ARG B C 1
ATOM 6105 O O . ARG B 1 221 ? 22.047 16.859 -4.551 1 92.94 221 ARG B O 1
ATOM 6112 N N . LYS B 1 222 ? 21.531 18.359 -6.121 1 95.94 222 LYS B N 1
ATOM 6113 C CA . LYS B 1 222 ? 22.219 19.438 -5.438 1 95.94 222 LYS B CA 1
ATOM 6114 C C . LYS B 1 222 ? 21.453 19.906 -4.211 1 95.94 222 LYS B C 1
ATOM 6116 O O . LYS B 1 222 ? 20.219 20 -4.246 1 95.94 222 LYS B O 1
ATOM 6121 N N . LEU B 1 223 ? 22.219 20.109 -3.148 1 97.12 223 LEU B N 1
ATOM 6122 C CA . LEU B 1 223 ? 21.719 20.719 -1.913 1 97.12 223 LEU B CA 1
ATOM 6123 C C . LEU B 1 223 ? 22.422 22.031 -1.636 1 97.12 223 LEU B C 1
ATOM 6125 O O . LEU B 1 223 ? 23.656 22.125 -1.676 1 97.12 223 LEU B O 1
ATOM 6129 N N . LYS B 1 224 ? 21.672 23.031 -1.46 1 97.62 224 LYS B N 1
ATOM 6130 C CA . LYS B 1 224 ? 22.203 24.344 -1.101 1 97.62 224 LYS B CA 1
ATOM 6131 C C . LYS B 1 224 ? 22.078 24.594 0.397 1 97.62 224 LYS B C 1
ATOM 6133 O O . LYS B 1 224 ? 20.969 24.547 0.945 1 97.62 224 LYS B O 1
ATOM 6138 N N . CYS B 1 225 ? 23.172 24.875 1.043 1 98.06 225 CYS B N 1
ATOM 6139 C CA . CYS B 1 225 ? 23.188 25.188 2.471 1 98.06 225 CYS B CA 1
ATOM 6140 C C . CYS B 1 225 ? 23.594 26.625 2.723 1 98.06 225 CYS B C 1
ATOM 6142 O O . CYS B 1 225 ? 24.531 27.125 2.111 1 98.06 225 CYS B O 1
ATOM 6144 N N . ILE B 1 226 ? 22.828 27.25 3.596 1 98.06 226 ILE B N 1
ATOM 6145 C CA . ILE B 1 226 ? 23.078 28.656 3.898 1 98.06 226 ILE B CA 1
ATOM 6146 C C . ILE B 1 226 ? 23.219 28.844 5.406 1 98.06 226 ILE B C 1
ATOM 6148 O O . ILE B 1 226 ? 22.422 28.312 6.184 1 98.06 226 ILE B O 1
ATOM 6152 N N . VAL B 1 227 ? 24.219 29.594 5.793 1 98.31 227 VAL B N 1
ATOM 6153 C CA . VAL B 1 227 ? 24.406 29.953 7.191 1 98.31 227 VAL B CA 1
ATOM 6154 C C . VAL B 1 227 ? 24 31.406 7.406 1 98.31 227 VAL B C 1
ATOM 6156 O O . VAL B 1 227 ? 24.438 32.281 6.668 1 98.31 227 VAL B O 1
ATOM 6159 N N . TRP B 1 228 ? 23.203 31.578 8.406 1 96.88 228 TRP B N 1
ATOM 6160 C CA . TRP B 1 228 ? 22.672 32.906 8.734 1 96.88 228 TRP B CA 1
ATOM 6161 C C . TRP B 1 228 ? 23.094 33.312 10.141 1 96.88 228 TRP B C 1
ATOM 6163 O O . TRP B 1 228 ? 23.469 32.469 10.961 1 96.88 228 TRP B O 1
ATOM 6173 N N . ASP B 1 229 ? 23.125 34.562 10.336 1 96.19 229 ASP B N 1
ATOM 6174 C CA . ASP B 1 229 ? 23.172 35.156 11.672 1 96.19 229 ASP B CA 1
ATOM 6175 C C . ASP B 1 229 ? 21.781 35.625 12.094 1 96.19 229 ASP B C 1
ATOM 6177 O O . ASP B 1 229 ? 21.219 36.562 11.484 1 96.19 229 ASP B O 1
ATOM 6181 N N . TRP B 1 230 ? 21.281 35 13.125 1 93.75 230 TRP B N 1
ATOM 6182 C CA . TRP B 1 230 ? 19.922 35.281 13.578 1 93.75 230 TRP B CA 1
ATOM 6183 C C . TRP B 1 230 ? 19.812 36.656 14.219 1 93.75 230 TRP B C 1
ATOM 6185 O O . TRP B 1 230 ? 20.688 37.062 15.008 1 93.75 230 TRP B O 1
ATOM 6195 N N . ASP B 1 231 ? 18.797 37.438 13.875 1 90.5 231 ASP B N 1
ATOM 6196 C CA . ASP B 1 231 ? 18.5 38.719 14.461 1 90.5 231 ASP B CA 1
ATOM 6197 C C . ASP B 1 231 ? 17.062 38.75 14.992 1 90.5 231 ASP B C 1
ATOM 6199 O O . ASP B 1 231 ? 16.156 38.219 14.375 1 90.5 231 ASP B O 1
ATOM 6203 N N . SER B 1 232 ? 16.859 39.469 16.031 1 84.12 232 SER B N 1
ATOM 6204 C CA . SER B 1 232 ? 15.562 39.469 16.703 1 84.12 232 SER B CA 1
ATOM 6205 C C . SER B 1 232 ? 14.516 40.219 15.867 1 84.12 232 SER B C 1
ATOM 6207 O O . SER B 1 232 ? 13.312 40 16.047 1 84.12 232 SER B O 1
ATOM 6209 N N . ASN B 1 233 ? 14.977 41.062 15 1 82.75 233 ASN B N 1
ATOM 6210 C CA . ASN B 1 233 ? 14.039 41.812 14.172 1 82.75 233 ASN B CA 1
ATOM 6211 C C . ASN B 1 233 ? 13.547 40.969 12.992 1 82.75 233 ASN B C 1
ATOM 6213 O O . ASN B 1 233 ? 12.688 41.438 12.227 1 82.75 233 ASN B O 1
ATOM 6217 N N . GLY B 1 234 ? 14.07 39.75 12.789 1 82.56 234 GLY B N 1
ATOM 6218 C CA . GLY B 1 234 ? 13.617 38.875 11.734 1 82.56 234 GLY B CA 1
ATOM 6219 C C . GLY B 1 234 ? 14.445 38.969 10.469 1 82.56 234 GLY B C 1
ATOM 6220 O O . GLY B 1 234 ? 14.375 38.094 9.602 1 82.56 234 GLY B O 1
ATOM 6221 N N . LYS B 1 235 ? 15.164 39.969 10.336 1 87.81 235 LYS B N 1
ATOM 6222 C CA . LYS B 1 235 ? 16.047 40.125 9.188 1 87.81 235 LYS B CA 1
ATOM 6223 C C . LYS B 1 235 ? 17.438 39.562 9.484 1 87.81 235 LYS B C 1
ATOM 6225 O O . LYS B 1 235 ? 18.344 40.312 9.883 1 87.81 235 LYS B O 1
ATOM 6230 N N . HIS B 1 236 ? 17.594 38.406 9.148 1 92.69 236 HIS B N 1
ATOM 6231 C CA . HIS B 1 236 ? 18.844 37.688 9.461 1 92.69 236 HIS B CA 1
ATOM 6232 C C . HIS B 1 236 ? 19.953 38.094 8.492 1 92.69 236 HIS B C 1
ATOM 6234 O O . HIS B 1 236 ? 19.688 38.375 7.328 1 92.69 236 HIS B O 1
ATOM 6240 N N . ASP B 1 237 ? 21.125 38.062 8.938 1 94.81 237 ASP B N 1
ATOM 6241 C CA . ASP B 1 237 ? 22.266 38.406 8.117 1 94.81 237 ASP B CA 1
ATOM 6242 C C . ASP B 1 237 ? 22.891 37.156 7.484 1 94.81 237 ASP B C 1
ATOM 6244 O O . ASP B 1 237 ? 23.141 36.156 8.164 1 94.81 237 ASP B O 1
ATOM 6248 N N . PHE B 1 238 ? 23.109 37.375 6.297 1 96.69 238 PHE B N 1
ATOM 6249 C CA . PHE B 1 238 ? 23.734 36.344 5.512 1 96.69 238 PHE B CA 1
ATOM 6250 C C . PHE B 1 238 ? 25.219 36.188 5.867 1 96.69 238 PHE B C 1
ATOM 6252 O O . PHE B 1 238 ? 25.969 37.188 5.801 1 96.69 238 PHE B O 1
ATOM 6259 N N . ILE B 1 239 ? 25.656 35 6.215 1 96.94 239 ILE B N 1
ATOM 6260 C CA . ILE B 1 239 ? 27.062 34.75 6.512 1 96.94 239 ILE B CA 1
ATOM 6261 C C . ILE B 1 239 ? 27.75 34.156 5.293 1 96.94 239 ILE B C 1
ATOM 6263 O O . ILE B 1 239 ? 28.766 34.656 4.82 1 96.94 239 ILE B O 1
ATOM 6267 N N . GLY B 1 240 ? 27.141 33.031 4.824 1 97.94 240 GLY B N 1
ATOM 6268 C CA . GLY B 1 240 ? 27.703 32.344 3.656 1 97.94 240 GLY B CA 1
ATOM 6269 C C . GLY B 1 240 ? 26.906 31.141 3.232 1 97.94 240 GLY B C 1
ATOM 6270 O O . GLY B 1 240 ? 25.875 30.828 3.838 1 97.94 240 GLY B O 1
ATOM 6271 N N . GLU B 1 241 ? 27.344 30.547 2.127 1 98.19 241 GLU B N 1
ATOM 6272 C CA . GLU B 1 241 ? 26.641 29.391 1.597 1 98.19 241 GLU B CA 1
ATOM 6273 C C . GLU B 1 241 ? 27.625 28.391 0.965 1 98.19 241 GLU B C 1
ATOM 6275 O O . GLU B 1 241 ? 28.781 28.719 0.722 1 98.19 241 GLU B O 1
ATOM 6280 N N . PHE B 1 242 ? 27.188 27.188 0.811 1 98.12 242 PHE B N 1
ATOM 6281 C CA . PHE B 1 242 ? 27.891 26.156 0.057 1 98.12 242 PHE B CA 1
ATOM 6282 C C . PHE B 1 242 ? 26.906 25.156 -0.561 1 98.12 242 PHE B C 1
ATOM 6284 O O . PHE B 1 242 ? 25.734 25.156 -0.201 1 98.12 242 PHE B O 1
ATOM 6291 N N . THR B 1 243 ? 27.359 24.469 -1.544 1 97.62 243 THR B N 1
ATOM 6292 C CA . THR B 1 243 ? 26.547 23.453 -2.215 1 97.62 243 THR B CA 1
ATOM 6293 C C . THR B 1 243 ? 27.156 22.078 -2.037 1 97.62 243 THR B C 1
ATOM 6295 O O . THR B 1 243 ? 28.391 21.938 -1.988 1 97.62 243 THR B O 1
ATOM 6298 N N . THR B 1 244 ? 26.312 21.109 -1.908 1 97.38 244 THR B N 1
ATOM 6299 C CA . THR B 1 244 ? 26.75 19.734 -1.751 1 97.38 244 THR B CA 1
ATOM 6300 C C . THR B 1 244 ? 25.719 18.766 -2.318 1 97.38 244 THR B C 1
ATOM 6302 O O . THR B 1 244 ? 24.734 19.188 -2.943 1 97.38 244 THR B O 1
ATOM 6305 N N . THR B 1 245 ? 26 17.453 -2.236 1 96.94 245 THR B N 1
ATOM 6306 C CA . THR B 1 245 ? 25.094 16.375 -2.6 1 96.94 245 THR B CA 1
ATOM 6307 C C . THR B 1 245 ? 25.062 15.305 -1.519 1 96.94 245 THR B C 1
ATOM 6309 O O . THR B 1 245 ? 25.969 15.242 -0.68 1 96.94 245 THR B O 1
ATOM 6312 N N . PHE B 1 246 ? 23.984 14.555 -1.546 1 95.06 246 PHE B N 1
ATOM 6313 C CA . PHE B 1 246 ? 23.953 13.461 -0.584 1 95.06 246 PHE B CA 1
ATOM 6314 C C . PHE B 1 246 ? 25.109 12.492 -0.819 1 95.06 246 PHE B C 1
ATOM 6316 O O . PHE B 1 246 ? 25.656 11.938 0.131 1 95.06 246 PHE B O 1
ATOM 6323 N N . LYS B 1 247 ? 25.422 12.281 -2.055 1 93.25 247 LYS B N 1
ATOM 6324 C CA . LYS B 1 247 ? 26.562 11.43 -2.379 1 93.25 247 LYS B CA 1
ATOM 6325 C C . LYS B 1 247 ? 27.812 11.898 -1.649 1 93.25 247 LYS B C 1
ATOM 6327 O O . LYS B 1 247 ? 28.562 11.086 -1.09 1 93.25 247 LYS B O 1
ATOM 6332 N N . GLU B 1 248 ? 28.062 13.172 -1.632 1 95.12 248 GLU B N 1
ATOM 6333 C CA . GLU B 1 248 ? 29.203 13.742 -0.927 1 95.12 248 GLU B CA 1
ATOM 6334 C C . GLU B 1 248 ? 29.062 13.578 0.583 1 95.12 248 GLU B C 1
ATOM 6336 O O . GLU B 1 248 ? 30.031 13.266 1.276 1 95.12 248 GLU B O 1
ATOM 6341 N N . MET B 1 249 ? 27.891 13.773 1.081 1 95.81 249 MET B N 1
ATOM 6342 C CA . MET B 1 249 ? 27.625 13.695 2.516 1 95.81 249 MET B CA 1
ATOM 6343 C C . MET B 1 249 ? 27.875 12.281 3.039 1 95.81 249 MET B C 1
ATOM 6345 O O . MET B 1 249 ? 28.266 12.109 4.195 1 95.81 249 MET B O 1
ATOM 6349 N N . ARG B 1 250 ? 27.625 11.336 2.191 1 93.25 250 ARG B N 1
ATOM 6350 C CA . ARG B 1 250 ? 27.766 9.938 2.582 1 93.25 250 ARG B CA 1
ATOM 6351 C C . ARG B 1 250 ? 29.219 9.633 2.969 1 93.25 250 ARG B C 1
ATOM 6353 O O . ARG B 1 250 ? 29.484 8.641 3.658 1 93.25 250 ARG B O 1
ATOM 6360 N N . ASP B 1 251 ? 30.094 10.469 2.537 1 91.44 251 ASP B N 1
ATOM 6361 C CA . ASP B 1 251 ? 31.5 10.289 2.908 1 91.44 251 ASP B CA 1
ATOM 6362 C C . ASP B 1 251 ? 31.703 10.523 4.402 1 91.44 251 ASP B C 1
ATOM 6364 O O . ASP B 1 251 ? 32.719 10.148 4.961 1 91.44 251 ASP B O 1
ATOM 6368 N N . ALA B 1 252 ? 30.781 11.125 5.012 1 90.62 252 ALA B N 1
ATOM 6369 C CA . ALA B 1 252 ? 30.859 11.367 6.449 1 90.62 252 ALA B CA 1
ATOM 6370 C C . ALA B 1 252 ? 30.281 10.195 7.238 1 90.62 252 ALA B C 1
ATOM 6372 O O . ALA B 1 252 ? 30.031 10.312 8.438 1 90.62 252 ALA B O 1
ATOM 6373 N N . MET B 1 253 ? 30.156 9.109 6.645 1 88.06 253 MET B N 1
ATOM 6374 C CA . MET B 1 253 ? 29.641 7.922 7.328 1 88.06 253 MET B CA 1
ATOM 6375 C C . MET B 1 253 ? 30.75 7.242 8.133 1 88.06 253 MET B C 1
ATOM 6377 O O . MET B 1 253 ? 31.938 7.398 7.828 1 88.06 253 MET B O 1
ATOM 6381 N N . GLU B 1 254 ? 30.484 6.492 9.141 1 84.12 254 GLU B N 1
ATOM 6382 C CA . GLU B 1 254 ? 31.375 5.652 9.945 1 84.12 254 GLU B CA 1
ATOM 6383 C C . GLU B 1 254 ? 32.469 6.477 10.609 1 84.12 254 GLU B C 1
ATOM 6385 O O . GLU B 1 254 ? 33.656 6.137 10.516 1 84.12 254 GLU B O 1
ATOM 6390 N N . GLY B 1 255 ? 32.188 7.609 11.133 1 82.44 255 GLY B N 1
ATOM 6391 C CA . GLY B 1 255 ? 33.094 8.398 11.961 1 82.44 255 GLY B CA 1
ATOM 6392 C C . GLY B 1 255 ? 33.906 9.414 11.172 1 82.44 255 GLY B C 1
ATOM 6393 O O . GLY B 1 255 ? 34.594 10.242 11.75 1 82.44 255 GLY B O 1
ATOM 6394 N N . ARG B 1 256 ? 33.844 9.453 9.875 1 89.5 256 ARG B N 1
ATOM 6395 C CA . ARG B 1 256 ? 34.5 10.445 9.047 1 89.5 256 ARG B CA 1
ATOM 6396 C C . ARG B 1 256 ? 33.75 11.758 9.031 1 89.5 256 ARG B C 1
ATOM 6398 O O . ARG B 1 256 ? 32.562 11.797 9.414 1 89.5 256 ARG B O 1
ATOM 6405 N N . GLN B 1 257 ? 34.5 12.758 8.664 1 94.19 257 GLN B N 1
ATOM 6406 C CA . GLN B 1 257 ? 33.875 14.078 8.539 1 94.19 257 GLN B CA 1
ATOM 6407 C C . GLN B 1 257 ? 34.062 14.648 7.141 1 94.19 257 GLN B C 1
ATOM 6409 O O . GLN B 1 257 ? 35.031 14.273 6.441 1 94.19 257 GLN B O 1
ATOM 6414 N N . VAL B 1 258 ? 33.156 15.375 6.758 1 96.94 258 VAL B N 1
ATOM 6415 C CA . VAL B 1 258 ? 33.25 16.125 5.512 1 96.94 258 VAL B CA 1
ATOM 6416 C C . VAL B 1 258 ? 33.062 17.625 5.801 1 96.94 258 VAL B C 1
ATOM 6418 O O . VAL B 1 258 ? 32.312 18 6.695 1 96.94 258 VAL B O 1
ATOM 6421 N N . GLN B 1 259 ? 33.844 18.406 5.141 1 97.56 259 GLN B N 1
ATOM 6422 C CA . GLN B 1 259 ? 33.75 19.844 5.414 1 97.56 259 GLN B CA 1
ATOM 6423 C C . GLN B 1 259 ? 33.656 20.641 4.121 1 97.56 259 GLN B C 1
ATOM 6425 O O . GLN B 1 259 ? 34.094 20.188 3.064 1 97.56 259 GLN B O 1
ATOM 6430 N N . TRP B 1 260 ? 33.062 21.781 4.207 1 98.12 260 TRP B N 1
ATOM 6431 C CA . TRP B 1 260 ? 32.906 22.719 3.098 1 98.12 260 TRP B CA 1
ATOM 6432 C C . TRP B 1 260 ? 33.281 24.125 3.537 1 98.12 260 TRP B C 1
ATOM 6434 O O . TRP B 1 260 ? 33.031 24.516 4.684 1 98.12 260 TRP B O 1
ATOM 6444 N N . GLU B 1 261 ? 33.812 24.891 2.633 1 97.81 261 GLU B N 1
ATOM 6445 C CA . GLU B 1 261 ? 34 26.328 2.863 1 97.81 261 GLU B CA 1
ATOM 6446 C C . GLU B 1 261 ? 32.688 27.078 2.695 1 97.81 261 GLU B C 1
ATOM 6448 O O . GLU B 1 261 ? 31.984 26.906 1.693 1 97.81 261 GLU B O 1
ATOM 6453 N N . CYS B 1 262 ? 32.406 27.781 3.703 1 97.81 262 CYS B N 1
ATOM 6454 C CA . CYS B 1 262 ? 31.25 28.688 3.635 1 97.81 262 CYS B CA 1
ATOM 6455 C C . CYS B 1 262 ? 31.625 29.984 2.939 1 97.81 262 CYS B C 1
ATOM 6457 O O . CYS B 1 262 ? 32.438 30.75 3.445 1 97.81 262 CYS B O 1
ATOM 6459 N N . ILE B 1 263 ? 30.953 30.281 1.824 1 97.94 263 ILE B N 1
ATOM 6460 C CA . ILE B 1 263 ? 31.422 31.375 0.98 1 97.94 263 ILE B CA 1
ATOM 6461 C C . ILE B 1 263 ? 30.359 32.469 0.933 1 97.94 263 ILE B C 1
ATOM 6463 O O . ILE B 1 263 ? 29.172 32.188 0.778 1 97.94 263 ILE B O 1
ATOM 6467 N N . ASN B 1 264 ? 30.75 33.625 1.092 1 97 264 ASN B N 1
ATOM 6468 C CA . ASN B 1 264 ? 29.938 34.812 0.794 1 97 264 ASN B CA 1
ATOM 6469 C C . ASN B 1 264 ? 30.266 35.375 -0.579 1 97 264 ASN B C 1
ATOM 6471 O O . ASN B 1 264 ? 31.312 36.031 -0.753 1 97 264 ASN B O 1
ATOM 6475 N N . PRO B 1 265 ? 29.406 35.219 -1.432 1 94.75 265 PRO B N 1
ATOM 6476 C CA . PRO B 1 265 ? 29.719 35.625 -2.795 1 94.75 265 PRO B CA 1
ATOM 6477 C C . PRO B 1 265 ? 30.031 37.125 -2.885 1 94.75 265 PRO B C 1
ATOM 6479 O O . PRO B 1 265 ? 30.859 37.531 -3.695 1 94.75 265 PRO B O 1
ATOM 6482 N N . LYS B 1 266 ? 29.422 37.938 -2.121 1 94.44 266 LYS B N 1
ATOM 6483 C CA . LYS B 1 266 ? 29.672 39.375 -2.121 1 94.44 266 LYS B CA 1
ATOM 6484 C C . LYS B 1 266 ? 31.078 39.688 -1.648 1 94.44 266 LYS B C 1
ATOM 6486 O O . LYS B 1 266 ? 31.781 40.5 -2.248 1 94.44 266 LYS B O 1
ATOM 6491 N N . TYR B 1 267 ? 31.5 39.031 -0.566 1 93.38 267 TYR B N 1
ATOM 6492 C CA . TYR B 1 267 ? 32.844 39.219 -0.049 1 93.38 267 TYR B CA 1
ATOM 6493 C C . TYR B 1 267 ? 33.906 38.688 -1.02 1 93.38 267 TYR B C 1
ATOM 6495 O O . TYR B 1 267 ? 34.969 39.281 -1.168 1 93.38 267 TYR B O 1
ATOM 6503 N N . LYS B 1 268 ? 33.594 37.594 -1.624 1 92.31 268 LYS B N 1
ATOM 6504 C CA . LYS B 1 268 ? 34.531 36.969 -2.572 1 92.31 268 LYS B CA 1
ATOM 6505 C C . LYS B 1 268 ? 34.812 37.906 -3.736 1 92.31 268 LYS B C 1
ATOM 6507 O O . LYS B 1 268 ? 35.969 37.969 -4.23 1 92.31 268 LYS B O 1
ATOM 6512 N N . THR B 1 269 ? 33.875 38.656 -4.133 1 92.69 269 THR B N 1
ATOM 6513 C CA . THR B 1 269 ? 34.062 39.594 -5.25 1 92.69 269 THR B CA 1
ATOM 6514 C C . THR B 1 269 ? 34.688 40.875 -4.789 1 92.69 269 THR B C 1
ATOM 6516 O O . THR B 1 269 ? 35.531 41.469 -5.504 1 92.69 269 THR B O 1
ATOM 6519 N N . LYS B 1 270 ? 34.469 41.344 -3.594 1 91.94 270 LYS B N 1
ATOM 6520 C CA . LYS B 1 270 ? 34.844 42.688 -3.143 1 91.94 270 LYS B CA 1
ATOM 6521 C C . LYS B 1 270 ? 36.188 42.656 -2.4 1 91.94 270 LYS B C 1
ATOM 6523 O O . LYS B 1 270 ? 36.969 43.594 -2.477 1 91.94 270 LYS B O 1
ATOM 6528 N N . LYS B 1 271 ? 36.406 41.625 -1.699 1 89.12 271 LYS B N 1
ATOM 6529 C CA . LYS B 1 271 ? 37.562 41.562 -0.842 1 89.12 271 LYS B CA 1
ATOM 6530 C C . LYS B 1 271 ? 38.688 40.781 -1.513 1 89.12 271 LYS B C 1
ATOM 6532 O O . LYS B 1 271 ? 38.531 39.594 -1.844 1 89.12 271 LYS B O 1
ATOM 6537 N N . LYS B 1 272 ? 39.844 41.312 -1.797 1 89 272 LYS B N 1
ATOM 6538 C CA . LYS B 1 272 ? 40.969 40.719 -2.508 1 89 272 LYS B CA 1
ATOM 6539 C C . LYS B 1 272 ? 41.531 39.531 -1.738 1 89 272 LYS B C 1
ATOM 6541 O O . LYS B 1 272 ? 41.875 38.5 -2.332 1 89 272 LYS B O 1
ATOM 6546 N N . ASN B 1 273 ? 41.656 39.625 -0.332 1 91.19 273 ASN B N 1
ATOM 6547 C CA . ASN B 1 273 ? 42.25 38.562 0.453 1 91.19 273 ASN B CA 1
ATOM 6548 C C . ASN B 1 273 ? 41.188 37.688 1.106 1 91.19 273 ASN B C 1
ATOM 6550 O O . ASN B 1 273 ? 41.469 37 2.104 1 91.19 273 ASN B O 1
ATOM 6554 N N . TYR B 1 274 ? 40 37.594 0.466 1 93.75 274 TYR B N 1
ATOM 6555 C CA . TYR B 1 274 ? 38.906 36.812 1.01 1 93.75 274 TYR B CA 1
ATOM 6556 C C . TYR B 1 274 ? 39.156 35.312 0.813 1 93.75 274 TYR B C 1
ATOM 6558 O O . TYR B 1 274 ? 39.5 34.875 -0.286 1 93.75 274 TYR B O 1
ATOM 6566 N N . LYS B 1 275 ? 39.062 34.5 1.761 1 93.94 275 LYS B N 1
ATOM 6567 C CA . LYS B 1 275 ? 39.188 33.062 1.669 1 93.94 275 LYS B CA 1
ATOM 6568 C C . LYS B 1 275 ? 37.812 32.375 1.815 1 93.94 275 LYS B C 1
ATOM 6570 O O . LYS B 1 275 ? 37.344 31.734 0.884 1 93.94 275 LYS B O 1
ATOM 6575 N N . ASN B 1 276 ? 37.219 32.562 3.002 1 96.5 276 ASN B N 1
ATOM 6576 C CA . ASN B 1 276 ? 35.875 32.031 3.307 1 96.5 276 ASN B CA 1
ATOM 6577 C C . ASN B 1 276 ? 35.281 32.719 4.527 1 96.5 276 ASN B C 1
ATOM 6579 O O . ASN B 1 276 ? 35.938 33.531 5.168 1 96.5 276 ASN B O 1
ATOM 6583 N N . SER B 1 277 ? 34.062 32.531 4.805 1 97.31 277 SER B N 1
ATOM 6584 C CA . SER B 1 277 ? 33.344 33.062 5.957 1 97.31 277 SER B CA 1
ATOM 6585 C C . SER B 1 277 ? 33.125 31.984 7.023 1 97.31 277 SER B C 1
ATOM 6587 O O . SER B 1 277 ? 32.094 31.969 7.699 1 97.31 277 SER B O 1
ATOM 6589 N N . GLY B 1 278 ? 34 31.047 7.031 1 97.38 278 GLY B N 1
ATOM 6590 C CA . GLY B 1 278 ? 33.938 29.938 7.965 1 97.38 278 GLY B CA 1
ATOM 6591 C C . GLY B 1 278 ? 33.906 28.578 7.285 1 97.38 278 GLY B C 1
ATOM 6592 O O . GLY B 1 278 ? 33.969 28.5 6.055 1 97.38 278 GLY B O 1
ATOM 6593 N N . ILE B 1 279 ? 33.969 27.609 8.133 1 98.31 279 ILE B N 1
ATOM 6594 C CA . ILE B 1 279 ? 33.969 26.234 7.645 1 98.31 279 ILE B CA 1
ATOM 6595 C C . ILE B 1 279 ? 32.781 25.484 8.281 1 98.31 279 ILE B C 1
ATOM 6597 O O . ILE B 1 279 ? 32.562 25.578 9.484 1 98.31 279 ILE B O 1
ATOM 6601 N N . VAL B 1 280 ? 32.031 24.859 7.418 1 98.5 280 VAL B N 1
ATOM 6602 C CA . VAL B 1 280 ? 30.938 24.016 7.93 1 98.5 280 VAL B CA 1
ATOM 6603 C C . VAL B 1 280 ? 31.344 22.547 7.863 1 98.5 280 VAL B C 1
ATOM 6605 O O . VAL B 1 280 ? 31.906 22.094 6.859 1 98.5 280 VAL B O 1
ATOM 6608 N N . ILE B 1 281 ? 31.125 21.828 8.93 1 98.25 281 ILE B N 1
ATOM 6609 C CA . ILE B 1 281 ? 31.578 20.438 9.07 1 98.25 281 ILE B CA 1
ATOM 6610 C C . ILE B 1 281 ? 30.359 19.531 9.273 1 98.25 281 ILE B C 1
ATOM 6612 O O . ILE B 1 281 ? 29.484 19.828 10.086 1 98.25 281 ILE B O 1
ATOM 6616 N N . LEU B 1 282 ? 30.266 18.453 8.477 1 98 282 LEU B N 1
ATOM 6617 C CA . LEU B 1 282 ? 29.328 17.359 8.742 1 98 282 LEU B CA 1
ATOM 6618 C C . LEU B 1 282 ? 29.969 16.312 9.641 1 98 282 LEU B C 1
ATOM 6620 O O . LEU B 1 282 ? 30.875 15.586 9.219 1 98 282 LEU B O 1
ATOM 6624 N N . ASN B 1 283 ? 29.469 16.234 10.836 1 95.75 283 ASN B N 1
ATOM 6625 C CA . ASN B 1 283 ? 30.078 15.391 11.859 1 95.75 283 ASN B CA 1
ATOM 6626 C C . ASN B 1 283 ? 29.594 13.945 11.773 1 95.75 283 ASN B C 1
ATOM 6628 O O . ASN B 1 283 ? 30.25 13.031 12.258 1 95.75 283 ASN B O 1
ATOM 6632 N N . GLN B 1 284 ? 28.375 13.922 11.297 1 94 284 GLN B N 1
ATOM 6633 C CA . GLN B 1 284 ? 27.75 12.602 11.297 1 94 284 GLN B CA 1
ATOM 6634 C C . GLN B 1 284 ? 26.781 12.453 10.133 1 94 284 GLN B C 1
ATOM 6636 O O . GLN B 1 284 ? 26.047 13.391 9.805 1 94 284 GLN B O 1
ATOM 6641 N N . CYS B 1 285 ? 26.844 11.344 9.484 1 94.69 285 CYS B N 1
ATOM 6642 C CA . CYS B 1 285 ? 25.891 10.906 8.484 1 94.69 285 CYS B CA 1
ATOM 6643 C C . CYS B 1 285 ? 25.531 9.438 8.672 1 94.69 285 CYS B C 1
ATOM 6645 O O . CYS B 1 285 ? 26.375 8.562 8.438 1 94.69 285 CYS B O 1
ATOM 6647 N N . LYS B 1 286 ? 24.359 9.25 9.195 1 92.12 286 LYS B N 1
ATOM 6648 C CA . LYS B 1 286 ? 23.906 7.887 9.461 1 92.12 286 LYS B CA 1
ATOM 6649 C C . LYS B 1 286 ? 22.625 7.57 8.719 1 92.12 286 LYS B C 1
ATOM 6651 O O . LYS B 1 286 ? 21.641 8.312 8.82 1 92.12 286 LYS B O 1
ATOM 6656 N N . ILE B 1 287 ? 22.641 6.531 7.977 1 88.38 287 ILE B N 1
ATOM 6657 C CA . ILE B 1 287 ? 21.438 6.113 7.246 1 88.38 287 ILE B CA 1
ATOM 6658 C C . ILE B 1 287 ? 20.641 5.113 8.086 1 88.38 287 ILE B C 1
ATOM 6660 O O . ILE B 1 287 ? 21.203 4.129 8.578 1 88.38 287 ILE B O 1
ATOM 6664 N N . HIS B 1 288 ? 19.406 5.469 8.305 1 86.38 288 HIS B N 1
ATOM 6665 C CA . HIS B 1 288 ? 18.453 4.566 8.953 1 86.38 288 HIS B CA 1
ATOM 6666 C C . HIS B 1 288 ? 17.547 3.893 7.93 1 86.38 288 HIS B C 1
ATOM 6668 O O . HIS B 1 288 ? 16.641 4.52 7.395 1 86.38 288 HIS B O 1
ATOM 6674 N N . LYS B 1 289 ? 17.844 2.664 7.738 1 84.12 289 LYS B N 1
ATOM 6675 C CA . LYS B 1 289 ? 17.047 1.909 6.773 1 84.12 289 LYS B CA 1
ATOM 6676 C C . LYS B 1 289 ? 15.688 1.528 7.355 1 84.12 289 LYS B C 1
ATOM 6678 O O . LYS B 1 289 ? 15.602 1.039 8.484 1 84.12 289 LYS B O 1
ATOM 6683 N N . MET B 1 290 ? 14.641 1.883 6.668 1 83.81 290 MET B N 1
ATOM 6684 C CA . MET B 1 290 ? 13.297 1.46 7.055 1 83.81 290 MET B CA 1
ATOM 6685 C C . MET B 1 290 ? 12.945 0.12 6.418 1 83.81 290 MET B C 1
ATOM 6687 O O . MET B 1 290 ? 13.266 -0.122 5.254 1 83.81 290 MET B O 1
ATOM 6691 N N . HIS B 1 291 ? 12.367 -0.735 7.238 1 86.38 291 HIS B N 1
ATOM 6692 C CA . HIS B 1 291 ? 12.039 -2.076 6.766 1 86.38 291 HIS B CA 1
ATOM 6693 C C . HIS B 1 291 ? 10.531 -2.283 6.684 1 86.38 291 HIS B C 1
ATOM 6695 O O . HIS B 1 291 ? 9.773 -1.686 7.453 1 86.38 291 HIS B O 1
ATOM 6701 N N . SER B 1 292 ? 10.133 -3.039 5.664 1 87.44 292 SER B N 1
ATOM 6702 C CA . SER B 1 292 ? 8.719 -3.357 5.477 1 87.44 292 SER B CA 1
ATOM 6703 C C . SER B 1 292 ? 8.273 -4.477 6.418 1 87.44 292 SER B C 1
ATOM 6705 O O . SER B 1 292 ? 9.102 -5.082 7.102 1 87.44 292 SER B O 1
ATOM 6707 N N . PHE B 1 293 ? 6.961 -4.676 6.512 1 91.75 293 PHE B N 1
ATOM 6708 C CA . PHE B 1 293 ? 6.391 -5.777 7.277 1 91.75 293 PHE B CA 1
ATOM 6709 C C . PHE B 1 293 ? 6.957 -7.113 6.812 1 91.75 293 PHE B C 1
ATOM 6711 O O . PHE B 1 293 ? 7.359 -7.941 7.633 1 91.75 293 PHE B O 1
ATOM 6718 N N . LEU B 1 294 ? 7.047 -7.375 5.535 1 88.94 294 LEU B N 1
ATOM 6719 C CA . LEU B 1 294 ? 7.516 -8.641 4.988 1 88.94 294 LEU B CA 1
ATOM 6720 C C . LEU B 1 294 ? 9.016 -8.812 5.223 1 88.94 294 LEU B C 1
ATOM 6722 O O . LEU B 1 294 ? 9.5 -9.938 5.355 1 88.94 294 LEU B O 1
ATOM 6726 N N . ASP B 1 295 ? 9.742 -7.711 5.293 1 88.56 295 ASP B N 1
ATOM 6727 C CA . ASP B 1 295 ? 11.148 -7.824 5.688 1 88.56 295 ASP B CA 1
ATOM 6728 C C . ASP B 1 295 ? 11.289 -8.562 7.016 1 88.56 295 ASP B C 1
ATOM 6730 O O . ASP B 1 295 ? 12.148 -9.438 7.156 1 88.56 295 ASP B O 1
ATOM 6734 N N . TYR B 1 296 ? 10.43 -8.164 7.902 1 91.31 296 TYR B N 1
ATOM 6735 C CA . TYR B 1 296 ? 10.508 -8.766 9.227 1 91.31 296 TYR B CA 1
ATOM 6736 C C . TYR B 1 296 ? 10.016 -10.203 9.211 1 91.31 296 TYR B C 1
ATOM 6738 O O . TYR B 1 296 ? 10.648 -11.094 9.773 1 91.31 296 TYR B O 1
ATOM 6746 N N . ILE B 1 297 ? 8.859 -10.414 8.57 1 92.5 297 ILE B N 1
ATOM 6747 C CA . ILE B 1 297 ? 8.281 -11.758 8.508 1 92.5 297 ILE B CA 1
ATOM 6748 C C . ILE B 1 297 ? 9.25 -12.711 7.816 1 92.5 297 ILE B C 1
ATOM 6750 O O . ILE B 1 297 ? 9.547 -13.789 8.328 1 92.5 297 ILE B O 1
ATOM 6754 N N . MET B 1 298 ? 9.773 -12.289 6.691 1 89.19 298 MET B N 1
ATOM 6755 C CA . MET B 1 298 ? 10.688 -13.133 5.926 1 89.19 298 MET B CA 1
ATOM 6756 C C . MET B 1 298 ? 12.039 -13.258 6.629 1 89.19 298 MET B C 1
ATOM 6758 O O . MET B 1 298 ? 12.805 -14.172 6.344 1 89.19 298 MET B O 1
ATOM 6762 N N . GLY B 1 299 ? 12.297 -12.297 7.5 1 87.81 299 GLY B N 1
ATOM 6763 C CA . GLY B 1 299 ? 13.508 -12.367 8.305 1 87.81 299 GLY B CA 1
ATOM 6764 C C . GLY B 1 299 ? 13.398 -13.328 9.477 1 87.81 299 GLY B C 1
ATOM 6765 O O . GLY B 1 299 ? 14.352 -13.508 10.227 1 87.81 299 GLY B O 1
ATOM 6766 N N . GLY B 1 300 ? 12.242 -13.875 9.625 1 88.19 300 GLY B N 1
ATOM 6767 C CA . GLY B 1 300 ? 12.094 -14.906 10.641 1 88.19 300 GLY B CA 1
ATOM 6768 C C . GLY B 1 300 ? 11.195 -14.477 11.789 1 88.19 300 GLY B C 1
ATOM 6769 O O . GLY B 1 300 ? 11.047 -15.211 12.766 1 88.19 300 GLY B O 1
ATOM 6770 N N . CYS B 1 301 ? 10.664 -13.344 11.703 1 91.88 301 CYS B N 1
ATOM 6771 C CA . CYS B 1 301 ? 9.773 -12.891 12.758 1 91.88 301 CYS B CA 1
ATOM 6772 C C . CYS B 1 301 ? 8.523 -13.758 12.828 1 91.88 301 CYS B C 1
ATOM 6774 O O . CYS B 1 301 ? 7.848 -13.961 11.82 1 91.88 301 CYS B O 1
ATOM 6776 N N . GLN B 1 302 ? 8.25 -14.312 14.008 1 93.38 302 GLN B N 1
ATOM 6777 C CA . GLN B 1 302 ? 7.062 -15.133 14.227 1 93.38 302 GLN B CA 1
ATOM 6778 C C . GLN B 1 302 ? 5.969 -14.328 14.93 1 93.38 302 GLN B C 1
ATOM 6780 O O . GLN B 1 302 ? 6.262 -13.438 15.727 1 93.38 302 GLN B O 1
ATOM 6785 N N . ILE B 1 303 ? 4.77 -14.664 14.539 1 93.94 303 ILE B N 1
ATOM 6786 C CA . ILE B 1 303 ? 3.629 -14.047 15.203 1 93.94 303 ILE B CA 1
ATOM 6787 C C . ILE B 1 303 ? 3.053 -15.008 16.234 1 93.94 303 ILE B C 1
ATOM 6789 O O . ILE B 1 303 ? 2.559 -16.078 15.891 1 93.94 303 ILE B O 1
ATOM 6793 N N . GLN B 1 304 ? 3.201 -14.609 17.453 1 94.88 304 GLN B N 1
ATOM 6794 C CA . GLN B 1 304 ? 2.592 -15.359 18.547 1 94.88 304 GLN B CA 1
ATOM 6795 C C . GLN B 1 304 ? 1.141 -14.945 18.766 1 94.88 304 GLN B C 1
ATOM 6797 O O . GLN B 1 304 ? 0.87 -13.836 19.234 1 94.88 304 GLN B O 1
ATOM 6802 N N . PHE B 1 305 ? 0.276 -15.906 18.516 1 96.44 305 PHE B N 1
ATOM 6803 C CA . PHE B 1 305 ? -1.159 -15.648 18.531 1 96.44 305 PHE B CA 1
ATOM 6804 C C . PHE B 1 305 ? -1.794 -16.172 19.812 1 96.44 305 PHE B C 1
ATOM 6806 O O . PHE B 1 305 ? -1.615 -17.344 20.156 1 96.44 305 PHE B O 1
ATOM 6813 N N . THR B 1 306 ? -2.471 -15.273 20.562 1 97.75 306 THR B N 1
ATOM 6814 C CA . THR B 1 306 ? -3.172 -15.633 21.797 1 97.75 306 THR B CA 1
ATOM 6815 C C . THR B 1 306 ? -4.633 -15.203 21.734 1 97.75 306 THR B C 1
ATOM 6817 O O . THR B 1 306 ? -4.949 -14.133 21.203 1 97.75 306 THR B O 1
ATOM 6820 N N . VAL B 1 307 ? -5.512 -16.078 22.25 1 97.94 307 VAL B N 1
ATOM 6821 C CA . VAL B 1 307 ? -6.938 -15.773 22.219 1 97.94 307 VAL B CA 1
ATOM 6822 C C . VAL B 1 307 ? -7.473 -15.672 23.641 1 97.94 307 VAL B C 1
ATOM 6824 O O . VAL B 1 307 ? -7.086 -16.453 24.516 1 97.94 307 VAL B O 1
ATOM 6827 N N . ALA B 1 308 ? -8.273 -14.656 23.906 1 98.38 308 ALA B N 1
ATOM 6828 C CA . ALA B 1 308 ? -9.008 -14.5 25.172 1 98.38 308 ALA B CA 1
ATOM 6829 C C . ALA B 1 308 ? -10.516 -14.445 24.922 1 98.38 308 ALA B C 1
ATOM 6831 O O . ALA B 1 308 ? -10.984 -13.656 24.109 1 98.38 308 ALA B O 1
ATOM 6832 N N . ILE B 1 309 ? -11.25 -15.266 25.609 1 98.06 309 ILE B N 1
ATOM 6833 C CA . ILE B 1 309 ? -12.688 -15.398 25.391 1 98.06 309 ILE B CA 1
ATOM 6834 C C . ILE B 1 309 ? -13.438 -14.953 26.641 1 98.06 309 ILE B C 1
ATOM 6836 O O . ILE B 1 309 ? -13.062 -15.305 27.766 1 98.06 309 ILE B O 1
ATOM 6840 N N . ASP B 1 310 ? -14.484 -14.211 26.469 1 97.94 310 ASP B N 1
ATOM 6841 C CA . ASP B 1 310 ? -15.328 -13.703 27.547 1 97.94 310 ASP B CA 1
ATOM 6842 C C . ASP B 1 310 ? -16.359 -14.742 27.984 1 97.94 310 ASP B C 1
ATOM 6844 O O . ASP B 1 310 ? -17.234 -15.125 27.188 1 97.94 310 ASP B O 1
ATOM 6848 N N . PHE B 1 311 ? -16.297 -15.148 29.266 1 97.31 311 PHE B N 1
ATOM 6849 C CA . PHE B 1 311 ? -17.25 -16.109 29.812 1 97.31 311 PHE B CA 1
ATOM 6850 C C . PHE B 1 311 ? -18.062 -15.477 30.953 1 97.31 311 PHE B C 1
ATOM 6852 O O . PHE B 1 311 ? -18.359 -16.141 31.938 1 97.31 311 PHE B O 1
ATOM 6859 N N . THR B 1 312 ? -18.328 -14.211 30.797 1 96.31 312 THR B N 1
ATOM 6860 C CA . THR B 1 312 ? -19.141 -13.539 31.812 1 96.31 312 THR B CA 1
ATOM 6861 C C . THR B 1 312 ? -20.609 -13.914 31.641 1 96.31 312 THR B C 1
ATOM 6863 O O . THR B 1 312 ? -21.031 -14.383 30.578 1 96.31 312 THR B O 1
ATOM 6866 N N . ALA B 1 313 ? -21.453 -13.625 32.656 1 94.69 313 ALA B N 1
ATOM 6867 C CA . ALA B 1 313 ? -22.859 -14.016 32.688 1 94.69 313 ALA B CA 1
ATOM 6868 C C . ALA B 1 313 ? -23.672 -13.234 31.672 1 94.69 313 ALA B C 1
ATOM 6870 O O . ALA B 1 313 ? -24.75 -13.68 31.266 1 94.69 313 ALA B O 1
ATOM 6871 N N . SER B 1 314 ? -23.219 -12.102 31.297 1 93.62 314 SER B N 1
ATOM 6872 C CA . SER B 1 314 ? -23.938 -11.273 30.328 1 93.62 314 SER B CA 1
ATOM 6873 C C . SER B 1 314 ? -24.125 -12 29 1 93.62 314 SER B C 1
ATOM 6875 O O . SER B 1 314 ? -25 -11.633 28.203 1 93.62 314 SER B O 1
ATOM 6877 N N . ASN B 1 315 ? -23.344 -13.055 28.703 1 95.5 315 ASN B N 1
ATOM 6878 C CA . ASN B 1 315 ? -23.438 -13.836 27.484 1 95.5 315 ASN B CA 1
ATOM 6879 C C . ASN B 1 315 ? -24.688 -14.719 27.469 1 95.5 315 ASN B C 1
ATOM 6881 O O . ASN B 1 315 ? -25.109 -15.188 26.422 1 95.5 315 ASN B O 1
ATOM 6885 N N . GLY B 1 316 ? -25.25 -14.938 28.594 1 93.5 316 GLY B N 1
ATOM 6886 C CA . GLY B 1 316 ? -26.391 -15.844 28.719 1 93.5 316 GLY B CA 1
ATOM 6887 C C . GLY B 1 316 ? -25.969 -17.281 28.969 1 93.5 316 GLY B C 1
ATOM 6888 O O . GLY B 1 316 ? -24.844 -17.672 28.703 1 93.5 316 GLY B O 1
ATOM 6889 N N . ASP B 1 317 ? -26.875 -18.031 29.484 1 93.25 317 ASP B N 1
ATOM 6890 C CA . ASP B 1 317 ? -26.641 -19.453 29.75 1 93.25 317 ASP B CA 1
ATOM 6891 C C . ASP B 1 317 ? -26.422 -20.234 28.469 1 93.25 317 ASP B C 1
ATOM 6893 O O . ASP B 1 317 ? -27.297 -20.281 27.609 1 93.25 317 ASP B O 1
ATOM 6897 N N . PRO B 1 318 ? -25.281 -20.922 28.406 1 93.62 318 PRO B N 1
ATOM 6898 C CA . PRO B 1 318 ? -24.922 -21.594 27.172 1 93.62 318 PRO B CA 1
ATOM 6899 C C . PRO B 1 318 ? -25.922 -22.672 26.781 1 93.62 318 PRO B C 1
ATOM 6901 O O . PRO B 1 318 ? -25.953 -23.109 25.625 1 93.62 318 PRO B O 1
ATOM 6904 N N . ARG B 1 319 ? -26.781 -23.125 27.734 1 91 319 ARG B N 1
ATOM 6905 C CA . ARG B 1 319 ? -27.781 -24.141 27.469 1 91 319 ARG B CA 1
ATOM 6906 C C . ARG B 1 319 ? -29 -23.562 26.75 1 91 319 ARG B C 1
ATOM 6908 O O . ARG B 1 319 ? -29.797 -24.281 26.172 1 91 319 ARG B O 1
ATOM 6915 N N . ASN B 1 320 ? -29.031 -22.219 26.703 1 92.56 320 ASN B N 1
ATOM 6916 C CA . ASN B 1 320 ? -30.125 -21.5 26.031 1 92.56 320 ASN B CA 1
ATOM 6917 C C . ASN B 1 320 ? -29.734 -21.078 24.625 1 92.56 320 ASN B C 1
ATOM 6919 O O . ASN B 1 320 ? -28.609 -20.609 24.391 1 92.56 320 ASN B O 1
ATOM 6923 N N . SER B 1 321 ? -30.672 -21.188 23.719 1 90.56 321 SER B N 1
ATOM 6924 C CA . SER B 1 321 ? -30.406 -20.891 22.312 1 90.56 321 SER B CA 1
ATOM 6925 C C . SER B 1 321 ? -30.141 -19.406 22.094 1 90.56 321 SER B C 1
ATOM 6927 O O . SER B 1 321 ? -29.547 -19.016 21.094 1 90.56 321 SER B O 1
ATOM 6929 N N . CYS B 1 322 ? -30.531 -18.609 23.062 1 90.75 322 CYS B N 1
ATOM 6930 C CA . CYS B 1 322 ? -30.344 -17.172 22.922 1 90.75 322 CYS B CA 1
ATOM 6931 C C . CYS B 1 322 ? -28.969 -16.75 23.438 1 90.75 322 CYS B C 1
ATOM 6933 O O . CYS B 1 322 ? -28.547 -15.609 23.25 1 90.75 322 CYS B O 1
ATOM 6935 N N . SER B 1 323 ? -28.281 -17.672 24.031 1 94.5 323 SER B N 1
ATOM 6936 C CA . SER B 1 323 ? -26.953 -17.375 24.562 1 94.5 323 SER B CA 1
ATOM 6937 C C . SER B 1 323 ? -25.953 -17.141 23.422 1 94.5 323 SER B C 1
ATOM 6939 O O . SER B 1 323 ? -26 -17.812 22.391 1 94.5 323 SER B O 1
ATOM 6941 N N . LEU B 1 324 ? -25.031 -16.203 23.641 1 95.81 324 LEU B N 1
ATOM 6942 C CA . LEU B 1 324 ? -23.984 -15.938 22.672 1 95.81 324 LEU B CA 1
ATOM 6943 C C . LEU B 1 324 ? -22.984 -17.078 22.609 1 95.81 324 LEU B C 1
ATOM 6945 O O . LEU B 1 324 ? -22.234 -17.203 21.641 1 95.81 324 LEU B O 1
ATOM 6949 N N . HIS B 1 325 ? -23 -17.984 23.688 1 96.19 325 HIS B N 1
ATOM 6950 C CA . HIS B 1 325 ? -22.109 -19.141 23.734 1 96.19 325 HIS B CA 1
ATOM 6951 C C . HIS B 1 325 ? -22.828 -20.422 23.312 1 96.19 325 HIS B C 1
ATOM 6953 O O . HIS B 1 325 ? -22.25 -21.5 23.391 1 96.19 325 HIS B O 1
ATOM 6959 N N . TYR B 1 326 ? -24.078 -20.234 22.875 1 95.69 326 TYR B N 1
ATOM 6960 C CA . TYR B 1 326 ? -24.828 -21.438 22.484 1 95.69 326 TYR B CA 1
ATOM 6961 C C . TYR B 1 326 ? -24.141 -22.156 21.328 1 95.69 326 TYR B C 1
ATOM 6963 O O . TYR B 1 326 ? -23.781 -21.531 20.328 1 95.69 326 TYR B O 1
ATOM 6971 N N . ILE B 1 327 ? -23.922 -23.453 21.469 1 93.5 327 ILE B N 1
ATOM 6972 C CA . ILE B 1 327 ? -23.297 -24.266 20.438 1 93.5 327 ILE B CA 1
ATOM 6973 C C . ILE B 1 327 ? -24.375 -24.984 19.625 1 93.5 327 ILE B C 1
ATOM 6975 O O . ILE B 1 327 ? -24.828 -26.062 20 1 93.5 327 ILE B O 1
ATOM 6979 N N . HIS B 1 328 ? -24.641 -24.391 18.5 1 89.94 328 HIS B N 1
ATOM 6980 C CA . HIS B 1 328 ? -25.578 -25.016 17.578 1 89.94 328 HIS B CA 1
ATOM 6981 C C . HIS B 1 328 ? -24.922 -26.172 16.828 1 89.94 328 HIS B C 1
ATOM 6983 O O . HIS B 1 328 ? -23.75 -26.094 16.453 1 89.94 328 HIS B O 1
ATOM 6989 N N . PRO B 1 329 ? -25.656 -27.297 16.625 1 86.5 329 PRO B N 1
ATOM 6990 C CA . PRO B 1 329 ? -25.078 -28.469 15.969 1 86.5 329 PRO B CA 1
ATOM 6991 C C . PRO B 1 329 ? -24.656 -28.203 14.523 1 86.5 329 PRO B C 1
ATOM 6993 O O . PRO B 1 329 ? -23.734 -28.828 14.016 1 86.5 329 PRO B O 1
ATOM 6996 N N . TYR B 1 330 ? -25.25 -27.188 13.852 1 86.5 330 TYR B N 1
ATOM 6997 C CA . TYR B 1 330 ? -25.031 -27.031 12.422 1 86.5 330 TYR B CA 1
ATOM 6998 C C . TYR B 1 330 ? -24.422 -25.656 12.117 1 86.5 330 TYR B C 1
ATOM 7000 O O . TYR B 1 330 ? -23.859 -25.453 11.039 1 86.5 330 TYR B O 1
ATOM 7008 N N . GLN B 1 331 ? -24.594 -24.766 13.039 1 88.44 331 GLN B N 1
ATOM 7009 C CA . GLN B 1 331 ? -24.109 -23.422 12.766 1 88.44 331 GLN B CA 1
ATOM 7010 C C . GLN B 1 331 ? -23.25 -22.906 13.906 1 88.44 331 GLN B C 1
ATOM 7012 O O . GLN B 1 331 ? -23.688 -22.844 15.055 1 88.44 331 GLN B O 1
ATOM 7017 N N . PRO B 1 332 ? -22.078 -22.562 13.539 1 92.25 332 PRO B N 1
ATOM 7018 C CA . PRO B 1 332 ? -21.234 -22.016 14.594 1 92.25 332 PRO B CA 1
ATOM 7019 C C . PRO B 1 332 ? -21.719 -20.656 15.102 1 92.25 332 PRO B C 1
ATOM 7021 O O . PRO B 1 332 ? -22.312 -19.891 14.352 1 92.25 332 PRO B O 1
ATOM 7024 N N . ASN B 1 333 ? -21.516 -20.391 16.453 1 93.62 333 ASN B N 1
ATOM 7025 C CA . ASN B 1 333 ? -21.875 -19.094 17.016 1 93.62 333 ASN B CA 1
ATOM 7026 C C . ASN B 1 333 ? -20.859 -18.016 16.641 1 93.62 333 ASN B C 1
ATOM 7028 O O . ASN B 1 333 ? -19.859 -18.297 15.969 1 93.62 333 ASN B O 1
ATOM 7032 N N . GLU B 1 334 ? -21.078 -16.781 17.078 1 93.88 334 GLU B N 1
ATOM 7033 C CA . GLU B 1 334 ? -20.25 -15.648 16.672 1 93.88 334 GLU B CA 1
ATOM 7034 C C . GLU B 1 334 ? -18.844 -15.75 17.25 1 93.88 334 GLU B C 1
ATOM 7036 O O . GLU B 1 334 ? -17.859 -15.336 16.625 1 93.88 334 GLU B O 1
ATOM 7041 N N . TYR B 1 335 ? -18.719 -16.312 18.484 1 95.94 335 TYR B N 1
ATOM 7042 C CA . TYR B 1 335 ? -17.406 -16.531 19.078 1 95.94 335 TYR B CA 1
ATOM 7043 C C . TYR B 1 335 ? -16.547 -17.438 18.203 1 95.94 335 TYR B C 1
ATOM 7045 O O . TYR B 1 335 ? -15.398 -17.109 17.906 1 95.94 335 TYR B O 1
ATOM 7053 N N . LEU B 1 336 ? -17.156 -18.5 17.781 1 95.31 336 LEU B N 1
ATOM 7054 C CA . LEU B 1 336 ? -16.438 -19.469 16.953 1 95.31 336 LEU B CA 1
ATOM 7055 C C . LEU B 1 336 ? -16.109 -18.891 15.586 1 95.31 336 LEU B C 1
ATOM 7057 O O . LEU B 1 336 ? -15.016 -19.109 15.062 1 95.31 336 LEU B O 1
ATOM 7061 N N . LYS B 1 337 ? -17.016 -18.203 15.039 1 94.38 337 LYS B N 1
ATOM 7062 C CA . LYS B 1 337 ? -16.781 -17.609 13.719 1 94.38 337 LYS B CA 1
ATOM 7063 C C . LYS B 1 337 ? -15.609 -16.625 13.75 1 94.38 337 LYS B C 1
ATOM 7065 O O . LYS B 1 337 ? -14.734 -16.672 12.883 1 94.38 337 LYS B O 1
ATOM 7070 N N . ALA B 1 338 ? -15.633 -15.773 14.734 1 94.69 338 ALA B N 1
ATOM 7071 C CA . ALA B 1 338 ? -14.562 -14.789 14.867 1 94.69 338 ALA B CA 1
ATOM 7072 C C . ALA B 1 338 ? -13.219 -15.477 15.125 1 94.69 338 ALA B C 1
ATOM 7074 O O . ALA B 1 338 ? -12.211 -15.125 14.516 1 94.69 338 ALA B O 1
ATOM 7075 N N . LEU B 1 339 ? -13.25 -16.422 15.992 1 95.12 339 LEU B N 1
ATOM 7076 C CA . LEU B 1 339 ? -12.047 -17.156 16.375 1 95.12 339 LEU B CA 1
ATOM 7077 C C . LEU B 1 339 ? -11.422 -17.844 15.164 1 95.12 339 LEU B C 1
ATOM 7079 O O . LEU B 1 339 ? -10.219 -17.703 14.922 1 95.12 339 LEU B O 1
ATOM 7083 N N . VAL B 1 340 ? -12.203 -18.5 14.414 1 94.25 340 VAL B N 1
ATOM 7084 C CA . VAL B 1 340 ? -11.711 -19.266 13.273 1 94.25 340 VAL B CA 1
ATOM 7085 C C . VAL B 1 340 ? -11.242 -18.312 12.172 1 94.25 340 VAL B C 1
ATOM 7087 O O . VAL B 1 340 ? -10.18 -18.516 11.578 1 94.25 340 VAL B O 1
ATOM 7090 N N . ALA B 1 341 ? -12 -17.281 11.906 1 91.75 341 ALA B N 1
ATOM 7091 C CA . ALA B 1 341 ? -11.68 -16.328 10.836 1 91.75 341 ALA B CA 1
ATOM 7092 C C . ALA B 1 341 ? -10.312 -15.68 11.07 1 91.75 341 ALA B C 1
ATOM 7094 O O . ALA B 1 341 ? -9.516 -15.547 10.141 1 91.75 341 ALA B O 1
ATOM 7095 N N . VAL B 1 342 ? -10.039 -15.32 12.289 1 93.38 342 VAL B N 1
ATOM 7096 C CA . VAL B 1 342 ? -8.797 -14.633 12.625 1 93.38 342 VAL B CA 1
ATOM 7097 C C . VAL B 1 342 ? -7.672 -15.648 12.797 1 93.38 342 VAL B C 1
ATOM 7099 O O . VAL B 1 342 ? -6.555 -15.438 12.328 1 93.38 342 VAL B O 1
ATOM 7102 N N . GLY B 1 343 ? -7.969 -16.719 13.422 1 94.5 343 GLY B N 1
ATOM 7103 C CA . GLY B 1 343 ? -6.98 -17.75 13.703 1 94.5 343 GLY B CA 1
ATOM 7104 C C . GLY B 1 343 ? -6.379 -18.359 12.453 1 94.5 343 GLY B C 1
ATOM 7105 O O . GLY B 1 343 ? -5.184 -18.672 12.422 1 94.5 343 GLY B O 1
ATOM 7106 N N . GLU B 1 344 ? -7.164 -18.516 11.445 1 91.19 344 GLU B N 1
ATOM 7107 C CA . GLU B 1 344 ? -6.699 -19.141 10.211 1 91.19 344 GLU B CA 1
ATOM 7108 C C . GLU B 1 344 ? -5.633 -18.281 9.531 1 91.19 344 GLU B C 1
ATOM 7110 O O . GLU B 1 344 ? -4.75 -18.797 8.852 1 91.19 344 GLU B O 1
ATOM 7115 N N . ILE B 1 345 ? -5.711 -17.078 9.719 1 91.81 345 ILE B N 1
ATOM 7116 C CA . ILE B 1 345 ? -4.727 -16.172 9.133 1 91.81 345 ILE B CA 1
ATOM 7117 C C . ILE B 1 345 ? -3.459 -16.172 9.984 1 91.81 345 ILE B C 1
ATOM 7119 O O . ILE B 1 345 ? -2.359 -16.391 9.469 1 91.81 345 ILE B O 1
ATOM 7123 N N . CYS B 1 346 ? -3.625 -16.047 11.289 1 93.06 346 CYS B N 1
ATOM 7124 C CA . CYS B 1 346 ? -2.49 -15.891 12.195 1 93.06 346 CYS B CA 1
ATOM 7125 C C . CYS B 1 346 ? -1.652 -17.156 12.258 1 93.06 346 CYS B C 1
ATOM 7127 O O . CYS B 1 346 ? -0.439 -17.094 12.461 1 93.06 346 CYS B O 1
ATOM 7129 N N . GLN B 1 347 ? -2.197 -18.219 12.047 1 93 347 GLN B N 1
ATOM 7130 C CA . GLN B 1 347 ? -1.504 -19.5 12.227 1 93 347 GLN B CA 1
ATOM 7131 C C . GLN B 1 347 ? -0.392 -19.656 11.195 1 93 347 GLN B C 1
ATOM 7133 O O . GLN B 1 347 ? 0.565 -20.406 11.422 1 93 347 GLN B O 1
ATOM 7138 N N . ASP B 1 348 ? -0.496 -19.016 10.062 1 92.5 348 ASP B N 1
ATOM 7139 C CA . ASP B 1 348 ? 0.505 -19.125 9.008 1 92.5 348 ASP B CA 1
ATOM 7140 C C . ASP B 1 348 ? 1.829 -18.5 9.438 1 92.5 348 ASP B C 1
ATOM 7142 O O . ASP B 1 348 ? 2.877 -18.781 8.852 1 92.5 348 ASP B O 1
ATOM 7146 N N . TYR B 1 349 ? 1.784 -17.672 10.406 1 93.12 349 TYR B N 1
ATOM 7147 C CA . TYR B 1 349 ? 2.963 -16.906 10.789 1 93.12 349 TYR B CA 1
ATOM 7148 C C . TYR B 1 349 ? 3.553 -17.438 12.094 1 93.12 349 TYR B C 1
ATOM 7150 O O . TYR B 1 349 ? 4.418 -16.781 12.695 1 93.12 349 TYR B O 1
ATOM 7158 N N . ASP B 1 350 ? 2.977 -18.438 12.547 1 90.81 350 ASP B N 1
ATOM 7159 C CA . ASP B 1 350 ? 3.477 -19.156 13.711 1 90.81 350 ASP B CA 1
ATOM 7160 C C . ASP B 1 350 ? 3.988 -20.547 13.312 1 90.81 350 ASP B C 1
ATOM 7162 O O . ASP B 1 350 ? 3.219 -21.391 12.852 1 90.81 350 ASP B O 1
ATOM 7166 N N . SER B 1 351 ? 5.18 -20.875 13.594 1 85.88 351 SER B N 1
ATOM 7167 C CA . SER B 1 351 ? 5.828 -22.078 13.086 1 85.88 351 SER B CA 1
ATOM 7168 C C . SER B 1 351 ? 5.32 -23.328 13.805 1 85.88 351 SER B C 1
ATOM 7170 O O . SER B 1 351 ? 5.113 -24.375 13.18 1 85.88 351 SER B O 1
ATOM 7172 N N . ASP B 1 352 ? 5.105 -23.234 15.117 1 89.31 352 ASP B N 1
ATOM 7173 C CA . ASP B 1 352 ? 4.73 -24.438 15.867 1 89.31 352 ASP B CA 1
ATOM 7174 C C . ASP B 1 352 ? 3.217 -24.641 15.867 1 89.31 352 ASP B C 1
ATOM 7176 O O . ASP B 1 352 ? 2.725 -25.703 16.219 1 89.31 352 ASP B O 1
ATOM 7180 N N . LYS B 1 353 ? 2.477 -23.609 15.508 1 92.31 353 LYS B N 1
ATOM 7181 C CA . LYS B 1 353 ? 1.02 -23.641 15.422 1 92.31 353 LYS B CA 1
ATOM 7182 C C . LYS B 1 353 ? 0.396 -24.062 16.75 1 92.31 353 LYS B C 1
ATOM 7184 O O . LYS B 1 353 ? -0.51 -24.906 16.766 1 92.31 353 LYS B O 1
ATOM 7189 N N . MET B 1 354 ? 1.006 -23.688 17.812 1 95.25 354 MET B N 1
ATOM 7190 C CA . MET B 1 354 ? 0.474 -23.812 19.172 1 95.25 354 MET B CA 1
ATOM 7191 C C . MET B 1 354 ? -0.02 -22.469 19.688 1 95.25 354 MET B C 1
ATOM 7193 O O . MET B 1 354 ? 0.724 -21.484 19.688 1 95.25 354 MET B O 1
ATOM 7197 N N . PHE B 1 355 ? -1.261 -22.453 20.172 1 96.5 355 PHE B N 1
ATOM 7198 C CA . PHE B 1 355 ? -1.864 -21.172 20.5 1 96.5 355 PHE B CA 1
ATOM 7199 C C . PHE B 1 355 ? -2.42 -21.172 21.922 1 96.5 355 PHE B C 1
ATOM 7201 O O . PHE B 1 355 ? -3.291 -21.984 22.25 1 96.5 355 PHE B O 1
ATOM 7208 N N . PRO B 1 356 ? -1.878 -20.297 22.781 1 97.38 356 PRO B N 1
ATOM 7209 C CA . PRO B 1 356 ? -2.5 -20.156 24.109 1 97.38 356 PRO B CA 1
ATOM 7210 C C . PRO B 1 356 ? -3.9 -19.547 24.031 1 97.38 356 PRO B C 1
ATOM 7212 O O . PRO B 1 356 ? -4.137 -18.609 23.266 1 97.38 356 PRO B O 1
ATOM 7215 N N . VAL B 1 357 ? -4.805 -20.125 24.766 1 97.81 357 VAL B N 1
ATOM 7216 C CA . VAL B 1 357 ? -6.176 -19.625 24.844 1 97.81 357 VAL B CA 1
ATOM 7217 C C . VAL B 1 357 ? -6.598 -19.453 26.297 1 97.81 357 VAL B C 1
ATOM 7219 O O . VAL B 1 357 ? -6.438 -20.375 27.109 1 97.81 357 VAL B O 1
ATOM 7222 N N . TYR B 1 358 ? -7.141 -18.297 26.594 1 98.06 358 TYR B N 1
ATOM 7223 C CA . TYR B 1 358 ? -7.543 -17.969 27.953 1 98.06 358 TYR B CA 1
ATOM 7224 C C . TYR B 1 358 ? -9.016 -17.562 28.016 1 98.06 358 TYR B C 1
ATOM 7226 O O . TYR B 1 358 ? -9.594 -17.188 27 1 98.06 358 TYR B O 1
ATOM 7234 N N . GLY B 1 359 ? -9.57 -17.75 29.172 1 97.56 359 GLY B N 1
ATOM 7235 C CA . GLY B 1 359 ? -10.898 -17.25 29.484 1 97.56 359 GLY B CA 1
ATOM 7236 C C . GLY B 1 359 ? -10.914 -16.25 30.625 1 97.56 359 GLY B C 1
ATOM 7237 O O . GLY B 1 359 ? -9.977 -16.203 31.422 1 97.56 359 GLY B O 1
ATOM 7238 N N . PHE B 1 360 ? -11.914 -15.469 30.656 1 97.25 360 PHE B N 1
ATOM 7239 C CA . PHE B 1 360 ? -12.039 -14.523 31.75 1 97.25 360 PHE B CA 1
ATOM 7240 C C . PHE B 1 360 ? -13.5 -14.328 32.125 1 97.25 360 PHE B C 1
ATOM 7242 O O . PHE B 1 360 ? -14.398 -14.531 31.312 1 97.25 360 PHE B O 1
ATOM 7249 N N . GLY B 1 361 ? -13.719 -13.969 33.406 1 96.19 361 GLY B N 1
ATOM 7250 C CA . GLY B 1 361 ? -15.039 -13.609 33.906 1 96.19 361 GLY B CA 1
ATOM 7251 C C . GLY B 1 361 ? -15.875 -14.805 34.312 1 96.19 361 GLY B C 1
ATOM 7252 O O . GLY B 1 361 ? -17.109 -14.742 34.281 1 96.19 361 GLY B O 1
ATOM 7253 N N . ALA B 1 362 ? -15.266 -15.93 34.625 1 96.75 362 ALA B N 1
ATOM 7254 C CA . ALA B 1 362 ? -16.016 -17.141 35 1 96.75 362 ALA B CA 1
ATOM 7255 C C . ALA B 1 362 ? -15.469 -17.766 36.25 1 96.75 362 ALA B C 1
ATOM 7257 O O . ALA B 1 362 ? -14.352 -17.469 36.688 1 96.75 362 ALA B O 1
ATOM 7258 N N . ARG B 1 363 ? -16.312 -18.547 36.906 1 96.94 363 ARG B N 1
ATOM 7259 C CA . ARG B 1 363 ? -15.875 -19.438 37.969 1 96.94 363 ARG B CA 1
ATOM 7260 C C . ARG B 1 363 ? -15.453 -20.797 37.406 1 96.94 363 ARG B C 1
ATOM 7262 O O . ARG B 1 363 ? -16.188 -21.422 36.656 1 96.94 363 ARG B O 1
ATOM 7269 N N . ILE B 1 364 ? -14.25 -21.203 37.812 1 95.12 364 ILE B N 1
ATOM 7270 C CA . ILE B 1 364 ? -13.672 -22.375 37.156 1 95.12 364 ILE B CA 1
ATOM 7271 C C . ILE B 1 364 ? -13.445 -23.484 38.188 1 95.12 364 ILE B C 1
ATOM 7273 O O . ILE B 1 364 ? -13.188 -23.219 39.344 1 95.12 364 ILE B O 1
ATOM 7277 N N . PRO B 1 365 ? -13.555 -24.703 37.688 1 91.81 365 PRO B N 1
ATOM 7278 C CA . PRO B 1 365 ? -13.25 -25.844 38.562 1 91.81 365 PRO B CA 1
ATOM 7279 C C . PRO B 1 365 ? -11.781 -25.891 38.969 1 91.81 365 PRO B C 1
ATOM 7281 O O . PRO B 1 365 ? -10.922 -25.359 38.25 1 91.81 365 PRO B O 1
ATOM 7284 N N . PRO B 1 366 ? -11.469 -26.531 40.062 1 89.38 366 PRO B N 1
ATOM 7285 C CA . PRO B 1 366 ? -12.375 -27.266 40.938 1 89.38 366 PRO B CA 1
ATOM 7286 C C . PRO B 1 366 ? -12.992 -26.391 42 1 89.38 366 PRO B C 1
ATOM 7288 O O . PRO B 1 366 ? -14.008 -26.766 42.625 1 89.38 366 PRO B O 1
ATOM 7291 N N . ASP B 1 367 ? -12.391 -25.219 42.312 1 90.69 367 ASP B N 1
ATOM 7292 C CA . ASP B 1 367 ? -12.812 -24.406 43.438 1 90.69 367 ASP B CA 1
ATOM 7293 C C . ASP B 1 367 ? -13.922 -23.438 43.031 1 90.69 367 ASP B C 1
ATOM 7295 O O . ASP B 1 367 ? -14.586 -22.859 43.906 1 90.69 367 ASP B O 1
ATOM 7299 N N . PHE B 1 368 ? -14.07 -23.234 41.844 1 92.5 368 PHE B N 1
ATOM 7300 C CA . PHE B 1 368 ? -15.078 -22.359 41.281 1 92.5 368 PHE B CA 1
ATOM 7301 C C . PHE B 1 368 ? -14.914 -20.922 41.781 1 92.5 368 PHE B C 1
ATOM 7303 O O . PHE B 1 368 ? -15.891 -20.281 42.156 1 92.5 368 PHE B O 1
ATOM 7310 N N . LYS B 1 369 ? -13.68 -20.562 41.906 1 94.25 369 LYS B N 1
ATOM 7311 C CA . LYS B 1 369 ? -13.336 -19.156 42.125 1 94.25 369 LYS B CA 1
ATOM 7312 C C . LYS B 1 369 ? -13.32 -18.391 40.812 1 94.25 369 LYS B C 1
ATOM 7314 O O . LYS B 1 369 ? -13.016 -18.953 39.75 1 94.25 369 LYS B O 1
ATOM 7319 N N . VAL B 1 370 ? -13.68 -17.094 40.969 1 95.88 370 VAL B N 1
ATOM 7320 C CA . VAL B 1 370 ? -13.719 -16.266 39.781 1 95.88 370 VAL B CA 1
ATOM 7321 C C . VAL B 1 370 ? -12.297 -16.047 39.25 1 95.88 370 VAL B C 1
ATOM 7323 O O . VAL B 1 370 ? -11.367 -15.812 40.031 1 95.88 370 VAL B O 1
ATOM 7326 N N . SER B 1 371 ? -12.102 -16.266 38 1 95.44 371 SER B N 1
ATOM 7327 C CA . SER B 1 371 ? -10.812 -16.047 37.344 1 95.44 371 SER B CA 1
ATOM 7328 C C . SER B 1 371 ? -10.969 -15.172 36.125 1 95.44 371 SER B C 1
ATOM 7330 O O . SER B 1 371 ? -12 -15.203 35.438 1 95.44 371 SER B O 1
ATOM 7332 N N . HIS B 1 372 ? -9.961 -14.305 35.875 1 95.94 372 HIS B N 1
ATOM 7333 C CA . HIS B 1 372 ? -10.008 -13.383 34.75 1 95.94 372 HIS B CA 1
ATOM 7334 C C . HIS B 1 372 ? -8.891 -13.672 33.75 1 95.94 372 HIS B C 1
ATOM 7336 O O . HIS B 1 372 ? -8.656 -12.883 32.844 1 95.94 372 HIS B O 1
ATOM 7342 N N . ASP B 1 373 ? -8.203 -14.742 33.844 1 96.06 373 ASP B N 1
ATOM 7343 C CA . ASP B 1 373 ? -7.137 -15.102 32.938 1 96.06 373 ASP B CA 1
ATOM 7344 C C . ASP B 1 373 ? -6.82 -16.594 33 1 96.06 373 ASP B C 1
ATOM 7346 O O . ASP B 1 373 ? -5.652 -16.984 33.031 1 96.06 373 ASP B O 1
ATOM 7350 N N . PHE B 1 374 ? -7.793 -17.438 33.062 1 96.25 374 PHE B N 1
ATOM 7351 C CA . PHE B 1 374 ? -7.574 -18.875 33.188 1 96.25 374 PHE B CA 1
ATOM 7352 C C . PHE B 1 374 ? -7.367 -19.516 31.812 1 96.25 374 PHE B C 1
ATOM 7354 O O . PHE B 1 374 ? -7.914 -19.031 30.812 1 96.25 374 PHE B O 1
ATOM 7361 N N . ALA B 1 375 ? -6.586 -20.609 31.797 1 96.94 375 ALA B N 1
ATOM 7362 C CA . ALA B 1 375 ? -6.418 -21.375 30.578 1 96.94 375 ALA B CA 1
ATOM 7363 C C . ALA B 1 375 ? -7.664 -22.203 30.266 1 96.94 375 ALA B C 1
ATOM 7365 O O . ALA B 1 375 ? -8.18 -22.922 31.141 1 96.94 375 ALA B O 1
ATOM 7366 N N . ILE B 1 376 ? -8.133 -22.141 29.078 1 95.88 376 ILE B N 1
ATOM 7367 C CA . ILE B 1 376 ? -9.414 -22.781 28.781 1 95.88 376 ILE B CA 1
ATOM 7368 C C . ILE B 1 376 ? -9.242 -24.297 28.75 1 95.88 376 ILE B C 1
ATOM 7370 O O . ILE B 1 376 ? -10.219 -25.031 28.828 1 95.88 376 ILE B O 1
ATOM 7374 N N . ASN B 1 377 ? -8 -24.766 28.469 1 94.06 377 ASN B N 1
ATOM 7375 C CA . ASN B 1 377 ? -7.754 -26.203 28.547 1 94.06 377 ASN B CA 1
ATOM 7376 C C . ASN B 1 377 ? -7.512 -26.641 30 1 94.06 377 ASN B C 1
ATOM 7378 O O . ASN B 1 377 ? -7.188 -27.797 30.25 1 94.06 377 ASN B O 1
ATOM 7382 N N . PHE B 1 378 ? -7.5 -25.766 30.984 1 93 378 PHE B N 1
ATOM 7383 C CA . PHE B 1 378 ? -7.406 -25.938 32.438 1 93 378 PHE B CA 1
ATOM 7384 C C . PHE B 1 378 ? -6.016 -26.422 32.812 1 93 378 PHE B C 1
ATOM 7386 O O . PHE B 1 378 ? -5.844 -27.062 33.875 1 93 378 PHE B O 1
ATOM 7393 N N . ASN B 1 379 ? -5.082 -26.203 31.891 1 93.19 379 ASN B N 1
ATOM 7394 C CA . ASN B 1 379 ? -3.668 -26.438 32.188 1 93.19 379 ASN B CA 1
ATOM 7395 C C . ASN B 1 379 ? -2.883 -25.125 32.219 1 93.19 379 ASN B C 1
ATOM 7397 O O . ASN B 1 379 ? -2.371 -24.672 31.188 1 93.19 379 ASN B O 1
ATOM 7401 N N . GLU B 1 380 ? -2.65 -24.609 33.344 1 90.56 380 GLU B N 1
ATOM 7402 C CA . GLU B 1 380 ? -2.025 -23.297 33.5 1 90.56 380 GLU B CA 1
ATOM 7403 C C . GLU B 1 380 ? -0.552 -23.344 33.094 1 90.56 380 GLU B C 1
ATOM 7405 O O . GLU B 1 380 ? 0.011 -22.328 32.656 1 90.56 380 GLU B O 1
ATOM 7410 N N . ASP B 1 381 ? 0.024 -24.469 33.188 1 91.81 381 ASP B N 1
ATOM 7411 C CA . ASP B 1 381 ? 1.436 -24.609 32.844 1 91.81 381 ASP B CA 1
ATOM 7412 C C . ASP B 1 381 ? 1.63 -24.656 31.328 1 91.81 381 ASP B C 1
ATOM 7414 O O . ASP B 1 381 ? 2.705 -24.328 30.812 1 91.81 381 ASP B O 1
ATOM 7418 N N . ASN B 1 382 ? 0.602 -25.156 30.688 1 94.19 382 ASN B N 1
ATOM 7419 C CA . ASN B 1 382 ? 0.637 -25.234 29.234 1 94.19 382 ASN B CA 1
ATOM 7420 C C . ASN B 1 382 ? -0.713 -24.875 28.609 1 94.19 382 ASN B C 1
ATOM 7422 O O . ASN B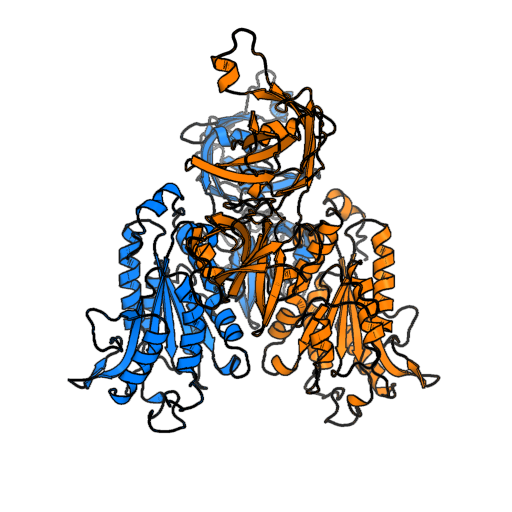 1 382 ? -1.416 -25.75 28.094 1 94.19 382 ASN B O 1
ATOM 7426 N N . PRO B 1 383 ? -0.924 -23.609 28.531 1 95.69 383 PRO B N 1
ATOM 7427 C CA . PRO B 1 383 ? -2.219 -23.156 28.031 1 95.69 383 PRO B CA 1
ATOM 7428 C C . PRO B 1 383 ? -2.326 -23.281 26.5 1 95.69 383 PRO B C 1
ATOM 7430 O O . PRO B 1 383 ? -3.307 -22.828 25.906 1 95.69 383 PRO B O 1
ATOM 7433 N N . GLU B 1 384 ? -1.423 -23.984 25.797 1 96.06 384 GLU B N 1
ATOM 7434 C CA . GLU B 1 384 ? -1.34 -24.016 24.344 1 96.06 384 GLU B CA 1
ATOM 7435 C C . GLU B 1 384 ? -2.268 -25.062 23.75 1 96.06 384 GLU B C 1
ATOM 7437 O O . GLU B 1 384 ? -2.406 -26.156 24.312 1 96.06 384 GLU B O 1
ATOM 7442 N N . CYS B 1 385 ? -2.988 -24.703 22.75 1 96.38 385 CYS B N 1
ATOM 7443 C CA . CYS B 1 385 ? -3.828 -25.594 21.969 1 96.38 385 CYS B CA 1
ATOM 7444 C C . CYS B 1 385 ? -3.229 -25.828 20.578 1 96.38 385 CYS B C 1
ATOM 7446 O O . CYS B 1 385 ? -2.684 -24.906 19.969 1 96.38 385 CYS B O 1
ATOM 7448 N N . ALA B 1 386 ? -3.352 -27.016 20.094 1 94.94 386 ALA B N 1
ATOM 7449 C CA . ALA B 1 386 ? -2.732 -27.406 18.828 1 94.94 386 ALA B CA 1
ATOM 7450 C C . ALA B 1 386 ? -3.58 -26.938 17.641 1 94.94 386 ALA B C 1
ATOM 7452 O O . ALA B 1 386 ? -4.621 -27.531 17.344 1 94.94 386 ALA B O 1
ATOM 7453 N N . GLY B 1 387 ? -3.121 -26.016 16.938 1 94.25 387 GLY B N 1
ATOM 7454 C CA . GLY B 1 387 ? -3.84 -25.516 15.781 1 94.25 387 GLY B CA 1
ATOM 7455 C C . GLY B 1 387 ? -5.145 -24.828 16.141 1 94.25 387 GLY B C 1
ATOM 7456 O O . GLY B 1 387 ? -5.555 -24.828 17.297 1 94.25 387 GLY B O 1
ATOM 7457 N N . ILE B 1 388 ? -5.762 -24.266 15.141 1 93.62 388 ILE B N 1
ATOM 7458 C CA . ILE B 1 388 ? -7.027 -23.578 15.352 1 93.62 388 ILE B CA 1
ATOM 7459 C C . ILE B 1 388 ? -8.117 -24.594 15.695 1 93.62 388 ILE B C 1
ATOM 7461 O O . ILE B 1 388 ? -9.008 -24.297 16.5 1 93.62 388 ILE B O 1
ATOM 7465 N N . GLN B 1 389 ? -7.961 -25.75 15.133 1 94.12 389 GLN B N 1
ATOM 7466 C CA . GLN B 1 389 ? -8.898 -26.812 15.484 1 94.12 389 GLN B CA 1
ATOM 7467 C C . GLN B 1 389 ? -8.797 -27.172 16.969 1 94.12 389 GLN B C 1
ATOM 7469 O O . GLN B 1 389 ? -9.805 -27.422 17.625 1 94.12 389 GLN B O 1
ATOM 7474 N N . GLY B 1 390 ? -7.574 -27.188 17.391 1 95.88 390 GLY B N 1
ATOM 7475 C CA . GLY B 1 390 ? -7.383 -27.422 18.812 1 95.88 390 GLY B CA 1
ATOM 7476 C C . GLY B 1 390 ? -8 -26.344 19.688 1 95.88 390 GLY B C 1
ATOM 7477 O O . GLY B 1 390 ? -8.547 -26.625 20.75 1 95.88 390 GLY B O 1
ATOM 7478 N N . VAL B 1 391 ? -7.961 -25.156 19.25 1 96.19 391 VAL B N 1
ATOM 7479 C CA . VAL B 1 391 ? -8.547 -24.031 19.984 1 96.19 391 VAL B CA 1
ATOM 7480 C C . VAL B 1 391 ? -10.062 -24.172 20.031 1 96.19 391 VAL B C 1
ATOM 7482 O O . VAL B 1 391 ? -10.68 -23.969 21.078 1 96.19 391 VAL B O 1
ATOM 7485 N N . VAL B 1 392 ? -10.648 -24.531 18.906 1 95.5 392 VAL B N 1
ATOM 7486 C CA . VAL B 1 392 ? -12.094 -24.703 18.797 1 95.5 392 VAL B CA 1
ATOM 7487 C C . VAL B 1 392 ? -12.547 -25.812 19.734 1 95.5 392 VAL B C 1
ATOM 7489 O O . VAL B 1 392 ? -13.531 -25.672 20.469 1 95.5 392 VAL B O 1
ATOM 7492 N N . GLU B 1 393 ? -11.781 -26.891 19.734 1 95.75 393 GLU B N 1
ATOM 7493 C CA . GLU B 1 393 ? -12.117 -28.016 20.594 1 95.75 393 GLU B CA 1
ATOM 7494 C C . GLU B 1 393 ? -12 -27.656 22.062 1 95.75 393 GLU B C 1
ATOM 7496 O O . GLU B 1 393 ? -12.852 -28.031 22.875 1 95.75 393 GLU B O 1
ATOM 7501 N N . ALA B 1 394 ? -10.945 -26.984 22.391 1 96.75 394 ALA B N 1
ATOM 7502 C CA . ALA B 1 394 ? -10.766 -26.547 23.781 1 96.75 394 ALA B CA 1
ATOM 7503 C C . ALA B 1 394 ? -11.914 -25.656 24.234 1 96.75 394 ALA B C 1
ATOM 7505 O O . ALA B 1 394 ? -12.398 -25.766 25.359 1 96.75 394 ALA B O 1
ATOM 7506 N N . TYR B 1 395 ? -12.352 -24.766 23.438 1 97.25 395 TYR B N 1
ATOM 7507 C CA . TYR B 1 395 ? -13.461 -23.859 23.719 1 97.25 395 TYR B CA 1
ATOM 7508 C C . TYR B 1 395 ? -14.742 -24.641 23.969 1 97.25 395 TYR B C 1
ATOM 7510 O O . TYR B 1 395 ? -15.43 -24.406 24.969 1 97.25 395 TYR B O 1
ATOM 7518 N N . GLN B 1 396 ? -15.023 -25.594 23.062 1 94.88 396 GLN B N 1
ATOM 7519 C CA . GLN B 1 396 ? -16.25 -26.375 23.172 1 94.88 396 GLN B CA 1
ATOM 7520 C C . GLN B 1 396 ? -16.234 -27.266 24.406 1 94.88 396 GLN B C 1
ATOM 7522 O O . GLN B 1 396 ? -17.266 -27.484 25.031 1 94.88 396 GLN B O 1
ATOM 7527 N N . ASN B 1 397 ? -15.062 -27.719 24.75 1 94.38 397 ASN B N 1
ATOM 7528 C CA . ASN B 1 397 ? -14.93 -28.625 25.875 1 94.38 397 ASN B CA 1
ATOM 7529 C C . ASN B 1 397 ? -14.977 -27.891 27.203 1 94.38 397 ASN B C 1
ATOM 7531 O O . ASN B 1 397 ? -15.383 -28.453 28.219 1 94.38 397 ASN B O 1
ATOM 7535 N N . CYS B 1 398 ? -14.57 -26.734 27.219 1 95.25 398 CYS B N 1
ATOM 7536 C CA . CYS B 1 398 ? -14.461 -25.969 28.469 1 95.25 398 CYS B CA 1
ATOM 7537 C C . CYS B 1 398 ? -15.805 -25.391 28.859 1 95.25 398 CYS B C 1
ATOM 7539 O O . CYS B 1 398 ? -16.094 -25.234 30.047 1 95.25 398 CYS B O 1
ATOM 7541 N N . LEU B 1 399 ? -16.641 -25.125 27.969 1 94.75 399 LEU B N 1
ATOM 7542 C CA . LEU B 1 399 ? -17.875 -24.359 28.156 1 94.75 399 LEU B CA 1
ATOM 7543 C C . LEU B 1 399 ? -18.781 -25.031 29.172 1 94.75 399 LEU B C 1
ATOM 7545 O O . LEU B 1 399 ? -19.266 -24.391 30.109 1 94.75 399 LEU B O 1
ATOM 7549 N N . PRO B 1 400 ? -18.969 -26.359 29.062 1 92.81 400 PRO B N 1
ATOM 7550 C CA . PRO B 1 400 ? -19.891 -27.016 30 1 92.81 400 PRO B CA 1
ATOM 7551 C C . PRO B 1 400 ? -19.312 -27.094 31.422 1 92.81 400 PRO B C 1
ATOM 7553 O O . PRO B 1 400 ? -20.047 -27.344 32.375 1 92.81 400 PRO B O 1
ATOM 7556 N N . LYS B 1 401 ? -18.062 -26.828 31.531 1 94.31 401 LYS B N 1
ATOM 7557 C CA . LYS B 1 401 ? -17.406 -27 32.812 1 94.31 401 LYS B CA 1
ATOM 7558 C C . LYS B 1 401 ? -17.344 -25.672 33.562 1 94.31 401 LYS B C 1
ATOM 7560 O O . LYS B 1 401 ? -16.984 -25.641 34.75 1 94.31 401 LYS B O 1
ATOM 7565 N N . LEU B 1 402 ? -17.781 -24.625 32.938 1 95.19 402 LEU B N 1
ATOM 7566 C CA . LEU B 1 402 ? -17.656 -23.297 33.5 1 95.19 402 LEU B CA 1
ATOM 7567 C C . LEU B 1 402 ? -18.984 -22.828 34.094 1 95.19 402 LEU B C 1
ATOM 7569 O O . LEU B 1 402 ? -20.047 -23.312 33.688 1 95.19 402 LEU B O 1
ATOM 7573 N N . GLN B 1 403 ? -18.844 -22.016 35.125 1 95.38 403 GLN B N 1
ATOM 7574 C CA . GLN B 1 403 ? -19.953 -21.188 35.562 1 95.38 403 GLN B CA 1
ATOM 7575 C C . GLN B 1 403 ? -19.75 -19.734 35.188 1 95.38 403 GLN B C 1
ATOM 7577 O O . GLN B 1 403 ? -18.891 -19.047 35.75 1 95.38 403 GLN B O 1
ATOM 7582 N N . LEU B 1 404 ? -20.609 -19.312 34.188 1 95.69 404 LEU B N 1
ATOM 7583 C CA . LEU B 1 404 ? -20.516 -17.922 33.781 1 95.69 404 LEU B CA 1
ATOM 7584 C C . LEU B 1 404 ? -20.797 -16.984 34.938 1 95.69 404 LEU B C 1
ATOM 7586 O O . LEU B 1 404 ? -21.688 -17.234 35.75 1 95.69 404 LEU B O 1
ATOM 7590 N N . TYR B 1 405 ? -20.047 -15.914 35.062 1 94.44 405 TYR B N 1
ATOM 7591 C CA . TYR B 1 405 ? -20.172 -15.023 36.188 1 94.44 405 TYR B CA 1
ATOM 7592 C C . TYR B 1 405 ? -19.75 -13.602 35.844 1 94.44 405 TYR B C 1
ATOM 7594 O O . TYR B 1 405 ? -20.359 -12.969 34.969 1 94.44 405 TYR B O 1
ATOM 7602 N N . GLY B 1 406 ? -18.828 -12.953 36.406 1 90.31 406 GLY B N 1
ATOM 7603 C CA . GLY B 1 406 ? -18.297 -11.609 36.188 1 90.31 406 GLY B CA 1
ATOM 7604 C C . GLY B 1 406 ? -17.344 -11.172 37.281 1 90.31 406 GLY B C 1
ATOM 7605 O O . GLY B 1 406 ? -16.969 -11.977 38.125 1 90.31 406 GLY B O 1
ATOM 7606 N N . PRO B 1 407 ? -16.828 -10.031 37.25 1 93.94 407 PRO B N 1
ATOM 7607 C CA . PRO B 1 407 ? -16.984 -8.938 36.281 1 93.94 407 PRO B CA 1
ATOM 7608 C C . PRO B 1 407 ? -16.203 -9.148 35 1 93.94 407 PRO B C 1
ATOM 7610 O O . PRO B 1 407 ? -15.484 -10.148 34.875 1 93.94 407 PRO B O 1
ATOM 7613 N N . THR B 1 408 ? -16.391 -8.367 33.969 1 94.44 408 THR B N 1
ATOM 7614 C CA . THR B 1 408 ? -15.703 -8.438 32.688 1 94.44 408 THR B CA 1
ATOM 7615 C C . THR B 1 408 ? -14.391 -7.656 32.75 1 94.44 408 THR B C 1
ATOM 7617 O O . THR B 1 408 ? -14.305 -6.539 32.219 1 94.44 408 THR B O 1
ATOM 7620 N N . ASN B 1 409 ? -13.367 -8.258 33.406 1 96.12 409 ASN B N 1
ATOM 7621 C CA . ASN B 1 409 ? -12.039 -7.668 33.531 1 96.12 409 ASN B CA 1
ATOM 7622 C C . ASN B 1 409 ? -11.086 -8.227 32.469 1 96.12 409 ASN B C 1
ATOM 7624 O O . ASN B 1 409 ? -10.82 -9.43 32.438 1 96.12 409 ASN B O 1
ATOM 7628 N N . ILE B 1 410 ? -10.531 -7.336 31.688 1 96.06 410 ILE B N 1
ATOM 7629 C CA . ILE B 1 410 ? -9.68 -7.844 30.625 1 96.06 410 ILE B CA 1
ATOM 7630 C C . ILE B 1 410 ? -8.234 -7.398 30.859 1 96.06 410 ILE B C 1
ATOM 7632 O O . ILE B 1 410 ? -7.312 -7.887 30.203 1 96.06 410 ILE B O 1
ATOM 7636 N N . ALA B 1 411 ? -7.969 -6.484 31.812 1 97.19 411 ALA B N 1
ATOM 7637 C CA . ALA B 1 411 ? -6.625 -5.984 32.094 1 97.19 411 ALA B CA 1
ATOM 7638 C C . ALA B 1 411 ? -5.676 -7.129 32.438 1 97.19 411 ALA B C 1
ATOM 7640 O O . ALA B 1 411 ? -4.535 -7.156 31.969 1 97.19 411 ALA B O 1
ATOM 7641 N N . PRO B 1 412 ? -6.113 -8.086 33.219 1 97.38 412 PRO B N 1
ATOM 7642 C CA . PRO B 1 412 ? -5.199 -9.172 33.562 1 97.38 412 PRO B CA 1
ATOM 7643 C C . PRO B 1 412 ? -4.676 -9.938 32.375 1 97.38 412 PRO B C 1
ATOM 7645 O O . PRO B 1 412 ? -3.506 -10.328 32.344 1 97.38 412 PRO B O 1
ATOM 7648 N N . ILE B 1 413 ? -5.492 -10.18 31.406 1 97.06 413 ILE B N 1
ATOM 7649 C CA . ILE B 1 413 ? -5.074 -10.93 30.234 1 97.06 413 ILE B CA 1
ATOM 7650 C C . ILE B 1 413 ? -4.086 -10.109 29.422 1 97.06 413 ILE B C 1
ATOM 7652 O O . ILE B 1 413 ? -3.119 -10.648 28.875 1 97.06 413 ILE B O 1
ATOM 7656 N N . ILE B 1 414 ? -4.387 -8.82 29.234 1 97.88 414 ILE B N 1
ATOM 7657 C CA . ILE B 1 414 ? -3.475 -7.938 28.516 1 97.88 414 ILE B CA 1
ATOM 7658 C C . ILE B 1 414 ? -2.111 -7.934 29.203 1 97.88 414 ILE B C 1
ATOM 7660 O O . ILE B 1 414 ? -1.075 -8.031 28.531 1 97.88 414 ILE B O 1
ATOM 7664 N N . GLN B 1 415 ? -2.125 -7.902 30.516 1 97.56 415 GLN B N 1
ATOM 7665 C CA . GLN B 1 415 ? -0.885 -7.895 31.281 1 97.56 415 GLN B CA 1
ATOM 7666 C C . GLN B 1 415 ? -0.137 -9.219 31.125 1 97.56 415 GLN B C 1
ATOM 7668 O O . GLN B 1 415 ? 1.094 -9.234 31.062 1 97.56 415 GLN B O 1
ATOM 7673 N N . LYS B 1 416 ? -0.847 -10.227 31.109 1 96.19 416 LYS B N 1
ATOM 7674 C CA . LYS B 1 416 ? -0.242 -11.547 30.953 1 96.19 416 LYS B CA 1
ATOM 7675 C C . LYS B 1 416 ? 0.506 -11.641 29.625 1 96.19 416 LYS B C 1
ATOM 7677 O O . LYS B 1 416 ? 1.655 -12.086 29.578 1 96.19 416 LYS B O 1
ATOM 7682 N N . VAL B 1 417 ? -0.117 -11.273 28.516 1 96.62 417 VAL B N 1
ATOM 7683 C CA . VAL B 1 417 ? 0.506 -11.32 27.203 1 96.62 417 VAL B CA 1
ATOM 7684 C C . VAL B 1 417 ? 1.639 -10.305 27.125 1 96.62 417 VAL B C 1
ATOM 7686 O O . VAL B 1 417 ? 2.68 -10.562 26.516 1 96.62 417 VAL B O 1
ATOM 7689 N N . ALA B 1 418 ? 1.438 -9.148 27.734 1 97 418 ALA B N 1
ATOM 7690 C CA . ALA B 1 418 ? 2.471 -8.109 27.766 1 97 418 ALA B CA 1
ATOM 7691 C C . ALA B 1 418 ? 3.732 -8.625 28.453 1 97 418 ALA B C 1
ATOM 7693 O O . ALA B 1 418 ? 4.848 -8.281 28.062 1 97 418 ALA B O 1
ATOM 7694 N N . LYS B 1 419 ? 3.525 -9.383 29.484 1 95.25 419 LYS B N 1
ATOM 7695 C CA . LYS B 1 419 ? 4.672 -9.961 30.188 1 95.25 419 LYS B CA 1
ATOM 7696 C C . LYS B 1 419 ? 5.465 -10.883 29.266 1 95.25 419 LYS B C 1
ATOM 7698 O O . LYS B 1 419 ? 6.699 -10.828 29.234 1 95.25 419 LYS B O 1
ATOM 7703 N N . ALA B 1 420 ? 4.836 -11.688 28.547 1 92.44 420 ALA B N 1
ATOM 7704 C CA . ALA B 1 420 ? 5.496 -12.562 27.578 1 92.44 420 ALA B CA 1
ATOM 7705 C C . ALA B 1 420 ? 6.238 -11.75 26.531 1 92.44 420 ALA B C 1
ATOM 7707 O O . ALA B 1 420 ? 7.371 -12.078 26.156 1 92.44 420 ALA B O 1
ATOM 7708 N N . ALA B 1 421 ? 5.602 -10.711 26.016 1 94.5 421 ALA B N 1
ATOM 7709 C CA . ALA B 1 421 ? 6.203 -9.852 25 1 94.5 421 ALA B CA 1
ATOM 7710 C C . ALA B 1 421 ? 7.426 -9.125 25.562 1 94.5 421 ALA B C 1
ATOM 7712 O O . ALA B 1 421 ? 8.406 -8.906 24.844 1 94.5 421 ALA B O 1
ATOM 7713 N N . SER B 1 422 ? 7.348 -8.773 26.859 1 93 422 SER B N 1
ATOM 7714 C CA . SER B 1 422 ? 8.445 -8.055 27.5 1 93 422 SER B CA 1
ATOM 7715 C C . SER B 1 422 ? 9.695 -8.938 27.594 1 93 422 SER B C 1
ATOM 7717 O O . SER B 1 422 ? 10.82 -8.438 27.531 1 93 422 SER B O 1
ATOM 7719 N N . GLU B 1 423 ? 9.516 -10.148 27.75 1 87.31 423 GLU B N 1
ATOM 7720 C CA . GLU B 1 423 ? 10.633 -11.086 27.828 1 87.31 423 GLU B CA 1
ATOM 7721 C C . GLU B 1 423 ? 11.367 -11.172 26.484 1 87.31 423 GLU B C 1
ATOM 7723 O O . GLU B 1 423 ? 12.578 -11.398 26.453 1 87.31 423 GLU B O 1
ATOM 7728 N N . GLU B 1 424 ? 10.688 -10.914 25.422 1 81.81 424 GLU B N 1
ATOM 7729 C CA . GLU B 1 424 ? 11.273 -10.953 24.078 1 81.81 424 GLU B CA 1
ATOM 7730 C C . GLU B 1 424 ? 12.016 -9.656 23.766 1 81.81 424 GLU B C 1
ATOM 7732 O O . GLU B 1 424 ? 12.938 -9.648 22.953 1 81.81 424 GLU B O 1
ATOM 7737 N N . THR B 1 425 ? 11.641 -8.602 24.344 1 80.25 425 THR B N 1
ATOM 7738 C CA . THR B 1 425 ? 12.227 -7.293 24.078 1 80.25 425 THR B CA 1
ATOM 7739 C C . THR B 1 425 ? 13.695 -7.262 24.484 1 80.25 425 THR B C 1
ATOM 7741 O O . THR B 1 425 ? 14.484 -6.508 23.922 1 80.25 425 THR B O 1
ATOM 7744 N N . HIS B 1 426 ? 14.039 -8.102 25.375 1 78.31 426 HIS B N 1
ATOM 7745 C CA . HIS B 1 426 ? 15.398 -8.07 25.906 1 78.31 426 HIS B CA 1
ATOM 7746 C C . HIS B 1 426 ? 16.406 -8.539 24.859 1 78.31 426 HIS B C 1
ATOM 7748 O O . HIS B 1 426 ? 17.578 -8.172 24.922 1 78.31 426 HIS B O 1
ATOM 7754 N N . THR B 1 427 ? 16.016 -9.211 23.922 1 76.88 427 THR B N 1
ATOM 7755 C CA . THR B 1 427 ? 16.938 -9.742 22.922 1 76.88 427 THR B CA 1
ATOM 7756 C C . THR B 1 427 ? 17.156 -8.727 21.797 1 76.88 427 THR B C 1
ATOM 7758 O O . THR B 1 427 ? 18.125 -8.844 21.047 1 76.88 427 THR B O 1
ATOM 7761 N N . MET B 1 428 ? 16.438 -7.688 21.719 1 77.19 428 MET B N 1
ATOM 7762 C CA . MET B 1 428 ? 16.516 -6.684 20.656 1 77.19 428 MET B CA 1
ATOM 7763 C C . MET B 1 428 ? 16.547 -7.344 19.281 1 77.19 428 MET B C 1
ATOM 7765 O O . MET B 1 428 ? 17.359 -6.973 18.438 1 77.19 428 MET B O 1
ATOM 7769 N N . GLU B 1 429 ? 15.867 -8.461 19.219 1 83.25 429 GLU B N 1
ATOM 7770 C CA . GLU B 1 429 ? 15.719 -9.164 17.953 1 83.25 429 GLU B CA 1
ATOM 7771 C C . GLU B 1 429 ? 14.273 -9.148 17.469 1 83.25 429 GLU B C 1
ATOM 7773 O O . GLU B 1 429 ? 13.352 -8.992 18.281 1 83.25 429 GLU B O 1
ATOM 7778 N N . SER B 1 430 ? 14.141 -9.086 16.266 1 84.62 430 SER B N 1
ATOM 7779 C CA . SER B 1 430 ? 12.805 -9.102 15.672 1 84.62 430 SER B CA 1
ATOM 7780 C C . SER B 1 430 ? 12.32 -10.523 15.43 1 84.62 430 SER B C 1
ATOM 7782 O O . SER B 1 430 ? 11.898 -10.859 14.32 1 84.62 430 SER B O 1
ATOM 7784 N N . THR B 1 431 ? 12.242 -11.289 16.516 1 86.5 431 THR B N 1
ATOM 7785 C CA . THR B 1 431 ? 11.977 -12.703 16.328 1 86.5 431 THR B CA 1
ATOM 7786 C C . THR B 1 431 ? 10.516 -13.031 16.609 1 86.5 431 THR B C 1
ATOM 7788 O O . THR B 1 431 ? 9.938 -13.922 16 1 86.5 431 THR B O 1
ATOM 7791 N N . GLN B 1 432 ? 9.961 -12.25 17.578 1 92.94 432 GLN B N 1
ATOM 7792 C CA . GLN B 1 432 ? 8.594 -12.594 17.953 1 92.94 432 GLN B CA 1
ATOM 7793 C C . GLN B 1 432 ? 7.738 -11.344 18.125 1 92.94 432 GLN B C 1
ATOM 7795 O O . GLN B 1 432 ? 8.156 -10.383 18.781 1 92.94 432 GLN B O 1
ATOM 7800 N N . TYR B 1 433 ? 6.668 -11.305 17.531 1 95.69 433 TYR B N 1
ATOM 7801 C CA . TYR B 1 433 ? 5.633 -10.297 17.734 1 95.69 433 TYR B CA 1
ATOM 7802 C C . TYR B 1 433 ? 4.344 -10.93 18.234 1 95.69 433 TYR B C 1
ATOM 7804 O O . TYR B 1 433 ? 3.973 -12.023 17.797 1 95.69 433 TYR B O 1
ATOM 7812 N N . PHE B 1 434 ? 3.641 -10.305 19.141 1 97.25 434 PHE B N 1
ATOM 7813 C CA . PHE B 1 434 ? 2.516 -10.93 19.828 1 97.25 434 PHE B CA 1
ATOM 7814 C C . PHE B 1 434 ? 1.198 -10.289 19.406 1 97.25 434 PHE B C 1
ATOM 7816 O O . PHE B 1 434 ? 1.11 -9.07 19.266 1 97.25 434 PHE B O 1
ATOM 7823 N N . ILE B 1 435 ? 0.225 -11.117 19.094 1 97.38 435 ILE B N 1
ATOM 7824 C CA . ILE B 1 435 ? -1.135 -10.664 18.812 1 97.38 435 ILE B CA 1
ATOM 7825 C C . ILE B 1 435 ? -2.096 -11.266 19.844 1 97.38 435 ILE B C 1
ATOM 7827 O O . ILE B 1 435 ? -2.164 -12.484 20 1 97.38 435 ILE B O 1
ATOM 7831 N N . LEU B 1 436 ? -2.818 -10.406 20.578 1 98.38 436 LEU B N 1
ATOM 7832 C CA . LEU B 1 436 ? -3.875 -10.82 21.484 1 98.38 436 LEU B CA 1
ATOM 7833 C C . LEU B 1 436 ? -5.25 -10.531 20.891 1 98.38 436 LEU B C 1
ATOM 7835 O O . LEU B 1 436 ? -5.59 -9.375 20.641 1 98.38 436 LEU B O 1
ATOM 7839 N N . LEU B 1 437 ? -5.965 -11.57 20.641 1 98 437 LEU B N 1
ATOM 7840 C CA . LEU B 1 437 ? -7.352 -11.445 20.203 1 98 437 LEU B CA 1
ATOM 7841 C C . LEU B 1 437 ? -8.305 -11.578 21.391 1 98 437 LEU B C 1
ATOM 7843 O O . LEU B 1 437 ? -8.297 -12.602 22.078 1 98 437 LEU B O 1
ATOM 7847 N N . ILE B 1 438 ? -9.109 -10.57 21.688 1 97.81 438 ILE B N 1
ATOM 7848 C CA . ILE B 1 438 ? -10.102 -10.594 22.75 1 97.81 438 ILE B CA 1
ATOM 7849 C C . ILE B 1 438 ? -11.508 -10.648 22.156 1 97.81 438 ILE B C 1
ATOM 7851 O O . ILE B 1 438 ? -11.891 -9.766 21.391 1 97.81 438 ILE B O 1
ATOM 7855 N N . LEU B 1 439 ? -12.211 -11.688 22.453 1 97.5 439 LEU B N 1
ATOM 7856 C CA . LEU B 1 439 ? -13.609 -11.82 22.078 1 97.5 439 LEU B CA 1
ATOM 7857 C C . LEU B 1 439 ? -14.523 -11.539 23.266 1 97.5 439 LEU B C 1
ATOM 7859 O O . LEU B 1 439 ? -14.469 -12.242 24.281 1 97.5 439 LEU B O 1
ATOM 7863 N N . THR B 1 440 ? -15.352 -10.492 23.172 1 96.94 440 THR B N 1
ATOM 7864 C CA . THR B 1 440 ? -16.141 -10.07 24.328 1 96.94 440 THR B CA 1
ATOM 7865 C C . THR B 1 440 ? -17.484 -9.492 23.875 1 96.94 440 THR B C 1
ATOM 7867 O O . THR B 1 440 ? -17.609 -9 22.75 1 96.94 440 THR B O 1
ATOM 7870 N N . ASP B 1 441 ? -18.547 -9.578 24.734 1 92.75 441 ASP B N 1
ATOM 7871 C CA . ASP B 1 441 ? -19.875 -9.062 24.391 1 92.75 441 ASP B CA 1
ATOM 7872 C C . ASP B 1 441 ? -20 -7.59 24.781 1 92.75 441 ASP B C 1
ATOM 7874 O O . ASP B 1 441 ? -21.062 -6.996 24.656 1 92.75 441 ASP B O 1
ATOM 7878 N N . GLY B 1 442 ? -18.953 -6.762 25.188 1 78.69 442 GLY B N 1
ATOM 7879 C CA . GLY B 1 442 ? -18.969 -5.32 25.016 1 78.69 442 GLY B CA 1
ATOM 7880 C C . GLY B 1 442 ? -18.734 -4.562 26.312 1 78.69 442 GLY B C 1
ATOM 7881 O O . GLY B 1 442 ? -18.188 -3.451 26.297 1 78.69 442 GLY B O 1
ATOM 7882 N N . VAL B 1 443 ? -19.281 -4.922 27.562 1 84.62 443 VAL B N 1
ATOM 7883 C CA . VAL B 1 443 ? -19.141 -4.051 28.734 1 84.62 443 VAL B CA 1
ATOM 7884 C C . VAL B 1 443 ? -17.922 -4.477 29.562 1 84.62 443 VAL B C 1
ATOM 7886 O O . VAL B 1 443 ? -17.891 -5.582 30.094 1 84.62 443 VAL B O 1
ATOM 7889 N N . ILE B 1 444 ? -16.953 -3.496 29.562 1 90.88 444 ILE B N 1
ATOM 7890 C CA . ILE B 1 444 ? -15.734 -3.76 30.328 1 90.88 444 ILE B CA 1
ATOM 7891 C C . ILE B 1 444 ? -15.852 -3.115 31.703 1 90.88 444 ILE B C 1
ATOM 7893 O O . ILE B 1 444 ? -16.203 -1.941 31.828 1 90.88 444 ILE B O 1
ATOM 7897 N N . THR B 1 445 ? -15.484 -3.779 32.719 1 92.88 445 THR B N 1
ATOM 7898 C CA . THR B 1 445 ? -15.68 -3.312 34.094 1 92.88 445 THR B CA 1
ATOM 7899 C C . THR B 1 445 ? -14.406 -2.66 34.625 1 92.88 445 THR B C 1
ATOM 7901 O O . THR B 1 445 ? -14.461 -1.856 35.562 1 92.88 445 THR B O 1
ATOM 7904 N N . ASP B 1 446 ? -13.273 -2.973 34.062 1 94.69 446 ASP B N 1
ATOM 7905 C CA . ASP B 1 446 ? -12 -2.457 34.594 1 94.69 446 ASP B CA 1
ATOM 7906 C C . ASP B 1 446 ? -11.344 -1.528 33.562 1 94.69 446 ASP B C 1
ATOM 7908 O O . ASP B 1 446 ? -10.164 -1.692 33.25 1 94.69 446 ASP B O 1
ATOM 7912 N N . MET B 1 447 ? -11.977 -0.529 33.219 1 93.88 447 MET B N 1
ATOM 7913 C CA . MET B 1 447 ? -11.539 0.369 32.156 1 93.88 447 MET B CA 1
ATOM 7914 C C . MET B 1 447 ? -10.227 1.057 32.531 1 93.88 447 MET B C 1
ATOM 7916 O O . MET B 1 447 ? -9.32 1.154 31.703 1 93.88 447 MET B O 1
ATOM 7920 N N . ALA B 1 448 ? -10.148 1.536 33.781 1 94.38 448 ALA B N 1
ATOM 7921 C CA . ALA B 1 448 ? -8.938 2.229 34.219 1 94.38 448 ALA B CA 1
ATOM 7922 C C . ALA B 1 448 ? -7.723 1.312 34.125 1 94.38 448 ALA B C 1
ATOM 7924 O O . ALA B 1 448 ? -6.676 1.705 33.594 1 94.38 448 ALA B O 1
ATOM 7925 N N . ASP B 1 449 ? -7.871 0.118 34.656 1 96.38 449 ASP B N 1
ATOM 7926 C CA . ASP B 1 449 ? -6.785 -0.856 34.625 1 96.38 449 ASP B CA 1
ATOM 7927 C C . ASP B 1 449 ? -6.457 -1.258 33.188 1 96.38 449 ASP B C 1
ATOM 7929 O O . ASP B 1 449 ? -5.297 -1.49 32.844 1 96.38 449 ASP B O 1
ATOM 7933 N N . THR B 1 450 ? -7.469 -1.421 32.406 1 96.44 450 THR B N 1
ATOM 7934 C CA . THR B 1 450 ? -7.293 -1.793 31 1 96.44 450 THR B CA 1
ATOM 7935 C C . THR B 1 450 ? -6.5 -0.723 30.25 1 96.44 450 THR B C 1
ATOM 7937 O O . THR B 1 450 ? -5.574 -1.038 29.516 1 96.44 450 THR B O 1
ATOM 7940 N N . ARG B 1 451 ? -6.824 0.521 30.438 1 95.19 451 ARG B N 1
ATOM 7941 C CA . ARG B 1 451 ? -6.098 1.621 29.797 1 95.19 451 ARG B CA 1
ATOM 7942 C C . ARG B 1 451 ? -4.629 1.614 30.219 1 95.19 451 ARG B C 1
ATOM 7944 O O . ARG B 1 451 ? -3.744 1.812 29.391 1 95.19 451 ARG B O 1
ATOM 7951 N N . GLU B 1 452 ? -4.414 1.403 31.516 1 96.38 452 GLU B N 1
ATOM 7952 C CA . GLU B 1 452 ? -3.041 1.322 32 1 96.38 452 GLU B CA 1
ATOM 7953 C C . GLU B 1 452 ? -2.289 0.168 31.344 1 96.38 452 GLU B C 1
ATOM 7955 O O . GLU B 1 452 ? -1.129 0.319 30.953 1 96.38 452 GLU B O 1
ATOM 7960 N N . ALA B 1 453 ? -2.949 -0.938 31.266 1 97.25 453 ALA B N 1
ATOM 7961 C CA . ALA B 1 453 ? -2.338 -2.121 30.672 1 97.25 453 ALA B CA 1
ATOM 7962 C C . ALA B 1 453 ? -2.008 -1.878 29.203 1 97.25 453 ALA B C 1
ATOM 7964 O O . ALA B 1 453 ? -0.955 -2.301 28.719 1 97.25 453 ALA B O 1
ATOM 7965 N N . ILE B 1 454 ? -2.871 -1.191 28.469 1 96.19 454 ILE B N 1
ATOM 7966 C CA . ILE B 1 454 ? -2.674 -0.932 27.047 1 96.19 454 ILE B CA 1
ATOM 7967 C C . ILE B 1 454 ? -1.521 0.049 26.859 1 96.19 454 ILE B C 1
ATOM 7969 O O . ILE B 1 454 ? -0.693 -0.122 25.953 1 96.19 454 ILE B O 1
ATOM 7973 N N . VAL B 1 455 ? -1.484 1.067 27.656 1 94.69 455 VAL B N 1
ATOM 7974 C CA . VAL B 1 455 ? -0.402 2.043 27.578 1 94.69 455 VAL B CA 1
ATOM 7975 C C . VAL B 1 455 ? 0.939 1.346 27.797 1 94.69 455 VAL B C 1
ATOM 7977 O O . VAL B 1 455 ? 1.896 1.581 27.062 1 94.69 455 VAL B O 1
ATOM 7980 N N . HIS B 1 456 ? 0.973 0.49 28.766 1 95.88 456 HIS B N 1
ATOM 7981 C CA . HIS B 1 456 ? 2.184 -0.285 29.016 1 95.88 456 HIS B CA 1
ATOM 7982 C C . HIS B 1 456 ? 2.512 -1.184 27.828 1 95.88 456 HIS B C 1
ATOM 7984 O O . HIS B 1 456 ? 3.662 -1.247 27.391 1 95.88 456 HIS B O 1
ATOM 7990 N N . ALA B 1 457 ? 1.534 -1.861 27.328 1 96.31 457 ALA B N 1
ATOM 7991 C CA . ALA B 1 457 ? 1.699 -2.797 26.219 1 96.31 457 ALA B CA 1
ATOM 7992 C C . ALA B 1 457 ? 2.152 -2.074 24.953 1 96.31 457 ALA B C 1
ATOM 7994 O O . ALA B 1 457 ? 2.783 -2.674 24.078 1 96.31 457 ALA B O 1
ATOM 7995 N N . SER B 1 458 ? 1.858 -0.802 24.797 1 93.88 458 SER B N 1
ATOM 7996 C CA . SER B 1 458 ? 2.197 -0.022 23.625 1 93.88 458 SER B CA 1
ATOM 7997 C C . SER B 1 458 ? 3.709 0.11 23.453 1 93.88 458 SER B C 1
ATOM 7999 O O . SER B 1 458 ? 4.195 0.43 22.375 1 93.88 458 SER B O 1
ATOM 8001 N N . HIS B 1 459 ? 4.496 -0.195 24.516 1 93.69 459 HIS B N 1
ATOM 8002 C CA . HIS B 1 459 ? 5.953 -0.156 24.484 1 93.69 459 HIS B CA 1
ATOM 8003 C C . HIS B 1 459 ? 6.527 -1.505 24.062 1 93.69 459 HIS B C 1
ATOM 8005 O O . HIS B 1 459 ? 7.746 -1.647 23.922 1 93.69 459 HIS B O 1
ATOM 8011 N N . LEU B 1 460 ? 5.699 -2.43 23.891 1 95.44 460 LEU B N 1
ATOM 8012 C CA . LEU B 1 460 ? 6.117 -3.805 23.641 1 95.44 460 LEU B CA 1
ATOM 8013 C C . LEU B 1 460 ? 5.691 -4.262 22.25 1 95.44 460 LEU B C 1
ATOM 8015 O O . LEU B 1 460 ? 4.883 -3.598 21.594 1 95.44 460 LEU B O 1
ATOM 8019 N N . PRO B 1 461 ? 6.348 -5.324 21.719 1 95.5 461 PRO B N 1
ATOM 8020 C CA . PRO B 1 461 ? 5.961 -5.848 20.406 1 95.5 461 PRO B CA 1
ATOM 8021 C C . PRO B 1 461 ? 4.66 -6.645 20.453 1 95.5 461 PRO B C 1
ATOM 8023 O O . PRO B 1 461 ? 4.672 -7.867 20.281 1 95.5 461 PRO B O 1
ATOM 8026 N N . MET B 1 462 ? 3.555 -5.938 20.578 1 96.44 462 MET B N 1
ATOM 8027 C CA . MET B 1 462 ? 2.287 -6.66 20.641 1 96.44 462 MET B CA 1
ATOM 8028 C C . MET B 1 462 ? 1.147 -5.805 20.094 1 96.44 462 MET B C 1
ATOM 8030 O O . MET B 1 462 ? 1.253 -4.578 20.062 1 96.44 462 MET B O 1
ATOM 8034 N N . SER B 1 463 ? 0.158 -6.441 19.594 1 96.12 463 SER B N 1
ATOM 8035 C CA . SER B 1 463 ? -1.112 -5.859 19.172 1 96.12 463 SER B CA 1
ATOM 8036 C C . SER B 1 463 ? -2.279 -6.453 19.953 1 96.12 463 SER B C 1
ATOM 8038 O O . SER B 1 463 ? -2.252 -7.629 20.328 1 96.12 463 SER B O 1
ATOM 8040 N N . VAL B 1 464 ? -3.273 -5.578 20.234 1 96.88 464 VAL B N 1
ATOM 8041 C CA . VAL B 1 464 ? -4.496 -6.016 20.891 1 96.88 464 VAL B CA 1
ATOM 8042 C C . VAL B 1 464 ? -5.684 -5.848 19.953 1 96.88 464 VAL B C 1
ATOM 8044 O O . VAL B 1 464 ? -6.027 -4.727 19.578 1 96.88 464 VAL B O 1
ATOM 8047 N N . ILE B 1 465 ? -6.25 -6.973 19.656 1 95.88 465 ILE B N 1
ATOM 8048 C CA . ILE B 1 465 ? -7.414 -6.988 18.781 1 95.88 465 ILE B CA 1
ATOM 8049 C C . ILE B 1 465 ? -8.664 -7.355 19.578 1 95.88 465 ILE B C 1
ATOM 8051 O O . ILE B 1 465 ? -8.672 -8.352 20.312 1 95.88 465 ILE B O 1
ATOM 8055 N N . ILE B 1 466 ? -9.711 -6.516 19.453 1 95.25 466 ILE B N 1
ATOM 8056 C CA . ILE B 1 466 ? -10.953 -6.766 20.188 1 95.25 466 ILE B CA 1
ATOM 8057 C C . ILE B 1 466 ? -12.109 -6.938 19.203 1 95.25 466 ILE B C 1
ATOM 8059 O O . ILE B 1 466 ? -12.32 -6.094 18.328 1 95.25 466 ILE B O 1
ATOM 8063 N N . VAL B 1 467 ? -12.75 -8.023 19.266 1 94.81 467 VAL B N 1
ATOM 8064 C CA . VAL B 1 467 ? -13.969 -8.25 18.5 1 94.81 467 VAL B CA 1
ATOM 8065 C C . VAL B 1 467 ? -15.172 -8.234 19.438 1 94.81 467 VAL B C 1
ATOM 8067 O O . VAL B 1 467 ? -15.242 -9.031 20.375 1 94.81 467 VAL B O 1
ATOM 8070 N N . GLY B 1 468 ? -16.078 -7.297 19.203 1 95 468 GLY B N 1
ATOM 8071 C CA . GLY B 1 468 ? -17.312 -7.234 19.969 1 95 468 GLY B CA 1
ATOM 8072 C C . GLY B 1 468 ? -18.359 -8.203 19.484 1 95 468 GLY B C 1
ATOM 8073 O O . GLY B 1 468 ? -18.797 -8.133 18.328 1 95 468 GLY B O 1
ATOM 8074 N N . ILE B 1 469 ? -18.812 -9.062 20.391 1 95.69 469 ILE B N 1
ATOM 8075 C CA . ILE B 1 469 ? -19.781 -10.102 20.062 1 95.69 469 ILE B CA 1
ATOM 8076 C C . ILE B 1 469 ? -21.172 -9.703 20.562 1 95.69 469 ILE B C 1
ATOM 8078 O O . ILE B 1 469 ? -21.312 -9.25 21.703 1 95.69 469 ILE B O 1
ATOM 8082 N N . GLY B 1 470 ? -22.172 -9.859 19.766 1 92.69 470 GLY B N 1
ATOM 8083 C CA . GLY B 1 470 ? -23.531 -9.531 20.172 1 92.69 470 GLY B CA 1
ATOM 8084 C C . GLY B 1 470 ? -23.906 -8.102 19.859 1 92.69 470 GLY B C 1
ATOM 8085 O O . GLY B 1 470 ? -23.391 -7.5 18.922 1 92.69 470 GLY B O 1
ATOM 8086 N N . ASN B 1 471 ? -24.938 -7.602 20.578 1 88.5 471 ASN B N 1
ATOM 8087 C CA . ASN B 1 471 ? -25.5 -6.309 20.219 1 88.5 471 ASN B CA 1
ATOM 8088 C C . ASN B 1 471 ? -25.422 -5.328 21.391 1 88.5 471 ASN B C 1
ATOM 8090 O O . ASN B 1 471 ? -26.172 -4.355 21.453 1 88.5 471 ASN B O 1
ATOM 8094 N N . ALA B 1 472 ? -24.547 -5.605 22.234 1 87.25 472 ALA B N 1
ATOM 8095 C CA . ALA B 1 472 ? -24.422 -4.73 23.406 1 87.25 472 ALA B CA 1
ATOM 8096 C C . ALA B 1 472 ? -23.781 -3.402 23.016 1 87.25 472 ALA B C 1
ATOM 8098 O O . ALA B 1 472 ? -23.562 -3.131 21.828 1 87.25 472 ALA B O 1
ATOM 8099 N N . ASP B 1 473 ? -23.594 -2.559 24.031 1 88 473 ASP B N 1
ATOM 8100 C CA . ASP B 1 473 ? -22.938 -1.27 23.875 1 88 473 ASP B CA 1
ATOM 8101 C C . ASP B 1 473 ? -21.422 -1.44 23.781 1 88 473 ASP B C 1
ATOM 8103 O O . ASP B 1 473 ? -20.797 -2.014 24.688 1 88 473 ASP B O 1
ATOM 8107 N N . PHE B 1 474 ? -20.859 -0.929 22.688 1 88.56 474 PHE B N 1
ATOM 8108 C CA . PHE B 1 474 ? -19.438 -1.131 22.453 1 88.56 474 PHE B CA 1
ATOM 8109 C C . PHE B 1 474 ? -18.672 0.174 22.625 1 88.56 474 PHE B C 1
ATOM 8111 O O . PHE B 1 474 ? -17.547 0.308 22.141 1 88.56 474 PHE B O 1
ATOM 8118 N N . SER B 1 475 ? -19.188 1.132 23.375 1 86 475 SER B N 1
ATOM 8119 C CA . SER B 1 475 ? -18.578 2.447 23.531 1 86 475 SER B CA 1
ATOM 8120 C C . SER B 1 475 ? -17.203 2.342 24.188 1 86 475 SER B C 1
ATOM 8122 O O . SER B 1 475 ? -16.266 3.033 23.797 1 86 475 SER B O 1
ATOM 8124 N N . ASP B 1 476 ? -17.109 1.462 25.203 1 87.75 476 ASP B N 1
ATOM 8125 C CA . ASP B 1 476 ? -15.844 1.279 25.906 1 87.75 476 ASP B CA 1
ATOM 8126 C C . ASP B 1 476 ? -14.758 0.785 24.953 1 87.75 476 ASP B C 1
ATOM 8128 O O . ASP B 1 476 ? -13.633 1.293 24.953 1 87.75 476 ASP B O 1
ATOM 8132 N N . MET B 1 477 ? -15.109 -0.187 24.141 1 89.44 477 MET B N 1
ATOM 8133 C CA . MET B 1 477 ? -14.148 -0.775 23.219 1 89.44 477 MET B CA 1
ATOM 8134 C C . MET B 1 477 ? -13.758 0.217 22.125 1 89.44 477 MET B C 1
ATOM 8136 O O . MET B 1 477 ? -12.609 0.248 21.688 1 89.44 477 MET B O 1
ATOM 8140 N N . GLN B 1 478 ? -14.688 1.012 21.719 1 84.62 478 GLN B N 1
ATOM 8141 C CA . GLN B 1 478 ? -14.422 2.062 20.75 1 84.62 478 GLN B CA 1
ATOM 8142 C C . GLN B 1 478 ? -13.453 3.102 21.297 1 84.62 478 GLN B C 1
ATOM 8144 O O . GLN B 1 478 ? -12.578 3.594 20.578 1 84.62 478 GLN B O 1
ATOM 8149 N N . MET B 1 479 ? -13.617 3.398 22.516 1 83.31 479 MET B N 1
ATOM 8150 C CA . MET B 1 479 ? -12.719 4.332 23.188 1 83.31 479 MET B CA 1
ATOM 8151 C C . MET B 1 479 ? -11.297 3.779 23.234 1 83.31 479 MET B C 1
ATOM 8153 O O . MET B 1 479 ? -10.328 4.52 23.047 1 83.31 479 MET B O 1
ATOM 8157 N N . LEU B 1 480 ? -11.219 2.514 23.484 1 87.31 480 LEU B N 1
ATOM 8158 C CA . LEU B 1 480 ? -9.906 1.888 23.562 1 87.31 480 LEU B CA 1
ATOM 8159 C C . LEU B 1 480 ? -9.195 1.915 22.219 1 87.31 480 LEU B C 1
ATOM 8161 O O . LEU B 1 480 ? -7.965 1.925 22.156 1 87.31 480 LEU B O 1
ATOM 8165 N N . ASP B 1 481 ? -9.906 1.844 21.125 1 82.94 481 ASP B N 1
ATOM 8166 C CA . ASP B 1 481 ? -9.359 1.854 19.766 1 82.94 481 ASP B CA 1
ATOM 8167 C C . ASP B 1 481 ? -8.914 3.258 19.375 1 82.94 481 ASP B C 1
ATOM 8169 O O . ASP B 1 481 ? -8.25 3.436 18.344 1 82.94 481 ASP B O 1
ATOM 8173 N N . GLY B 1 482 ? -9.062 4.234 20.172 1 69.69 482 GLY B N 1
ATOM 8174 C CA . GLY B 1 482 ? -8.57 5.582 19.938 1 69.69 482 GLY B CA 1
ATOM 8175 C C . GLY B 1 482 ? -9.438 6.375 18.969 1 69.69 482 GLY B C 1
ATOM 8176 O O . GLY B 1 482 ? -8.961 7.301 18.312 1 69.69 482 GLY B O 1
ATOM 8177 N N . ASP B 1 483 ? -10.602 5.961 18.719 1 60.91 483 ASP B N 1
ATOM 8178 C CA . ASP B 1 483 ? -11.492 6.664 17.812 1 60.91 483 ASP B CA 1
ATOM 8179 C C . ASP B 1 483 ? -11.75 8.094 18.281 1 60.91 483 ASP B C 1
ATOM 8181 O O . ASP B 1 483 ? -12 8.992 17.469 1 60.91 483 ASP B O 1
ATOM 8185 N N . ASP B 1 484 ? -11.641 8.234 19.562 1 60.88 484 ASP B N 1
ATOM 8186 C CA . ASP B 1 484 ? -11.961 9.539 20.125 1 60.88 484 ASP B CA 1
ATOM 8187 C C . ASP B 1 484 ? -10.688 10.289 20.516 1 60.88 484 ASP B C 1
ATOM 8189 O O . ASP B 1 484 ? -10.734 11.242 21.297 1 60.88 484 ASP B O 1
ATOM 8193 N N . GLY B 1 485 ? -9.602 9.82 20.125 1 66.56 485 GLY B N 1
ATOM 8194 C CA . GLY B 1 485 ? -8.352 10.477 20.469 1 66.56 485 GLY B CA 1
ATOM 8195 C C . GLY B 1 485 ? -7.285 9.516 20.953 1 66.56 485 GLY B C 1
ATOM 8196 O O . GLY B 1 485 ? -7.477 8.297 20.906 1 66.56 485 GLY B O 1
ATOM 8197 N N . ILE B 1 486 ? -6.195 10.156 21.391 1 72.81 486 ILE B N 1
ATOM 8198 C CA . ILE B 1 486 ? -5.07 9.359 21.859 1 72.81 486 ILE B CA 1
ATOM 8199 C C . ILE B 1 486 ? -5.414 8.734 23.219 1 72.81 486 ILE B C 1
ATOM 8201 O O . ILE B 1 486 ? -5.828 9.43 24.141 1 72.81 486 ILE B O 1
ATOM 8205 N N . LEU B 1 487 ? -5.379 7.43 23.297 1 85.94 487 LEU B N 1
ATOM 8206 C CA . LEU B 1 487 ? -5.637 6.715 24.547 1 85.94 487 LEU B CA 1
ATOM 8207 C C . LEU B 1 487 ? -4.578 7.043 25.594 1 85.94 487 LEU B C 1
ATOM 8209 O O . LEU B 1 487 ? -3.387 7.102 25.281 1 85.94 487 LEU B O 1
ATOM 8213 N N . ARG B 1 488 ? -4.992 7.367 26.797 1 89.12 488 ARG B N 1
ATOM 8214 C CA . ARG B 1 488 ? -4.098 7.719 27.891 1 89.12 488 ARG B CA 1
ATOM 8215 C C . ARG B 1 488 ? -4.379 6.867 29.125 1 89.12 488 ARG B C 1
ATOM 8217 O O . ARG B 1 488 ? -5.516 6.445 29.344 1 89.12 488 ARG B O 1
ATOM 8224 N N . SER B 1 489 ? -3.35 6.656 29.906 1 92.44 489 SER B N 1
ATOM 8225 C CA . SER B 1 489 ? -3.531 6.012 31.188 1 92.44 489 SER B CA 1
ATOM 8226 C C . SER B 1 489 ? -4.25 6.93 32.188 1 92.44 489 SER B C 1
ATOM 8228 O O . SER B 1 489 ? -4.398 8.125 31.922 1 92.44 489 SER B O 1
ATOM 8230 N N . PRO B 1 490 ? -4.742 6.305 33.25 1 91.62 490 PRO B N 1
ATOM 8231 C CA . PRO B 1 490 ? -5.387 7.152 34.281 1 91.62 490 PRO B CA 1
ATOM 8232 C C . PRO B 1 490 ? -4.461 8.25 34.781 1 91.62 490 PRO B C 1
ATOM 8234 O O . PRO B 1 490 ? -4.93 9.32 35.188 1 91.62 490 PRO B O 1
ATOM 8237 N N . LYS B 1 491 ? -3.221 8.07 34.688 1 92.75 491 LYS B N 1
ATOM 8238 C CA . LYS B 1 491 ? -2.234 9.055 35.125 1 92.75 491 LYS B CA 1
ATOM 8239 C C . LYS B 1 491 ? -1.94 10.07 34.031 1 92.75 491 LYS B C 1
ATOM 8241 O O . LYS B 1 491 ? -1.177 11.016 34.25 1 92.75 491 LYS B O 1
ATOM 8246 N N . GLY B 1 492 ? -2.414 9.812 32.844 1 90.06 492 GLY B N 1
ATOM 8247 C CA . GLY B 1 492 ? -2.293 10.789 31.766 1 90.06 492 GLY B CA 1
ATOM 8248 C C . GLY B 1 492 ? -1.239 10.422 30.75 1 90.06 492 GLY B C 1
ATOM 8249 O O . GLY B 1 492 ? -1.022 11.148 29.781 1 90.06 492 GLY B O 1
ATOM 8250 N N . GLU B 1 493 ? -0.597 9.398 30.969 1 90.38 493 GLU B N 1
ATOM 8251 C CA . GLU B 1 493 ? 0.427 8.969 30.016 1 90.38 493 GLU B CA 1
ATOM 8252 C C . GLU B 1 493 ? -0.198 8.453 28.734 1 90.38 493 GLU B C 1
ATOM 8254 O O . GLU B 1 493 ? -1.051 7.562 28.75 1 90.38 493 GLU B O 1
ATOM 8259 N N . PRO B 1 494 ? 0.186 9.039 27.625 1 86.69 494 PRO B N 1
ATOM 8260 C CA . PRO B 1 494 ? -0.382 8.578 26.359 1 86.69 494 PRO B CA 1
ATOM 8261 C C . PRO B 1 494 ? 0.237 7.266 25.891 1 86.69 494 PRO B C 1
ATOM 8263 O O . PRO B 1 494 ? 1.339 6.91 26.312 1 86.69 494 PRO B O 1
ATOM 8266 N N . VAL B 1 495 ? -0.507 6.555 25.016 1 89.56 495 VAL B N 1
ATOM 8267 C CA . VAL B 1 495 ? 0.054 5.379 24.359 1 89.56 495 VAL B CA 1
ATOM 8268 C C . VAL B 1 495 ? 1.212 5.793 23.453 1 89.56 495 VAL B C 1
ATOM 8270 O O . VAL B 1 495 ? 1.175 6.859 22.828 1 89.56 495 VAL B O 1
ATOM 8273 N N . LEU B 1 496 ? 2.254 4.988 23.391 1 85.44 496 LEU B N 1
ATOM 8274 C CA . LEU B 1 496 ? 3.398 5.27 22.531 1 85.44 496 LEU B CA 1
ATOM 8275 C C . LEU B 1 496 ? 3.057 5.008 21.062 1 85.44 496 LEU B C 1
ATOM 8277 O O . LEU B 1 496 ? 3.51 5.734 20.172 1 85.44 496 LEU B O 1
ATOM 8281 N N . ARG B 1 497 ? 2.346 3.932 20.844 1 86.19 497 ARG B N 1
ATOM 8282 C CA . ARG B 1 497 ? 1.888 3.51 19.531 1 86.19 497 ARG B CA 1
ATOM 8283 C C . ARG B 1 497 ? 0.454 2.994 19.578 1 86.19 497 ARG B C 1
ATOM 8285 O O . ARG B 1 497 ? -0.004 2.531 20.625 1 86.19 497 ARG B O 1
ATOM 8292 N N . ASP B 1 498 ? -0.202 3.146 18.516 1 84.44 498 ASP B N 1
ATOM 8293 C CA . ASP B 1 498 ? -1.525 2.541 18.406 1 84.44 498 ASP B CA 1
ATOM 8294 C C . ASP B 1 498 ? -1.426 1.027 18.25 1 84.44 498 ASP B C 1
ATOM 8296 O O . ASP B 1 498 ? -0.944 0.542 17.219 1 84.44 498 ASP B O 1
ATOM 8300 N N . ILE B 1 499 ? -1.907 0.315 19.25 1 92.25 499 ILE B N 1
ATOM 8301 C CA . ILE B 1 499 ? -1.755 -1.134 19.172 1 92.25 499 ILE B CA 1
ATOM 8302 C C . ILE B 1 499 ? -3.125 -1.802 19.25 1 92.25 499 ILE B C 1
ATOM 8304 O O . ILE B 1 499 ? -3.227 -3.031 19.234 1 92.25 499 ILE B O 1
ATOM 8308 N N . VAL B 1 500 ? -4.234 -1.016 19.344 1 92.56 500 VAL B N 1
ATOM 8309 C CA . VAL B 1 500 ? -5.562 -1.586 19.562 1 92.56 500 VAL B CA 1
ATOM 8310 C C . VAL B 1 500 ? -6.395 -1.464 18.281 1 92.56 500 VAL B C 1
ATOM 8312 O O . VAL B 1 500 ? -6.363 -0.429 17.625 1 92.56 500 VAL B O 1
ATOM 8315 N N . GLN B 1 501 ? -7.059 -2.516 17.969 1 89.56 501 GLN B N 1
ATOM 8316 C CA . GLN B 1 501 ? -8.047 -2.533 16.906 1 89.56 501 GLN B CA 1
ATOM 8317 C C . GLN B 1 501 ? -9.359 -3.156 17.375 1 89.56 501 GLN B C 1
ATOM 8319 O O . GLN B 1 501 ? -9.367 -4.262 17.922 1 89.56 501 GLN B O 1
ATOM 8324 N N . PHE B 1 502 ? -10.477 -2.406 17.203 1 90.94 502 PHE B N 1
ATOM 8325 C CA . PHE B 1 502 ? -11.781 -2.906 17.594 1 90.94 502 PHE B CA 1
ATOM 8326 C C . PHE B 1 502 ? -12.695 -3.066 16.375 1 90.94 502 PHE B C 1
ATOM 8328 O O . PHE B 1 502 ? -12.719 -2.201 15.5 1 90.94 502 PHE B O 1
ATOM 8335 N N . VAL B 1 503 ? -13.375 -4.195 16.328 1 87.62 503 VAL B N 1
ATOM 8336 C CA . VAL B 1 503 ? -14.352 -4.445 15.273 1 87.62 503 VAL B CA 1
ATOM 8337 C C . VAL B 1 503 ? -15.594 -5.102 15.867 1 87.62 503 VAL B C 1
ATOM 8339 O O . VAL B 1 503 ? -15.508 -6.156 16.5 1 87.62 503 VAL B O 1
ATOM 8342 N N . PRO B 1 504 ? -16.766 -4.422 15.773 1 90.12 504 PRO B N 1
ATOM 8343 C CA . PRO B 1 504 ? -18 -5.094 16.172 1 90.12 504 PRO B CA 1
ATOM 8344 C C . PRO B 1 504 ? -18.438 -6.164 15.188 1 90.12 504 PRO B C 1
ATOM 8346 O O . PRO B 1 504 ? -18.656 -5.871 14.008 1 90.12 504 PRO B O 1
ATOM 8349 N N . PHE B 1 505 ? -18.719 -7.352 15.641 1 90.62 505 PHE B N 1
ATOM 8350 C CA . PHE B 1 505 ? -19.062 -8.477 14.781 1 90.62 505 PHE B CA 1
ATOM 8351 C C . PHE B 1 505 ? -20.391 -8.227 14.062 1 90.62 505 PHE B C 1
ATOM 8353 O O . PHE B 1 505 ? -20.594 -8.68 12.938 1 90.62 505 PHE B O 1
ATOM 8360 N N . ARG B 1 506 ? -21.25 -7.496 14.633 1 86.12 506 ARG B N 1
ATOM 8361 C CA . ARG B 1 506 ? -22.578 -7.277 14.086 1 86.12 506 ARG B CA 1
ATOM 8362 C C . ARG B 1 506 ? -22.516 -6.613 12.719 1 86.12 506 ARG B C 1
ATOM 8364 O O . ARG B 1 506 ? -23.406 -6.781 11.891 1 86.12 506 ARG B O 1
ATOM 8371 N N . ASN B 1 507 ? -21.469 -5.91 12.523 1 77.12 507 ASN B N 1
ATOM 8372 C CA . ASN B 1 507 ? -21.281 -5.27 11.219 1 77.12 507 ASN B CA 1
ATOM 8373 C C . ASN B 1 507 ? -20.969 -6.293 10.133 1 77.12 507 ASN B C 1
ATOM 8375 O O . ASN B 1 507 ? -21.031 -5.98 8.945 1 77.12 507 ASN B O 1
ATOM 8379 N N . PHE B 1 508 ? -20.734 -7.531 10.484 1 78.56 508 PHE B N 1
ATOM 8380 C CA . PHE B 1 508 ? -20.266 -8.523 9.523 1 78.56 508 PHE B CA 1
ATOM 8381 C C . PHE B 1 508 ? -21.141 -9.773 9.57 1 78.56 508 PHE B C 1
ATOM 8383 O O . PHE B 1 508 ? -20.734 -10.836 9.086 1 78.56 508 PHE B O 1
ATOM 8390 N N . LYS B 1 509 ? -22.25 -9.617 10.133 1 78.5 509 LYS B N 1
ATOM 8391 C CA . LYS B 1 509 ? -23.141 -10.773 10.305 1 78.5 509 LYS B CA 1
ATOM 8392 C C . LYS B 1 509 ? -23.484 -11.398 8.961 1 78.5 509 LYS B C 1
ATOM 8394 O O . LYS B 1 509 ? -23.609 -12.625 8.859 1 78.5 509 LYS B O 1
ATOM 8399 N N . HIS B 1 510 ? -23.562 -10.609 7.961 1 70.56 510 HIS B N 1
ATOM 8400 C CA . HIS B 1 510 ? -23.953 -11.117 6.652 1 70.56 510 HIS B CA 1
ATOM 8401 C C . HIS B 1 510 ? -22.797 -11.07 5.672 1 70.56 510 HIS B C 1
ATOM 8403 O O . HIS B 1 510 ? -22.984 -11.242 4.465 1 70.56 510 HIS B O 1
ATOM 8409 N N . ALA B 1 511 ? -21.703 -10.812 6.238 1 68.81 511 ALA B N 1
ATOM 8410 C CA . ALA B 1 511 ? -20.516 -10.758 5.402 1 68.81 511 ALA B CA 1
ATOM 8411 C C . ALA B 1 511 ? -19.719 -12.062 5.492 1 68.81 511 ALA B C 1
ATOM 8413 O O . ALA B 1 511 ? -20.031 -12.93 6.312 1 68.81 511 ALA B O 1
ATOM 8414 N N . SER B 1 512 ? -18.812 -12.211 4.547 1 72.06 512 SER B N 1
ATOM 8415 C CA . SER B 1 512 ? -17.938 -13.383 4.57 1 72.06 512 SER B CA 1
ATOM 8416 C C . SER B 1 512 ? -16.969 -13.32 5.742 1 72.06 512 SER B C 1
ATOM 8418 O O . SER B 1 512 ? -16.625 -12.234 6.227 1 72.06 512 SER B O 1
ATOM 8420 N N . PRO B 1 513 ? -16.562 -14.516 6.266 1 79.12 513 PRO B N 1
ATOM 8421 C CA . PRO B 1 513 ? -15.539 -14.539 7.312 1 79.12 513 PRO B CA 1
ATOM 8422 C C . PRO B 1 513 ? -14.258 -13.805 6.91 1 79.12 513 PRO B C 1
ATOM 8424 O O . PRO B 1 513 ? -13.609 -13.188 7.758 1 79.12 513 PRO B O 1
ATOM 8427 N N . ALA B 1 514 ? -14.039 -13.828 5.676 1 76.62 514 ALA B N 1
ATOM 8428 C CA . ALA B 1 514 ? -12.852 -13.141 5.18 1 76.62 514 ALA B CA 1
ATOM 8429 C C . ALA B 1 514 ? -12.969 -11.633 5.383 1 76.62 514 ALA B C 1
ATOM 8431 O O . ALA B 1 514 ? -11.977 -10.969 5.676 1 76.62 514 ALA B O 1
ATOM 8432 N N . ALA B 1 515 ? -14.141 -11.141 5.27 1 75.88 515 ALA B N 1
ATOM 8433 C CA . ALA B 1 515 ? -14.375 -9.711 5.453 1 75.88 515 ALA B CA 1
ATOM 8434 C C . ALA B 1 515 ? -14.125 -9.297 6.898 1 75.88 515 ALA B C 1
ATOM 8436 O O . ALA B 1 515 ? -13.57 -8.227 7.156 1 75.88 515 ALA B O 1
ATOM 8437 N N . LEU B 1 516 ? -14.555 -10.109 7.82 1 82.12 516 LEU B N 1
ATOM 8438 C CA . LEU B 1 516 ? -14.305 -9.844 9.234 1 82.12 516 LEU B CA 1
ATOM 8439 C C . LEU B 1 516 ? -12.805 -9.805 9.516 1 82.12 516 LEU B C 1
ATOM 8441 O O . LEU B 1 516 ? -12.312 -8.852 10.133 1 82.12 516 LEU B O 1
ATOM 8445 N N . ALA B 1 517 ? -12.156 -10.828 9.086 1 84.75 517 ALA B N 1
ATOM 8446 C CA . ALA B 1 517 ? -10.727 -10.945 9.344 1 84.75 517 ALA B CA 1
ATOM 8447 C C . ALA B 1 517 ? -9.961 -9.773 8.742 1 84.75 517 ALA B C 1
ATOM 8449 O O . ALA B 1 517 ? -9.008 -9.266 9.344 1 84.75 517 ALA B O 1
ATOM 8450 N N . LYS B 1 518 ? -10.352 -9.359 7.562 1 80.62 518 LYS B N 1
ATOM 8451 C CA . LYS B 1 518 ? -9.734 -8.234 6.879 1 80.62 518 LYS B CA 1
ATOM 8452 C C . LYS B 1 518 ? -9.781 -6.973 7.742 1 80.62 518 LYS B C 1
ATOM 8454 O O . LYS B 1 518 ? -8.781 -6.258 7.867 1 80.62 518 LYS B O 1
ATOM 8459 N N . SER B 1 519 ? -10.891 -6.738 8.336 1 79.69 519 SER B N 1
ATOM 8460 C CA . SER B 1 519 ? -11.07 -5.547 9.164 1 79.69 519 SER B CA 1
ATOM 8461 C C . SER B 1 519 ? -10.344 -5.676 10.492 1 79.69 519 SER B C 1
ATOM 8463 O O . SER B 1 519 ? -9.75 -4.711 10.984 1 79.69 519 SER B O 1
ATOM 8465 N N . VAL B 1 520 ? -10.352 -6.844 10.984 1 86.31 520 VAL B N 1
ATOM 8466 C CA . VAL B 1 520 ? -9.828 -7.102 12.32 1 86.31 520 VAL B CA 1
ATOM 8467 C C . VAL B 1 520 ? -8.305 -7 12.305 1 86.31 520 VAL B C 1
ATOM 8469 O O . VAL B 1 520 ? -7.695 -6.492 13.25 1 86.31 520 VAL B O 1
ATOM 8472 N N . LEU B 1 521 ? -7.688 -7.391 11.227 1 89.25 521 LEU B N 1
ATOM 8473 C CA . LEU B 1 521 ? -6.234 -7.496 11.18 1 89.25 521 LEU B CA 1
ATOM 8474 C C . LEU B 1 521 ? -5.633 -6.391 10.32 1 89.25 521 LEU B C 1
ATOM 8476 O O . LEU B 1 521 ? -4.422 -6.363 10.086 1 89.25 521 LEU B O 1
ATOM 8480 N N . ALA B 1 522 ? -6.363 -5.414 9.914 1 81.38 522 ALA B N 1
ATOM 8481 C CA . ALA B 1 522 ? -6 -4.398 8.938 1 81.38 522 ALA B CA 1
ATOM 8482 C C . ALA B 1 522 ? -4.785 -3.596 9.398 1 81.38 522 ALA B C 1
ATOM 8484 O O . ALA B 1 522 ? -3.926 -3.232 8.594 1 81.38 522 ALA B O 1
ATOM 8485 N N . GLU B 1 523 ? -4.59 -3.391 10.727 1 85.56 523 GLU B N 1
ATOM 8486 C CA . GLU B 1 523 ? -3.584 -2.459 11.227 1 85.56 523 GLU B CA 1
ATOM 8487 C C . GLU B 1 523 ? -2.334 -3.197 11.695 1 85.56 523 GLU B C 1
ATOM 8489 O O . GLU B 1 523 ? -1.298 -2.576 11.945 1 85.56 523 GLU B O 1
ATOM 8494 N N . VAL B 1 524 ? -2.408 -4.473 11.758 1 90.25 524 VAL B N 1
ATOM 8495 C CA . VAL B 1 524 ? -1.362 -5.258 12.406 1 90.25 524 VAL B CA 1
ATOM 8496 C C . VAL B 1 524 ? -0.037 -5.055 11.672 1 90.25 524 VAL B C 1
ATOM 8498 O O . VAL B 1 524 ? 0.995 -4.816 12.305 1 90.25 524 VAL B O 1
ATOM 8501 N N . PRO B 1 525 ? 0.034 -5.117 10.328 1 89.44 525 PRO B N 1
ATOM 8502 C CA . PRO B 1 525 ? 1.321 -4.926 9.656 1 89.44 525 PRO B CA 1
ATOM 8503 C C . PRO B 1 525 ? 1.979 -3.592 10.008 1 89.44 525 PRO B C 1
ATOM 8505 O O . PRO B 1 525 ? 3.178 -3.547 10.289 1 89.44 525 PRO B O 1
ATOM 8508 N N . ASN B 1 526 ? 1.195 -2.539 10.047 1 86 526 ASN B N 1
ATOM 8509 C CA . ASN B 1 526 ? 1.737 -1.231 10.398 1 86 526 ASN B CA 1
ATOM 8510 C C . ASN B 1 526 ? 2.203 -1.189 11.852 1 86 526 ASN B C 1
ATOM 8512 O O . ASN B 1 526 ? 3.203 -0.545 12.172 1 86 526 ASN B O 1
ATOM 8516 N N . GLN B 1 527 ? 1.453 -1.833 12.703 1 90.12 527 GLN B N 1
ATOM 8517 C CA . GLN B 1 527 ? 1.821 -1.873 14.117 1 90.12 527 GLN B CA 1
ATOM 8518 C C . GLN B 1 527 ? 3.15 -2.594 14.32 1 90.12 527 GLN B C 1
ATOM 8520 O O . GLN B 1 527 ? 3.961 -2.189 15.156 1 90.12 527 GLN B O 1
ATOM 8525 N N . VAL B 1 528 ? 3.377 -3.596 13.555 1 92.31 528 VAL B N 1
ATOM 8526 C CA . VAL B 1 528 ? 4.625 -4.348 13.617 1 92.31 528 VAL B CA 1
ATOM 8527 C C . VAL B 1 528 ? 5.785 -3.461 13.164 1 92.31 528 VAL B C 1
ATOM 8529 O O . VAL B 1 528 ? 6.797 -3.35 13.859 1 92.31 528 VAL B O 1
ATOM 8532 N N . VAL B 1 529 ? 5.613 -2.822 12.047 1 89.12 529 VAL B N 1
ATOM 8533 C CA . VAL B 1 529 ? 6.656 -1.998 11.445 1 89.12 529 VAL B CA 1
ATOM 8534 C C . VAL B 1 529 ? 6.969 -0.817 12.367 1 89.12 529 VAL B C 1
ATOM 8536 O O . VAL B 1 529 ? 8.141 -0.477 12.57 1 89.12 529 VAL B O 1
ATOM 8539 N N . ASP B 1 530 ? 5.945 -0.261 12.961 1 86.25 530 ASP B N 1
ATOM 8540 C CA . ASP B 1 530 ? 6.125 0.877 13.859 1 86.25 530 ASP B CA 1
ATOM 8541 C C . ASP B 1 530 ? 6.977 0.496 15.062 1 86.25 530 ASP B C 1
ATOM 8543 O O . ASP B 1 530 ? 7.828 1.274 15.5 1 86.25 530 ASP B O 1
ATOM 8547 N N . TYR B 1 531 ? 6.762 -0.617 15.586 1 90.88 531 TYR B N 1
ATOM 8548 C CA . TYR B 1 531 ? 7.523 -1.042 16.75 1 90.88 531 TYR B CA 1
ATOM 8549 C C . TYR B 1 531 ? 8.992 -1.263 16.406 1 90.88 531 TYR B C 1
ATOM 8551 O O . TYR B 1 531 ? 9.875 -0.67 17.016 1 90.88 531 TYR B O 1
ATOM 8559 N N . TYR B 1 532 ? 9.273 -2.072 15.453 1 91.44 532 TYR B N 1
ATOM 8560 C CA . TYR B 1 532 ? 10.641 -2.488 15.156 1 91.44 532 TYR B CA 1
ATOM 8561 C C . TYR B 1 532 ? 11.445 -1.339 14.562 1 91.44 532 TYR B C 1
ATOM 8563 O O . TYR B 1 532 ? 12.586 -1.105 14.953 1 91.44 532 TYR B O 1
ATOM 8571 N N . ASN B 1 533 ? 10.836 -0.651 13.602 1 86.38 533 ASN B N 1
ATOM 8572 C CA . ASN B 1 533 ? 11.531 0.509 13.047 1 86.38 533 ASN B CA 1
ATOM 8573 C C . ASN B 1 533 ? 11.727 1.599 14.094 1 86.38 533 ASN B C 1
ATOM 8575 O O . ASN B 1 533 ? 12.766 2.264 14.125 1 86.38 533 ASN B O 1
ATOM 8579 N N . GLY B 1 534 ? 10.711 1.776 14.922 1 82.94 534 GLY B N 1
ATOM 8580 C CA . GLY B 1 534 ? 10.812 2.766 15.984 1 82.94 534 GLY B CA 1
ATOM 8581 C C . GLY B 1 534 ? 11.953 2.492 16.953 1 82.94 534 GLY B C 1
ATOM 8582 O O . GLY B 1 534 ? 12.586 3.424 17.453 1 82.94 534 GLY B O 1
ATOM 8583 N N . LYS B 1 535 ? 12.227 1.248 17.141 1 87.25 535 LYS B N 1
ATOM 8584 C CA . LYS B 1 535 ? 13.289 0.856 18.062 1 87.25 535 LYS B CA 1
ATOM 8585 C C . LYS B 1 535 ? 14.602 0.623 17.312 1 87.25 535 LYS B C 1
ATOM 8587 O O . LYS B 1 535 ? 15.617 0.269 17.922 1 87.25 535 LYS B O 1
ATOM 8592 N N . GLY B 1 536 ? 14.562 0.76 15.992 1 84.75 536 GLY B N 1
ATOM 8593 C CA . GLY B 1 536 ? 15.758 0.559 15.188 1 84.75 536 GLY B CA 1
ATOM 8594 C C . GLY B 1 536 ? 16.172 -0.896 15.102 1 84.75 536 GLY B C 1
ATOM 8595 O O . GLY B 1 536 ? 17.359 -1.197 14.922 1 84.75 536 GLY B O 1
ATOM 8596 N N . ILE B 1 537 ? 15.234 -1.768 15.312 1 89.94 537 ILE B N 1
ATOM 8597 C CA . ILE B 1 537 ? 15.531 -3.195 15.234 1 89.94 537 ILE B CA 1
ATOM 8598 C C . ILE B 1 537 ? 15.445 -3.662 13.789 1 89.94 537 ILE B C 1
ATOM 8600 O O . ILE B 1 537 ? 14.414 -3.506 13.133 1 89.94 537 ILE B O 1
ATOM 8604 N N . LYS B 1 538 ? 16.484 -4.242 13.273 1 89.44 538 LYS B N 1
ATOM 8605 C CA . LYS B 1 538 ? 16.547 -4.707 11.891 1 89.44 538 LYS B CA 1
ATOM 8606 C C . LYS B 1 538 ? 16.094 -6.16 11.781 1 89.44 538 LYS B C 1
ATOM 8608 O O . LYS B 1 538 ? 16.234 -6.93 12.734 1 89.44 538 LYS B O 1
ATOM 8613 N N . PRO B 1 539 ? 15.477 -6.473 10.578 1 89.38 539 PRO B N 1
ATOM 8614 C CA . PRO B 1 539 ? 15.195 -7.895 10.352 1 89.38 539 PRO B CA 1
ATOM 8615 C C . PRO B 1 539 ? 16.453 -8.742 10.312 1 89.38 539 PRO B C 1
ATOM 8617 O O . PRO B 1 539 ? 17.531 -8.25 9.961 1 89.38 539 PRO B O 1
ATOM 8620 N N . LYS B 1 540 ? 16.328 -9.961 10.68 1 82.19 540 LYS B N 1
ATOM 8621 C CA . LYS B 1 540 ? 17.469 -10.867 10.656 1 82.19 540 LYS B CA 1
ATOM 8622 C C . LYS B 1 540 ? 17.797 -11.297 9.227 1 82.19 540 LYS B C 1
ATOM 8624 O O . LYS B 1 540 ? 16.906 -11.391 8.383 1 82.19 540 LYS B O 1
ATOM 8629 N N . CYS B 1 541 ? 19.094 -11.305 8.844 1 63.16 541 CYS B N 1
ATOM 8630 C CA . CYS B 1 541 ? 19.547 -11.719 7.52 1 63.16 541 CYS B CA 1
ATOM 8631 C C . CYS B 1 541 ? 19.422 -13.227 7.348 1 63.16 541 CYS B C 1
ATOM 8633 O O . CYS B 1 541 ? 19.391 -13.969 8.328 1 63.16 541 CYS B O 1
ATOM 8635 N N . MET B 1 542 ? 19.031 -13.766 6.141 1 56.94 542 MET B N 1
ATOM 8636 C CA . MET B 1 542 ? 18.828 -15.156 5.75 1 56.94 542 MET B CA 1
ATOM 8637 C C . MET B 1 542 ? 19.875 -16.062 6.387 1 56.94 542 MET B C 1
ATOM 8639 O O . MET B 1 542 ? 19.578 -17.188 6.762 1 56.94 542 MET B O 1
ATOM 8643 N N . SER B 1 543 ? 21.062 -15.688 6.383 1 51.06 543 SER B N 1
ATOM 8644 C CA . SER B 1 543 ? 22.078 -16.625 6.84 1 51.06 543 SER B CA 1
ATOM 8645 C C . SER B 1 543 ? 21.844 -17.047 8.289 1 51.06 543 SER B C 1
ATOM 8647 O O . SER B 1 543 ? 22.094 -18.188 8.664 1 51.06 543 SER B O 1
ATOM 8649 N N . ASP B 1 544 ? 21.266 -16.234 8.953 1 45.78 544 ASP B N 1
ATOM 8650 C CA . ASP B 1 544 ? 21.125 -16.531 10.375 1 45.78 544 ASP B CA 1
ATOM 8651 C C . ASP B 1 544 ? 19.906 -17.422 10.633 1 45.78 544 ASP B C 1
ATOM 8653 O O . ASP B 1 544 ? 19.906 -18.203 11.578 1 45.78 544 ASP B O 1
ATOM 8657 N N . TYR B 1 545 ? 18.891 -17.312 9.914 1 43.56 545 TYR B N 1
ATOM 8658 C CA . TYR B 1 545 ? 17.625 -17.984 10.18 1 43.56 545 TYR B CA 1
ATOM 8659 C C . TYR B 1 545 ? 17.719 -19.469 9.867 1 43.56 545 TYR B C 1
ATOM 8661 O O . TYR B 1 545 ? 17.094 -20.281 10.547 1 43.56 545 TYR B O 1
ATOM 8669 N N . GLU B 1 546 ? 18.203 -19.953 8.797 1 43.81 546 GLU B N 1
ATOM 8670 C CA . GLU B 1 546 ? 18.219 -21.375 8.508 1 43.81 546 GLU B CA 1
ATOM 8671 C C . GLU B 1 546 ? 18.844 -22.172 9.664 1 43.81 546 GLU B C 1
ATOM 8673 O O . GLU B 1 546 ? 18.516 -23.344 9.859 1 43.81 546 GLU B O 1
ATOM 8678 N N . SER B 1 547 ? 19.719 -21.594 10.391 1 37.19 547 SER B N 1
ATOM 8679 C CA . SER B 1 547 ? 20.328 -22.406 11.438 1 37.19 547 SER B CA 1
ATOM 8680 C C . SER B 1 547 ? 19.359 -22.625 12.594 1 37.19 547 SER B C 1
ATOM 8682 O O . SER B 1 547 ? 19.5 -23.578 13.359 1 37.19 547 SER B O 1
ATOM 8684 N N . SER B 1 548 ? 18.516 -21.703 12.875 1 36.12 548 SER B N 1
ATOM 8685 C CA . SER B 1 548 ? 17.797 -21.875 14.141 1 36.12 548 SER B CA 1
ATOM 8686 C C . SER B 1 548 ? 16.5 -22.641 13.945 1 36.12 548 SER B C 1
ATOM 8688 O O . SER B 1 548 ? 15.805 -22.953 14.922 1 36.12 548 SER B O 1
ATOM 8690 N N . ARG B 1 549 ? 15.805 -22.734 12.93 1 38.94 549 ARG B N 1
ATOM 8691 C CA . ARG B 1 549 ? 14.531 -23.438 12.859 1 38.94 549 ARG B CA 1
ATOM 8692 C C . ARG B 1 549 ? 14.75 -24.953 12.766 1 38.94 549 ARG B C 1
ATOM 8694 O O . ARG B 1 549 ? 15.242 -25.453 11.75 1 38.94 549 ARG B O 1
ATOM 8701 N N . THR B 1 550 ? 15.062 -25.656 13.797 1 32.06 550 THR B N 1
ATOM 8702 C CA . THR B 1 550 ? 14.938 -27.109 13.883 1 32.06 550 THR B CA 1
ATOM 8703 C C . THR B 1 550 ? 13.57 -27.562 13.359 1 32.06 550 THR B C 1
ATOM 8705 O O . THR B 1 550 ? 12.531 -27.141 13.875 1 32.06 550 THR B O 1
ATOM 8708 N N . LEU B 1 551 ? 13.445 -27.812 12.125 1 32.03 551 LEU B N 1
ATOM 8709 C CA . LEU B 1 551 ? 12.312 -28.594 11.648 1 32.03 551 LEU B CA 1
ATOM 8710 C C . LEU B 1 551 ? 11.969 -29.703 12.633 1 32.03 551 LEU B C 1
ATOM 8712 O O . LEU B 1 551 ? 12.828 -30.516 12.984 1 32.03 551 LEU B O 1
ATOM 8716 N N . GLY B 1 552 ? 11.273 -29.516 13.609 1 23.66 552 GLY B N 1
ATOM 8717 C CA . GLY B 1 552 ? 10.852 -30.734 14.281 1 23.66 552 GLY B CA 1
ATOM 8718 C C . GLY B 1 552 ? 10.445 -31.844 13.32 1 23.66 552 GLY B C 1
ATOM 8719 O O . GLY B 1 552 ? 10.062 -31.562 12.18 1 23.66 552 GLY B O 1
ATOM 8720 N N . PRO B 1 553 ? 10.75 -33.188 13.664 1 24.72 553 PRO B N 1
ATOM 8721 C CA . PRO B 1 553 ? 10.266 -34.312 12.852 1 24.72 553 PRO B CA 1
ATOM 8722 C C . PRO B 1 553 ? 8.805 -34.156 12.43 1 24.72 553 PRO B C 1
ATOM 8724 O O . PRO B 1 553 ? 8.039 -33.469 13.109 1 24.72 553 PRO B O 1
#

Foldseek 3Di:
DPQPQDQLVVQLVQDLFQFPFKKKKWKKKAQQDDPPPPAAFFKKKWKWKDHPRDTDTRDIFDTHARDRIDGTQDIHMHGDHPVDWIKMKIWMWGDDVPDPDPPPIHTRFMDIDTPVVCVVVQKDKDFGDDPNHGRPRMIMIMGMDTPPDFQKKKKWWKKWAQADAPDDPARFFKKKWKWWQDPVRDTDTNDIFDTHGRDRIDTTDIDMGGPCSQYNPDQATKMKMWMWGDDNNRDIHGGFIDMDGNVQLCCLEPQRKDKDFGADPVCVVVPPPDDGRIMMMIGYIDMQGFDFLVQQLVLAEAEAEEEEEEQACVQDQLVDPSGQNPCDPPDGHLVLLLLCLQQVVRQVRHDQQWYAYFYAQWQAPDVRDHGGGAQLLNDPVRSIAHHSVRVVVSSVVSNVRIGHHDDQANLVNLQVQLVVQVVVVVVLANNYAYEYEYEEQADHDPLQSNLVSQLSSLLGRYAYFYEHGDDDHNVSLCVLQSSVHFRAHPVGHTRPGRRYAYDYCVVDPPHDSNVSNCSRCNCNRVSNSCNSSVVSRGRHDPVVPVVPPPPDD/DPQPQDQLVVQLVQDLFQFPFKKKKWKKKAQQDDPPPPAAFFKKKWKWKDHPRDIDTSDIFDTHARDRIDGTQDIHMHGHHPVDWIKMKIWMWGDDVPDPDPPPIHTRFMDIDTPVVCVVVQKDKDFGDDPNHGRPPMIMIMGMDTPPDFQKKKKWWKKWAQADAPDDPARFFKKKWKWWQDPVRDTDTNDIFDTHGRDRIDTTDIDMGGPCSQYNPDQATKMKMWMWGDDNNRDIHGGFIDMDGNVQLCCLEPQRKDKDFGADPVCVVVPPPDDGRIMMMIGYIDMQGFDFLVQQLVLAEAEAEEEEEEQACVQPQCVDPSGQNPCDPPDGHLVLLLLCLQQVVRQVRHDQQWYAYFYAQWQAPDVRDHGGGAQLLNDPVRSIAHHSVRVVVSSVVSNVRIGHHDDQANLVVLQVQLVVQVVVVVVLANNYAYEYEYEEQADHDPLQSNLVSQLSSLLGRYAYFYEHGDDDHNVSLCVLQSSVHFRAHPVGHTRPGRRYAYDYCVVDPPHDSNVSNCSRCNCNRVSNSCNSSVVSRGRHDPVVPVVPPPPDD

Secondary structure (DSSP, 8-state):
---TTS-HHHHTT---S--SEEEEEEEEEE----S-TT----EEEEEEEEETTEEEEEEEPPPPTT-SS-B--PPEEEEE-TTS--EEEEEEEE--TT--SGGGPEEEEEEEEEHHHHHHHSEEEEEEEETTEEEEEEEEEEEEEEE-S---EEEEEEEEES-----SSS---EEEEEEEEPTTS-EEEEEEPPPPTT-SS-BPPPEEEEHHHHHTT-TT-EEEEEEEE--TTS-PEEEEEEEEEHHHHGGG-TT--EEEE-B-HHHHHH-TT---S-EEEEEEEEEE----HHHHHHTT-EEEEEEEEE-BGGG--TTSTTSTT---SSS--HHHHHHHHHHHHHGGG-SS-EEEEEEESEEETTTTEEESSEETTS-TT--EEEHHHHHHHHHHHHGGG-EEB-----HHHHHHHHHHHHHHHTTT-S-EEEEEEEEE-S--S-HHHHHHHHHHHTTSSEEEEEEE-SSS--HHHHHHTTTTS--B-TT-PBPSS--EEEEEGGGGTTS-HHHHHHHHTTTHHHHHHHHHHHTTPPPPPHHHHHHH-----/---TTS-HHHHTT---S--SEEEEEEEEEE----S-TT----EEEEEEEEETTEEEEEEEPPPPTT-SS-B--PPEEEEE-TTS--EEEEEEEE--TT--SGGGPEEEEEEEEEHHHHHHHSEEEEEEEETTEEEEEEEEEEEEEEE-S---EEEEEEEEES-----SSS---EEEEEEEEPTTS-EEEEEEPPP-TT-SS-BPPPEEEEHHHHHTT-TT-EEEEEEEE--TTS-PEEEEEEEEEHHHHGGG-TT--EEEE-B-HHHHHH-TT---S-EEEEEEEEEE----HHHHHHTT-EEEEEEEEE-BGGG--TTSTTSTT---SSS--HHHHHHHHHHHHHGGG-SS-EEEEEEESEEETTTTEEESSEETTS-TT--EEEHHHHHHHHHHHHGGG-EEB-----HHHHHHHHHHHHHHHTTT-S-EEEEEEEEE-S--S-HHHHHHHHHHHTTSSEEEEEEE-SSS--HHHHHHTTTTS--B-TT-PBPSS--EEEEEGGGGTTS-HHHHHHHHSTTHHHHHHHHHHHTTPPPPPHHHHHHH-----

Sequence (1106 aa):
MSNIYESAANTLGIFDSPCLAKVELRVSCKGISDRDALSKPDPCVILKMQSHGQWFEVDRTEIIRTCINPIFSKIFTVDFYFEEVQRLRFEVHDISSNHNGLKDADFLGGMECTLGQIVSQRKLSKSLLKHGNTAGKSSITVIAEELSGNDDYVELSFSARKLDDKDFFSKSDPFLEAFRMNDDGTQQLVHRTEVIMNNLNPAWKSFKVSLNSLCSGDHDRKLKCIVWDWDSNGKHDFIGEFTTTFKEMRDAMEGRQVQWECINPKYKTKKKNYKNSGIVILNQCKIHKMHSFLDYIMGGCQIQFTVAIDFTASNGDPRNSCSLHYIHPYQPNEYLKALVAVGEICQDYDSDKMFPVYGFGARIPPDFKVSHDFAINFNEDNPECAGIQGVVEAYQNCLPKLQLYGPTNIAPIIQKVAKAASEETHTMESTQYFILLILTDGVITDMADTREAIVHASHLPMSVIIVGIGNADFSDMQMLDGDDGILRSPKGEPVLRDIVQFVPFRNFKHASPAALAKSVLAEVPNQVVDYYNGKGIKPKCMSDYESSRTLGPMSNIYESAANTLGIFDSPCLAKVELRVSCKGISDRDALSKPDPCVILKMQSHGQWFEVDRTEIIRTCINPIFSKIFTVDFYFEEVQRLRFEVHDISSNHNGLKDADFLGGMECTLGQIVSQRKLSKSLLKHGNTAGKSSITVIAEELSGNDDYVELSFSARKLDDKDFFSKSDPFLEAFRMNDDGTQQLVHRTEVIMNNLNPAWKSFKVSLNSLCSGDHDRKLKCIVWDWDSNGKHDFIGEFTTTFKEMRDAMEGRQVQWECINPKYKTKKKNYKNSGIVILNQCKIHKMHSFLDYIMGGCQIQFTVAIDFTASNGDPRNSCSLHYIHPYQPNEYLKALVAVGEICQDYDSDKMFPVYGFGARIPPDFKVSHDFAINFNEDNPECAGIQGVVEAYQNCLPKLQLYGPTNIAPIIQKVAKAASEETHTMESTQYFILLILTDGVITDMADTREAIVHASHLPMSVIIVGIGNADFSDMQMLDGDDGILRSPKGEPVLRDIVQFVPFRNFKHASPAALAKSVLAEVPNQVVDYYNGKGIKPKCMSDYESSRTLGP

Organism: Xenopus laevis (NCBI:txid8355)

Radius of gyration: 32.33 Å; Cα contacts (8 Å, |Δi|>4): 2643; chains: 2; bounding box: 93×93×80 Å

Nearest PDB structures (foldseek):
  6kxk-assembly8_H  TM=4.966E-01  e=6.895E-55  Arabidopsis thaliana
  6kxu-assembly5_E  TM=4.938E-01  e=1.184E-54  Arabidopsis thaliana
  6kxu-assembly7_G  TM=4.703E-01  e=1.803E-54  Arabidopsis thaliana
  6kxu-assembly2_B  TM=4.681E-01  e=5.646E-54  Arabidopsis thaliana
  6kxu-assembly1_A  TM=4.597E-01  e=8.257E-55  Arabidopsis thaliana

Solvent-accessible surface area (backbone atoms only — not comparable to full-atom values): 57193 Å² total; per-residue (Å²): 130,81,65,85,80,56,34,38,44,61,61,44,51,75,63,68,52,69,57,77,43,42,33,36,39,39,46,34,38,36,50,52,71,54,84,55,89,84,53,69,30,21,39,29,44,35,37,26,38,55,53,97,90,38,79,39,82,48,50,65,45,65,72,44,71,31,36,41,57,48,72,50,43,54,66,47,44,35,66,37,50,82,39,47,82,45,41,36,34,43,36,34,26,29,51,51,84,87,54,92,49,82,85,66,42,43,79,63,22,29,45,76,50,38,52,54,40,32,40,36,55,20,59,40,72,47,63,19,29,44,96,91,33,70,35,78,75,14,31,40,34,39,36,49,44,73,61,66,52,58,74,27,31,34,36,37,24,42,32,35,41,65,36,58,67,80,43,91,89,47,53,19,17,36,30,45,36,36,25,22,52,46,94,76,71,49,74,40,68,49,40,62,54,65,71,38,74,58,31,43,57,40,72,48,73,70,46,76,44,42,40,44,64,58,36,65,77,35,48,76,34,47,27,43,35,37,36,32,26,63,42,88,82,46,71,54,42,82,46,23,33,42,73,48,29,54,58,62,47,55,59,8,33,92,81,31,66,41,74,46,63,18,37,31,70,67,48,57,72,70,37,91,88,56,84,57,33,22,36,38,32,35,61,36,35,44,78,45,81,61,65,55,50,62,50,30,26,47,23,50,26,29,40,46,52,33,40,36,40,61,37,27,41,88,43,43,59,48,92,36,85,84,14,57,64,20,78,48,96,87,47,79,32,66,62,54,48,54,49,51,38,44,40,64,40,50,43,40,34,24,91,82,35,60,30,39,36,30,29,20,7,23,21,37,74,91,79,51,50,74,37,42,61,39,29,45,73,74,30,80,92,57,32,56,22,61,39,63,67,32,44,53,49,34,53,65,62,31,55,83,63,47,42,59,39,55,64,42,40,57,26,62,42,51,44,53,55,38,50,58,33,50,64,49,56,75,67,69,52,53,47,66,35,35,38,39,39,36,42,32,57,32,74,65,71,38,57,60,54,30,34,39,35,48,30,59,32,28,78,36,48,46,36,41,30,37,38,31,41,68,84,56,64,47,64,64,48,44,47,64,32,14,76,84,41,83,46,45,19,84,87,60,49,60,43,78,43,61,37,47,38,63,39,58,44,64,83,38,72,88,47,55,56,60,57,48,20,32,61,54,41,29,54,50,55,58,42,52,30,50,49,35,54,72,69,66,44,60,54,49,60,70,70,60,44,71,73,64,64,72,74,70,132,131,81,64,84,83,55,34,37,45,60,59,45,52,75,65,67,53,70,56,77,40,41,32,37,37,38,45,34,38,36,51,53,70,54,84,56,88,84,53,69,31,21,38,28,44,36,37,25,37,55,54,95,90,38,77,40,80,50,50,65,45,65,73,42,70,33,36,40,58,47,73,50,43,52,67,47,45,36,67,36,49,81,39,46,82,45,42,35,34,42,35,34,25,29,51,50,84,87,53,92,49,83,87,66,43,43,81,64,23,28,44,76,52,39,54,53,39,33,41,38,56,21,60,39,72,46,63,18,30,44,94,91,34,71,34,78,78,15,31,38,34,40,37,48,43,75,63,64,52,58,75,28,31,35,36,38,24,42,31,35,39,65,36,58,66,80,43,89,91,48,53,18,18,35,30,43,37,36,24,22,52,45,94,76,70,49,74,40,68,50,41,61,54,66,71,37,75,58,31,45,57,42,72,47,74,70,46,76,43,42,40,46,63,56,34,67,78,35,46,77,36,46,28,44,36,37,36,32,25,63,42,88,84,45,71,52,42,81,46,23,31,43,72,49,29,55,58,62,47,55,59,7,32,92,80,30,66,40,74,46,64,19,38,31,70,68,48,58,73,71,38,90,88,57,85,59,32,21,36,39,34,33,59,37,34,43,78,45,81,61,65,55,51,61,49,30,26,47,24,50,25,29,38,45,52,34,41,36,40,60,36,28,41,91,42,43,57,50,90,37,85,84,13,57,63,20,77,50,97,86,48,78,32,66,63,55,49,52,48,51,38,43,39,65,41,48,44,39,35,22,91,82,34,58,31,39,34,29,30,19,7,22,21,36,73,91,80,50,50,75,36,41,61,39,28,44,74,73,31,79,91,58,33,55,20,61,39,64,68,32,44,53,50,33,53,64,63,32,54,83,62,47,44,60,39,53,64,43,40,56,28,61,41,52,43,53,54,38,51,59,34,49,64,49,56,75,67,70,53,54,46,66,36,35,38,38,39,36,41,33,57,33,72,65,70,38,56,61,55,30,34,40,36,49,32,58,32,28,77,36,50,44,37,43,30,37,38,31,42,69,84,57,63,48,63,63,48,44,47,63,32,15,75,84,42,83,45,45,19,86,88,61,48,60,44,80,44,62,36,48,40,63,40,60,45,66,82,38,71,89,47,55,58,61,56,48,21,30,61,54,40,29,52,50,54,58,42,52,30,50,48,34,52,70,69,67,43,61,55,48,59,71,72,62,45,71,73,67,63,72,76,71,133

InterPro domains:
  IPR000008 C2 domain [PF00168] (27-125)
  IPR000008 C2 domain [PF00168] (159-260)
  IPR000008 C2 domain [PS50004] (1-128)
  IPR000008 C2 domain [PS50004] (134-261)
  IPR000008 C2 domain [SM00239] (22-127)
  IPR000008 C2 domain [SM00239] (152-258)
  IPR002035 von Willebrand factor, type A [SM00327] (302-504)
  IPR010734 Copine, C-terminal [PF07002] (323-540)
  IPR035892 C2 domain superfamily [G3DSA:2.60.40.150] (22-143)
  IPR035892 C2 domain superfamily [G3DSA:2.60.40.150] (156-284)
  IPR035892 C2 domain superfamily [SSF49562] (18-145)
  IPR035892 C2 domain superfamily [SSF49562] (159-263)
  IPR036465 von Willebrand factor A-like domain superfamily [G3DSA:3.40.50.410] (360-526)
  IPR036465 von Willebrand factor A-like domain superfamily [SSF53300] (300-503)
  IPR037768 Copine, C2B domain [cd04047] (152-264)
  IPR045052 Copine [PTHR10857] (17-542)

pLDDT: mean 87.24, std 14.11, range [23.45, 98.5]